Protein AF-A0A9Q0DEQ7-F1 (afdb_monomer)

Secondary structure (DSSP, 8-state):
-TTSGGG-TTEEEE-TTTTTT----HHHHHHHHHHHHHTPPP-HHHHHHHHTS-GGGSPP--TTHHHHHHHHHT--STTEEEEEEE-TTS-HHHHHHHHHHHHTTTSEEEEES-TTS-HHHHHHHHHHHHHSSS---EEEEEESS--HHHHHHHHHHHHTS---SSS-SEEEEEEEE-SS--SSSEEE-SSPPHHHHHHHHHHHHHHHHH-TTTGGG-HHHHHHHTTS-HHHHHHHHGGGG-GGGSSSHHHHHHHHHHHHHHHHSTT--EEHHHHHHHH-BTTB---GGGPPTTTGGGEEEEPPTTS-SPEEEES-HHHHHHHHHHHHTSSSS-HHHHHHHHIIIIIS-SS--HHHHHHHHHHHH-----TTS---SS-HHHHHHHS-SS---HHHHHHHHHHHHHHHHHHHHH-TT-THHHHHHHHHHHHTT-HHHHHHHHHHHHHHSTT-HHHHHHHHHHHHHHHHHHHHHTTT-GGGHHHHHHHHHHHHHHHHHHHHHHHHHHHH---TT-----SHHHHHHHHHHHHHHHTT-HHHHHHHHHHHHHTS------------------------PPPPPTTTT-TTEEEE-TTTTTT----HHHHHHHHHHHHHTPPP-HHHHHHHHTS-GGGSPP--TTHHHHHHHHHS--SEEEEEEEEE-TTSSHHHHHHHHHHHHTTTSEEEEES-TTS-HHHHHHHHHHHHHSSS---EEEEE-SS--HHHHHHHHHHHHHHTT--TTSEEEEEEEEEE-SS--TTSEEE-SSPPHHHHHHHHHHHHHHHHH-TTTGGG-HHHHHHHTTT-HHHHHHHTGGGG-HHHHTTS-HHHHHHHHHHHHHHHHSTT--EEHHHHHHHH-BTTB---GGGPPTTTGGGEEEEPPTTS-S-EEEES-HHHHHHHHHHHHTTSTTHHHHHHHHHIIIIISSSS--HHHHHHHHHHHHPPPPPSSSS----SS-HHHHHS-GGGHHHHHHHHHHH-TT-THHHHHHHHHHHHTT--HHHHHHHHHHHTTTSTT-HHHHHHHHHHHHHHHHHHHHHTTT-GGGHHHHHHHHHHHHHHHHHHHHHHHHHHHH-TT------HHHHHHHHHHHHHHHTHHHHHHH--SHHHHHHHHHHHHTHHHHHHHHHHHHHHHHHH--SSS-TTTHHHHHHHHHHHHHHHHSSPPPPTTSS---HHHHHHHHTT----S-PPEEEEEEETTEEEEE-TTSS-EEEEEES-GGG--SEEEEEEEEEEETTEEEEEEEEE--

Structure (mmCIF, N/CA/C/O backbone):
data_AF-A0A9Q0DEQ7-F1
#
_entry.id   AF-A0A9Q0DEQ7-F1
#
loop_
_atom_site.group_PDB
_atom_site.id
_atom_site.type_symbol
_atom_site.label_atom_id
_atom_site.label_alt_id
_atom_site.label_comp_id
_atom_site.label_asym_id
_atom_site.label_entity_id
_atom_site.label_seq_id
_atom_site.pdbx_PDB_ins_code
_atom_site.Cartn_x
_atom_site.Cartn_y
_atom_site.Cartn_z
_atom_site.occupancy
_atom_site.B_iso_or_equiv
_atom_site.auth_seq_id
_atom_site.auth_comp_id
_atom_site.auth_asym_id
_atom_site.auth_atom_id
_atom_site.pdbx_PDB_model_num
ATOM 1 N N . MET A 1 1 ? -0.970 54.291 9.094 1.00 41.47 1 MET A N 1
ATOM 2 C CA . MET A 1 1 ? -1.185 52.910 8.604 1.00 41.47 1 MET A CA 1
ATOM 3 C C . MET A 1 1 ? -2.641 52.599 8.237 1.00 41.47 1 MET A C 1
ATOM 5 O O . MET A 1 1 ? -2.847 51.712 7.428 1.00 41.47 1 MET A O 1
ATOM 9 N N . GLN A 1 2 ? -3.629 53.390 8.679 1.00 34.97 2 GLN A N 1
ATOM 10 C CA . GLN A 1 2 ? -5.074 53.248 8.389 1.00 34.97 2 GLN A CA 1
ATOM 11 C C . GLN A 1 2 ? -5.531 53.420 6.910 1.00 34.97 2 GLN A C 1
ATOM 13 O O . GLN A 1 2 ? -6.714 53.595 6.669 1.00 34.97 2 GLN A O 1
ATOM 18 N N . ARG A 1 3 ? -4.624 53.430 5.916 1.00 39.97 3 ARG A N 1
ATOM 19 C CA . ARG A 1 3 ? -4.947 53.630 4.478 1.00 39.97 3 ARG A CA 1
ATOM 20 C C . ARG A 1 3 ? -4.545 52.467 3.555 1.00 39.97 3 ARG A C 1
ATOM 22 O O . ARG A 1 3 ? -4.741 52.578 2.356 1.00 39.97 3 ARG A O 1
ATOM 29 N N . ILE A 1 4 ? -3.952 51.391 4.084 1.00 50.84 4 ILE A N 1
ATOM 30 C CA . ILE A 1 4 ? -3.479 50.248 3.270 1.00 50.84 4 ILE A CA 1
ATOM 31 C C . ILE A 1 4 ? -4.512 49.101 3.239 1.00 50.84 4 ILE A C 1
ATOM 33 O O . ILE A 1 4 ? -4.534 48.338 2.284 1.00 50.84 4 ILE A O 1
ATOM 37 N N . GLY A 1 5 ? -5.410 49.016 4.232 1.00 50.00 5 GLY A N 1
ATOM 38 C CA . GLY A 1 5 ? -6.381 47.918 4.359 1.00 50.00 5 GLY A CA 1
ATOM 39 C C . GLY A 1 5 ? -7.439 47.850 3.251 1.00 50.00 5 GLY A C 1
ATOM 40 O O . GLY A 1 5 ? -7.792 46.757 2.831 1.00 50.00 5 GLY A O 1
ATOM 41 N N . ASP A 1 6 ? -7.882 48.988 2.707 1.00 53.12 6 ASP A N 1
ATOM 42 C CA . ASP A 1 6 ? -9.011 49.027 1.758 1.00 53.12 6 ASP A CA 1
ATOM 43 C C . ASP A 1 6 ? -8.689 48.442 0.364 1.00 53.12 6 ASP A C 1
ATOM 45 O O . ASP A 1 6 ? -9.599 48.201 -0.427 1.00 53.12 6 ASP A O 1
ATOM 49 N N . HIS A 1 7 ? -7.409 48.216 0.036 1.00 64.31 7 HIS A N 1
ATOM 50 C CA . HIS A 1 7 ? -6.976 47.673 -1.261 1.00 64.31 7 HIS A CA 1
ATOM 51 C C . HIS A 1 7 ? -6.615 46.174 -1.218 1.00 64.31 7 HIS A C 1
ATOM 53 O O . HIS A 1 7 ? -6.599 45.528 -2.265 1.00 64.31 7 HIS A O 1
ATOM 59 N N . LEU A 1 8 ? -6.400 45.600 -0.026 1.00 79.06 8 LEU A N 1
ATOM 60 C CA . LEU A 1 8 ? -5.980 44.205 0.180 1.00 79.06 8 LEU A CA 1
ATOM 61 C C . LEU A 1 8 ? -7.179 43.283 0.466 1.00 79.06 8 LEU A C 1
ATOM 63 O O . LEU A 1 8 ? -7.225 42.573 1.463 1.00 79.06 8 LEU A O 1
ATOM 67 N N . HIS A 1 9 ? -8.179 43.328 -0.410 1.00 81.00 9 HIS A N 1
ATOM 68 C CA . HIS A 1 9 ? -9.492 42.711 -0.205 1.00 81.00 9 HIS A CA 1
ATOM 69 C C . HIS A 1 9 ? -9.508 41.169 -0.173 1.00 81.00 9 HIS A C 1
ATOM 71 O O . HIS A 1 9 ? -10.520 40.590 0.219 1.00 81.00 9 HIS A O 1
ATOM 77 N N . LEU A 1 10 ? -8.422 40.495 -0.573 1.00 85.50 10 LEU A N 1
ATOM 78 C CA . LEU A 1 10 ? -8.308 39.029 -0.510 1.00 85.50 10 LEU A CA 1
ATOM 79 C C . LEU A 1 10 ? -7.742 38.540 0.834 1.00 85.50 10 LEU A C 1
ATOM 81 O O . LEU A 1 10 ? -7.745 37.336 1.103 1.00 85.50 10 LEU A O 1
ATOM 85 N N . LEU A 1 11 ? -7.253 39.457 1.677 1.00 87.94 11 LEU A N 1
ATOM 86 C CA . LEU A 1 11 ? -6.583 39.162 2.940 1.00 87.94 11 LEU A CA 1
ATOM 87 C C . LEU A 1 11 ? -7.308 39.828 4.115 1.00 87.94 11 LEU A C 1
ATOM 89 O O . LEU A 1 11 ? -7.510 41.039 4.130 1.00 87.94 11 LEU A O 1
ATOM 93 N N . ASP A 1 12 ? -7.619 39.052 5.149 1.00 88.88 12 ASP A N 1
ATOM 94 C CA . ASP A 1 12 ? -8.059 39.583 6.438 1.00 88.88 12 ASP A CA 1
ATOM 95 C C . ASP A 1 12 ? -6.825 39.864 7.302 1.00 88.88 12 ASP A C 1
ATOM 97 O O . ASP A 1 12 ? -6.142 38.942 7.761 1.00 88.88 12 ASP A O 1
ATOM 101 N N . ILE A 1 13 ? -6.489 41.146 7.448 1.00 89.06 13 ILE A N 1
ATOM 102 C CA . ILE A 1 13 ? -5.242 41.612 8.062 1.00 89.06 13 ILE A CA 1
ATOM 103 C C . ILE A 1 13 ? -5.427 41.796 9.566 1.00 89.06 13 ILE A C 1
ATOM 105 O O . ILE A 1 13 ? -6.251 42.595 10.015 1.00 89.06 13 ILE A O 1
ATOM 109 N N . LEU A 1 14 ? -4.572 41.138 10.349 1.00 89.75 14 LEU A N 1
ATOM 110 C CA . LEU A 1 14 ? -4.500 41.337 11.789 1.00 89.75 14 LEU A CA 1
ATOM 111 C C . LEU A 1 14 ? -3.458 42.410 12.129 1.00 89.75 14 LEU A C 1
ATOM 113 O O . LEU A 1 14 ? -2.251 42.212 11.976 1.00 89.75 14 LEU A O 1
ATOM 117 N N . HIS A 1 15 ? -3.938 43.541 12.640 1.00 85.12 15 HIS A N 1
ATOM 118 C CA . HIS A 1 15 ? -3.091 44.609 13.163 1.00 85.12 15 HIS A CA 1
ATOM 119 C C . HIS A 1 15 ? -2.597 44.308 14.586 1.00 85.12 15 HIS A C 1
ATOM 121 O O . HIS A 1 15 ? -3.270 43.641 15.368 1.00 85.12 15 HIS A O 1
ATOM 127 N N . GLU A 1 16 ? -1.412 44.820 14.927 1.00 84.75 16 GLU A N 1
ATOM 128 C CA . GLU A 1 16 ? -0.800 44.636 16.250 1.00 84.75 16 GLU A CA 1
ATOM 129 C C . GLU A 1 16 ? -1.631 45.296 17.363 1.00 84.75 16 GLU A C 1
ATOM 131 O O . GLU A 1 16 ? -1.857 44.676 18.403 1.00 84.75 16 GLU A O 1
ATOM 136 N N . ASP A 1 17 ? -2.157 46.491 17.082 1.00 83.25 17 ASP A N 1
ATOM 137 C CA . ASP A 1 17 ? -3.011 47.331 17.932 1.00 83.25 17 ASP A CA 1
ATOM 138 C C . ASP A 1 17 ? -4.518 47.071 17.720 1.00 83.25 17 ASP A C 1
ATOM 140 O O . ASP A 1 17 ? -5.365 47.923 18.008 1.00 83.25 17 ASP A O 1
ATOM 144 N N . ALA A 1 18 ? -4.886 45.898 17.187 1.00 83.69 18 ALA A N 1
ATOM 145 C CA . ALA A 1 18 ? -6.283 45.549 16.945 1.00 83.69 18 ALA A CA 1
ATOM 146 C C . ALA A 1 18 ? -7.129 45.705 18.226 1.00 83.69 18 ALA A C 1
ATOM 148 O O . ALA A 1 18 ? -6.818 45.136 19.270 1.00 83.69 18 ALA A O 1
ATOM 149 N N . PHE A 1 19 ? -8.227 46.462 18.114 1.00 85.75 19 PHE A N 1
ATOM 150 C CA . PHE A 1 19 ? -9.163 46.816 19.195 1.00 85.75 19 PHE A CA 1
ATOM 151 C C . PHE A 1 19 ? -8.611 47.736 20.304 1.00 85.75 19 PHE A C 1
ATOM 153 O O . PHE A 1 19 ? -9.363 48.087 21.220 1.00 85.75 19 PHE A O 1
ATOM 160 N N . GLU A 1 20 ? -7.361 48.211 20.229 1.00 81.06 20 GLU A N 1
ATOM 161 C CA . GLU A 1 20 ? -6.831 49.165 21.212 1.00 81.06 20 GLU A CA 1
ATOM 162 C C . GLU A 1 20 ? -7.620 50.486 21.205 1.00 81.06 20 GLU A C 1
ATOM 164 O O . GLU A 1 20 ? -7.888 51.090 20.166 1.00 81.06 20 GLU A O 1
ATOM 169 N N . GLY A 1 21 ? -8.032 50.941 22.392 1.00 76.94 21 GLY A N 1
ATOM 170 C CA . GLY A 1 21 ? -8.799 52.180 22.564 1.00 76.94 21 GLY A CA 1
ATOM 171 C C . GLY A 1 21 ? -10.249 52.135 22.058 1.00 76.94 21 GLY A C 1
ATOM 172 O O . GLY A 1 21 ? -10.948 53.145 22.170 1.00 76.94 21 GLY A O 1
ATOM 173 N N . GLN A 1 22 ? -10.731 51.001 21.534 1.00 82.31 22 GLN A N 1
ATOM 174 C CA . GLN A 1 22 ? -12.118 50.852 21.086 1.00 82.31 22 GLN A CA 1
ATOM 175 C C . GLN A 1 22 ? -13.052 50.525 22.260 1.00 82.31 22 GLN A C 1
ATOM 177 O O . GLN A 1 22 ? -12.798 49.618 23.050 1.00 82.31 22 GLN A O 1
ATOM 182 N N . ILE A 1 23 ? -14.174 51.245 22.363 1.00 81.19 23 ILE A N 1
ATOM 183 C CA . ILE A 1 23 ? -15.253 50.911 23.302 1.00 81.19 23 ILE A CA 1
ATOM 184 C C . ILE A 1 23 ? -16.182 49.921 22.599 1.00 81.19 23 ILE A C 1
ATOM 186 O O . ILE A 1 23 ? -17.003 50.315 21.772 1.00 81.19 23 ILE A O 1
ATOM 190 N N . ILE A 1 24 ? -16.033 48.637 22.916 1.00 84.75 24 ILE A N 1
ATOM 191 C CA . ILE A 1 24 ? -16.892 47.572 22.389 1.00 84.75 24 ILE A CA 1
ATOM 192 C C . ILE A 1 24 ? -18.152 47.484 23.250 1.00 84.75 24 ILE A C 1
ATOM 194 O O . ILE A 1 24 ? -18.073 47.398 24.477 1.00 84.75 24 ILE A O 1
ATOM 198 N N . ASP A 1 25 ? -19.316 47.495 22.603 1.00 87.69 25 ASP A N 1
ATOM 199 C CA . ASP A 1 25 ? -20.607 47.343 23.272 1.00 87.69 25 ASP A CA 1
ATOM 200 C C . ASP A 1 25 ? -20.638 46.030 24.093 1.00 87.69 25 ASP A C 1
ATOM 202 O O . ASP A 1 25 ? -20.341 44.960 23.543 1.00 87.69 25 ASP A O 1
ATOM 206 N N . PRO A 1 26 ? -20.996 46.069 25.394 1.00 85.44 26 PRO A N 1
ATOM 207 C CA . PRO A 1 26 ? -21.142 44.873 26.222 1.00 85.44 26 PRO A CA 1
ATOM 208 C C . PRO A 1 26 ? -22.042 43.787 25.613 1.00 85.44 26 PRO A C 1
ATOM 210 O O . PRO A 1 26 ? -21.777 42.597 25.812 1.00 85.44 26 PRO A O 1
ATOM 213 N N . GLU A 1 27 ? -23.079 44.160 24.858 1.00 86.19 27 GLU A N 1
ATOM 214 C CA . GLU A 1 27 ? -23.945 43.206 24.160 1.00 86.19 27 GLU A CA 1
ATOM 215 C C . GLU A 1 27 ? -23.218 42.519 23.000 1.00 86.19 27 GLU A C 1
ATOM 217 O O . GLU A 1 27 ? -23.345 41.304 22.834 1.00 86.19 27 GLU A O 1
ATOM 222 N N . ILE A 1 28 ? -22.398 43.258 22.244 1.00 85.75 28 ILE A N 1
ATOM 223 C CA . ILE A 1 28 ? -21.568 42.706 21.162 1.00 85.75 28 ILE A CA 1
ATOM 224 C C . ILE A 1 28 ? -20.510 41.765 21.741 1.00 85.75 28 ILE A C 1
ATOM 226 O O . ILE A 1 28 ? -20.351 40.651 21.235 1.00 85.75 28 ILE A O 1
ATOM 230 N N . LYS A 1 29 ? -19.845 42.159 22.839 1.00 86.06 29 LYS A N 1
ATOM 231 C CA . LYS A 1 29 ? -18.898 41.299 23.570 1.00 86.06 29 LYS A CA 1
ATOM 232 C C . LYS A 1 29 ? -19.560 39.974 23.953 1.00 86.06 29 LYS A C 1
ATOM 234 O O . LYS A 1 29 ? -19.096 38.905 23.555 1.00 86.06 29 LYS A O 1
ATOM 239 N N . LYS A 1 30 ? -20.700 40.054 24.647 1.00 86.75 30 LYS A N 1
ATOM 240 C CA . LYS A 1 30 ? -21.448 38.875 25.093 1.00 86.75 30 LYS A CA 1
ATOM 241 C C . LYS A 1 30 ? -21.885 37.994 23.917 1.00 86.75 30 LYS A C 1
ATOM 243 O O . LYS A 1 30 ? -21.715 36.778 23.973 1.00 86.75 30 LYS A O 1
ATOM 248 N N . LYS A 1 31 ? -22.444 38.589 22.857 1.00 87.38 31 LYS A N 1
ATOM 249 C CA . LYS A 1 31 ? -22.910 37.866 21.662 1.00 87.38 31 LYS A CA 1
ATOM 250 C C . LYS A 1 31 ? -21.761 37.126 20.970 1.00 87.38 31 LYS A C 1
ATOM 252 O O . LYS A 1 31 ? -21.940 35.976 20.577 1.00 87.38 31 LYS A O 1
ATOM 257 N N . THR A 1 32 ? -20.594 37.758 20.871 1.00 87.88 32 THR A N 1
ATOM 258 C CA . THR A 1 32 ? -19.397 37.198 20.226 1.00 87.88 32 THR A CA 1
ATOM 259 C C . THR A 1 32 ? -18.864 35.979 20.982 1.00 87.88 32 THR A C 1
ATOM 261 O O . THR A 1 32 ? -18.619 34.936 20.373 1.00 87.88 32 THR A O 1
ATOM 264 N N . GLU A 1 33 ? -18.751 36.058 22.313 1.00 88.62 33 GLU A N 1
ATOM 265 C CA . GLU A 1 33 ? -18.320 34.920 23.142 1.00 88.62 33 GLU A CA 1
ATOM 266 C C . GLU A 1 33 ? -19.333 33.768 23.101 1.00 88.62 33 GLU A C 1
ATOM 268 O O . GLU A 1 33 ? -18.962 32.614 22.877 1.00 88.62 33 GLU A O 1
ATOM 273 N N . VAL A 1 34 ? -20.627 34.074 23.247 1.00 90.19 34 VAL A N 1
ATOM 274 C CA . VAL A 1 34 ? -21.698 33.066 23.204 1.00 90.19 34 VAL A CA 1
ATOM 275 C C . VAL A 1 34 ? -21.727 32.342 21.857 1.00 90.19 34 VAL A C 1
ATOM 277 O O . VAL A 1 34 ? -21.816 31.114 21.825 1.00 90.19 34 VAL A O 1
ATOM 280 N N . ASN A 1 35 ? -21.637 33.067 20.740 1.00 90.06 35 ASN A N 1
ATOM 281 C CA . ASN A 1 35 ? -21.646 32.457 19.411 1.00 90.06 35 ASN A CA 1
ATOM 282 C C . ASN A 1 35 ? -20.417 31.573 19.178 1.00 90.06 35 ASN A C 1
ATOM 284 O O . ASN A 1 35 ? -20.558 30.482 18.622 1.00 90.06 35 ASN A O 1
ATOM 288 N N . PHE A 1 36 ? -19.241 31.996 19.644 1.00 91.56 36 PHE A N 1
ATOM 289 C CA . PHE A 1 36 ? -18.014 31.207 19.551 1.00 91.56 36 PHE A CA 1
ATOM 290 C C . PHE A 1 36 ? -18.143 29.856 20.264 1.00 91.56 36 PHE A C 1
ATOM 292 O O . PHE A 1 36 ? -17.996 28.814 19.625 1.00 91.56 36 PHE A O 1
ATOM 299 N N . TYR A 1 37 ? -18.536 29.837 21.543 1.00 92.75 37 TYR A N 1
ATOM 300 C CA . TYR A 1 37 ? -18.696 28.578 22.288 1.00 92.75 37 TYR A CA 1
ATOM 301 C C . TYR A 1 37 ? -19.866 27.714 21.787 1.00 92.75 37 TYR A C 1
ATOM 303 O O . TYR A 1 37 ? -19.842 26.486 21.923 1.00 92.75 37 TYR A O 1
ATOM 311 N N . ARG A 1 38 ? -20.877 28.322 21.152 1.00 91.38 38 ARG A N 1
ATOM 312 C CA . ARG A 1 38 ? -21.931 27.595 20.424 1.00 91.38 38 ARG A CA 1
ATOM 313 C C . ARG A 1 38 ? -21.421 26.895 19.161 1.00 91.38 38 ARG A C 1
ATOM 315 O O . ARG A 1 38 ? -22.065 25.944 18.737 1.00 91.38 38 ARG A O 1
ATOM 322 N N . GLY A 1 39 ? -20.280 27.301 18.600 1.00 89.25 39 GLY A N 1
ATOM 323 C CA . GLY A 1 39 ? -19.669 26.679 17.417 1.00 89.25 39 GLY A CA 1
ATOM 324 C C . GLY A 1 39 ? -19.547 27.592 16.191 1.00 89.25 39 GLY A C 1
ATOM 325 O O . GLY A 1 39 ? -19.344 27.102 15.072 1.00 89.25 39 GLY A O 1
ATOM 326 N N . ALA A 1 40 ? -19.677 28.913 16.356 1.00 89.94 40 ALA A N 1
ATOM 327 C CA . ALA A 1 40 ? -19.302 29.867 15.310 1.00 89.94 40 ALA A CA 1
ATOM 328 C C . ALA A 1 40 ? -17.791 29.773 15.023 1.00 89.94 40 ALA A C 1
ATOM 330 O O . ALA A 1 40 ? -17.022 29.423 15.921 1.00 89.94 40 ALA A O 1
ATOM 331 N N . PRO A 1 41 ? -17.337 30.073 13.793 1.00 88.69 41 PRO A N 1
ATOM 332 C CA . PRO A 1 41 ? -15.913 30.243 13.529 1.00 88.69 41 PRO A CA 1
ATOM 333 C C . PRO A 1 41 ? -15.285 31.304 14.456 1.00 88.69 41 PRO A C 1
ATOM 335 O O . PRO A 1 41 ? -15.970 32.264 14.813 1.00 88.69 41 PRO A O 1
ATOM 338 N N . PRO A 1 42 ? -14.003 31.152 14.835 1.00 90.25 42 PRO A N 1
ATOM 339 C CA . PRO A 1 42 ? -13.288 32.161 15.615 1.00 90.25 42 PRO A CA 1
ATOM 340 C C . PRO A 1 42 ? -13.199 33.500 14.870 1.00 90.25 42 PRO A C 1
ATOM 342 O O . PRO A 1 42 ? -12.941 33.535 13.668 1.00 90.25 42 PRO A O 1
ATOM 345 N N . GLN A 1 43 ? -13.368 34.597 15.606 1.00 89.69 43 GLN A N 1
ATOM 346 C CA . GLN A 1 43 ? -13.162 35.972 15.149 1.00 89.69 43 GLN A CA 1
ATOM 347 C C . GLN A 1 43 ? -12.028 36.625 15.949 1.00 89.69 43 GLN A C 1
ATOM 349 O O . GLN A 1 43 ? -11.778 36.250 17.095 1.00 89.69 43 GLN A O 1
ATOM 354 N N . TRP A 1 44 ? -11.378 37.656 15.401 1.00 91.69 44 TRP A N 1
ATOM 355 C CA . TRP A 1 44 ? -10.312 38.380 16.113 1.00 91.69 44 TRP A CA 1
ATOM 356 C C . TRP A 1 44 ? -10.756 38.949 17.463 1.00 91.69 44 TRP A C 1
ATOM 358 O O . TRP A 1 44 ? -10.000 38.918 18.432 1.00 91.69 44 TRP A O 1
ATOM 368 N N . LEU A 1 45 ? -12.018 39.376 17.561 1.00 90.00 45 LEU A N 1
ATOM 369 C CA . LEU A 1 45 ? -12.594 39.851 18.813 1.00 90.00 45 LEU A CA 1
ATOM 370 C C . LEU A 1 45 ? -12.614 38.759 19.900 1.00 90.00 45 LEU A C 1
ATOM 372 O O . LEU A 1 45 ? -12.459 39.087 21.070 1.00 90.00 45 LEU A O 1
ATOM 376 N N . ASN A 1 46 ? -12.736 37.469 19.557 1.00 91.56 46 ASN A N 1
ATOM 377 C CA . ASN A 1 46 ? -12.663 36.393 20.555 1.00 91.56 46 ASN A CA 1
ATOM 378 C C . ASN A 1 46 ? -11.310 36.376 21.271 1.00 91.56 46 ASN A C 1
ATOM 380 O O . ASN A 1 46 ? -11.275 36.268 22.493 1.00 91.56 46 ASN A O 1
ATOM 384 N N . PHE A 1 47 ? -10.220 36.528 20.520 1.00 92.69 47 PHE A N 1
ATOM 385 C CA . PHE A 1 47 ? -8.860 36.519 21.056 1.00 92.69 47 PHE A CA 1
ATOM 386 C C . PHE A 1 47 ? -8.538 37.799 21.833 1.00 92.69 47 PHE A C 1
ATOM 388 O O . PHE A 1 47 ? -7.919 37.734 22.892 1.00 92.69 47 PHE A O 1
ATOM 395 N N . TYR A 1 48 ? -9.043 38.950 21.375 1.00 90.81 48 TYR A N 1
ATOM 396 C CA . TYR A 1 48 ? -8.945 40.198 22.134 1.00 90.81 48 TYR A CA 1
ATOM 397 C C . TYR A 1 48 ? -9.623 40.090 23.501 1.00 90.81 48 TYR A C 1
ATOM 399 O O . TYR A 1 48 ? -9.030 40.432 24.521 1.00 90.81 48 TYR A O 1
ATOM 407 N N . LEU A 1 49 ? -10.866 39.600 23.528 1.00 87.56 49 LEU A N 1
ATOM 408 C CA . LEU A 1 49 ? -11.621 39.426 24.768 1.00 87.56 49 LEU A CA 1
ATOM 409 C C . LEU A 1 49 ? -10.957 38.416 25.702 1.00 87.56 49 LEU A C 1
ATOM 411 O O . LEU A 1 49 ? -10.989 38.610 26.916 1.00 87.56 49 LEU A O 1
ATOM 415 N N . ASP A 1 50 ? -10.347 37.379 25.133 1.00 87.50 50 ASP A N 1
ATOM 416 C CA . ASP A 1 50 ? -9.595 36.386 25.882 1.00 87.50 50 ASP A CA 1
ATOM 417 C C . ASP A 1 50 ? -8.353 36.967 26.567 1.00 87.50 50 ASP A C 1
ATOM 419 O O . ASP A 1 50 ? -8.104 36.704 27.742 1.00 87.50 50 ASP A O 1
ATOM 423 N N . GLU A 1 51 ? -7.610 37.826 25.870 1.00 86.75 51 GLU A N 1
ATOM 424 C CA . GLU A 1 51 ? -6.413 38.480 26.406 1.00 86.75 51 GLU A CA 1
ATOM 425 C C . GLU A 1 51 ? -6.726 39.401 27.600 1.00 86.75 51 GLU A C 1
ATOM 427 O O . GLU A 1 51 ? -5.878 39.569 28.481 1.00 86.75 51 GLU A O 1
ATOM 432 N N . GLN A 1 52 ? -7.954 39.939 27.668 1.00 82.75 52 GLN A N 1
ATOM 433 C CA . GLN A 1 52 ? -8.448 40.742 28.798 1.00 82.75 52 GLN A CA 1
ATOM 434 C C . GLN A 1 52 ? -8.855 39.908 30.024 1.00 82.75 52 GLN A C 1
ATOM 436 O O . GLN A 1 52 ? -9.105 40.476 31.091 1.00 82.75 52 GLN A O 1
ATOM 441 N N . ASN A 1 53 ? -8.971 38.585 29.891 1.00 79.94 53 ASN A N 1
ATOM 442 C CA . ASN A 1 53 ? -9.301 37.709 31.008 1.00 79.94 53 ASN A CA 1
ATOM 443 C C . ASN A 1 53 ? -8.061 37.436 31.879 1.00 79.94 53 ASN A C 1
ATOM 445 O O . ASN A 1 53 ? -6.919 37.487 31.418 1.00 79.94 53 ASN A O 1
ATOM 449 N N . GLU A 1 54 ? -8.291 37.096 33.152 1.00 73.69 54 GLU A N 1
ATOM 450 C CA . GLU A 1 54 ? -7.240 36.528 34.008 1.00 73.69 54 GLU A CA 1
ATOM 451 C C . GLU A 1 54 ? -6.619 35.290 33.339 1.00 73.69 54 GLU A C 1
ATOM 453 O O . GLU A 1 54 ? -7.282 34.588 32.581 1.00 73.69 54 GLU A O 1
ATOM 458 N N . GLU A 1 55 ? -5.349 35.000 33.616 1.00 69.81 55 GLU A N 1
ATOM 459 C CA . GLU A 1 55 ? -4.600 33.935 32.930 1.00 69.81 55 GLU A CA 1
ATOM 460 C C . GLU A 1 55 ? -5.265 32.550 33.052 1.00 69.81 55 GLU A C 1
ATOM 462 O O . GLU A 1 55 ? -5.311 31.795 32.085 1.00 69.81 55 GLU A O 1
ATOM 467 N N . SER A 1 56 ? -5.884 32.262 34.201 1.00 62.06 56 SER A N 1
ATOM 468 C CA . SER A 1 56 ? -6.686 31.055 34.461 1.00 62.06 56 SER A CA 1
ATOM 469 C C . SER A 1 56 ? -7.979 30.962 33.640 1.00 62.06 56 SER A C 1
ATOM 471 O O . SER A 1 56 ? -8.589 29.899 33.566 1.00 62.06 56 SER A O 1
ATOM 473 N N . ASN A 1 57 ? -8.398 32.072 33.034 1.00 70.12 57 ASN A N 1
ATOM 474 C CA . ASN A 1 57 ? -9.654 32.247 32.318 1.00 70.12 57 ASN A CA 1
ATOM 475 C C . ASN A 1 57 ? -9.455 32.381 30.799 1.00 70.12 57 ASN A C 1
ATOM 477 O O . ASN A 1 57 ? -10.425 32.703 30.103 1.00 70.12 57 ASN A O 1
ATOM 481 N N . ARG A 1 58 ? -8.242 32.125 30.291 1.00 84.12 58 ARG A N 1
ATOM 482 C CA . ARG A 1 58 ? -7.889 32.221 28.867 1.00 84.12 58 ARG A CA 1
ATOM 483 C C . ARG A 1 58 ? -8.407 31.051 28.018 1.00 84.12 58 ARG A C 1
ATOM 485 O O . ARG A 1 58 ? -8.959 30.079 28.552 1.00 84.12 58 ARG A O 1
ATOM 492 N N . LEU A 1 59 ? -8.295 31.153 26.696 1.00 88.06 59 LEU A N 1
ATOM 493 C CA . LEU A 1 59 ? -8.603 30.092 25.744 1.00 88.06 59 LEU A CA 1
ATOM 494 C C . LEU A 1 59 ? -7.557 28.983 25.865 1.00 88.06 59 LEU A C 1
ATOM 496 O O . LEU A 1 59 ? -6.376 29.223 26.110 1.00 88.06 59 LEU A O 1
ATOM 500 N N . ILE A 1 60 ? -8.011 27.746 25.689 1.00 89.25 60 ILE A N 1
ATOM 501 C CA . ILE A 1 60 ? -7.164 26.563 25.827 1.00 89.25 60 ILE A CA 1
ATOM 502 C C . ILE A 1 60 ? -6.259 26.455 24.598 1.00 89.25 60 ILE A C 1
ATOM 504 O O . ILE A 1 60 ? -6.739 26.337 23.466 1.00 89.25 60 ILE A O 1
ATOM 508 N N . LYS A 1 61 ? -4.944 26.468 24.826 1.00 90.38 61 LYS A N 1
ATOM 509 C CA . LYS A 1 61 ? -3.937 26.187 23.801 1.00 90.38 61 LYS A CA 1
ATOM 510 C C . LYS A 1 61 ? -3.805 24.679 23.652 1.00 90.38 61 LYS A C 1
ATOM 512 O O . LYS A 1 61 ? -3.175 24.029 24.477 1.00 90.38 61 LYS A O 1
ATOM 517 N N . ARG A 1 62 ? -4.450 24.147 22.617 1.00 91.62 62 ARG A N 1
ATOM 518 C CA . ARG A 1 62 ? -4.486 22.709 22.352 1.00 91.62 62 ARG A CA 1
ATOM 519 C C . ARG A 1 62 ? -3.116 22.122 22.004 1.00 91.62 62 ARG A C 1
ATOM 521 O O . ARG A 1 62 ? -2.186 22.845 21.628 1.00 91.62 62 ARG A O 1
ATOM 528 N N . ASP A 1 63 ? -3.040 20.798 22.075 1.00 86.81 63 ASP A N 1
ATOM 529 C CA . ASP A 1 63 ? -1.870 20.017 21.680 1.00 86.81 63 ASP A CA 1
ATOM 530 C C . ASP A 1 63 ? -1.385 20.414 20.270 1.00 86.81 63 ASP A C 1
ATOM 532 O O . ASP A 1 63 ? -2.166 20.625 19.340 1.00 86.81 63 ASP A O 1
ATOM 536 N N . GLY A 1 64 ? -0.068 20.568 20.117 1.00 86.06 64 GLY A N 1
ATOM 537 C CA . GLY A 1 64 ? 0.566 21.052 18.885 1.00 86.06 64 GLY A CA 1
ATOM 538 C C . GLY A 1 64 ? 0.799 22.568 18.822 1.00 86.06 64 GLY A C 1
ATOM 539 O O . GLY A 1 64 ? 1.555 23.005 17.955 1.00 86.06 64 GLY A O 1
ATOM 540 N N . TYR A 1 65 ? 0.243 23.375 19.743 1.00 93.00 65 TYR A N 1
ATOM 541 C CA . TYR A 1 65 ? 0.495 24.829 19.798 1.00 93.00 65 TYR A CA 1
ATOM 542 C C . TYR A 1 65 ? 1.995 25.168 19.846 1.00 93.00 65 TYR A C 1
ATOM 544 O O . TYR A 1 65 ? 2.503 25.915 19.007 1.00 93.00 65 TYR A O 1
ATOM 552 N N . GLU A 1 66 ? 2.707 24.604 20.827 1.00 91.38 66 GLU A N 1
ATOM 553 C CA . GLU A 1 66 ? 4.126 24.899 21.057 1.00 91.38 66 GLU A CA 1
ATOM 554 C C . GLU A 1 66 ? 4.990 24.444 19.878 1.00 91.38 66 GLU A C 1
ATOM 556 O O . GLU A 1 66 ? 5.884 25.165 19.435 1.00 91.38 66 GLU A O 1
ATOM 561 N N . GLU A 1 67 ? 4.677 23.281 19.302 1.00 89.50 67 GLU A N 1
ATOM 562 C CA . GLU A 1 67 ? 5.389 22.756 18.141 1.00 89.50 67 GLU A CA 1
ATOM 563 C C . GLU A 1 67 ? 5.192 23.641 16.900 1.00 89.50 67 GLU A C 1
ATOM 565 O O . GLU A 1 67 ? 6.174 23.997 16.242 1.00 89.50 67 GLU A O 1
ATOM 570 N N . LEU A 1 68 ? 3.953 24.067 16.614 1.00 90.00 68 LEU A N 1
ATOM 571 C CA . LEU A 1 68 ? 3.651 25.000 15.521 1.00 90.00 68 LEU A CA 1
ATOM 572 C C . LEU A 1 68 ? 4.398 26.322 15.699 1.00 90.00 68 LEU A C 1
ATOM 574 O O . LEU A 1 68 ? 5.011 26.821 14.751 1.00 90.00 68 LEU A O 1
ATOM 578 N N . SER A 1 69 ? 4.371 26.869 16.916 1.00 90.94 69 SER A N 1
ATOM 579 C CA . SER A 1 69 ? 5.064 28.108 17.269 1.00 90.94 69 SER A CA 1
ATOM 580 C C . SER A 1 69 ? 6.570 27.990 17.022 1.00 90.94 69 SER A C 1
ATOM 582 O O . SER A 1 69 ? 7.151 28.804 16.297 1.00 90.94 69 SER A O 1
ATOM 584 N N . CYS A 1 70 ? 7.201 26.920 17.521 1.00 87.62 70 CYS A N 1
ATOM 585 C CA . CYS A 1 70 ? 8.616 26.644 17.279 1.00 87.62 70 CYS A CA 1
ATOM 586 C C . CYS A 1 70 ? 8.933 26.500 15.785 1.00 87.62 70 CYS A C 1
ATOM 588 O O . CYS A 1 70 ? 9.924 27.066 15.310 1.00 87.62 70 CYS A O 1
ATOM 590 N N . GLN A 1 71 ? 8.103 25.779 15.024 1.00 87.81 71 GLN A N 1
ATOM 591 C CA . GLN A 1 71 ? 8.331 25.600 13.594 1.00 87.81 71 GLN A CA 1
ATOM 592 C C . GLN A 1 71 ? 8.267 26.927 12.839 1.00 87.81 71 GLN A C 1
ATOM 594 O O . GLN A 1 71 ? 9.180 27.181 12.055 1.00 87.81 71 GLN A O 1
ATOM 599 N N . ILE A 1 72 ? 7.270 27.781 13.095 1.00 87.94 72 ILE A N 1
ATOM 600 C CA . ILE A 1 72 ? 7.129 29.101 12.452 1.00 87.94 72 ILE A CA 1
ATOM 601 C C . ILE A 1 72 ? 8.306 30.014 12.807 1.00 87.94 72 ILE A C 1
ATOM 603 O O . ILE A 1 72 ? 8.931 30.582 11.910 1.00 87.94 72 ILE A O 1
ATOM 607 N N . LEU A 1 73 ? 8.660 30.105 14.093 1.00 85.00 73 LEU A N 1
ATOM 608 C CA . LEU A 1 73 ? 9.750 30.962 14.576 1.00 85.00 73 LEU A CA 1
ATOM 609 C C . LEU A 1 73 ? 11.133 30.524 14.065 1.00 85.00 73 LEU A C 1
ATOM 611 O O . LEU A 1 73 ? 12.047 31.341 13.970 1.00 85.00 73 LEU A O 1
ATOM 615 N N . SER A 1 74 ? 11.301 29.243 13.723 1.00 79.75 74 SER A N 1
ATOM 616 C CA . SER A 1 74 ? 12.575 28.692 13.241 1.00 79.75 74 SER A CA 1
ATOM 617 C C . SER A 1 74 ? 12.848 28.895 11.741 1.00 79.75 74 SER A C 1
ATOM 619 O O . SER A 1 74 ? 13.974 28.639 11.293 1.00 79.75 74 SER A O 1
ATOM 621 N N . LYS A 1 75 ? 11.858 29.327 10.941 1.00 72.50 75 LYS A N 1
ATOM 622 C CA . LYS A 1 75 ? 11.999 29.440 9.475 1.00 72.50 75 LYS A CA 1
ATOM 623 C C . LYS A 1 75 ? 12.913 30.603 9.081 1.00 72.50 75 LYS A C 1
ATOM 625 O O . LYS A 1 75 ? 12.899 31.667 9.689 1.00 72.50 75 LYS A O 1
ATOM 630 N N . LYS A 1 76 ? 13.717 30.388 8.031 1.00 56.78 76 LYS A N 1
ATOM 631 C CA . LYS A 1 76 ? 14.752 31.340 7.568 1.00 56.78 76 LYS A CA 1
ATOM 632 C C . LYS A 1 76 ? 14.591 31.808 6.116 1.00 56.78 76 LYS A C 1
ATOM 634 O O . LYS A 1 76 ? 15.262 32.751 5.723 1.00 56.78 76 LYS A O 1
ATOM 639 N N . PHE A 1 77 ? 13.723 31.177 5.319 1.00 55.06 77 PHE A N 1
ATOM 640 C CA . PHE A 1 77 ? 13.555 31.480 3.888 1.00 55.06 77 PHE A CA 1
ATOM 641 C C . PHE A 1 77 ? 12.098 31.809 3.535 1.00 55.06 77 PHE A C 1
ATOM 643 O O . PHE A 1 77 ? 11.178 31.219 4.098 1.00 55.06 77 PHE A O 1
ATOM 650 N N . GLY A 1 78 ? 11.893 32.747 2.604 1.00 55.75 78 GLY A N 1
ATOM 651 C CA . GLY A 1 78 ? 10.561 33.158 2.146 1.00 55.75 78 GLY A CA 1
ATOM 652 C C . GLY A 1 78 ? 9.847 32.059 1.352 1.00 55.75 78 GLY A C 1
ATOM 653 O O . GLY A 1 78 ? 10.466 31.389 0.530 1.00 55.75 78 GLY A O 1
ATOM 654 N N . GLY A 1 79 ? 8.553 31.874 1.617 1.00 56.88 79 GLY A N 1
ATOM 655 C CA . GLY A 1 79 ? 7.695 30.897 0.944 1.00 56.88 79 GLY A CA 1
ATOM 656 C C . GLY A 1 79 ? 7.659 29.513 1.600 1.00 56.88 79 GLY A C 1
ATOM 657 O O . GLY A 1 79 ? 7.159 28.582 0.988 1.00 56.88 79 GLY A O 1
ATOM 658 N N . GLN A 1 80 ? 8.189 29.324 2.813 1.00 71.31 80 GLN A N 1
ATOM 659 C CA . GLN A 1 80 ? 8.123 28.025 3.498 1.00 71.31 80 GLN A CA 1
ATOM 660 C C . GLN A 1 80 ? 6.729 27.772 4.097 1.00 71.31 80 GLN A C 1
ATOM 662 O O . GLN A 1 80 ? 6.157 28.645 4.750 1.00 71.31 80 GLN A O 1
ATOM 667 N N . CYS A 1 81 ? 6.208 26.559 3.896 1.00 84.62 81 CYS A N 1
ATOM 668 C CA . CYS A 1 81 ? 4.921 26.110 4.419 1.00 84.62 81 CYS A CA 1
ATOM 669 C C . CYS A 1 81 ? 5.101 25.308 5.724 1.00 84.62 81 CYS A C 1
ATOM 671 O O . CYS A 1 81 ? 5.985 24.453 5.816 1.00 84.62 81 CYS A O 1
ATOM 673 N N . VAL A 1 82 ? 4.276 25.596 6.731 1.00 88.81 82 VAL A N 1
ATOM 674 C CA . VAL A 1 82 ? 4.103 24.818 7.967 1.00 88.81 82 VAL A CA 1
ATOM 675 C C . VAL A 1 82 ? 2.693 24.247 7.936 1.00 88.81 82 VAL A C 1
ATOM 677 O O . VAL A 1 82 ? 1.740 25.009 7.787 1.00 88.81 82 VAL A O 1
ATOM 680 N N . ARG A 1 83 ? 2.549 22.924 8.046 1.00 89.81 83 ARG A N 1
ATOM 681 C CA . ARG A 1 83 ? 1.251 22.256 7.918 1.00 89.81 83 ARG A CA 1
ATOM 682 C C . ARG A 1 83 ? 0.695 21.848 9.284 1.00 89.81 83 ARG A C 1
ATOM 684 O O . ARG A 1 83 ? 1.391 21.206 10.064 1.00 89.81 83 ARG A O 1
ATOM 691 N N . LEU A 1 84 ? -0.562 22.212 9.533 1.00 91.62 84 LEU A N 1
ATOM 692 C CA . LEU A 1 84 ? -1.395 21.735 10.636 1.00 91.62 84 LEU A CA 1
ATOM 693 C C . LEU A 1 84 ? -2.528 20.887 10.054 1.00 91.62 84 LEU A C 1
ATOM 695 O O . LEU A 1 84 ? -3.456 21.430 9.453 1.00 91.62 84 LEU A O 1
ATOM 699 N N . ASN A 1 85 ? -2.481 19.577 10.261 1.00 89.56 85 ASN A N 1
ATOM 700 C CA . ASN A 1 85 ? -3.580 18.679 9.920 1.00 89.56 85 ASN A CA 1
ATOM 701 C C . ASN A 1 85 ? -4.499 18.533 11.135 1.00 89.56 85 ASN A C 1
ATOM 703 O O . ASN A 1 85 ? -4.022 18.338 12.251 1.00 89.56 85 ASN A O 1
ATOM 707 N N . HIS A 1 86 ? -5.816 18.627 10.958 1.00 90.25 86 HIS A N 1
ATOM 708 C CA . HIS A 1 86 ? -6.744 18.538 12.082 1.00 90.25 86 HIS A CA 1
ATOM 709 C C . HIS A 1 86 ? -8.066 17.845 11.742 1.00 90.25 86 HIS A C 1
ATOM 711 O O . HIS A 1 86 ? -8.580 17.939 10.627 1.00 90.25 86 HIS A O 1
ATOM 717 N N . GLU A 1 87 ? -8.648 17.161 12.726 1.00 88.06 87 GLU A N 1
ATOM 718 C CA . GLU A 1 87 ? -9.932 16.489 12.547 1.00 88.06 87 GLU A CA 1
ATOM 719 C C . GLU A 1 87 ? -11.087 17.511 12.549 1.00 88.06 87 GLU A C 1
ATOM 721 O O . GLU A 1 87 ? -11.020 18.546 13.227 1.00 88.06 87 GLU A O 1
ATOM 726 N N . PRO A 1 88 ? -12.185 17.275 11.804 1.00 86.56 88 PRO A N 1
ATOM 727 C CA . PRO A 1 88 ? -13.328 18.180 11.820 1.00 86.56 88 PRO A CA 1
ATOM 728 C C . PRO A 1 88 ? -13.909 18.340 13.230 1.00 86.56 88 PRO A C 1
ATOM 730 O O . PRO A 1 88 ? -14.246 17.359 13.891 1.00 86.56 88 PRO A O 1
ATOM 733 N N . GLY A 1 89 ? -14.043 19.590 13.677 1.00 86.19 89 GLY A N 1
ATOM 734 C CA . GLY A 1 89 ? -14.545 19.922 15.013 1.00 86.19 89 GLY A CA 1
ATOM 735 C C . GLY A 1 89 ? -13.489 19.937 16.123 1.00 86.19 89 GLY A C 1
ATOM 736 O O . GLY A 1 89 ? -13.812 20.365 17.222 1.00 86.19 89 GLY A O 1
ATOM 737 N N . SER A 1 90 ? -12.227 19.564 15.859 1.00 88.75 90 SER A N 1
ATOM 738 C CA . SER A 1 90 ? -11.162 19.544 16.881 1.00 88.75 90 SER A CA 1
ATOM 739 C C . SER A 1 90 ? -10.614 20.927 17.272 1.00 88.75 90 SER A C 1
ATOM 741 O O . SER A 1 90 ? -9.835 21.036 18.213 1.00 88.75 90 SER A O 1
ATOM 743 N N . GLY A 1 91 ? -11.011 22.001 16.585 1.00 89.81 91 GLY A N 1
ATOM 744 C CA . GLY A 1 91 ? -10.559 23.365 16.894 1.00 89.81 91 GLY A CA 1
ATOM 745 C C . GLY A 1 91 ? -9.274 23.809 16.183 1.00 89.81 91 GLY A C 1
ATOM 746 O O . GLY A 1 91 ? -8.695 24.816 16.577 1.00 89.81 91 GLY A O 1
ATOM 747 N N . GLY A 1 92 ? -8.840 23.127 15.116 1.00 91.25 92 GLY A N 1
ATOM 748 C CA . GLY A 1 92 ? -7.602 23.475 14.393 1.00 91.25 92 GLY A CA 1
ATOM 749 C C . GLY A 1 92 ? -7.562 24.898 13.830 1.00 91.25 92 GLY A C 1
ATOM 750 O O . GLY A 1 92 ? -6.541 25.571 13.932 1.00 91.25 92 GLY A O 1
ATOM 751 N N . THR A 1 93 ? -8.685 25.417 13.322 1.00 90.06 93 THR A N 1
ATOM 752 C CA . THR A 1 93 ? -8.783 26.827 12.904 1.00 90.06 93 THR A CA 1
ATOM 753 C C . THR A 1 93 ? -8.596 27.793 14.078 1.00 90.06 93 THR A C 1
ATOM 755 O O . THR A 1 93 ? -7.896 28.792 13.937 1.00 90.06 93 THR A O 1
ATOM 758 N N . THR A 1 94 ? -9.175 27.485 15.242 1.00 93.06 94 THR A N 1
ATOM 759 C CA . THR A 1 94 ? -9.003 28.285 16.465 1.00 93.06 94 THR A CA 1
ATOM 760 C C . THR A 1 94 ? -7.548 28.278 16.915 1.00 93.06 94 THR A C 1
ATOM 762 O O . THR A 1 94 ? -7.008 29.341 17.194 1.00 93.06 94 THR A O 1
ATOM 765 N N . LEU A 1 95 ? -6.895 27.110 16.910 1.00 94.00 95 LEU A N 1
ATOM 766 C CA . LEU A 1 95 ? -5.478 26.971 17.248 1.00 94.00 95 LEU A CA 1
ATOM 767 C C . LEU A 1 95 ? -4.581 27.792 16.307 1.00 94.00 95 LEU A C 1
ATOM 769 O O . LEU A 1 95 ? -3.695 28.512 16.763 1.00 94.00 95 LEU A O 1
ATOM 773 N N . ALA A 1 96 ? -4.842 27.728 14.998 1.00 94.31 96 ALA A N 1
ATOM 774 C CA . ALA A 1 96 ? -4.096 28.485 13.998 1.00 94.31 96 ALA A CA 1
ATOM 775 C C . ALA A 1 96 ? -4.279 30.005 14.158 1.00 94.31 96 ALA A C 1
ATOM 777 O O . ALA A 1 96 ? -3.301 30.747 14.118 1.00 94.31 96 ALA A O 1
ATOM 778 N N . MET A 1 97 ? -5.510 30.479 14.381 1.00 94.69 97 MET A N 1
ATOM 779 C CA . MET A 1 97 ? -5.769 31.908 14.601 1.00 94.69 97 MET A CA 1
ATOM 780 C C . MET A 1 97 ? -5.236 32.408 15.950 1.00 94.69 97 MET A C 1
ATOM 782 O O . MET A 1 97 ? -4.717 33.520 15.999 1.00 94.69 97 MET A O 1
ATOM 786 N N . GLN A 1 98 ? -5.277 31.591 17.010 1.00 94.06 98 GLN A N 1
ATOM 787 C CA . GLN A 1 98 ? -4.630 31.902 18.292 1.00 94.06 98 GLN A CA 1
ATOM 788 C C . GLN A 1 98 ? -3.130 32.138 18.096 1.00 94.06 98 GLN A C 1
ATOM 790 O O . GLN A 1 98 ? -2.570 33.082 18.641 1.00 94.06 98 GLN A O 1
ATOM 795 N N . LEU A 1 99 ? -2.478 31.306 17.282 1.00 94.12 99 LEU A N 1
ATOM 796 C CA . LEU A 1 99 ? -1.056 31.446 16.991 1.00 94.12 99 LEU A CA 1
ATOM 797 C C . LEU A 1 99 ? -0.748 32.742 16.225 1.00 94.12 99 LEU A C 1
ATOM 799 O O . LEU A 1 99 ? 0.220 33.426 16.549 1.00 94.12 99 LEU A O 1
ATOM 803 N N . LEU A 1 100 ? -1.588 33.119 15.253 1.00 94.88 100 LEU A N 1
ATOM 804 C CA . LEU A 1 100 ? -1.486 34.418 14.573 1.00 94.88 100 LEU A CA 1
ATOM 805 C C . LEU A 1 100 ? -1.678 35.585 15.554 1.00 94.88 100 LEU A C 1
ATOM 807 O O . LEU A 1 100 ? -0.943 36.569 15.463 1.00 94.88 100 LEU A O 1
ATOM 811 N N . TRP A 1 101 ? -2.632 35.470 16.483 1.00 94.69 101 TRP A N 1
ATOM 812 C CA . TRP A 1 101 ? -2.883 36.476 17.515 1.00 94.69 101 TRP A CA 1
ATOM 813 C C . TRP A 1 101 ? -1.666 36.674 18.415 1.00 94.69 101 TRP A C 1
ATOM 815 O O . TRP A 1 101 ? -1.195 37.799 18.576 1.00 94.69 101 TRP A O 1
ATOM 825 N N . ASP A 1 102 ? -1.111 35.589 18.947 1.00 92.50 102 ASP A N 1
ATOM 826 C CA . ASP A 1 102 ? 0.020 35.628 19.875 1.00 92.50 102 ASP A CA 1
ATOM 827 C C . ASP A 1 102 ? 1.317 36.115 19.194 1.00 92.50 102 ASP A C 1
ATOM 829 O O . ASP A 1 102 ? 2.155 36.755 19.830 1.00 92.50 102 ASP A O 1
ATOM 833 N N . LEU A 1 103 ? 1.475 35.867 17.887 1.00 91.94 103 LEU A N 1
ATOM 834 C CA . LEU A 1 103 ? 2.660 36.243 17.106 1.00 91.94 103 LEU A CA 1
ATOM 835 C C . LEU A 1 103 ? 2.546 37.598 16.376 1.00 91.94 103 LEU A C 1
ATOM 837 O O . LEU A 1 103 ? 3.510 38.014 15.724 1.00 91.94 103 LEU A O 1
ATOM 841 N N . ARG A 1 104 ? 1.424 38.323 16.501 1.00 91.75 104 ARG A N 1
ATOM 842 C CA . ARG A 1 104 ? 1.143 39.579 15.762 1.00 91.75 104 ARG A CA 1
ATOM 843 C C . ARG A 1 104 ? 2.145 40.717 16.005 1.00 91.75 104 ARG A C 1
ATOM 845 O O . ARG A 1 104 ? 2.353 41.566 15.143 1.00 91.75 104 ARG A O 1
ATOM 852 N N . SER A 1 105 ? 2.808 40.733 17.160 1.00 86.75 105 SER A N 1
ATOM 853 C CA . SER A 1 105 ? 3.874 41.704 17.452 1.00 86.75 105 SER A CA 1
ATOM 854 C C . SER A 1 105 ? 5.174 41.373 16.713 1.00 86.75 105 SER A C 1
ATOM 856 O O . SER A 1 105 ? 5.928 42.267 16.332 1.00 86.75 105 SER A O 1
ATOM 858 N N . SER A 1 106 ? 5.417 40.095 16.412 1.00 87.00 106 SER A N 1
ATOM 859 C CA . SER A 1 106 ? 6.629 39.619 15.728 1.00 87.00 106 SER A CA 1
ATOM 860 C C . SER A 1 106 ? 6.458 39.506 14.210 1.00 87.00 106 SER A C 1
ATOM 862 O O . SER A 1 106 ? 7.410 39.742 13.467 1.00 87.00 106 SER A O 1
ATOM 864 N N . PHE A 1 107 ? 5.243 39.232 13.730 1.00 89.44 107 PHE A N 1
ATOM 865 C CA . PHE A 1 107 ? 4.922 39.034 12.311 1.00 89.44 107 PHE A CA 1
ATOM 866 C C . PHE A 1 107 ? 3.858 40.018 11.819 1.00 89.44 107 PHE A C 1
ATOM 868 O O . PHE A 1 107 ? 3.210 40.706 12.600 1.00 89.44 107 PHE A O 1
ATOM 875 N N . ARG A 1 108 ? 3.687 40.103 10.502 1.00 90.56 108 ARG A N 1
ATOM 876 C CA . ARG A 1 108 ? 2.494 40.671 9.871 1.00 90.56 108 ARG A CA 1
ATOM 877 C C . ARG A 1 108 ? 1.523 39.533 9.592 1.00 90.56 108 ARG A C 1
ATOM 879 O O . ARG A 1 108 ? 1.785 38.713 8.720 1.00 90.56 108 ARG A O 1
ATOM 886 N N . CYS A 1 109 ? 0.462 39.425 10.377 1.00 92.75 109 CYS A N 1
ATOM 887 C CA . CYS A 1 109 ? -0.440 38.279 10.313 1.00 92.75 109 CYS A CA 1
ATOM 888 C C . CYS A 1 109 ? -1.619 38.567 9.377 1.00 92.75 109 CYS A C 1
ATOM 890 O O . CYS A 1 109 ? -2.248 39.620 9.477 1.00 92.75 109 CYS A O 1
ATOM 892 N N . ALA A 1 110 ? -1.933 37.621 8.494 1.00 92.75 110 ALA A N 1
ATOM 893 C CA . ALA A 1 110 ? -3.084 37.707 7.601 1.00 92.75 110 ALA A CA 1
ATOM 894 C C . ALA A 1 110 ? -3.725 36.332 7.373 1.00 92.75 110 ALA A C 1
ATOM 896 O O . ALA A 1 110 ? -3.049 35.300 7.420 1.00 92.75 110 ALA A O 1
ATOM 897 N N . VAL A 1 111 ? -5.027 36.317 7.096 1.00 92.25 111 VAL A N 1
ATOM 898 C CA . VAL A 1 111 ? -5.785 35.111 6.726 1.00 92.25 111 VAL A CA 1
ATOM 899 C C . VAL A 1 111 ? -6.291 35.274 5.298 1.00 92.25 111 VAL A C 1
ATOM 901 O O . VAL A 1 111 ? -6.829 36.324 4.953 1.00 92.25 111 VAL A O 1
ATOM 904 N N . LEU A 1 112 ? -6.129 34.248 4.461 1.00 89.62 112 LEU A N 1
ATOM 905 C CA . LEU A 1 112 ? -6.728 34.240 3.126 1.00 89.62 112 LEU A CA 1
ATOM 906 C C . LEU A 1 112 ? -8.257 34.132 3.246 1.00 89.62 112 LEU A C 1
ATOM 908 O O . LEU A 1 112 ? -8.759 33.161 3.816 1.00 89.62 112 LEU A O 1
ATOM 912 N N . VAL A 1 113 ? -8.983 35.124 2.723 1.00 81.12 113 VAL A N 1
ATOM 913 C CA . VAL A 1 113 ? -10.445 35.239 2.892 1.00 81.12 113 VAL A CA 1
ATOM 914 C C . VAL A 1 113 ? -11.197 34.261 1.993 1.00 81.12 113 VAL A C 1
ATOM 916 O O . VAL A 1 113 ? -12.135 33.603 2.446 1.00 81.12 113 VAL A O 1
ATOM 919 N N . ASP A 1 114 ? -10.777 34.144 0.730 1.00 72.69 114 ASP A N 1
ATOM 920 C CA . ASP A 1 114 ? -11.399 33.258 -0.252 1.00 72.69 114 ASP A CA 1
ATOM 921 C C . ASP A 1 114 ? -10.352 32.311 -0.871 1.00 72.69 114 ASP A C 1
ATOM 923 O O . ASP A 1 114 ? -9.489 32.759 -1.633 1.00 72.69 114 ASP A O 1
ATOM 927 N N . PRO A 1 115 ? -10.430 30.995 -0.592 1.00 67.94 115 PRO A N 1
ATOM 928 C CA . PRO A 1 115 ? -9.514 29.996 -1.141 1.00 67.94 115 PRO A CA 1
ATOM 929 C C . PRO A 1 115 ? -9.736 29.710 -2.637 1.00 67.94 115 PRO A C 1
ATOM 931 O O . PRO A 1 115 ? -9.104 28.821 -3.200 1.00 67.94 115 PRO A O 1
ATOM 934 N N . THR A 1 116 ? -10.675 30.392 -3.292 1.00 65.69 116 THR A N 1
ATOM 935 C CA . THR A 1 116 ? -10.897 30.310 -4.744 1.00 65.69 116 THR A CA 1
ATOM 936 C C . THR A 1 116 ? -10.354 31.515 -5.510 1.00 65.69 116 THR A C 1
ATOM 938 O O . THR A 1 116 ? -10.517 31.580 -6.729 1.00 65.69 116 THR A O 1
ATOM 941 N N . SER A 1 117 ? -9.702 32.439 -4.803 1.00 76.56 117 SER A N 1
ATOM 942 C CA . SER A 1 117 ? -9.037 33.606 -5.383 1.00 76.56 117 SER A CA 1
ATOM 943 C C . SER A 1 117 ? -7.898 33.204 -6.317 1.00 76.56 117 SER A C 1
ATOM 945 O O . SER A 1 117 ? -7.295 32.143 -6.155 1.00 76.56 117 SER A O 1
ATOM 947 N N . ASP A 1 118 ? -7.583 34.068 -7.282 1.00 81.25 118 ASP A N 1
ATOM 948 C CA . ASP A 1 118 ? -6.452 33.858 -8.182 1.00 81.25 118 ASP A CA 1
ATOM 949 C C . ASP A 1 118 ? -5.121 33.910 -7.412 1.00 81.25 118 ASP A C 1
ATOM 951 O O . ASP A 1 118 ? -4.818 34.889 -6.727 1.00 81.25 118 ASP A O 1
ATOM 955 N N . ASP A 1 119 ? -4.313 32.854 -7.534 1.00 82.88 119 ASP A N 1
ATOM 956 C CA . ASP A 1 119 ? -3.062 32.703 -6.782 1.00 82.88 119 ASP A CA 1
ATOM 957 C C . ASP A 1 119 ? -2.058 33.838 -7.073 1.00 82.88 119 ASP A C 1
ATOM 959 O O . ASP A 1 119 ? -1.293 34.231 -6.186 1.00 82.88 119 ASP A O 1
ATOM 963 N N . SER A 1 120 ? -2.068 34.403 -8.290 1.00 83.50 120 SER A N 1
ATOM 964 C CA . SER A 1 120 ? -1.195 35.522 -8.668 1.00 83.50 120 SER A CA 1
ATOM 965 C C . SER A 1 120 ? -1.647 36.832 -8.023 1.00 83.50 120 SER A C 1
ATOM 967 O O . SER A 1 120 ? -0.812 37.635 -7.586 1.00 83.50 120 SER A O 1
ATOM 969 N N . GLU A 1 121 ? -2.956 37.064 -7.944 1.00 86.25 121 GLU A N 1
ATOM 970 C CA . GLU A 1 121 ? -3.517 38.231 -7.262 1.00 86.25 121 GLU A CA 1
ATOM 971 C C . GLU A 1 121 ? -3.275 38.169 -5.747 1.00 86.25 121 GLU A C 1
ATOM 973 O O . GLU A 1 121 ? -2.819 39.152 -5.150 1.00 86.25 121 GLU A O 1
ATOM 978 N N . VAL A 1 122 ? -3.468 36.996 -5.133 1.00 87.88 122 VAL A N 1
ATOM 979 C CA . VAL A 1 122 ? -3.143 36.774 -3.714 1.00 87.88 122 VAL A CA 1
ATOM 980 C C . VAL A 1 122 ? -1.651 37.010 -3.468 1.00 87.88 122 VAL A C 1
ATOM 982 O O . VAL A 1 122 ? -1.292 37.728 -2.534 1.00 87.88 122 VAL A O 1
ATOM 985 N N . ALA A 1 123 ? -0.770 36.475 -4.320 1.00 87.69 123 ALA A N 1
ATOM 986 C CA . ALA A 1 123 ? 0.673 36.687 -4.206 1.00 87.69 123 ALA A CA 1
ATOM 987 C C . ALA A 1 123 ? 1.063 38.174 -4.270 1.00 87.69 123 ALA A C 1
ATOM 989 O O . ALA A 1 123 ? 1.927 38.622 -3.507 1.00 87.69 123 ALA A O 1
ATOM 990 N N . THR A 1 124 ? 0.390 38.955 -5.119 1.00 87.88 124 THR A N 1
ATOM 991 C CA . THR A 1 124 ? 0.588 40.409 -5.223 1.00 87.88 124 THR A CA 1
ATOM 992 C C . THR A 1 124 ? 0.222 41.098 -3.908 1.00 87.88 124 THR A C 1
ATOM 994 O O . THR A 1 124 ? 1.059 41.785 -3.320 1.00 87.88 124 THR A O 1
ATOM 997 N N . GLN A 1 125 ? -0.977 40.833 -3.378 1.00 90.88 125 GLN A N 1
ATOM 998 C CA . GLN A 1 125 ? -1.459 41.440 -2.130 1.00 90.88 125 GLN A CA 1
ATOM 999 C C . GLN A 1 125 ? -0.619 41.039 -0.907 1.00 90.88 125 GLN A C 1
ATOM 1001 O O . GLN A 1 125 ? -0.317 41.876 -0.054 1.00 90.88 125 GLN A O 1
ATOM 1006 N N . VAL A 1 126 ? -0.169 39.782 -0.827 1.00 89.25 126 VAL A N 1
ATOM 1007 C CA . VAL A 1 126 ? 0.733 39.310 0.241 1.00 89.25 126 VAL A CA 1
ATOM 1008 C C . VAL A 1 126 ? 2.066 40.059 0.198 1.00 89.25 126 VAL A C 1
ATOM 1010 O O . VAL A 1 126 ? 2.618 40.429 1.238 1.00 89.25 126 VAL A O 1
ATOM 1013 N N . THR A 1 127 ? 2.575 40.325 -1.003 1.00 85.94 127 THR A N 1
ATOM 1014 C CA . THR A 1 127 ? 3.854 41.016 -1.179 1.00 85.94 127 THR A CA 1
ATOM 1015 C C . THR A 1 127 ? 3.739 42.523 -0.911 1.00 85.94 127 THR A C 1
ATOM 1017 O O . THR A 1 127 ? 4.623 43.127 -0.290 1.00 85.94 127 THR A O 1
ATOM 1020 N N . GLU A 1 128 ? 2.619 43.141 -1.283 1.00 87.00 128 GLU A N 1
ATOM 1021 C CA . GLU A 1 128 ? 2.275 44.503 -0.856 1.00 87.00 128 GLU A CA 1
ATOM 1022 C C . GLU A 1 128 ? 2.177 44.590 0.674 1.00 87.00 128 GLU A C 1
ATOM 1024 O O . GLU A 1 128 ? 2.732 45.505 1.291 1.00 87.00 128 GLU A O 1
ATOM 1029 N N . HIS A 1 129 ? 1.563 43.591 1.313 1.00 88.44 129 HIS A N 1
ATOM 1030 C CA . HIS A 1 129 ? 1.477 43.526 2.766 1.00 88.44 129 HIS A CA 1
ATOM 1031 C C . HIS A 1 129 ? 2.848 43.358 3.436 1.00 88.44 129 HIS A C 1
ATOM 1033 O O . HIS A 1 129 ? 3.082 43.960 4.481 1.00 88.44 129 HIS A O 1
ATOM 1039 N N . TYR A 1 130 ? 3.785 42.621 2.835 1.00 86.31 130 TYR A N 1
ATOM 1040 C CA . TYR A 1 130 ? 5.172 42.517 3.312 1.00 86.31 130 TYR A CA 1
ATOM 1041 C C . TYR A 1 130 ? 5.915 43.867 3.268 1.00 86.31 130 TYR A C 1
ATOM 1043 O O . TYR A 1 130 ? 6.634 44.216 4.207 1.00 86.31 130 TYR A O 1
ATOM 1051 N N . THR A 1 131 ? 5.711 44.653 2.207 1.00 83.25 131 THR A N 1
ATOM 1052 C CA . THR A 1 131 ? 6.447 45.907 1.941 1.00 83.25 131 THR A CA 1
ATOM 1053 C C . THR A 1 131 ? 5.778 47.178 2.472 1.00 83.25 131 THR A C 1
ATOM 1055 O O . THR A 1 131 ? 6.360 48.260 2.399 1.00 83.25 131 THR A O 1
ATOM 1058 N N . ALA A 1 132 ? 4.572 47.087 3.033 1.00 78.81 132 ALA A N 1
ATOM 1059 C CA . ALA A 1 132 ? 3.830 48.240 3.536 1.00 78.81 132 ALA A CA 1
ATOM 1060 C C . ALA A 1 132 ? 4.520 48.930 4.742 1.00 78.81 132 ALA A C 1
ATOM 1062 O O . ALA A 1 132 ? 4.247 48.594 5.890 1.00 78.81 132 ALA A O 1
ATOM 1063 N N . GLY A 1 133 ? 5.408 49.903 4.530 1.00 76.75 133 GLY A N 1
ATOM 1064 C CA . GLY A 1 133 ? 6.214 50.517 5.602 1.00 76.75 133 GLY A CA 1
ATOM 1065 C C . GLY A 1 133 ? 7.595 49.859 5.719 1.00 76.75 133 GLY A C 1
ATOM 1066 O O . GLY A 1 133 ? 8.239 49.642 4.700 1.00 76.75 133 GLY A O 1
ATOM 1067 N N . GLU A 1 134 ? 8.071 49.552 6.932 1.00 75.00 134 GLU A N 1
ATOM 1068 C CA . GLU A 1 134 ? 9.316 48.777 7.102 1.00 75.00 134 GLU A CA 1
ATOM 1069 C C . GLU A 1 134 ? 9.066 47.276 6.855 1.00 75.00 134 GLU A C 1
ATOM 1071 O O . GLU A 1 134 ? 8.112 46.739 7.431 1.00 75.00 134 GLU A O 1
ATOM 1076 N N . PRO A 1 135 ? 9.882 46.584 6.030 1.00 71.94 135 PRO A N 1
ATOM 1077 C CA . PRO A 1 135 ? 9.683 45.167 5.726 1.00 71.94 135 PRO A CA 1
ATOM 1078 C C . PRO A 1 135 ? 9.645 44.292 6.987 1.00 71.94 135 PRO A C 1
ATOM 1080 O O . PRO A 1 135 ? 10.596 44.274 7.766 1.00 71.94 135 PRO A O 1
ATOM 1083 N N . LYS A 1 136 ? 8.554 43.544 7.177 1.00 83.56 136 LYS A N 1
ATOM 1084 C CA . LYS A 1 136 ? 8.357 42.611 8.302 1.00 83.56 136 LYS A CA 1
ATOM 1085 C C . LYS A 1 136 ? 7.689 41.348 7.764 1.00 83.56 136 LYS A C 1
ATOM 1087 O O . LYS A 1 136 ? 6.754 41.451 6.973 1.00 83.56 136 LYS A O 1
ATOM 1092 N N . THR A 1 137 ? 8.181 40.176 8.166 1.00 88.25 137 THR A N 1
ATOM 1093 C CA . THR A 1 137 ? 7.726 38.868 7.665 1.00 88.25 137 THR A CA 1
ATOM 1094 C C . THR A 1 137 ? 6.213 38.709 7.773 1.00 88.25 137 THR A C 1
ATOM 1096 O O . THR A 1 137 ? 5.645 38.958 8.837 1.00 88.25 137 THR A O 1
ATOM 1099 N N . VAL A 1 138 ? 5.578 38.244 6.695 1.00 90.69 138 VAL A N 1
ATOM 1100 C CA . VAL A 1 138 ? 4.144 37.932 6.678 1.00 90.69 138 VAL A CA 1
ATOM 1101 C C . VAL A 1 138 ? 3.914 36.491 7.127 1.00 90.69 138 VAL A C 1
ATOM 1103 O O . VAL A 1 138 ? 4.516 35.573 6.574 1.00 90.69 138 VAL A O 1
ATOM 1106 N N . LEU A 1 139 ? 3.036 36.284 8.107 1.00 93.00 139 LEU A N 1
ATOM 1107 C CA . LEU A 1 139 ? 2.506 34.977 8.486 1.00 93.00 139 LEU A CA 1
ATOM 1108 C C . LEU A 1 139 ? 1.094 34.835 7.903 1.00 93.00 139 LEU A C 1
ATOM 1110 O O . LEU A 1 139 ? 0.155 35.469 8.385 1.00 93.00 139 LEU A O 1
ATOM 1114 N N . LEU A 1 140 ? 0.966 34.025 6.852 1.00 93.12 140 LEU A N 1
ATOM 1115 C CA . LEU A 1 140 ? -0.273 33.835 6.096 1.00 93.12 140 LEU A CA 1
ATOM 1116 C C . LEU A 1 140 ? -0.948 32.515 6.479 1.00 93.12 140 LEU A C 1
ATOM 1118 O O . LEU A 1 140 ? -0.371 31.450 6.264 1.00 93.12 140 LEU A O 1
ATOM 1122 N N . LEU A 1 141 ? -2.178 32.570 6.990 1.00 93.75 141 LEU A N 1
ATOM 1123 C CA . LEU A 1 141 ? -3.009 31.386 7.230 1.00 93.75 141 LEU A CA 1
ATOM 1124 C C . LEU A 1 141 ? -3.819 31.026 5.975 1.00 93.75 141 LEU A C 1
ATOM 1126 O O . LEU A 1 141 ? -4.616 31.835 5.500 1.00 93.75 141 LEU A O 1
ATOM 1130 N N . VAL A 1 142 ? -3.661 29.790 5.492 1.00 90.81 142 VAL A N 1
ATOM 1131 C CA . VAL A 1 142 ? -4.427 29.212 4.373 1.00 90.81 142 VAL A CA 1
ATOM 1132 C C . VAL A 1 142 ? -5.191 27.979 4.858 1.00 90.81 142 VAL A C 1
ATOM 1134 O O . VAL A 1 142 ? -4.610 27.117 5.519 1.00 90.81 142 VAL A O 1
ATOM 1137 N N . GLN A 1 143 ? -6.490 27.893 4.553 1.00 86.00 143 GLN A N 1
ATOM 1138 C CA . GLN A 1 143 ? -7.393 26.850 5.060 1.00 86.00 143 GLN A CA 1
ATOM 1139 C C . GLN A 1 143 ? -7.916 25.952 3.930 1.00 86.00 143 GLN A C 1
ATOM 1141 O O . GLN A 1 143 ? -8.515 26.453 2.983 1.00 86.00 143 GLN A O 1
ATOM 1146 N N . ASP A 1 144 ? -7.741 24.632 4.059 1.00 72.69 144 ASP A N 1
ATOM 1147 C CA . ASP A 1 144 ? -8.327 23.596 3.184 1.00 72.69 144 ASP A CA 1
ATOM 1148 C C . ASP A 1 144 ? -8.077 23.764 1.664 1.00 72.69 144 ASP A C 1
ATOM 1150 O O . ASP A 1 144 ? -8.846 23.252 0.844 1.00 72.69 144 ASP A O 1
ATOM 1154 N N . GLN A 1 145 ? -6.994 24.445 1.271 1.00 70.38 145 GLN A N 1
ATOM 1155 C CA . GLN A 1 145 ? -6.645 24.732 -0.126 1.00 70.38 145 GLN A CA 1
ATOM 1156 C C . GLN A 1 145 ? -5.291 24.124 -0.502 1.00 70.38 145 GLN A C 1
ATOM 1158 O O . GLN A 1 145 ? -4.372 24.051 0.302 1.00 70.38 145 GLN A O 1
ATOM 1163 N N . TYR A 1 146 ? -5.129 23.715 -1.758 1.00 70.88 146 TYR A N 1
ATOM 1164 C CA . TYR A 1 146 ? -3.826 23.291 -2.264 1.00 70.88 146 TYR A CA 1
ATOM 1165 C C . TYR A 1 146 ? -2.866 24.491 -2.361 1.00 70.88 146 TYR A C 1
ATOM 1167 O O . TYR A 1 146 ? -3.125 25.418 -3.121 1.00 70.88 146 TYR A O 1
ATOM 1175 N N . VAL A 1 147 ? -1.768 24.479 -1.598 1.00 81.19 147 VAL A N 1
ATOM 1176 C CA . VAL A 1 147 ? -0.892 25.656 -1.415 1.00 81.19 147 VAL A CA 1
ATOM 1177 C C . VAL A 1 147 ? 0.291 25.749 -2.379 1.00 81.19 147 VAL A C 1
ATOM 1179 O O . VAL A 1 147 ? 0.889 26.815 -2.469 1.00 81.19 147 VAL A O 1
ATOM 1182 N N . ASP A 1 148 ? 0.645 24.684 -3.107 1.00 77.69 148 ASP A N 1
ATOM 1183 C CA . ASP A 1 148 ? 1.896 24.665 -3.889 1.00 77.69 148 ASP A CA 1
ATOM 1184 C C . ASP A 1 148 ? 1.924 25.745 -4.984 1.00 77.69 148 ASP A C 1
ATOM 1186 O O . ASP A 1 148 ? 2.960 26.365 -5.227 1.00 77.69 148 ASP A O 1
ATOM 1190 N N . LYS A 1 149 ? 0.777 25.999 -5.627 1.00 78.31 149 LYS A N 1
ATOM 1191 C CA . LYS A 1 149 ? 0.639 27.035 -6.661 1.00 78.31 149 LYS A CA 1
ATOM 1192 C C . LYS A 1 149 ? 0.801 28.428 -6.081 1.00 78.31 149 LYS A C 1
ATOM 1194 O O . LYS A 1 149 ? 1.667 29.176 -6.522 1.00 78.31 149 LYS A O 1
ATOM 1199 N N . LEU A 1 150 ? 0.032 28.722 -5.036 1.00 83.44 150 LEU A N 1
ATOM 1200 C CA . LEU A 1 150 ? 0.120 29.972 -4.296 1.00 83.44 150 LEU A CA 1
ATOM 1201 C C . LEU A 1 150 ? 1.547 30.226 -3.789 1.00 83.44 150 LEU A C 1
ATOM 1203 O O . LEU A 1 150 ? 2.064 31.336 -3.902 1.00 83.44 150 LEU A O 1
ATOM 1207 N N . GLN A 1 151 ? 2.223 29.189 -3.290 1.00 83.69 151 GLN A N 1
ATOM 1208 C CA . GLN A 1 151 ? 3.615 29.270 -2.860 1.00 83.69 151 GLN A CA 1
ATOM 1209 C C . GLN A 1 151 ? 4.552 29.653 -4.017 1.00 83.69 151 GLN A C 1
ATOM 1211 O O . GLN A 1 151 ? 5.404 30.527 -3.834 1.00 83.69 151 GLN A O 1
ATOM 1216 N N . LYS A 1 152 ? 4.394 29.039 -5.200 1.00 82.31 152 LYS A N 1
ATOM 1217 C CA . LYS A 1 152 ? 5.166 29.382 -6.408 1.00 82.31 152 LYS A CA 1
ATOM 1218 C C . LYS A 1 152 ? 4.924 30.840 -6.813 1.00 82.31 152 LYS A C 1
ATOM 1220 O O . LYS A 1 152 ? 5.894 31.578 -6.967 1.00 82.31 152 LYS A O 1
ATOM 1225 N N . SER A 1 153 ? 3.664 31.275 -6.877 1.00 84.38 153 SER A N 1
ATOM 1226 C CA . SER A 1 153 ? 3.295 32.658 -7.210 1.00 84.38 153 SER A CA 1
ATOM 1227 C C . SER A 1 153 ? 3.880 33.675 -6.223 1.00 84.38 153 SER A C 1
ATOM 1229 O O . SER A 1 153 ? 4.427 34.692 -6.643 1.00 84.38 153 SER A O 1
ATOM 1231 N N . ILE A 1 154 ? 3.858 33.388 -4.914 1.00 84.75 154 ILE A N 1
ATOM 1232 C CA . ILE A 1 154 ? 4.473 34.251 -3.889 1.00 84.75 154 ILE A CA 1
ATOM 1233 C C . ILE A 1 154 ? 5.991 34.351 -4.090 1.00 84.75 154 ILE A C 1
ATOM 1235 O O . ILE A 1 154 ? 6.548 35.445 -4.023 1.00 84.75 154 ILE A O 1
ATOM 1239 N N . VAL A 1 155 ? 6.679 33.233 -4.350 1.00 82.12 155 VAL A N 1
ATOM 1240 C CA . VAL A 1 155 ? 8.134 33.240 -4.597 1.00 82.12 155 VAL A CA 1
ATOM 1241 C C . VAL A 1 155 ? 8.477 34.022 -5.868 1.00 82.12 155 VAL A C 1
ATOM 1243 O O . VAL A 1 155 ? 9.445 34.785 -5.871 1.00 82.12 155 VAL A O 1
ATOM 1246 N N . GLU A 1 156 ? 7.687 33.868 -6.929 1.00 82.62 156 GLU A N 1
ATOM 1247 C CA . GLU A 1 156 ? 7.860 34.606 -8.182 1.00 82.62 156 GLU A CA 1
ATOM 1248 C C . GLU A 1 156 ? 7.672 36.115 -7.989 1.00 82.62 156 GLU A C 1
ATOM 1250 O O . GLU A 1 156 ? 8.538 36.884 -8.414 1.00 82.62 156 GLU A O 1
ATOM 1255 N N . GLU A 1 157 ? 6.617 36.556 -7.298 1.00 82.62 157 GLU A N 1
ATOM 1256 C CA . GLU A 1 157 ? 6.413 37.981 -6.995 1.00 82.62 157 GLU A CA 1
ATOM 1257 C C . GLU A 1 157 ? 7.526 38.551 -6.106 1.00 82.62 157 GLU A C 1
ATOM 1259 O O . GLU A 1 157 ? 8.068 39.623 -6.393 1.00 82.62 157 GLU A O 1
ATOM 1264 N N . LEU A 1 158 ? 7.958 37.809 -5.082 1.00 78.25 158 LEU A N 1
ATOM 1265 C CA . LEU A 1 158 ? 9.069 38.216 -4.218 1.00 78.25 158 LEU A CA 1
ATOM 1266 C C . LEU A 1 158 ? 10.395 38.328 -4.979 1.00 78.25 158 LEU A C 1
ATOM 1268 O O . LEU A 1 158 ? 11.188 39.224 -4.692 1.00 78.25 158 LEU A O 1
ATOM 1272 N N . SER A 1 159 ? 10.638 37.468 -5.975 1.00 76.56 159 SER A N 1
ATOM 1273 C CA . SER A 1 159 ? 11.867 37.494 -6.784 1.00 76.56 159 SER A CA 1
ATOM 1274 C C . SER A 1 159 ? 12.031 38.782 -7.602 1.00 76.56 159 SER A C 1
ATOM 1276 O O . SER A 1 159 ? 13.153 39.179 -7.928 1.00 76.56 159 SER A O 1
ATOM 1278 N N . LYS A 1 160 ? 10.923 39.478 -7.890 1.00 79.56 160 LYS A N 1
ATOM 1279 C CA . LYS A 1 160 ? 10.929 40.785 -8.563 1.00 79.56 160 LYS A CA 1
ATOM 1280 C C . LYS A 1 160 ? 11.447 41.898 -7.645 1.00 79.56 160 LYS A C 1
ATOM 1282 O O . LYS A 1 160 ? 11.812 42.973 -8.127 1.00 79.56 160 LYS A O 1
ATOM 1287 N N . MET A 1 161 ? 11.519 41.653 -6.335 1.00 69.44 161 MET A N 1
ATOM 1288 C CA . MET A 1 161 ? 11.977 42.608 -5.330 1.00 69.44 161 MET A CA 1
ATOM 1289 C C . MET A 1 161 ? 13.441 42.343 -4.957 1.00 69.44 161 MET A C 1
ATOM 1291 O O . MET A 1 161 ? 13.839 41.230 -4.628 1.00 69.44 161 MET A O 1
ATOM 1295 N N . LYS A 1 162 ? 14.286 43.382 -4.984 1.00 57.75 162 LYS A N 1
ATOM 1296 C CA . LYS A 1 162 ? 15.689 43.291 -4.539 1.00 57.75 162 LYS A CA 1
ATOM 1297 C C . LYS A 1 162 ? 15.759 43.287 -3.006 1.00 57.75 162 LYS A C 1
ATOM 1299 O O . LYS A 1 162 ? 16.104 44.305 -2.412 1.00 57.75 162 LYS A O 1
ATOM 1304 N N . THR A 1 163 ? 15.415 42.181 -2.354 1.00 56.66 163 THR A N 1
ATOM 1305 C CA . THR A 1 163 ? 15.542 42.054 -0.892 1.00 56.66 163 THR A CA 1
ATOM 1306 C C . THR A 1 163 ? 16.952 41.599 -0.513 1.00 56.66 163 THR A C 1
ATOM 1308 O O . THR A 1 163 ? 17.442 40.598 -1.032 1.00 56.66 163 THR A O 1
ATOM 1311 N N . SER A 1 164 ? 17.618 42.342 0.374 1.00 51.25 164 SER A N 1
ATOM 1312 C CA . SER A 1 164 ? 19.034 42.159 0.726 1.00 51.25 164 SER A CA 1
ATOM 1313 C C . SER A 1 164 ? 19.281 41.559 2.114 1.00 51.25 164 SER A C 1
ATOM 1315 O O . SER A 1 164 ? 20.397 41.688 2.608 1.00 51.25 164 SER A O 1
ATOM 1317 N N . ASP A 1 165 ? 18.293 40.925 2.753 1.00 53.44 165 ASP A N 1
ATOM 1318 C CA . ASP A 1 165 ? 18.456 40.421 4.123 1.00 53.44 165 ASP A CA 1
ATOM 1319 C C . ASP A 1 165 ? 17.933 38.992 4.312 1.00 53.44 165 ASP A C 1
ATOM 1321 O O . ASP A 1 165 ? 16.912 38.604 3.749 1.00 53.44 165 ASP A O 1
ATOM 1325 N N . GLY A 1 166 ? 18.658 38.197 5.100 1.00 56.12 166 GLY A N 1
ATOM 1326 C CA . GLY A 1 166 ? 18.461 36.750 5.272 1.00 56.12 166 GLY A CA 1
ATOM 1327 C C . GLY A 1 166 ? 17.255 36.327 6.126 1.00 56.12 166 GLY A C 1
ATOM 1328 O O . GLY A 1 166 ? 17.295 35.237 6.697 1.00 56.12 166 GLY A O 1
ATOM 1329 N N . ALA A 1 167 ? 16.225 37.169 6.257 1.00 58.31 167 ALA A N 1
ATOM 1330 C CA . ALA A 1 167 ? 14.981 36.865 6.970 1.00 58.31 167 ALA A CA 1
ATOM 1331 C C . ALA A 1 167 ? 13.872 36.432 5.986 1.00 58.31 167 ALA A C 1
ATOM 1333 O O . ALA A 1 167 ? 13.797 36.967 4.877 1.00 58.31 167 ALA A O 1
ATOM 1334 N N . PRO A 1 168 ? 12.990 35.479 6.351 1.00 66.88 168 PRO A N 1
ATOM 1335 C CA . PRO A 1 168 ? 11.924 35.019 5.465 1.00 66.88 168 PRO A CA 1
ATOM 1336 C C . PRO A 1 168 ? 10.936 36.154 5.166 1.00 66.88 168 PRO A C 1
ATOM 1338 O O . PRO A 1 168 ? 10.478 36.832 6.079 1.00 66.88 168 PRO A O 1
ATOM 1341 N N . ALA A 1 169 ? 10.568 36.355 3.899 1.00 80.00 169 ALA A N 1
ATOM 1342 C CA . ALA A 1 169 ? 9.567 37.363 3.537 1.00 80.00 169 ALA A CA 1
ATOM 1343 C C . ALA A 1 169 ? 8.132 36.929 3.896 1.00 80.00 169 ALA A C 1
ATOM 1345 O O . ALA A 1 169 ? 7.355 37.722 4.424 1.00 80.00 169 ALA A O 1
ATOM 1346 N N . VAL A 1 170 ? 7.799 35.654 3.664 1.00 87.50 170 VAL A N 1
ATOM 1347 C CA . VAL A 1 170 ? 6.470 35.072 3.917 1.00 87.50 170 VAL A CA 1
ATOM 1348 C C . VAL A 1 170 ? 6.618 33.662 4.497 1.00 87.50 170 VAL A C 1
ATOM 1350 O O . VAL A 1 170 ? 7.439 32.882 4.007 1.00 87.50 170 VAL A O 1
ATOM 1353 N N . VAL A 1 171 ? 5.809 33.327 5.501 1.00 90.38 171 VAL A N 1
ATOM 1354 C CA . VAL A 1 171 ? 5.609 31.978 6.052 1.00 90.38 171 VAL A CA 1
ATOM 1355 C C . VAL A 1 171 ? 4.135 31.608 5.886 1.00 90.38 171 VAL A C 1
ATOM 1357 O O . VAL A 1 171 ? 3.262 32.372 6.293 1.00 90.38 171 VAL A O 1
ATOM 1360 N N . ILE A 1 172 ? 3.852 30.447 5.291 1.00 91.50 172 ILE A N 1
ATOM 1361 C CA . ILE A 1 172 ? 2.480 29.965 5.068 1.00 91.50 172 ILE A CA 1
ATOM 1362 C C . ILE A 1 172 ? 2.135 28.943 6.153 1.00 91.50 172 ILE A C 1
ATOM 1364 O O . ILE A 1 172 ? 2.720 27.861 6.183 1.00 91.50 172 ILE A O 1
ATOM 1368 N N . LEU A 1 173 ? 1.171 29.255 7.015 1.00 92.94 173 LEU A N 1
ATOM 1369 C CA . LEU A 1 173 ? 0.539 28.289 7.909 1.00 92.94 173 LEU A CA 1
ATOM 1370 C C . LEU A 1 173 ? -0.634 27.636 7.170 1.00 92.94 173 LEU A C 1
ATOM 1372 O O . LEU A 1 173 ? -1.684 28.244 6.981 1.00 92.94 173 LEU A O 1
ATOM 1376 N N . HIS A 1 174 ? -0.446 26.397 6.733 1.00 92.12 174 HIS A N 1
ATOM 1377 C CA . HIS A 1 174 ? -1.440 25.635 5.992 1.00 92.12 174 HIS A CA 1
ATOM 1378 C C . HIS A 1 174 ? -2.237 24.735 6.941 1.00 92.12 174 HIS A C 1
ATOM 1380 O O . HIS A 1 174 ? -1.722 23.744 7.454 1.00 92.12 174 HIS A O 1
ATOM 1386 N N . CYS A 1 175 ? -3.495 25.091 7.175 1.00 90.12 175 CYS A N 1
ATOM 1387 C CA . CYS A 1 175 ? -4.407 24.390 8.071 1.00 90.12 175 CYS A CA 1
ATOM 1388 C C . CYS A 1 175 ? -5.360 23.500 7.254 1.00 90.12 175 CYS A C 1
ATOM 1390 O O . CYS A 1 175 ? -6.151 24.013 6.461 1.00 90.12 175 CYS A O 1
ATOM 1392 N N . VAL A 1 176 ? -5.268 22.177 7.424 1.00 86.12 176 VAL A N 1
ATOM 1393 C CA . VAL A 1 176 ? -5.967 21.175 6.601 1.00 86.12 176 VAL A CA 1
ATOM 1394 C C . VAL A 1 176 ? -6.881 20.301 7.449 1.00 86.12 176 VAL A C 1
ATOM 1396 O O . VAL A 1 176 ? -6.441 19.644 8.393 1.00 86.12 176 VAL A O 1
ATOM 1399 N N . ARG A 1 177 ? -8.154 20.222 7.067 1.00 84.44 177 ARG A N 1
ATOM 1400 C CA . ARG A 1 177 ? -9.143 19.317 7.655 1.00 84.44 177 ARG A CA 1
ATOM 1401 C C . ARG A 1 177 ? -9.012 17.921 7.066 1.00 84.44 177 ARG A C 1
ATOM 1403 O O . ARG A 1 177 ? -9.184 17.722 5.863 1.00 84.44 177 ARG A O 1
ATOM 1410 N N . MET A 1 178 ? -8.779 16.934 7.925 1.00 75.75 178 MET A N 1
ATOM 1411 C CA . MET A 1 178 ? -8.641 15.533 7.529 1.00 75.75 178 MET A CA 1
ATOM 1412 C C . MET A 1 178 ? -9.466 14.632 8.445 1.00 75.75 178 MET A C 1
ATOM 1414 O O . MET A 1 178 ? -9.371 14.721 9.662 1.00 75.75 178 MET A O 1
ATOM 1418 N N . ALA A 1 179 ? -10.283 13.751 7.861 1.00 66.12 179 ALA A N 1
ATOM 1419 C CA . ALA A 1 179 ? -11.096 12.802 8.627 1.00 66.12 179 ALA A CA 1
ATOM 1420 C C . ALA A 1 179 ? -10.258 11.701 9.306 1.00 66.12 179 ALA A C 1
ATOM 1422 O O . ALA A 1 179 ? -10.703 11.120 10.287 1.00 66.12 179 ALA A O 1
ATOM 1423 N N . LEU A 1 180 ? -9.059 11.425 8.781 1.00 60.62 180 LEU A N 1
ATOM 1424 C CA . LEU A 1 180 ? -8.075 10.501 9.337 1.00 60.62 180 LEU A CA 1
ATOM 1425 C C . LEU A 1 180 ? -6.703 11.166 9.259 1.00 60.62 180 LEU A C 1
ATOM 1427 O O . LEU A 1 180 ? -6.295 11.598 8.178 1.00 60.62 180 LEU A O 1
ATOM 1431 N N . ILE A 1 181 ? -6.008 11.245 10.391 1.00 64.31 181 ILE A N 1
ATOM 1432 C CA . ILE A 1 181 ? -4.685 11.861 10.478 1.00 64.31 181 ILE A CA 1
ATOM 1433 C C . ILE A 1 181 ? -3.634 10.795 10.790 1.00 64.31 181 ILE A C 1
ATOM 1435 O O . ILE A 1 181 ? -3.642 10.210 11.875 1.00 64.31 181 ILE A O 1
ATOM 1439 N N . ASP A 1 182 ? -2.727 10.568 9.843 1.00 53.47 182 ASP A N 1
ATOM 1440 C CA . ASP A 1 182 ? -1.579 9.660 9.960 1.00 53.47 182 ASP A CA 1
ATOM 1441 C C . ASP A 1 182 ? -0.403 10.196 9.122 1.00 53.47 182 ASP A C 1
ATOM 1443 O O . ASP A 1 182 ? 0.003 9.642 8.101 1.00 53.47 182 ASP A O 1
ATOM 1447 N N . THR A 1 183 ? 0.070 11.386 9.481 1.00 59.75 183 THR A N 1
ATOM 1448 C CA . THR A 1 183 ? 1.143 12.096 8.771 1.00 59.75 183 THR A CA 1
ATOM 1449 C C . THR A 1 183 ? 2.245 12.495 9.740 1.00 59.75 183 THR A C 1
ATOM 1451 O O . THR A 1 183 ? 1.961 12.744 10.906 1.00 59.75 183 THR A O 1
ATOM 1454 N N . GLU A 1 184 ? 3.479 12.631 9.254 1.00 62.72 184 GLU A N 1
ATOM 1455 C CA . GLU A 1 184 ? 4.606 13.171 10.039 1.00 62.72 184 GLU A CA 1
ATOM 1456 C C . GLU A 1 184 ? 4.487 14.690 10.314 1.00 62.72 184 GLU A C 1
ATOM 1458 O O . GLU A 1 184 ? 5.288 15.242 11.060 1.00 62.72 184 GLU A O 1
ATOM 1463 N N . ASP A 1 185 ? 3.493 15.365 9.718 1.00 79.38 185 ASP A N 1
ATOM 1464 C CA . ASP A 1 185 ? 3.138 16.765 9.991 1.00 79.38 185 ASP A CA 1
ATOM 1465 C C . ASP A 1 185 ? 2.477 16.941 11.379 1.00 79.38 185 ASP A C 1
ATOM 1467 O O . ASP A 1 185 ? 2.100 15.967 12.034 1.00 79.38 185 ASP A O 1
ATOM 1471 N N . ILE A 1 186 ? 2.290 18.191 11.827 1.00 85.88 186 ILE A N 1
ATOM 1472 C CA . ILE A 1 186 ? 1.649 18.485 13.119 1.00 85.88 186 ILE A CA 1
ATOM 1473 C C . ILE A 1 186 ? 0.151 18.183 13.036 1.00 85.88 186 ILE A C 1
ATOM 1475 O O . ILE A 1 186 ? -0.549 18.670 12.147 1.00 85.88 186 ILE A O 1
ATOM 1479 N N . ASN A 1 187 ? -0.344 17.407 14.000 1.00 88.19 187 ASN A N 1
ATOM 1480 C CA . ASN A 1 187 ? -1.653 16.771 13.944 1.00 88.19 187 ASN A CA 1
ATOM 1481 C C . ASN A 1 187 ? -2.507 17.120 15.170 1.00 88.19 187 ASN A C 1
ATOM 1483 O O . ASN A 1 187 ? -2.144 16.764 16.288 1.00 88.19 187 ASN A O 1
ATOM 1487 N N . LEU A 1 188 ? -3.679 17.727 14.962 1.00 89.75 188 LEU A N 1
ATOM 1488 C CA . LEU A 1 188 ? -4.649 18.019 16.019 1.00 89.75 188 LEU A CA 1
ATOM 1489 C C . LEU A 1 188 ? -5.867 17.084 15.944 1.00 89.75 188 LEU A C 1
ATOM 1491 O O . LEU A 1 188 ? -6.784 17.267 15.129 1.00 89.75 188 LEU A O 1
ATOM 1495 N N . ARG A 1 189 ? -5.888 16.098 16.843 1.00 87.12 189 ARG A N 1
ATOM 1496 C CA . ARG A 1 189 ? -6.935 15.070 16.948 1.00 87.12 189 ARG A CA 1
ATOM 1497 C C . ARG A 1 189 ? -8.137 15.543 17.782 1.00 87.12 189 ARG A C 1
ATOM 1499 O O . ARG A 1 189 ? -8.073 16.540 18.510 1.00 87.12 189 ARG A O 1
ATOM 1506 N N . LYS A 1 190 ? -9.267 14.846 17.644 1.00 87.44 190 LYS A N 1
ATOM 1507 C CA . LYS A 1 190 ? -10.460 14.999 18.493 1.00 87.44 190 LYS A CA 1
ATOM 1508 C C . LYS A 1 190 ? -10.183 14.559 19.926 1.00 87.44 190 LYS A C 1
ATOM 1510 O O . LYS A 1 190 ? -10.639 15.219 20.847 1.00 87.44 190 LYS A O 1
ATOM 1515 N N . GLU A 1 191 ? -9.427 13.482 20.105 1.00 84.88 191 GLU A N 1
ATOM 1516 C CA . GLU A 1 191 ? -9.068 12.990 21.434 1.00 84.88 191 GLU A CA 1
ATOM 1517 C C . GLU A 1 191 ? -8.309 14.066 22.216 1.00 84.88 191 GLU A C 1
ATOM 1519 O O . GLU A 1 191 ? -7.330 14.627 21.718 1.00 84.88 191 GLU A O 1
ATOM 1524 N N . LEU A 1 192 ? -8.804 14.373 23.417 1.00 89.62 192 LEU A N 1
ATOM 1525 C CA . LEU A 1 192 ? -8.133 15.267 24.353 1.00 89.62 192 LEU A CA 1
ATOM 1526 C C . LEU A 1 192 ? -7.061 14.503 25.134 1.00 89.62 192 LEU A C 1
ATOM 1528 O O . LEU A 1 192 ? -7.317 13.398 25.623 1.00 89.62 192 LEU A O 1
ATOM 1532 N N . SER A 1 193 ? -5.889 15.107 25.325 1.00 88.56 193 SER A N 1
ATOM 1533 C CA . SER A 1 193 ? -4.910 14.577 26.280 1.00 88.56 193 SER A CA 1
ATOM 1534 C C . SER A 1 193 ? -5.416 14.692 27.726 1.00 88.56 193 SER A C 1
ATOM 1536 O O . SER A 1 193 ? -6.389 15.390 28.025 1.00 88.56 193 SER A O 1
ATOM 1538 N N . ALA A 1 194 ? -4.759 14.001 28.663 1.00 88.19 194 ALA A N 1
ATOM 1539 C CA . ALA A 1 194 ? -5.115 14.089 30.083 1.00 88.19 194 ALA A CA 1
ATOM 1540 C C . ALA A 1 194 ? -5.015 15.530 30.619 1.00 88.19 194 ALA A C 1
ATOM 1542 O O . ALA A 1 194 ? -5.847 15.946 31.421 1.00 88.19 194 ALA A O 1
ATOM 1543 N N . GLU A 1 195 ? -4.031 16.295 30.137 1.00 87.88 195 GLU A N 1
ATOM 1544 C CA . GLU A 1 195 ? -3.840 17.700 30.499 1.00 87.88 195 GLU A CA 1
ATOM 1545 C C . GLU A 1 195 ? -4.934 18.583 29.885 1.00 87.88 195 GLU A C 1
ATOM 1547 O O . GLU A 1 195 ? -5.587 19.343 30.602 1.00 87.88 195 GLU A O 1
ATOM 1552 N N . GLU A 1 196 ? -5.217 18.423 28.586 1.00 91.56 196 GLU A N 1
ATOM 1553 C CA . GLU A 1 196 ? -6.322 19.135 27.934 1.00 91.56 196 GLU A CA 1
ATOM 1554 C C . GLU A 1 196 ? -7.658 18.844 28.632 1.00 91.56 196 GLU A C 1
ATOM 1556 O O . GLU A 1 196 ? -8.437 19.762 28.873 1.00 91.56 196 GLU A O 1
ATOM 1561 N N . THR A 1 197 ? -7.913 17.594 29.027 1.00 91.12 197 THR A N 1
ATOM 1562 C CA . THR A 1 197 ? -9.150 17.201 29.723 1.00 91.12 197 THR A CA 1
ATOM 1563 C C . THR A 1 197 ? -9.357 18.011 31.005 1.00 91.12 197 THR A C 1
ATOM 1565 O O . THR A 1 197 ? -10.437 18.561 31.220 1.00 91.12 197 THR A O 1
ATOM 1568 N N . ILE A 1 198 ? -8.309 18.163 31.823 1.00 90.88 198 ILE A N 1
ATOM 1569 C CA . ILE A 1 198 ? -8.356 18.966 33.055 1.00 90.88 198 ILE A CA 1
ATOM 1570 C C . ILE A 1 198 ? -8.664 20.435 32.733 1.00 90.88 198 ILE A C 1
ATOM 1572 O O . ILE A 1 198 ? -9.488 21.064 33.404 1.00 90.88 198 ILE A O 1
ATOM 1576 N N . GLN A 1 199 ? -8.033 20.981 31.692 1.00 91.06 199 GLN A N 1
ATOM 1577 C CA . GLN A 1 199 ? -8.236 22.368 31.272 1.00 91.06 199 GLN A CA 1
ATOM 1578 C C . GLN A 1 199 ? -9.661 22.606 30.749 1.00 91.06 199 GLN A C 1
ATOM 1580 O O . GLN A 1 199 ? -10.295 23.599 31.112 1.00 91.06 199 GLN A O 1
ATOM 1585 N N . PHE A 1 200 ? -10.205 21.680 29.954 1.00 92.94 200 PHE A N 1
ATOM 1586 C CA . PHE A 1 200 ? -11.581 21.743 29.454 1.00 92.94 200 PHE A CA 1
ATOM 1587 C C . PHE A 1 200 ? -12.618 21.599 30.579 1.00 92.94 200 PHE A C 1
ATOM 1589 O O . PHE A 1 200 ? -13.628 22.310 30.565 1.00 92.94 200 PHE A O 1
ATOM 1596 N N . ASP A 1 201 ? -12.369 20.756 31.583 1.00 92.50 201 ASP A N 1
ATOM 1597 C CA . ASP A 1 201 ? -13.240 20.624 32.759 1.00 92.50 201 ASP A CA 1
ATOM 1598 C C . ASP A 1 201 ? -13.254 21.898 33.612 1.00 92.50 201 ASP A C 1
ATOM 1600 O O . ASP A 1 201 ? -14.325 22.395 33.978 1.00 92.50 201 ASP A O 1
ATOM 1604 N N . ALA A 1 202 ? -12.084 22.489 33.867 1.00 90.94 202 ALA A N 1
ATOM 1605 C CA . ALA A 1 202 ? -11.988 23.767 34.569 1.00 90.94 202 ALA A CA 1
ATOM 1606 C C . ALA A 1 202 ? -12.710 24.886 33.796 1.00 90.94 202 ALA A C 1
ATOM 1608 O O . ALA A 1 202 ? -13.501 25.648 34.367 1.00 90.94 202 ALA A O 1
ATOM 1609 N N . LYS A 1 203 ? -12.508 24.939 32.473 1.00 92.12 203 LYS A N 1
ATOM 1610 C CA . LYS A 1 203 ? -13.149 25.921 31.592 1.00 92.12 203 LYS A CA 1
ATOM 1611 C C . LYS A 1 203 ? -14.672 25.777 31.573 1.00 92.12 203 LYS A C 1
ATOM 1613 O O . LYS A 1 203 ? -15.382 26.781 31.515 1.00 92.12 203 LYS A O 1
ATOM 1618 N N . LYS A 1 204 ? -15.202 24.557 31.680 1.00 92.81 204 LYS A N 1
ATOM 1619 C CA . LYS A 1 204 ? -16.649 24.310 31.755 1.00 92.81 204 LYS A CA 1
ATOM 1620 C C . LYS A 1 204 ? -17.291 24.949 32.984 1.00 92.81 204 LYS A C 1
ATOM 1622 O O . LYS A 1 204 ? -18.321 25.613 32.855 1.00 92.81 204 LYS A O 1
ATOM 1627 N N . GLU A 1 205 ? -16.690 24.784 34.160 1.00 92.12 205 GLU A N 1
ATOM 1628 C CA . GLU A 1 205 ? -17.206 25.384 35.399 1.00 92.12 205 GLU A CA 1
ATOM 1629 C C . GLU A 1 205 ? -17.102 26.918 35.375 1.00 92.12 205 GLU A C 1
ATOM 1631 O O . GLU A 1 205 ? -18.008 27.624 35.839 1.00 92.12 205 GLU A O 1
ATOM 1636 N N . GLN A 1 206 ? -16.053 27.450 34.739 1.00 89.12 206 GLN A N 1
ATOM 1637 C CA . GLN A 1 206 ? -15.937 28.882 34.464 1.00 89.12 206 GLN A CA 1
ATOM 1638 C C . GLN A 1 206 ? -17.100 29.375 33.582 1.00 89.12 206 GLN A C 1
ATOM 1640 O O . GLN A 1 206 ? -17.810 30.313 33.957 1.00 89.12 206 GLN A O 1
ATOM 1645 N N . LEU A 1 207 ? -17.342 28.728 32.436 1.00 91.00 207 LEU A N 1
ATOM 1646 C CA . LEU A 1 207 ? -18.410 29.110 31.503 1.00 91.00 207 LEU A CA 1
ATOM 1647 C C . LEU A 1 207 ? -19.800 28.982 32.129 1.00 91.00 207 LEU A C 1
ATOM 1649 O O . LEU A 1 207 ? -20.658 29.829 31.883 1.00 91.00 207 LEU A O 1
ATOM 1653 N N . ARG A 1 208 ? -20.013 27.989 32.996 1.00 92.88 208 ARG A N 1
ATOM 1654 C CA . ARG A 1 208 ? -21.244 27.841 33.782 1.00 92.88 208 ARG A CA 1
ATOM 1655 C C . ARG A 1 208 ? -21.494 29.030 34.711 1.00 92.88 208 ARG A C 1
ATOM 1657 O O . ARG A 1 208 ? -22.639 29.446 34.879 1.00 92.88 208 ARG A O 1
ATOM 1664 N N . THR A 1 209 ? -20.434 29.583 35.295 1.00 90.31 209 THR A N 1
ATOM 1665 C CA . THR A 1 209 ? -20.516 30.744 36.192 1.00 90.31 209 THR A CA 1
ATOM 1666 C C . THR A 1 209 ? -20.740 32.041 35.412 1.00 90.31 209 THR A C 1
ATOM 1668 O O . THR A 1 209 ? -21.565 32.863 35.811 1.00 90.31 209 THR A O 1
ATOM 1671 N N . MET A 1 210 ? -20.045 32.218 34.285 1.00 87.62 210 MET A N 1
ATOM 1672 C CA . MET A 1 210 ? -20.151 33.419 33.442 1.00 87.62 210 MET A CA 1
ATOM 1673 C C . MET A 1 210 ? -21.466 33.481 32.652 1.00 87.62 210 MET A C 1
ATOM 1675 O O . MET A 1 210 ? -22.045 34.555 32.491 1.00 87.62 210 MET A O 1
ATOM 1679 N N . PHE A 1 211 ? -21.955 32.329 32.186 1.00 90.62 211 PHE A N 1
ATOM 1680 C CA . PHE A 1 211 ? -23.122 32.202 31.311 1.00 90.62 211 PHE A CA 1
ATOM 1681 C C . PHE A 1 211 ? -24.138 31.194 31.875 1.00 90.62 211 PHE A C 1
ATOM 1683 O O . PHE A 1 211 ? -24.423 30.159 31.260 1.00 90.62 211 PHE A O 1
ATOM 1690 N N . PRO A 1 212 ? -24.732 31.468 33.052 1.00 89.50 212 PRO A N 1
ATOM 1691 C CA . PRO A 1 212 ? -25.578 30.504 33.753 1.00 89.50 212 PRO A CA 1
ATOM 1692 C C . PRO A 1 212 ? -26.839 30.109 32.973 1.00 89.50 212 PRO A C 1
ATOM 1694 O O . PRO A 1 212 ? -27.405 29.057 33.251 1.00 89.50 212 PRO A O 1
ATOM 1697 N N . LYS A 1 213 ? -27.277 30.912 31.990 1.00 87.12 213 LYS A N 1
ATOM 1698 C CA . LYS A 1 213 ? -28.447 30.605 31.151 1.00 87.12 213 LYS A CA 1
ATOM 1699 C C . LYS A 1 213 ? -28.074 29.940 29.824 1.00 87.12 213 LYS A C 1
ATOM 1701 O O . LYS A 1 213 ? -28.893 29.220 29.265 1.00 87.12 213 LYS A O 1
ATOM 1706 N N . GLU A 1 214 ? -26.874 30.202 29.314 1.00 89.62 214 GLU A N 1
ATOM 1707 C CA . GLU A 1 214 ? -26.470 29.851 27.952 1.00 89.62 214 GLU A CA 1
ATOM 1708 C C . GLU A 1 214 ? -25.498 28.658 27.889 1.00 89.62 214 GLU A C 1
ATOM 1710 O O . GLU A 1 214 ? -25.440 27.998 26.855 1.00 89.62 214 GLU A O 1
ATOM 1715 N N . HIS A 1 215 ? -24.771 28.341 28.970 1.00 90.62 215 HIS A N 1
ATOM 1716 C CA . HIS A 1 215 ? -23.683 27.345 28.969 1.00 90.62 215 HIS A CA 1
ATOM 1717 C C . HIS A 1 215 ? -24.082 25.935 28.494 1.00 90.62 215 HIS A C 1
ATOM 1719 O O . HIS A 1 215 ? -23.284 25.244 27.860 1.00 90.62 215 HIS A O 1
ATOM 1725 N N . GLU A 1 216 ? -25.319 25.498 28.740 1.00 86.94 216 GLU A N 1
ATOM 1726 C CA . GLU A 1 216 ? -25.814 24.194 28.266 1.00 86.94 216 GLU A CA 1
ATOM 1727 C C . GLU A 1 216 ? -25.888 24.113 26.730 1.00 86.94 216 GLU A C 1
ATOM 1729 O O . GLU A 1 216 ? -25.831 23.028 26.150 1.00 86.94 216 GLU A O 1
ATOM 1734 N N . GLN A 1 217 ? -25.955 25.271 26.072 1.00 89.31 217 GLN A N 1
ATOM 1735 C CA . GLN A 1 217 ? -26.146 25.444 24.633 1.00 89.31 217 GLN A CA 1
ATOM 1736 C C . GLN A 1 217 ? -24.815 25.592 23.888 1.00 89.31 217 GLN A C 1
ATOM 1738 O O . GLN A 1 217 ? -24.798 25.724 22.666 1.00 89.31 217 GLN A O 1
ATOM 1743 N N . PHE A 1 218 ? -23.687 25.611 24.602 1.00 94.00 218 PHE A N 1
ATOM 1744 C CA . PHE A 1 218 ? -22.348 25.771 24.037 1.00 94.00 218 PHE A CA 1
ATOM 1745 C C . PHE A 1 218 ? -21.875 24.480 23.371 1.00 94.00 218 PHE A C 1
ATOM 1747 O O . PHE A 1 218 ? -20.891 23.877 23.781 1.00 94.00 218 PHE A O 1
ATOM 1754 N N . HIS A 1 219 ? -22.609 24.008 22.366 1.00 92.56 219 HIS A N 1
ATOM 1755 C CA . HIS A 1 219 ? -22.388 22.698 21.767 1.00 92.56 219 HIS A CA 1
ATOM 1756 C C . HIS A 1 219 ? -21.010 22.556 21.111 1.00 92.56 219 HIS A C 1
ATOM 1758 O O . HIS A 1 219 ? -20.416 21.486 21.217 1.00 92.56 219 HIS A O 1
ATOM 1764 N N . GLY A 1 220 ? -20.474 23.622 20.506 1.00 90.38 220 GLY A N 1
ATOM 1765 C CA . GLY A 1 220 ? -19.104 23.632 19.984 1.00 90.38 220 GLY A CA 1
ATOM 1766 C C . GLY A 1 220 ? -18.059 23.309 21.059 1.00 90.38 220 GLY A C 1
ATOM 1767 O O . GLY A 1 220 ? -17.153 22.519 20.815 1.00 90.38 220 GLY A O 1
ATOM 1768 N N . PHE A 1 221 ? -18.230 23.851 22.268 1.00 94.06 221 PHE A N 1
ATOM 1769 C CA . PHE A 1 221 ? -17.358 23.583 23.416 1.00 94.06 221 PHE A CA 1
ATOM 1770 C C . PHE A 1 221 ? -17.685 22.262 24.129 1.00 94.06 221 PHE A C 1
ATOM 1772 O O . PHE A 1 221 ? -16.801 21.446 24.364 1.00 94.06 221 PHE A O 1
ATOM 1779 N N . ASN A 1 222 ? -18.956 22.028 24.462 1.00 94.75 222 ASN A N 1
ATOM 1780 C CA . ASN A 1 222 ? -19.403 20.894 25.270 1.00 94.75 222 ASN A CA 1
ATOM 1781 C C . ASN A 1 222 ? -19.132 19.546 24.587 1.00 94.75 222 ASN A C 1
ATOM 1783 O O . ASN A 1 222 ? -18.832 18.573 25.274 1.00 94.75 222 ASN A O 1
ATOM 1787 N N . ILE A 1 223 ? -19.195 19.478 23.250 1.00 94.12 223 ILE A N 1
ATOM 1788 C CA . ILE A 1 223 ? -18.835 18.259 22.512 1.00 94.12 223 ILE A CA 1
ATOM 1789 C C . ILE A 1 223 ? -17.346 17.962 22.687 1.00 94.12 223 ILE A C 1
ATOM 1791 O O . ILE A 1 223 ? -17.007 16.842 23.060 1.00 94.12 223 ILE A O 1
ATOM 1795 N N . MET A 1 224 ? -16.481 18.962 22.505 1.00 92.31 224 MET A N 1
ATOM 1796 C CA . MET A 1 224 ? -15.036 18.821 22.695 1.00 92.31 224 MET A CA 1
ATOM 1797 C C . MET A 1 224 ? -14.693 18.456 24.145 1.00 92.31 224 MET A C 1
ATOM 1799 O O . MET A 1 224 ? -14.015 17.462 24.370 1.00 92.31 224 MET A O 1
ATOM 1803 N N . GLN A 1 225 ? -15.253 19.173 25.128 1.00 93.50 225 GLN A N 1
ATOM 1804 C CA . GLN A 1 225 ? -15.064 18.895 26.559 1.00 93.50 225 GLN A CA 1
ATOM 1805 C C . GLN A 1 225 ? -15.531 17.490 26.952 1.00 93.50 225 GLN A C 1
ATOM 1807 O O . GLN A 1 225 ? -14.908 16.839 27.781 1.00 93.50 225 GLN A O 1
ATOM 1812 N N . SER A 1 226 ? -16.617 16.992 26.356 1.00 91.62 226 SER A N 1
ATOM 1813 C CA . SER A 1 226 ? -17.091 15.621 26.587 1.00 91.62 226 SER A CA 1
ATOM 1814 C C . SER A 1 226 ? -16.261 14.551 25.865 1.00 91.62 226 SER A C 1
ATOM 1816 O O . SER A 1 226 ? -16.702 13.405 25.779 1.00 91.62 226 SER A O 1
ATOM 1818 N N . ASN A 1 227 ? -15.109 14.932 25.303 1.00 90.25 227 ASN A N 1
ATOM 1819 C CA . ASN A 1 227 ? -14.262 14.115 24.446 1.00 90.25 227 ASN A CA 1
ATOM 1820 C C . ASN A 1 227 ? -15.064 13.459 23.306 1.00 90.25 227 ASN A C 1
ATOM 1822 O O . ASN A 1 227 ? -15.002 12.253 23.081 1.00 90.25 227 ASN A O 1
ATOM 1826 N N . PHE A 1 228 ? -15.878 14.271 22.621 1.00 91.56 228 PHE A N 1
ATOM 1827 C CA . PHE A 1 228 ? -16.716 13.862 21.489 1.00 91.56 228 PHE A CA 1
ATOM 1828 C C . PHE A 1 228 ? -17.722 12.746 21.843 1.00 91.56 228 PHE A C 1
ATOM 1830 O O . PHE A 1 228 ? -18.011 11.862 21.035 1.00 91.56 228 PHE A O 1
ATOM 1837 N N . SER A 1 229 ? -18.298 12.799 23.052 1.00 92.00 229 SER A N 1
ATOM 1838 C CA . SER A 1 229 ? -19.278 11.825 23.549 1.00 92.00 229 SER A CA 1
ATOM 1839 C C . SER A 1 229 ? -20.513 11.710 22.647 1.00 92.00 229 SER A C 1
ATOM 1841 O O . SER A 1 229 ? -21.312 12.645 22.520 1.00 92.00 229 SER A O 1
ATOM 1843 N N . GLN A 1 230 ? -20.733 10.514 22.096 1.00 90.81 230 GLN A N 1
ATOM 1844 C CA . GLN A 1 230 ? -21.941 10.199 21.328 1.00 90.81 230 GLN A CA 1
ATOM 1845 C C . GLN A 1 230 ? -23.215 10.346 22.172 1.00 90.81 230 GLN A C 1
ATOM 1847 O O . GLN A 1 230 ? -24.207 10.892 21.695 1.00 90.81 230 GLN A O 1
ATOM 1852 N N . ASP A 1 231 ? -23.176 9.976 23.454 1.00 90.25 231 ASP A N 1
ATOM 1853 C CA . ASP A 1 231 ? -24.316 10.120 24.369 1.00 90.25 231 ASP A CA 1
ATOM 1854 C C . ASP A 1 231 ? -24.717 11.586 24.587 1.00 90.25 231 ASP A C 1
ATOM 1856 O O . ASP A 1 231 ? -25.900 11.905 24.751 1.00 90.25 231 ASP A O 1
ATOM 1860 N N . TYR A 1 232 ? -23.748 12.508 24.622 1.00 92.06 232 TYR A N 1
ATOM 1861 C CA . TYR A 1 232 ? -24.042 13.941 24.689 1.00 92.06 232 TYR A CA 1
ATOM 1862 C C . TYR A 1 232 ? -24.723 14.426 23.403 1.00 92.06 232 TYR A C 1
ATOM 1864 O O . TYR A 1 232 ? -25.743 15.122 23.467 1.00 92.06 232 TYR A O 1
ATOM 1872 N N . VAL A 1 233 ? -24.191 14.035 22.242 1.00 91.25 233 VAL A N 1
ATOM 1873 C CA . VAL A 1 233 ? -24.724 14.439 20.934 1.00 91.25 233 VAL A CA 1
ATOM 1874 C C . VAL A 1 233 ? -26.131 13.878 20.720 1.00 91.25 233 VAL A C 1
ATOM 1876 O O . VAL A 1 233 ? -27.032 14.631 20.347 1.00 91.25 233 VAL A O 1
ATOM 1879 N N . GLN A 1 234 ? -26.360 12.600 21.033 1.00 89.44 234 GLN A N 1
ATOM 1880 C CA . GLN A 1 234 ? -27.676 11.964 20.949 1.00 89.44 234 GLN A CA 1
ATOM 1881 C C . GLN A 1 234 ? -28.705 12.680 21.823 1.00 89.44 234 GLN A C 1
ATOM 1883 O O . GLN A 1 234 ? -29.776 13.029 21.328 1.00 89.44 234 GLN A O 1
ATOM 1888 N N . ARG A 1 235 ? -28.374 12.958 23.095 1.00 88.19 235 ARG A N 1
ATOM 1889 C CA . ARG A 1 235 ? -29.257 13.703 24.010 1.00 88.19 235 ARG A CA 1
ATOM 1890 C C . ARG A 1 235 ? -29.560 15.111 23.505 1.00 88.19 235 ARG A C 1
ATOM 1892 O O . ARG A 1 235 ? -30.725 15.495 23.477 1.00 88.19 235 ARG A O 1
ATOM 1899 N N . SER A 1 236 ? -28.545 15.846 23.055 1.00 87.81 236 SER A N 1
ATOM 1900 C CA . SER A 1 236 ? -28.714 17.209 22.523 1.00 87.81 236 SER A CA 1
ATOM 1901 C C . SER A 1 236 ? -29.613 17.230 21.286 1.00 87.81 236 SER A C 1
ATOM 1903 O O . SER A 1 236 ? -30.445 18.117 21.119 1.00 87.81 236 SER A O 1
ATOM 1905 N N . CYS A 1 237 ? -29.499 16.208 20.439 1.00 88.94 237 CYS A N 1
ATOM 1906 C CA . CYS A 1 237 ? -30.279 16.102 19.218 1.00 88.94 237 CYS A CA 1
ATOM 1907 C C . CYS A 1 237 ? -31.678 15.472 19.447 1.00 88.94 237 CYS A C 1
ATOM 1909 O O . CYS A 1 237 ? -32.472 15.413 18.512 1.00 88.94 237 CYS A O 1
ATOM 1911 N N . GLN A 1 238 ? -32.066 15.064 20.666 1.00 84.69 238 GLN A N 1
ATOM 1912 C CA . GLN A 1 238 ? -33.426 14.552 20.934 1.00 84.69 238 GLN A CA 1
ATOM 1913 C C . GLN A 1 238 ? -34.527 15.547 20.553 1.00 84.69 238 GLN A C 1
ATOM 1915 O O . GLN A 1 238 ? -35.634 15.129 20.224 1.00 84.69 238 GLN A O 1
ATOM 1920 N N . VAL A 1 239 ? -34.226 16.850 20.539 1.00 79.31 239 VAL A N 1
ATOM 1921 C CA . VAL A 1 239 ? -35.148 17.896 20.072 1.00 79.31 239 VAL A CA 1
ATOM 1922 C C . VAL A 1 239 ? -35.656 17.649 18.658 1.00 79.31 239 VAL A C 1
ATOM 1924 O O . VAL A 1 239 ? -36.807 17.975 18.372 1.00 79.31 239 VAL A O 1
ATOM 1927 N N . PHE A 1 240 ? -34.855 17.009 17.795 1.00 78.12 240 PHE A N 1
ATOM 1928 C CA . PHE A 1 240 ? -35.315 16.649 16.465 1.00 78.12 240 PHE A CA 1
ATOM 1929 C C . PHE A 1 240 ? -36.607 15.836 16.569 1.00 78.12 240 PHE A C 1
ATOM 1931 O O . PHE A 1 240 ? -37.468 16.070 15.727 1.00 78.12 240 PHE A O 1
ATOM 1938 N N . ASN A 1 241 ? -36.778 14.961 17.583 1.00 74.69 241 ASN A N 1
ATOM 1939 C CA . ASN A 1 241 ? -37.933 14.065 17.819 1.00 74.69 241 ASN A CA 1
ATOM 1940 C C . ASN A 1 241 ? -39.266 14.744 18.108 1.00 74.69 241 ASN A C 1
ATOM 1942 O O . ASN A 1 241 ? -40.298 14.077 18.048 1.00 74.69 241 ASN A O 1
ATOM 1946 N N . ASN A 1 242 ? -39.269 16.051 18.341 1.00 72.44 242 ASN A N 1
ATOM 1947 C CA . ASN A 1 242 ? -40.488 16.785 18.616 1.00 72.44 242 ASN A CA 1
ATOM 1948 C C . ASN A 1 242 ? -40.717 17.879 17.549 1.00 72.44 242 ASN A C 1
ATOM 1950 O O . ASN A 1 242 ? -40.019 18.896 17.556 1.00 72.44 242 ASN A O 1
ATOM 1954 N N . PRO A 1 243 ? -41.680 17.689 16.624 1.00 62.44 243 PRO A N 1
ATOM 1955 C CA . PRO A 1 243 ? -41.947 18.642 15.548 1.00 62.44 243 PRO A CA 1
ATOM 1956 C C . PRO A 1 243 ? -42.488 19.994 16.041 1.00 62.44 243 PRO A C 1
ATOM 1958 O O . PRO A 1 243 ? -42.393 20.965 15.297 1.00 62.44 243 PRO A O 1
ATOM 1961 N N . ASP A 1 244 ? -42.974 20.103 17.285 1.00 67.25 244 ASP A N 1
ATOM 1962 C CA . ASP A 1 244 ? -43.529 21.350 17.842 1.00 67.25 244 ASP A CA 1
ATOM 1963 C C . ASP A 1 244 ? -42.487 22.480 17.988 1.00 67.25 244 ASP A C 1
ATOM 1965 O O . ASP A 1 244 ? -42.844 23.659 18.107 1.00 67.25 244 ASP A O 1
ATOM 1969 N N . PHE A 1 245 ? -41.193 22.136 17.973 1.00 65.50 245 PHE A N 1
ATOM 1970 C CA . PHE A 1 245 ? -40.082 23.094 18.057 1.00 65.50 245 PHE A CA 1
ATOM 1971 C C . PHE A 1 245 ? -39.700 23.715 16.708 1.00 65.50 245 PHE A C 1
ATOM 1973 O O . PHE A 1 245 ? -38.979 24.712 16.660 1.00 65.50 245 PHE A O 1
ATOM 1980 N N . LEU A 1 246 ? -40.214 23.169 15.606 1.00 65.25 246 LEU A N 1
ATOM 1981 C CA . LEU A 1 246 ? -40.017 23.699 14.264 1.00 65.25 246 LEU A CA 1
ATOM 1982 C C . LEU A 1 246 ? -41.316 24.379 13.831 1.00 65.25 246 LEU A C 1
ATOM 1984 O O . LEU A 1 246 ? -42.356 23.745 13.707 1.00 65.25 246 LEU A O 1
ATOM 1988 N N . LEU A 1 247 ? -41.257 25.694 13.616 1.00 60.47 247 LEU A N 1
ATOM 1989 C CA . LEU A 1 247 ? -42.431 26.540 13.362 1.00 60.47 247 LEU A CA 1
ATOM 1990 C C . LEU A 1 247 ? -43.345 26.052 12.235 1.00 60.47 247 LEU A C 1
ATOM 1992 O O . LEU A 1 247 ? -44.547 26.301 12.257 1.00 60.47 247 LEU A O 1
ATOM 1996 N N . THR A 1 248 ? -42.759 25.433 11.212 1.00 72.19 248 THR A N 1
ATOM 1997 C CA . THR A 1 248 ? -43.438 25.049 9.978 1.00 72.19 248 THR A CA 1
ATOM 1998 C C . THR A 1 248 ? -42.775 23.821 9.363 1.00 72.19 248 THR A C 1
ATOM 2000 O O . THR A 1 248 ? -41.619 23.494 9.644 1.00 72.19 248 THR A O 1
ATOM 2003 N N . LYS A 1 249 ? -43.478 23.186 8.416 1.00 77.94 249 LYS A N 1
ATOM 2004 C CA . LYS A 1 249 ? -42.897 22.169 7.526 1.00 77.94 249 LYS A CA 1
ATOM 2005 C C . LYS A 1 249 ? -41.641 22.685 6.802 1.00 77.94 249 LYS A C 1
ATOM 2007 O O . LYS A 1 249 ? -40.692 21.926 6.634 1.00 77.94 249 LYS A O 1
ATOM 2012 N N . ARG A 1 250 ? -41.615 23.974 6.427 1.00 82.12 250 ARG A N 1
ATOM 2013 C CA . ARG A 1 250 ? -40.437 24.643 5.847 1.00 82.12 250 ARG A CA 1
ATOM 2014 C C . ARG A 1 250 ? -39.266 24.685 6.826 1.00 82.12 250 ARG A C 1
ATOM 2016 O O . ARG A 1 250 ? -38.152 24.368 6.430 1.00 82.12 250 ARG A O 1
ATOM 2023 N N . GLY A 1 251 ? -39.518 24.975 8.103 1.00 81.62 251 GLY A N 1
ATOM 2024 C CA . GLY A 1 251 ? -38.500 24.908 9.156 1.00 81.62 251 GLY A CA 1
ATOM 2025 C C . GLY A 1 251 ? -37.830 23.535 9.237 1.00 81.62 251 GLY A C 1
ATOM 2026 O O . GLY A 1 251 ? -36.607 23.448 9.226 1.00 81.62 251 GLY A O 1
ATOM 2027 N N . LEU A 1 252 ? -38.617 22.455 9.218 1.00 80.19 252 LEU A N 1
ATOM 2028 C CA . LEU A 1 252 ? -38.082 21.087 9.221 1.00 80.19 252 LEU A CA 1
ATOM 2029 C C . LEU A 1 252 ? -37.252 20.768 7.969 1.00 80.19 252 LEU A C 1
ATOM 2031 O O . LEU A 1 252 ? -36.185 20.168 8.080 1.00 80.19 252 LEU A O 1
ATOM 2035 N N . GLN A 1 253 ? -37.712 21.187 6.788 1.00 84.81 253 GLN A N 1
ATOM 2036 C CA . GLN A 1 253 ? -36.977 20.983 5.537 1.00 84.81 253 GLN A CA 1
ATOM 2037 C C . GLN A 1 253 ? -35.646 21.740 5.518 1.00 84.81 253 GLN A C 1
ATOM 2039 O O . GLN A 1 253 ? -34.632 21.169 5.124 1.00 84.81 253 GLN A O 1
ATOM 2044 N N . LEU A 1 254 ? -35.630 22.997 5.976 1.00 87.44 254 LEU A N 1
ATOM 2045 C CA . LEU A 1 254 ? -34.404 23.790 6.061 1.00 87.44 254 LEU A CA 1
ATOM 2046 C C . LEU A 1 254 ? -33.389 23.118 6.994 1.00 87.44 254 LEU A C 1
ATOM 2048 O O . LEU A 1 254 ? -32.224 22.958 6.633 1.00 87.44 254 LEU A O 1
ATOM 2052 N N . SER A 1 255 ? -33.848 22.672 8.164 1.00 85.44 255 SER A N 1
ATOM 2053 C CA . SER A 1 255 ? -33.039 21.939 9.139 1.00 85.44 255 SER A CA 1
ATOM 2054 C C . SER A 1 255 ? -32.446 20.651 8.575 1.00 85.44 255 SER A C 1
ATOM 2056 O O . SER A 1 255 ? -31.259 20.387 8.774 1.00 85.44 255 SER A O 1
ATOM 2058 N N . ALA A 1 256 ? -33.241 19.878 7.832 1.00 87.38 256 ALA A N 1
ATOM 2059 C CA . ALA A 1 256 ? -32.770 18.681 7.146 1.00 87.38 256 ALA A CA 1
ATOM 2060 C C . ALA A 1 256 ? -31.682 19.016 6.115 1.00 87.38 256 ALA A C 1
ATOM 2062 O O . ALA A 1 256 ? -30.620 18.394 6.122 1.00 87.38 256 ALA A O 1
ATOM 2063 N N . CYS A 1 257 ? -31.894 20.048 5.292 1.00 90.62 257 CYS A N 1
ATOM 2064 C CA . CYS A 1 257 ? -30.915 20.502 4.303 1.00 90.62 257 CYS A CA 1
ATOM 2065 C C . CYS A 1 257 ? -29.591 20.951 4.944 1.00 90.62 257 CYS A C 1
ATOM 2067 O O . CYS A 1 257 ? -28.526 20.614 4.429 1.00 90.62 257 CYS A O 1
ATOM 2069 N N . MET A 1 258 ? -29.636 21.671 6.071 1.00 90.50 258 MET A N 1
ATOM 2070 C CA . MET A 1 258 ? -28.428 22.089 6.796 1.00 90.50 258 MET A CA 1
ATOM 2071 C C . MET A 1 258 ? -27.690 20.907 7.426 1.00 90.50 258 MET A C 1
ATOM 2073 O O . MET A 1 258 ? -26.469 20.833 7.310 1.00 90.50 258 MET A O 1
ATOM 2077 N N . CYS A 1 259 ? -28.407 19.964 8.049 1.00 91.06 259 CYS A N 1
ATOM 2078 C CA . CYS A 1 259 ? -27.794 18.752 8.599 1.00 91.06 259 CYS A CA 1
ATOM 2079 C C . CYS A 1 259 ? -27.116 17.929 7.501 1.00 91.06 259 CYS A C 1
ATOM 2081 O O . CYS A 1 259 ? -25.961 17.544 7.658 1.00 91.06 259 CYS A O 1
ATOM 2083 N N . LEU A 1 260 ? -27.789 17.739 6.362 1.00 91.44 260 LEU A N 1
ATOM 2084 C CA . LEU A 1 260 ? -27.222 17.055 5.205 1.00 91.44 260 LEU A CA 1
ATOM 2085 C C . LEU A 1 260 ? -25.951 17.765 4.711 1.00 91.44 260 LEU A C 1
ATOM 2087 O O . LEU A 1 260 ? -24.893 17.153 4.603 1.00 91.44 260 LEU A O 1
ATOM 2091 N N . LEU A 1 261 ? -26.020 19.071 4.445 1.00 91.31 261 LEU A N 1
ATOM 2092 C CA . LEU A 1 261 ? -24.880 19.808 3.902 1.00 91.31 261 LEU A CA 1
ATOM 2093 C C . LEU A 1 261 ? -23.686 19.817 4.873 1.00 91.31 261 LEU A C 1
ATOM 2095 O O . LEU A 1 261 ? -22.557 19.559 4.461 1.00 91.31 261 LEU A O 1
ATOM 2099 N N . ASN A 1 262 ? -23.925 20.069 6.162 1.00 91.44 262 ASN A N 1
ATOM 2100 C CA . ASN A 1 262 ? -22.865 20.176 7.166 1.00 91.44 262 ASN A CA 1
ATOM 2101 C C . ASN A 1 262 ? -22.278 18.824 7.603 1.00 91.44 262 ASN A C 1
ATOM 2103 O O . ASN A 1 262 ? -21.130 18.806 8.048 1.00 91.44 262 ASN A O 1
ATOM 2107 N N . ALA A 1 263 ? -23.026 17.721 7.472 1.00 89.38 263 ALA A N 1
ATOM 2108 C CA . ALA A 1 263 ? -22.527 16.373 7.750 1.00 89.38 263 ALA A CA 1
ATOM 2109 C C . ALA A 1 263 ? -21.566 15.888 6.654 1.00 89.38 263 ALA A C 1
ATOM 2111 O O . ALA A 1 263 ? -20.483 15.402 6.958 1.00 89.38 263 ALA A O 1
ATOM 2112 N N . TYR A 1 264 ? -21.933 16.071 5.381 1.00 87.94 264 TYR A N 1
ATOM 2113 C CA . TYR A 1 264 ? -21.135 15.585 4.247 1.00 87.94 264 TYR A CA 1
ATOM 2114 C C . TYR A 1 264 ? -20.071 16.585 3.763 1.00 87.94 264 TYR A C 1
ATOM 2116 O O . TYR A 1 264 ? -19.096 16.189 3.127 1.00 87.94 264 TYR A O 1
ATOM 2124 N N . VAL A 1 265 ? -20.242 17.882 4.041 1.00 87.62 265 VAL A N 1
ATOM 2125 C CA . VAL A 1 265 ? -19.276 18.942 3.711 1.00 87.62 265 VAL A CA 1
ATOM 2126 C C . VAL A 1 265 ? -19.000 19.751 4.973 1.00 87.62 265 VAL A C 1
ATOM 2128 O O . VAL A 1 265 ? -19.613 20.790 5.231 1.00 87.62 265 VAL A O 1
ATOM 2131 N N . THR A 1 266 ? -18.080 19.261 5.801 1.00 84.62 266 THR A N 1
ATOM 2132 C CA . THR A 1 266 ? -17.757 19.888 7.088 1.00 84.62 266 THR A CA 1
ATOM 2133 C C . THR A 1 266 ? -17.245 21.317 6.901 1.00 84.62 266 THR A C 1
ATOM 2135 O O . THR A 1 266 ? -16.344 21.553 6.102 1.00 84.62 266 THR A O 1
ATOM 2138 N N . GLY A 1 267 ? -17.795 22.267 7.660 1.00 81.00 267 GLY A N 1
ATOM 2139 C CA . GLY A 1 267 ? -17.436 23.688 7.571 1.00 81.00 267 GLY A CA 1
ATOM 2140 C C . GLY A 1 267 ? -18.286 24.506 6.593 1.00 81.00 267 GLY A C 1
ATOM 2141 O O . GLY A 1 267 ? -18.179 25.731 6.605 1.00 81.00 267 GLY A O 1
ATOM 2142 N N . SER A 1 268 ? -19.162 23.864 5.814 1.00 89.12 268 SER A N 1
ATOM 2143 C CA . SER A 1 268 ? -20.135 24.545 4.952 1.00 89.12 268 SER A CA 1
ATOM 2144 C C . SER A 1 268 ? -21.135 25.402 5.741 1.00 89.12 268 SER A C 1
ATOM 2146 O O . SER A 1 268 ? -21.346 25.229 6.946 1.00 89.12 268 SER A O 1
ATOM 2148 N N . PHE A 1 269 ? -21.762 26.350 5.052 1.00 90.69 269 PHE A N 1
ATOM 2149 C CA . PHE A 1 269 ? -22.761 27.260 5.610 1.00 90.69 269 PHE A CA 1
ATOM 2150 C C . PHE A 1 269 ? -23.730 27.731 4.519 1.00 90.69 269 PHE A C 1
ATOM 2152 O O . PHE A 1 269 ? -23.461 27.583 3.325 1.00 90.69 269 PHE A O 1
ATOM 2159 N N . LEU A 1 270 ? -24.851 28.315 4.937 1.00 90.31 270 LEU A N 1
ATOM 2160 C CA . LEU A 1 270 ? -25.816 28.992 4.071 1.00 90.31 270 LEU A CA 1
ATOM 2161 C C . LEU A 1 270 ? -25.909 30.472 4.450 1.00 90.31 270 LEU A C 1
ATOM 2163 O O . LEU A 1 270 ? -25.703 30.831 5.604 1.00 90.31 270 LEU A O 1
ATOM 2167 N N . LEU A 1 271 ? -26.254 31.333 3.496 1.00 89.19 271 LEU A N 1
ATOM 2168 C CA . LEU A 1 271 ? -26.522 32.747 3.777 1.00 89.19 271 LEU A CA 1
ATOM 2169 C C . LEU A 1 271 ? -27.862 32.900 4.504 1.00 89.19 271 LEU A C 1
ATOM 2171 O O . LEU A 1 271 ? -28.860 32.297 4.095 1.00 89.19 271 LEU A O 1
ATOM 2175 N N . ALA A 1 272 ? -27.916 33.754 5.524 1.00 89.00 272 ALA A N 1
ATOM 2176 C CA . ALA A 1 272 ? -29.122 34.002 6.306 1.00 89.00 272 ALA A CA 1
ATOM 2177 C C . ALA A 1 272 ? -30.288 34.482 5.427 1.00 89.00 272 ALA A C 1
ATOM 2179 O O . ALA A 1 272 ? -31.404 33.985 5.592 1.00 89.00 272 ALA A O 1
ATOM 2180 N N . ARG A 1 273 ? -30.054 35.347 4.421 1.00 87.44 273 ARG A N 1
ATOM 2181 C CA . ARG A 1 273 ? -31.125 35.756 3.488 1.00 87.44 273 ARG A CA 1
ATOM 2182 C C . ARG A 1 273 ? -31.737 34.581 2.739 1.00 87.44 273 ARG A C 1
ATOM 2184 O O . ARG A 1 273 ? -32.936 34.591 2.496 1.00 87.44 273 ARG A O 1
ATOM 2191 N N . ARG A 1 274 ? -30.930 33.578 2.369 1.00 86.94 274 ARG A N 1
ATOM 2192 C CA . ARG A 1 274 ? -31.394 32.413 1.599 1.00 86.94 274 ARG A CA 1
ATOM 2193 C C . ARG A 1 274 ? -32.245 31.512 2.469 1.00 86.94 274 ARG A C 1
ATOM 2195 O O . ARG A 1 274 ? -33.321 31.093 2.059 1.00 86.94 274 ARG A O 1
ATOM 2202 N N . CYS A 1 275 ? -31.789 31.272 3.691 1.00 87.62 275 CYS A N 1
ATOM 2203 C CA . CYS A 1 275 ? -32.567 30.559 4.689 1.00 87.62 275 CYS A CA 1
ATOM 2204 C C . CYS A 1 275 ? -33.892 31.283 4.987 1.00 87.62 275 CYS A C 1
ATOM 2206 O O . CYS A 1 275 ? -34.936 30.640 5.000 1.00 87.62 275 CYS A O 1
ATOM 2208 N N . ASN A 1 276 ? -33.877 32.610 5.151 1.00 87.31 276 ASN A N 1
ATOM 2209 C CA . ASN A 1 276 ? -35.093 33.402 5.361 1.00 87.31 276 ASN A CA 1
ATOM 2210 C C . ASN A 1 276 ? -36.029 33.347 4.144 1.00 87.31 276 ASN A C 1
ATOM 2212 O O . ASN A 1 276 ? -37.211 33.078 4.312 1.00 87.31 276 ASN A O 1
ATOM 2216 N N . ALA A 1 277 ? -35.511 33.514 2.923 1.00 85.81 277 ALA A N 1
ATOM 2217 C CA . ALA A 1 277 ? -36.297 33.395 1.693 1.00 85.81 277 ALA A CA 1
ATOM 2218 C C . ALA A 1 277 ? -36.950 32.009 1.557 1.00 85.81 277 ALA A C 1
ATOM 2220 O O . ALA A 1 277 ? -38.114 31.905 1.184 1.00 85.81 277 ALA A O 1
ATOM 2221 N N . PHE A 1 278 ? -36.242 30.941 1.933 1.00 86.50 278 PHE A N 1
ATOM 2222 C CA . PHE A 1 278 ? -36.792 29.583 1.949 1.00 86.50 278 PHE A CA 1
ATOM 2223 C C . PHE A 1 278 ? -37.905 29.390 2.997 1.00 86.50 278 PHE A C 1
ATOM 2225 O O . PHE A 1 278 ? -38.811 28.575 2.806 1.00 86.50 278 PHE A O 1
ATOM 2232 N N . LEU A 1 279 ? -37.843 30.124 4.113 1.00 83.94 279 LEU A N 1
ATOM 2233 C CA . LEU A 1 279 ? -38.838 30.080 5.188 1.00 83.94 279 LEU A CA 1
ATOM 2234 C C . LEU A 1 279 ? -40.088 30.923 4.904 1.00 83.94 279 LEU A C 1
ATOM 2236 O O . LEU A 1 279 ? -41.095 30.717 5.584 1.00 83.94 279 LEU A O 1
ATOM 2240 N N . GLN A 1 280 ? -40.056 31.823 3.916 1.00 79.69 280 GLN A N 1
ATOM 2241 C CA . GLN A 1 280 ? -41.219 32.627 3.534 1.00 79.69 280 GLN A CA 1
ATOM 2242 C C . GLN A 1 280 ? -42.392 31.724 3.115 1.00 79.69 280 GLN A C 1
ATOM 2244 O O . GLN A 1 280 ? -42.235 30.747 2.378 1.00 79.69 280 GLN A O 1
ATOM 2249 N N . THR A 1 281 ? -43.593 32.037 3.608 1.00 63.22 281 THR A N 1
ATOM 2250 C CA . THR A 1 281 ? -44.832 31.303 3.290 1.00 63.22 281 THR A CA 1
ATOM 2251 C C . THR A 1 281 ? -45.936 32.267 2.865 1.00 63.22 281 THR A C 1
ATOM 2253 O O . THR A 1 281 ? -45.864 33.457 3.153 1.00 63.22 281 THR A O 1
ATOM 2256 N N . GLU A 1 282 ? -47.015 31.752 2.267 1.00 51.56 282 GLU A N 1
ATOM 2257 C CA . GLU A 1 282 ? -48.220 32.540 1.943 1.00 51.56 282 GLU A CA 1
ATOM 2258 C C . GLU A 1 282 ? -48.893 33.192 3.179 1.00 51.56 282 GLU A C 1
ATOM 2260 O O . GLU A 1 282 ? -49.791 34.014 3.020 1.00 51.56 282 GLU A O 1
ATOM 2265 N N . ILE A 1 283 ? -48.478 32.839 4.409 1.00 48.22 283 ILE A N 1
ATOM 2266 C CA . ILE A 1 283 ? -49.120 33.224 5.683 1.00 48.22 283 ILE A CA 1
ATOM 2267 C C . ILE A 1 283 ? -48.216 34.146 6.546 1.00 48.22 283 ILE A C 1
ATOM 2269 O O . ILE A 1 283 ? -48.592 34.513 7.657 1.00 48.22 283 ILE A O 1
ATOM 2273 N N . GLY A 1 284 ? -47.055 34.593 6.046 1.00 60.25 284 GLY A N 1
ATOM 2274 C CA . GLY A 1 284 ? -46.238 35.634 6.695 1.00 60.25 284 GLY A CA 1
ATOM 2275 C C . GLY A 1 284 ? -44.720 35.477 6.537 1.00 60.25 284 GLY A C 1
ATOM 2276 O O . GLY A 1 284 ? -44.226 34.413 6.149 1.00 60.25 284 GLY A O 1
ATOM 2277 N N . ASP A 1 285 ? -43.997 36.551 6.878 1.00 65.88 285 ASP A N 1
ATOM 2278 C CA . ASP A 1 285 ? -42.533 36.676 6.804 1.00 65.88 285 ASP A CA 1
ATOM 2279 C C . ASP A 1 285 ? -41.849 35.979 7.994 1.00 65.88 285 ASP A C 1
ATOM 2281 O O . ASP A 1 285 ? -41.485 36.614 8.983 1.00 65.88 285 ASP A O 1
ATOM 2285 N N . LEU A 1 286 ? -41.697 34.654 7.923 1.00 74.12 286 LEU A N 1
ATOM 2286 C CA . LEU A 1 286 ? -40.911 33.895 8.901 1.00 74.12 286 LEU A CA 1
ATOM 2287 C C . LEU A 1 286 ? -39.411 34.016 8.616 1.00 74.12 286 LEU A C 1
ATOM 2289 O O . LEU A 1 286 ? -38.965 33.907 7.473 1.00 74.12 286 LEU A O 1
ATOM 2293 N N . THR A 1 287 ? -38.627 34.161 9.678 1.00 81.81 287 THR A N 1
ATOM 2294 C CA . THR A 1 287 ? -37.164 34.218 9.645 1.00 81.81 287 THR A CA 1
ATOM 2295 C C . THR A 1 287 ? -36.549 33.071 10.449 1.00 81.81 287 THR A C 1
ATOM 2297 O O . THR A 1 287 ? -37.210 32.412 11.254 1.00 81.81 287 THR A O 1
ATOM 2300 N N . ILE A 1 288 ? -35.246 32.837 10.281 1.00 80.75 288 ILE A N 1
ATOM 2301 C CA . ILE A 1 288 ? -34.477 31.879 11.098 1.00 80.75 288 ILE A CA 1
ATOM 2302 C C . ILE A 1 288 ? -34.581 32.206 12.595 1.00 80.75 288 ILE A C 1
ATOM 2304 O O . ILE A 1 288 ? -34.516 31.305 13.431 1.00 80.75 288 ILE A O 1
ATOM 2308 N N . GLY A 1 289 ? -34.737 33.490 12.938 1.00 77.44 289 GLY A N 1
ATOM 2309 C CA . GLY A 1 289 ? -34.877 33.950 14.317 1.00 77.44 289 GLY A CA 1
ATOM 2310 C C . GLY A 1 289 ? -36.144 33.445 15.004 1.00 77.44 289 GLY A C 1
ATOM 2311 O O . GLY A 1 289 ? -36.156 33.336 16.226 1.00 77.44 289 GLY A O 1
ATOM 2312 N N . ASP A 1 290 ? -37.171 33.081 14.237 1.00 78.56 290 ASP A N 1
ATOM 2313 C CA . ASP A 1 290 ? -38.452 32.642 14.784 1.00 78.56 290 ASP A CA 1
ATOM 2314 C C . ASP A 1 290 ? -38.442 31.145 15.182 1.00 78.56 290 ASP A C 1
ATOM 2316 O O . ASP A 1 290 ? -39.353 30.676 15.874 1.00 78.56 290 ASP A O 1
ATOM 2320 N N . ILE A 1 291 ? -37.421 30.372 14.771 1.00 79.44 291 ILE A N 1
ATOM 2321 C CA . ILE A 1 291 ? -37.268 28.951 15.133 1.00 79.44 291 ILE A CA 1
ATOM 2322 C C . ILE A 1 291 ? -37.212 28.820 16.663 1.00 79.44 291 ILE A C 1
ATOM 2324 O O . ILE A 1 291 ? -36.414 29.484 17.322 1.00 79.44 291 ILE A O 1
ATOM 2328 N N . LYS A 1 292 ? -38.064 27.958 17.236 1.00 78.69 292 LYS A N 1
ATOM 2329 C CA . LYS A 1 292 ? -38.241 27.865 18.690 1.00 78.69 292 LYS A CA 1
ATOM 2330 C C . LYS A 1 292 ? -37.129 27.068 19.361 1.00 78.69 292 LYS A C 1
ATOM 2332 O O . LYS A 1 292 ? -36.564 26.122 18.808 1.00 78.69 292 LYS A O 1
ATOM 2337 N N . GLU A 1 293 ? -36.888 27.406 20.621 1.00 74.94 293 GLU A N 1
ATOM 2338 C CA . GLU A 1 293 ? -36.066 26.579 21.493 1.00 74.94 293 GLU A CA 1
ATOM 2339 C C . GLU A 1 293 ? -36.757 25.257 21.847 1.00 74.94 293 GLU A C 1
ATOM 2341 O O . GLU A 1 293 ? -37.985 25.241 21.986 1.00 74.94 293 GLU A O 1
ATOM 2346 N N . PRO A 1 294 ? -35.998 24.148 21.988 1.00 76.50 294 PRO A N 1
ATOM 2347 C CA . PRO A 1 294 ? -34.531 24.075 22.069 1.00 76.50 294 PRO A CA 1
ATOM 2348 C C . PRO A 1 294 ? -33.807 23.822 20.733 1.00 76.50 294 PRO A C 1
ATOM 2350 O O . PRO A 1 294 ? -32.607 23.555 20.730 1.00 76.50 294 PRO A O 1
ATOM 2353 N N . PHE A 1 295 ? -34.507 23.863 19.592 1.00 81.00 295 PHE A N 1
ATOM 2354 C CA . PHE A 1 295 ? -33.899 23.554 18.292 1.00 81.00 295 PHE A CA 1
ATOM 2355 C C . PHE A 1 295 ? -32.911 24.636 17.855 1.00 81.00 295 PHE A C 1
ATOM 2357 O O . PHE A 1 295 ? -31.852 24.348 17.296 1.00 81.00 295 PHE A O 1
ATOM 2364 N N . ARG A 1 296 ? -33.259 25.896 18.122 1.00 84.38 296 ARG A N 1
ATOM 2365 C CA . ARG A 1 296 ? -32.475 27.066 17.733 1.00 84.38 296 ARG A CA 1
ATOM 2366 C C . ARG A 1 296 ? -31.069 27.070 18.347 1.00 84.38 296 ARG A C 1
ATOM 2368 O O . ARG A 1 296 ? -30.160 27.588 17.693 1.00 84.38 296 ARG A O 1
ATOM 2375 N N . HIS A 1 297 ? -30.856 26.433 19.501 1.00 86.19 297 HIS A N 1
ATOM 2376 C CA . HIS A 1 297 ? -29.524 26.197 20.079 1.00 86.19 297 HIS A CA 1
ATOM 2377 C C . HIS A 1 297 ? -28.604 25.309 19.219 1.00 86.19 297 HIS A C 1
ATOM 2379 O O . HIS A 1 297 ? -27.386 25.458 19.286 1.00 86.19 297 HIS A O 1
ATOM 2385 N N . LEU A 1 298 ? -29.151 24.415 18.386 1.00 89.69 298 LEU A N 1
ATOM 2386 C CA . LEU A 1 298 ? -28.362 23.540 17.504 1.00 89.69 298 LEU A CA 1
ATOM 2387 C C . LEU A 1 298 ? -27.860 24.252 16.238 1.00 89.69 298 LEU A C 1
ATOM 2389 O O . LEU A 1 298 ? -27.134 23.652 15.443 1.00 89.69 298 LEU A O 1
ATOM 2393 N N . MET A 1 299 ? -28.233 25.519 16.046 1.00 89.12 299 MET A N 1
ATOM 2394 C CA . MET A 1 299 ? -27.845 26.353 14.912 1.00 89.12 299 MET A CA 1
ATOM 2395 C C . MET A 1 299 ? -27.040 27.564 15.375 1.00 89.12 299 MET A C 1
ATOM 2397 O O . MET A 1 299 ? -27.341 28.190 16.395 1.00 89.12 299 MET A O 1
ATOM 2401 N N . VAL A 1 300 ? -26.062 27.961 14.569 1.00 90.12 300 VAL A N 1
ATOM 2402 C CA . VAL A 1 300 ? -25.250 29.149 14.821 1.00 90.12 300 VAL A CA 1
ATOM 2403 C C . VAL A 1 300 ? -25.305 30.104 13.635 1.00 90.12 300 VAL A C 1
ATOM 2405 O O . VAL A 1 300 ? -25.157 29.683 12.488 1.00 90.12 300 VAL A O 1
ATOM 2408 N N . SER A 1 301 ? -25.524 31.384 13.942 1.00 89.31 301 SER A N 1
ATOM 2409 C CA . SER A 1 301 ? -25.457 32.495 12.991 1.00 89.31 301 SER A CA 1
ATOM 2410 C C . SER A 1 301 ? -24.201 33.313 13.273 1.00 89.31 301 SER A C 1
ATOM 2412 O O . SER A 1 301 ? -23.914 33.599 14.440 1.00 89.31 301 SER A O 1
ATOM 2414 N N . PHE A 1 302 ? -23.442 33.652 12.238 1.00 87.94 302 PHE A N 1
ATOM 2415 C CA . PHE A 1 302 ? -22.160 34.340 12.374 1.00 87.94 302 PHE A CA 1
ATOM 2416 C C . PHE A 1 302 ? -21.843 35.187 11.142 1.00 87.94 302 PHE A C 1
ATOM 2418 O O . PHE A 1 302 ? -22.305 34.895 10.045 1.00 87.94 302 PHE A O 1
ATOM 2425 N N . GLU A 1 303 ? -21.022 36.215 11.316 1.00 84.62 303 GLU A N 1
ATOM 2426 C CA . GLU A 1 303 ? -20.503 37.023 10.210 1.00 84.62 303 GLU A CA 1
ATOM 2427 C C . GLU A 1 303 ? -19.154 36.455 9.732 1.00 84.62 303 GLU A C 1
ATOM 2429 O O . GLU A 1 303 ? -18.366 35.986 10.566 1.00 84.62 303 GLU A O 1
ATOM 2434 N N . PRO A 1 304 ? -18.872 36.455 8.416 1.00 78.31 304 PRO A N 1
ATOM 2435 C CA . PRO A 1 304 ? -17.578 36.023 7.892 1.00 78.31 304 PRO A CA 1
ATOM 2436 C C . PRO A 1 304 ? -16.428 36.950 8.315 1.00 78.31 304 PRO A C 1
ATOM 2438 O O . PRO A 1 304 ? -16.628 38.128 8.614 1.00 78.31 304 PRO A O 1
ATOM 2441 N N . LEU A 1 305 ? -15.204 36.410 8.295 1.00 69.00 305 LEU A N 1
ATOM 2442 C CA . LEU A 1 305 ? -13.974 37.204 8.404 1.00 69.00 305 LEU A CA 1
ATOM 2443 C C . LEU A 1 305 ? -13.891 38.187 7.223 1.00 69.00 305 LEU A C 1
ATOM 2445 O O . LEU A 1 305 ? -14.250 37.825 6.105 1.00 69.00 305 LEU A O 1
ATOM 2449 N N . GLY A 1 306 ? -13.468 39.428 7.477 1.00 63.00 306 GLY A N 1
ATOM 2450 C CA . GLY A 1 306 ? -13.487 40.516 6.484 1.00 63.00 306 GLY A CA 1
ATOM 2451 C C . GLY A 1 306 ? -14.837 41.237 6.320 1.00 63.00 306 GLY A C 1
ATOM 2452 O O . GLY A 1 306 ? -14.919 42.223 5.590 1.00 63.00 306 GLY A O 1
ATOM 2453 N N . GLY A 1 307 ? -15.883 40.804 7.035 1.00 69.19 307 GLY A N 1
ATOM 2454 C CA . GLY A 1 307 ? -17.224 41.384 6.953 1.00 69.19 307 GLY A CA 1
ATOM 2455 C C . GLY A 1 307 ? -18.026 40.866 5.757 1.00 69.19 307 GLY A C 1
ATOM 2456 O O . GLY A 1 307 ? -17.490 40.324 4.795 1.00 69.19 307 GLY A O 1
ATOM 2457 N N . GLY A 1 308 ? -19.351 40.984 5.826 1.00 74.75 308 GLY A N 1
ATOM 2458 C CA . GLY A 1 308 ? -20.228 40.483 4.774 1.00 74.75 308 GLY A CA 1
ATOM 2459 C C . GLY A 1 308 ? -21.597 40.079 5.291 1.00 74.75 308 GLY A C 1
ATOM 2460 O O . GLY A 1 308 ? -22.047 40.510 6.349 1.00 74.75 308 GLY A O 1
ATOM 2461 N N . GLU A 1 309 ? -22.276 39.257 4.505 1.00 81.31 309 GLU A N 1
ATOM 2462 C CA . GLU A 1 309 ? -23.605 38.774 4.838 1.00 81.31 309 GLU A CA 1
ATOM 2463 C C . GLU A 1 309 ? -23.571 37.689 5.930 1.00 81.31 309 GLU A C 1
ATOM 2465 O O . GLU A 1 309 ? -22.680 36.845 5.945 1.00 81.31 309 GLU A O 1
ATOM 2470 N N . GLU A 1 310 ? -24.557 37.686 6.834 1.00 88.31 310 GLU A N 1
ATOM 2471 C CA . GLU A 1 310 ? -24.646 36.701 7.919 1.00 88.31 310 GLU A CA 1
ATOM 2472 C C . GLU A 1 310 ? -24.782 35.267 7.371 1.00 88.31 310 GLU A C 1
ATOM 2474 O O . GLU A 1 310 ? -25.601 34.971 6.497 1.00 88.31 310 GLU A O 1
ATOM 2479 N N . HIS A 1 311 ? -23.982 34.358 7.915 1.00 90.56 311 HIS A N 1
ATOM 2480 C CA . HIS A 1 311 ? -23.947 32.935 7.605 1.00 90.56 311 HIS A CA 1
ATOM 2481 C C . HIS A 1 311 ? -24.634 32.118 8.697 1.00 90.56 311 HIS A C 1
ATOM 2483 O O . HIS A 1 311 ? -24.602 32.474 9.873 1.00 90.56 311 HIS A O 1
ATOM 2489 N N . VAL A 1 312 ? -25.217 30.981 8.319 1.00 90.75 312 VAL A N 1
ATOM 2490 C CA . VAL A 1 312 ? -25.924 30.062 9.216 1.00 90.75 312 VAL A CA 1
ATOM 2491 C C . VAL A 1 312 ? -25.493 28.624 8.949 1.00 90.75 312 VAL A C 1
ATOM 2493 O O . VAL A 1 312 ? -25.396 28.198 7.794 1.00 90.75 312 VAL A O 1
ATOM 2496 N N . ARG A 1 313 ? -25.231 27.865 10.019 1.00 91.81 313 ARG A N 1
ATOM 2497 C CA . ARG A 1 313 ? -24.896 26.431 9.962 1.00 91.81 313 ARG A CA 1
ATOM 2498 C C . ARG A 1 313 ? -25.294 25.695 11.245 1.00 91.81 313 ARG A C 1
ATOM 2500 O O . ARG A 1 313 ? -25.617 26.324 12.253 1.00 91.81 313 ARG A O 1
ATOM 2507 N N . MET A 1 314 ? -25.220 24.367 11.225 1.00 92.56 314 MET A N 1
ATOM 2508 C CA . MET A 1 314 ? -25.329 23.537 12.427 1.00 92.56 314 MET A CA 1
ATOM 2509 C C . MET A 1 314 ? -24.143 23.786 13.366 1.00 92.56 314 MET A C 1
ATOM 2511 O O . MET A 1 314 ? -23.002 23.916 12.924 1.00 92.56 314 MET A O 1
ATOM 2515 N N . ALA A 1 315 ? -24.411 23.817 14.669 1.00 91.50 315 ALA A N 1
ATOM 2516 C CA . ALA A 1 315 ? -23.447 24.157 15.716 1.00 91.50 315 ALA A CA 1
ATOM 2517 C C . ALA A 1 315 ? -22.175 23.285 15.702 1.00 91.50 315 ALA A C 1
ATOM 2519 O O . ALA A 1 315 ? -21.090 23.761 16.024 1.00 91.50 315 ALA A O 1
ATOM 2520 N N . HIS A 1 316 ? -22.291 22.014 15.306 1.00 92.31 316 HIS A N 1
ATOM 2521 C CA . HIS A 1 316 ? -21.159 21.096 15.210 1.00 92.31 316 HIS A CA 1
ATOM 2522 C C . HIS A 1 316 ? -21.405 20.007 14.146 1.00 92.31 316 HIS A C 1
ATOM 2524 O O . HIS A 1 316 ? -22.549 19.564 14.007 1.00 92.31 316 HIS A O 1
ATOM 2530 N N . PRO A 1 317 ? -20.369 19.499 13.443 1.00 90.31 317 PRO A N 1
ATOM 2531 C CA . PRO A 1 317 ? -20.524 18.412 12.469 1.00 90.31 317 PRO A CA 1
ATOM 2532 C C . PRO A 1 317 ? -21.217 17.159 13.026 1.00 90.31 317 PRO A C 1
ATOM 2534 O O . PRO A 1 317 ? -22.101 16.620 12.375 1.00 90.31 317 PRO A O 1
ATOM 2537 N N . MET A 1 318 ? -20.912 16.748 14.264 1.00 91.56 318 MET A N 1
ATOM 2538 C CA . MET A 1 318 ? -21.592 15.600 14.898 1.00 91.56 318 MET A CA 1
ATOM 2539 C C . MET A 1 318 ? -23.085 15.845 15.161 1.00 91.56 318 MET A C 1
ATOM 2541 O O . MET A 1 318 ? -23.873 14.907 15.133 1.00 91.56 318 MET A O 1
ATOM 2545 N N . ILE A 1 319 ? -23.495 17.096 15.409 1.00 92.69 319 ILE A N 1
ATOM 2546 C CA . ILE A 1 319 ? -24.920 17.445 15.527 1.00 92.69 319 ILE A CA 1
ATOM 2547 C C . ILE A 1 319 ? -25.593 17.327 14.161 1.00 92.69 319 ILE A C 1
ATOM 2549 O O . ILE A 1 319 ? -26.708 16.821 14.075 1.00 92.69 319 ILE A O 1
ATOM 2553 N N . ALA A 1 320 ? -24.919 17.771 13.097 1.00 91.94 320 ALA A N 1
ATOM 2554 C CA . ALA A 1 320 ? -25.414 17.628 11.734 1.00 91.94 320 ALA A CA 1
ATOM 2555 C C . ALA A 1 320 ? -25.564 16.148 11.342 1.00 91.94 320 ALA A C 1
ATOM 2557 O O . ALA A 1 320 ? -26.610 15.762 10.829 1.00 91.94 320 ALA A O 1
ATOM 2558 N N . GLU A 1 321 ? -24.569 15.313 11.651 1.00 89.88 321 GLU A N 1
ATOM 2559 C CA . GLU A 1 321 ? -24.582 13.866 11.400 1.00 89.88 321 GLU A CA 1
ATOM 2560 C C . GLU A 1 321 ? -25.704 13.164 12.180 1.00 89.88 321 GLU A C 1
ATOM 2562 O O . GLU A 1 321 ? -26.574 12.525 11.588 1.00 89.88 321 GLU A O 1
ATOM 2567 N N . GLN A 1 322 ? -25.765 13.365 13.499 1.00 89.50 322 GLN A N 1
ATOM 2568 C CA . GLN A 1 322 ? -26.792 12.759 14.349 1.00 89.50 322 GLN A CA 1
ATOM 2569 C C . GLN A 1 322 ? -28.202 13.271 14.009 1.00 89.50 322 GLN A C 1
ATOM 2571 O O . GLN A 1 322 ? -29.170 12.505 14.036 1.00 89.50 322 GLN A O 1
ATOM 2576 N N . GLY A 1 323 ? -28.333 14.554 13.667 1.00 87.12 323 GLY A N 1
ATOM 2577 C CA . GLY A 1 323 ? -29.573 15.148 13.173 1.00 87.12 323 GLY A CA 1
ATOM 2578 C C . GLY A 1 323 ? -30.012 14.526 11.849 1.00 87.12 323 GLY A C 1
ATOM 2579 O O . GLY A 1 323 ? -31.179 14.164 11.707 1.00 87.12 323 GLY A O 1
ATOM 2580 N N . ASN A 1 324 ? -29.085 14.327 10.908 1.00 84.69 324 ASN A N 1
ATOM 2581 C CA . ASN A 1 324 ? -29.351 13.652 9.639 1.00 84.69 324 ASN A CA 1
ATOM 2582 C C . ASN A 1 324 ? -29.832 12.204 9.864 1.00 84.69 324 ASN A C 1
ATOM 2584 O O . ASN A 1 324 ? -30.839 11.799 9.277 1.00 84.69 324 ASN A O 1
ATOM 2588 N N . CYS A 1 325 ? -29.201 11.460 10.781 1.00 81.88 325 CYS A N 1
ATOM 2589 C CA . CYS A 1 325 ? -29.618 10.107 11.169 1.00 81.88 325 CY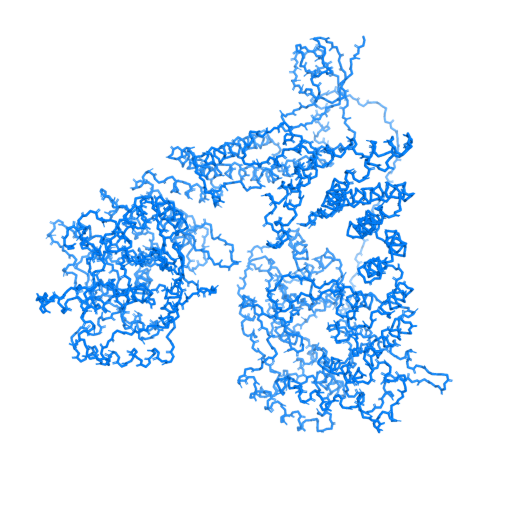S A CA 1
ATOM 2590 C C . CYS A 1 325 ? -31.023 10.074 11.797 1.00 81.88 325 CYS A C 1
ATOM 2592 O O . CYS A 1 325 ? -31.859 9.256 11.417 1.00 81.88 325 CYS A O 1
ATOM 2594 N N . MET A 1 326 ? -31.316 10.972 12.742 1.00 78.44 326 MET A N 1
ATOM 2595 C CA . MET A 1 326 ? -32.607 10.980 13.448 1.00 78.44 326 MET A CA 1
ATOM 2596 C C . MET A 1 326 ? -33.756 11.575 12.655 1.00 78.44 326 MET A C 1
ATOM 2598 O O . MET A 1 326 ? -34.914 11.243 12.905 1.00 78.44 326 MET A O 1
ATOM 2602 N N . MET A 1 327 ? -33.468 12.479 11.725 1.00 73.75 327 MET A N 1
ATOM 2603 C CA . MET A 1 327 ? -34.483 12.898 10.778 1.00 73.75 327 MET A CA 1
ATOM 2604 C C . MET A 1 327 ? -34.812 11.726 9.864 1.00 73.75 327 MET A C 1
ATOM 2606 O O . MET A 1 327 ? -35.994 11.438 9.758 1.00 73.75 327 MET A O 1
ATOM 2610 N N . SER A 1 328 ? -33.809 10.997 9.354 1.00 65.75 328 SER A N 1
ATOM 2611 C CA . SER A 1 328 ? -33.966 9.833 8.461 1.00 65.75 328 SER A CA 1
ATOM 2612 C C . SER A 1 328 ? -34.725 8.634 9.053 1.00 65.75 328 SER A C 1
ATOM 2614 O O . SER A 1 328 ? -35.216 7.802 8.297 1.00 65.75 328 SER A O 1
ATOM 2616 N N . SER A 1 329 ? -34.840 8.521 10.381 1.00 57.72 329 SER A N 1
ATOM 2617 C CA . SER A 1 329 ? -35.541 7.417 11.058 1.00 57.72 329 SER A CA 1
ATOM 2618 C C . SER A 1 329 ? -37.052 7.634 11.243 1.00 57.72 329 SER A C 1
ATOM 2620 O O . SER A 1 329 ? -37.725 6.771 11.811 1.00 57.72 329 SER A O 1
ATOM 2622 N N . ARG A 1 330 ? -37.597 8.776 10.796 1.00 55.03 330 ARG A N 1
ATOM 2623 C CA . ARG A 1 330 ? -38.990 9.182 11.060 1.00 55.03 330 ARG A CA 1
ATOM 2624 C C . ARG A 1 330 ? -40.022 8.715 10.049 1.00 55.03 330 ARG A C 1
ATOM 2626 O O . ARG A 1 330 ? -41.180 8.620 10.431 1.00 55.03 330 ARG A O 1
ATOM 2633 N N . ASP A 1 331 ? -39.624 8.415 8.820 1.00 44.53 331 ASP A N 1
ATOM 2634 C CA . ASP A 1 331 ? -40.511 7.886 7.787 1.00 44.53 331 ASP A CA 1
ATOM 2635 C C . ASP A 1 331 ? -39.710 7.002 6.819 1.00 44.53 331 ASP A C 1
ATOM 2637 O O . ASP A 1 331 ? -38.553 7.271 6.505 1.00 44.53 331 ASP A O 1
ATOM 2641 N N . ALA A 1 332 ? -40.330 5.904 6.392 1.00 51.19 332 ALA A N 1
ATOM 2642 C CA . ALA A 1 332 ? -39.746 4.836 5.587 1.00 51.19 332 ALA A CA 1
ATOM 2643 C C . ALA A 1 332 ? -38.976 5.319 4.339 1.00 51.19 332 ALA A C 1
ATOM 2645 O O . ALA A 1 332 ? -39.427 6.217 3.639 1.00 51.19 332 ALA A O 1
ATOM 2646 N N . ASP A 1 333 ? -37.865 4.638 4.029 1.00 55.00 333 ASP A N 1
ATOM 2647 C CA . ASP A 1 333 ? -37.154 4.624 2.742 1.00 55.00 333 ASP A CA 1
ATOM 2648 C C . ASP A 1 333 ? -37.112 5.960 1.966 1.00 55.00 333 ASP A C 1
ATOM 2650 O O . ASP A 1 333 ? -37.996 6.235 1.157 1.00 55.00 333 ASP A O 1
ATOM 2654 N N . GLY A 1 334 ? -36.003 6.713 2.037 1.00 63.00 334 GLY A N 1
ATOM 2655 C CA . GLY A 1 334 ? -35.674 7.745 1.029 1.00 63.00 334 GLY A CA 1
ATOM 2656 C C . GLY A 1 334 ? -35.554 9.198 1.487 1.00 63.00 334 GLY A C 1
ATOM 2657 O O . GLY A 1 334 ? -35.441 10.083 0.642 1.00 63.00 334 GLY A O 1
ATOM 2658 N N . GLN A 1 335 ? -35.510 9.471 2.785 1.00 74.62 335 GLN A N 1
ATOM 2659 C CA . GLN A 1 335 ? -35.480 10.844 3.296 1.00 74.62 335 GLN A CA 1
ATOM 2660 C C . GLN A 1 335 ? -34.202 11.636 2.972 1.00 74.62 335 GLN A C 1
ATOM 2662 O O . GLN A 1 335 ? -34.281 12.831 2.678 1.00 74.62 335 GLN A O 1
ATOM 2667 N N . ILE A 1 336 ? -33.028 10.991 2.964 1.00 82.50 336 ILE A N 1
ATOM 2668 C CA . ILE A 1 336 ? -31.770 11.616 2.507 1.00 82.50 336 ILE A CA 1
ATOM 2669 C C . ILE A 1 336 ? -31.912 12.078 1.048 1.00 82.50 336 ILE A C 1
ATOM 2671 O O . ILE A 1 336 ? -31.506 13.183 0.691 1.00 82.50 336 ILE A O 1
ATOM 2675 N N . TYR A 1 337 ? -32.562 11.258 0.216 1.00 85.69 337 TYR A N 1
ATOM 2676 C CA . TYR A 1 337 ? -32.867 11.585 -1.174 1.00 85.69 337 TYR A CA 1
ATOM 2677 C C . TYR A 1 337 ? -33.818 12.787 -1.293 1.00 85.69 337 TYR A C 1
ATOM 2679 O O . TYR A 1 337 ? -33.526 13.716 -2.051 1.00 85.69 337 TYR A O 1
ATOM 2687 N N . ASP A 1 338 ? -34.921 12.803 -0.540 1.00 85.19 338 ASP A N 1
ATOM 2688 C CA . ASP A 1 338 ? -35.887 13.908 -0.579 1.00 85.19 338 ASP A CA 1
ATOM 2689 C C . ASP A 1 338 ? -35.254 15.220 -0.102 1.00 85.19 338 ASP A C 1
ATOM 2691 O O . ASP A 1 338 ? -35.428 16.267 -0.729 1.00 85.19 338 ASP A O 1
ATOM 2695 N N . THR A 1 339 ? -34.439 15.152 0.951 1.00 88.88 339 THR A N 1
ATOM 2696 C CA . THR A 1 339 ? -33.696 16.299 1.488 1.00 88.88 339 THR A CA 1
ATOM 2697 C C . THR A 1 339 ? -32.696 16.839 0.466 1.00 88.88 339 THR A C 1
ATOM 2699 O O . THR A 1 339 ? -32.685 18.040 0.192 1.00 88.88 339 THR A O 1
ATOM 2702 N N . ALA A 1 340 ? -31.912 15.964 -0.177 1.00 90.75 340 ALA A N 1
ATOM 2703 C CA . ALA A 1 340 ? -30.983 16.360 -1.235 1.00 90.75 340 ALA A CA 1
ATOM 2704 C C . ALA A 1 340 ? -31.710 17.029 -2.414 1.00 90.75 340 ALA A C 1
ATOM 2706 O O . ALA A 1 340 ? -31.222 18.008 -2.983 1.00 90.75 340 ALA A O 1
ATOM 2707 N N . ARG A 1 341 ? -32.906 16.543 -2.771 1.00 90.19 341 ARG A N 1
ATOM 2708 C CA . ARG A 1 341 ? -33.726 17.159 -3.820 1.00 90.19 341 ARG A CA 1
ATOM 2709 C C . ARG A 1 341 ? -34.240 18.538 -3.444 1.00 90.19 341 ARG A C 1
ATOM 2711 O O . ARG A 1 341 ? -34.217 19.404 -4.316 1.00 90.19 341 ARG A O 1
ATOM 2718 N N . VAL A 1 342 ? -34.710 18.733 -2.212 1.00 90.31 342 VAL A N 1
ATOM 2719 C CA . VAL A 1 342 ? -35.174 20.044 -1.728 1.00 90.31 342 VAL A CA 1
ATOM 2720 C C . VAL A 1 342 ? -34.010 21.035 -1.696 1.00 90.31 342 VAL A C 1
ATOM 2722 O O . VAL A 1 342 ? -34.150 22.139 -2.216 1.00 90.31 342 VAL A O 1
ATOM 2725 N N . LEU A 1 343 ? -32.838 20.622 -1.197 1.00 91.31 343 LEU A N 1
ATOM 2726 C CA . LEU A 1 343 ? -31.620 21.437 -1.220 1.00 91.31 343 LEU A CA 1
ATOM 2727 C C . LEU A 1 343 ? -31.308 21.930 -2.643 1.00 91.31 343 LEU A C 1
ATOM 2729 O O . LEU A 1 343 ? -31.242 23.133 -2.881 1.00 91.31 343 LEU A O 1
ATOM 2733 N N . LEU A 1 344 ? -31.197 21.010 -3.604 1.00 91.00 344 LEU A N 1
ATOM 2734 C CA . LEU A 1 344 ? -30.842 21.347 -4.987 1.00 91.00 344 LEU A CA 1
ATOM 2735 C C . LEU A 1 344 ? -31.947 22.106 -5.729 1.00 91.00 344 LEU A C 1
ATOM 2737 O O . LEU A 1 344 ? -31.656 22.961 -6.557 1.00 91.00 344 LEU A O 1
ATOM 2741 N N . SER A 1 345 ? -33.213 21.776 -5.471 1.00 87.31 345 SER A N 1
ATOM 2742 C CA . SER A 1 345 ? -34.327 22.328 -6.244 1.00 87.31 345 SER A CA 1
ATOM 2743 C C . SER A 1 345 ? -34.851 23.637 -5.688 1.00 87.31 345 SER A C 1
ATOM 2745 O O . SER A 1 345 ? -35.534 24.309 -6.437 1.00 87.31 345 SER A O 1
ATOM 2747 N N . GLU A 1 346 ? -34.621 23.981 -4.421 1.00 86.69 346 GLU A N 1
ATOM 2748 C CA . GLU A 1 346 ? -35.261 25.146 -3.791 1.00 86.69 346 GLU A CA 1
ATOM 2749 C C . GLU A 1 346 ? -34.260 26.083 -3.105 1.00 86.69 346 GLU A C 1
ATOM 2751 O O . GLU A 1 346 ? -34.432 27.295 -3.169 1.00 86.69 346 GLU A O 1
ATOM 2756 N N . LEU A 1 347 ? -33.185 25.563 -2.497 1.00 86.12 347 LEU A N 1
ATOM 2757 C CA . LEU A 1 347 ? -32.143 26.402 -1.878 1.00 86.12 347 LEU A CA 1
ATOM 2758 C C . LEU A 1 347 ? -31.052 26.835 -2.872 1.00 86.12 347 LEU A C 1
ATOM 2760 O O . LEU A 1 347 ? -30.411 27.869 -2.667 1.00 86.12 347 LEU A O 1
ATOM 2764 N N . CYS A 1 348 ? -30.856 26.072 -3.951 1.00 85.75 348 CYS A N 1
ATOM 2765 C CA . CYS A 1 348 ? -29.887 26.361 -5.014 1.00 85.75 348 CYS A CA 1
ATOM 2766 C C . CYS A 1 348 ? -30.495 27.064 -6.248 1.00 85.75 348 CYS A C 1
ATOM 2768 O O . CYS A 1 348 ? -29.865 27.068 -7.300 1.00 85.75 348 CYS A O 1
ATOM 2770 N N . GLN A 1 349 ? -31.694 27.654 -6.153 1.00 73.00 349 GLN A N 1
ATOM 2771 C CA . GLN A 1 349 ? -32.251 28.486 -7.233 1.00 73.00 349 GLN A CA 1
ATOM 2772 C C . GLN A 1 349 ? -31.717 29.929 -7.159 1.00 73.00 349 GLN A C 1
ATOM 2774 O O . GLN A 1 349 ? -31.601 30.463 -6.057 1.00 73.00 349 GLN A O 1
ATOM 2779 N N . GLU A 1 350 ? -31.432 30.522 -8.330 1.00 65.50 350 GLU A N 1
ATOM 2780 C CA . GLU A 1 350 ? -31.072 31.935 -8.607 1.00 65.50 350 GLU A CA 1
ATOM 2781 C C . GLU A 1 350 ? -29.905 32.550 -7.778 1.00 65.50 350 GLU A C 1
ATOM 2783 O O . GLU A 1 350 ? -29.775 32.361 -6.568 1.00 65.50 350 GLU A O 1
ATOM 2788 N N . ASP A 1 351 ? -29.009 33.308 -8.431 1.00 65.62 351 ASP A N 1
ATOM 2789 C CA . ASP A 1 351 ? -27.878 34.050 -7.818 1.00 65.62 351 ASP A CA 1
ATOM 2790 C C . ASP A 1 351 ? -26.952 33.241 -6.876 1.00 65.62 351 ASP A C 1
ATOM 2792 O O . ASP A 1 351 ? -26.481 33.735 -5.844 1.00 65.62 351 ASP A O 1
ATOM 2796 N N . VAL A 1 352 ? -26.716 31.959 -7.178 1.00 72.94 352 VAL A N 1
ATOM 2797 C CA . VAL A 1 352 ? -25.948 31.044 -6.313 1.00 72.94 352 VAL A CA 1
ATOM 2798 C C . VAL A 1 352 ? -24.513 31.538 -6.118 1.00 72.94 352 VAL A C 1
ATOM 2800 O O . VAL A 1 352 ? -23.797 31.804 -7.079 1.00 72.94 352 VAL A O 1
ATOM 2803 N N . THR A 1 353 ? -24.070 31.635 -4.861 1.00 77.62 353 THR A N 1
ATOM 2804 C CA . THR A 1 353 ? -22.705 32.073 -4.555 1.00 77.62 353 THR A CA 1
ATOM 2805 C C . THR A 1 353 ? -21.666 31.034 -4.971 1.00 77.62 353 THR A C 1
ATOM 2807 O O . THR A 1 353 ? -21.929 29.827 -5.016 1.00 77.62 353 THR A O 1
ATOM 2810 N N . GLN A 1 354 ? -20.441 31.500 -5.217 1.00 76.19 354 GLN A N 1
ATOM 2811 C CA . GLN A 1 354 ? -19.291 30.642 -5.509 1.00 76.19 354 GLN A CA 1
ATOM 2812 C C . GLN A 1 354 ? -19.023 29.638 -4.377 1.00 76.19 354 GLN A C 1
ATOM 2814 O O . GLN A 1 354 ? -18.784 28.461 -4.642 1.00 76.19 354 GLN A O 1
ATOM 2819 N N . SER A 1 355 ? -19.195 30.062 -3.119 1.00 78.62 355 SER A N 1
ATOM 2820 C CA . SER A 1 355 ? -19.093 29.199 -1.936 1.00 78.62 355 SER A CA 1
ATOM 2821 C C . SER A 1 355 ? -20.109 28.051 -1.940 1.00 78.62 355 SER A C 1
ATOM 2823 O O . SER A 1 355 ? -19.721 26.892 -1.801 1.00 78.62 355 SER A O 1
ATOM 2825 N N . LEU A 1 356 ? -21.398 28.333 -2.176 1.00 84.62 356 LEU A N 1
ATOM 2826 C CA . LEU A 1 356 ? -22.433 27.294 -2.243 1.00 84.62 356 LEU A CA 1
ATOM 2827 C C . LEU A 1 356 ? -22.205 26.354 -3.435 1.00 84.62 356 LEU A C 1
ATOM 2829 O O . LEU A 1 356 ? -22.359 25.143 -3.297 1.00 84.62 356 LEU A O 1
ATOM 2833 N N . THR A 1 357 ? -21.759 26.888 -4.574 1.00 85.06 357 THR A N 1
ATOM 2834 C CA . THR A 1 357 ? -21.360 26.082 -5.742 1.00 85.06 357 THR A CA 1
ATOM 2835 C C . THR A 1 357 ? -20.231 25.109 -5.385 1.00 85.06 357 THR A C 1
ATOM 2837 O O . THR A 1 357 ? -20.310 23.920 -5.705 1.00 85.06 357 THR A O 1
ATOM 2840 N N . GLY A 1 358 ? -19.211 25.583 -4.662 1.00 83.31 358 GLY A N 1
ATOM 2841 C CA . GLY A 1 358 ? -18.125 24.754 -4.136 1.00 83.31 358 GLY A CA 1
ATOM 2842 C C . GLY A 1 358 ? -18.620 23.664 -3.180 1.00 83.31 358 GLY A C 1
ATOM 2843 O O . GLY A 1 358 ? -18.257 22.499 -3.341 1.00 83.31 358 GLY A O 1
ATOM 2844 N N . PHE A 1 359 ? -19.515 24.000 -2.245 1.00 88.75 359 PHE A N 1
ATOM 2845 C CA . PHE A 1 359 ? -20.075 23.017 -1.310 1.00 88.75 359 PHE A CA 1
ATOM 2846 C C . PHE A 1 359 ? -20.887 21.930 -2.023 1.00 88.75 359 PHE A C 1
ATOM 2848 O O . PHE A 1 359 ? -20.726 20.752 -1.715 1.00 88.75 359 PHE A O 1
ATOM 2855 N N . ILE A 1 360 ? -21.720 22.286 -3.006 1.00 89.50 360 ILE A N 1
ATOM 2856 C CA . ILE A 1 360 ? -22.505 21.300 -3.766 1.00 89.50 360 ILE A CA 1
ATOM 2857 C C . ILE A 1 360 ? -21.609 20.425 -4.650 1.00 89.50 360 ILE A C 1
ATOM 2859 O O . ILE A 1 360 ? -21.836 19.214 -4.752 1.00 89.50 360 ILE A O 1
ATOM 2863 N N . LYS A 1 361 ? -20.558 21.003 -5.245 1.00 87.44 361 LYS A N 1
ATOM 2864 C CA . LYS A 1 361 ? -19.531 20.235 -5.958 1.00 87.44 361 LYS A CA 1
ATOM 2865 C C . LYS A 1 361 ? -18.926 19.174 -5.042 1.00 87.44 361 LYS A C 1
ATOM 2867 O O . LYS A 1 361 ? -18.887 18.001 -5.423 1.00 87.44 361 LYS A O 1
ATOM 2872 N N . ASP A 1 362 ? -18.496 19.561 -3.845 1.00 86.00 362 ASP A N 1
ATOM 2873 C CA . ASP A 1 362 ? -17.889 18.641 -2.886 1.00 86.00 362 ASP A CA 1
ATOM 2874 C C . ASP A 1 362 ? -18.890 17.571 -2.424 1.00 86.00 362 ASP A C 1
ATOM 2876 O O . ASP A 1 362 ? -18.586 16.381 -2.511 1.00 86.00 362 ASP A O 1
ATOM 2880 N N . LEU A 1 363 ? -20.117 17.963 -2.071 1.00 90.25 363 LEU A N 1
ATOM 2881 C CA . LEU A 1 363 ? -21.199 17.064 -1.647 1.00 90.25 363 LEU A CA 1
ATOM 2882 C C . LEU A 1 363 ? -21.451 15.915 -2.648 1.00 90.25 363 LEU A C 1
ATOM 2884 O O . LEU A 1 363 ? -21.646 14.756 -2.266 1.00 90.25 363 LEU A O 1
ATOM 2888 N N . LEU A 1 364 ? -21.436 16.221 -3.948 1.00 88.69 364 LEU A N 1
ATOM 2889 C CA . LEU A 1 364 ? -21.800 15.272 -5.009 1.00 88.69 364 LEU A CA 1
ATOM 2890 C C . LEU A 1 364 ? -20.607 14.549 -5.646 1.00 88.69 364 LEU A C 1
ATOM 2892 O O . LEU A 1 364 ? -20.797 13.514 -6.289 1.00 88.69 364 LEU A O 1
ATOM 2896 N N . THR A 1 365 ? -19.387 15.081 -5.511 1.00 83.94 365 THR A N 1
ATOM 2897 C CA . THR A 1 365 ? -18.233 14.599 -6.296 1.00 83.94 365 THR A CA 1
ATOM 2898 C C . THR A 1 365 ? -16.972 14.326 -5.482 1.00 83.94 365 THR A C 1
ATOM 2900 O O . THR A 1 365 ? -16.118 13.558 -5.947 1.00 83.94 365 THR A O 1
ATOM 2903 N N . LYS A 1 366 ? -16.840 14.884 -4.269 1.00 82.50 366 LYS A N 1
ATOM 2904 C CA . LYS A 1 366 ? -15.685 14.628 -3.404 1.00 82.50 366 LYS A CA 1
ATOM 2905 C C . LYS A 1 366 ? -15.750 13.200 -2.893 1.00 82.50 366 LYS A C 1
ATOM 2907 O O . LYS A 1 366 ? -16.755 12.729 -2.370 1.00 82.50 366 LYS A O 1
ATOM 2912 N N . ARG A 1 367 ? -14.657 12.484 -3.123 1.00 75.94 367 ARG A N 1
ATOM 2913 C CA . ARG A 1 367 ? -14.500 11.075 -2.773 1.00 75.94 367 ARG A CA 1
ATOM 2914 C C . ARG A 1 367 ? -13.462 10.996 -1.680 1.00 75.94 367 ARG A C 1
ATOM 2916 O O . ARG A 1 367 ? -12.316 11.370 -1.936 1.00 75.94 367 ARG A O 1
ATOM 2923 N N . GLU A 1 368 ? -13.859 10.513 -0.514 1.00 62.25 368 GLU A N 1
ATOM 2924 C CA . GLU A 1 368 ? -12.930 10.291 0.585 1.00 62.25 368 GLU A CA 1
ATOM 2925 C C . GLU A 1 368 ? -11.859 9.284 0.159 1.00 62.25 368 GLU A C 1
ATOM 2927 O O . GLU A 1 368 ? -12.145 8.231 -0.416 1.00 62.25 368 GLU A O 1
ATOM 2932 N N . THR A 1 369 ? -10.599 9.646 0.374 1.00 50.44 369 THR A N 1
ATOM 2933 C CA . THR A 1 369 ? -9.450 8.776 0.138 1.00 50.44 369 THR A CA 1
ATOM 2934 C C . THR A 1 369 ? -8.905 8.354 1.487 1.00 50.44 369 THR A C 1
ATOM 2936 O O . THR A 1 369 ? -8.270 9.160 2.161 1.00 50.44 369 THR A O 1
ATOM 2939 N N . LYS A 1 370 ? -9.136 7.100 1.878 1.00 45.47 370 LYS A N 1
ATOM 2940 C CA . LYS A 1 370 ? -8.370 6.487 2.964 1.00 45.47 370 LYS A CA 1
ATOM 2941 C C . LYS A 1 370 ? -7.042 5.994 2.395 1.00 45.47 370 LYS A C 1
ATOM 2943 O O . LYS A 1 370 ? -7.011 5.470 1.276 1.00 45.47 370 LYS A O 1
ATOM 2948 N N . ARG A 1 371 ? -5.944 6.198 3.127 1.00 36.22 371 ARG A N 1
ATOM 2949 C CA . ARG A 1 371 ? -4.633 5.632 2.780 1.00 36.22 371 ARG A CA 1
ATOM 2950 C C . ARG A 1 371 ? -4.837 4.111 2.629 1.00 36.22 371 ARG A C 1
ATOM 2952 O O . ARG A 1 371 ? -5.461 3.500 3.487 1.00 36.22 371 ARG A O 1
ATOM 2959 N N . TRP A 1 372 ? -4.414 3.540 1.499 1.00 34.28 372 TRP A N 1
ATOM 2960 C CA . TRP A 1 372 ? -4.468 2.093 1.174 1.00 34.28 372 TRP A CA 1
ATOM 2961 C C . TRP A 1 372 ? -5.816 1.469 0.792 1.00 34.28 372 TRP A C 1
ATOM 2963 O O . TRP A 1 372 ? -5.837 0.318 0.355 1.00 34.28 372 TRP A O 1
ATOM 2973 N N . GLU A 1 373 ? -6.924 2.213 0.805 1.00 40.12 373 GLU A N 1
ATOM 2974 C CA . GLU A 1 373 ? -8.187 1.723 0.244 1.00 40.12 373 GLU A CA 1
ATOM 2975 C C . GLU A 1 373 ? -8.380 2.147 -1.218 1.00 40.12 373 GLU A C 1
ATOM 2977 O O . GLU A 1 373 ? -7.970 3.219 -1.677 1.00 40.12 373 GLU A O 1
ATOM 2982 N N . LYS A 1 374 ? -9.065 1.297 -1.990 1.00 45.44 374 LYS A N 1
ATOM 2983 C CA . LYS A 1 374 ? -9.464 1.639 -3.355 1.00 45.44 374 LYS A CA 1
ATOM 2984 C C . LYS A 1 374 ? -10.458 2.801 -3.297 1.00 45.44 374 LYS A C 1
ATOM 2986 O O . LYS A 1 374 ? -11.569 2.626 -2.809 1.00 45.44 374 LYS A O 1
ATOM 2991 N N . LYS A 1 375 ? -10.069 3.957 -3.849 1.00 54.22 375 LYS A N 1
ATOM 2992 C CA . LYS A 1 375 ? -10.912 5.163 -3.937 1.00 54.22 375 LYS A CA 1
ATOM 2993 C C . LYS A 1 375 ? -12.347 4.795 -4.363 1.00 54.22 375 LYS A C 1
ATOM 2995 O O . LYS A 1 375 ? -12.494 4.140 -5.404 1.00 54.22 375 LYS A O 1
ATOM 3000 N N . PRO A 1 376 ? -13.389 5.203 -3.610 1.00 67.38 376 PRO A N 1
ATOM 3001 C CA . PRO A 1 376 ? -14.767 4.843 -3.919 1.00 67.38 376 PRO A CA 1
ATOM 3002 C C . PRO A 1 376 ? -15.174 5.359 -5.306 1.00 67.38 376 PRO A C 1
ATOM 3004 O O . PRO A 1 376 ? -14.568 6.275 -5.872 1.00 67.38 376 PRO A O 1
ATOM 3007 N N . ASN A 1 377 ? -16.199 4.745 -5.901 1.00 73.75 377 ASN A N 1
ATOM 3008 C CA . ASN A 1 377 ? -16.649 5.131 -7.244 1.00 73.75 377 ASN A CA 1
ATOM 3009 C C . ASN A 1 377 ? -17.383 6.488 -7.250 1.00 73.75 377 ASN A C 1
ATOM 3011 O O . ASN A 1 377 ? -17.296 7.199 -8.249 1.00 73.75 377 ASN A O 1
ATOM 3015 N N . PHE A 1 378 ? -18.054 6.854 -6.150 1.00 84.88 378 PHE A N 1
ATOM 3016 C CA . PHE A 1 378 ? -18.867 8.074 -6.001 1.00 84.88 378 PHE A CA 1
ATOM 3017 C C . PHE A 1 378 ? -18.650 8.730 -4.627 1.00 84.88 378 PHE A C 1
ATOM 3019 O O . PHE A 1 378 ? -17.974 8.139 -3.785 1.00 84.88 378 PHE A O 1
ATOM 3026 N N . SER A 1 379 ? -19.179 9.947 -4.427 1.00 85.50 379 SER A N 1
ATOM 3027 C CA . SER A 1 379 ? -19.179 10.616 -3.116 1.00 85.50 379 SER A CA 1
ATOM 3028 C C . SER A 1 379 ? -20.027 9.854 -2.097 1.00 85.50 379 SER A C 1
ATOM 3030 O O . SER A 1 379 ? -20.905 9.075 -2.481 1.00 85.50 379 SER A O 1
ATOM 3032 N N . GLN A 1 380 ? -19.785 10.096 -0.807 1.00 85.00 380 GLN A N 1
ATOM 3033 C CA . GLN A 1 380 ? -20.473 9.384 0.272 1.00 85.00 380 GLN A CA 1
ATOM 3034 C C . GLN A 1 380 ? -21.999 9.566 0.201 1.00 85.00 380 GLN A C 1
ATOM 3036 O O . GLN A 1 380 ? -22.725 8.585 0.292 1.00 85.00 380 GLN A O 1
ATOM 3041 N N . LEU A 1 381 ? -22.496 10.769 -0.127 1.00 87.38 381 LEU A N 1
ATOM 3042 C CA . LEU A 1 381 ? -23.936 11.010 -0.308 1.00 87.38 381 LEU A CA 1
ATOM 3043 C C . LEU A 1 381 ? -24.551 10.102 -1.386 1.00 87.38 381 LEU A C 1
ATOM 3045 O O . LEU A 1 381 ? -25.634 9.549 -1.208 1.00 87.38 381 LEU A O 1
ATOM 3049 N N . ILE A 1 382 ? -23.871 9.943 -2.526 1.00 86.88 382 ILE A N 1
ATOM 3050 C CA . ILE A 1 382 ? -24.361 9.084 -3.612 1.00 86.88 382 ILE A CA 1
ATOM 3051 C C . ILE A 1 382 ? -24.318 7.608 -3.200 1.00 86.88 382 ILE A C 1
ATOM 3053 O O . ILE A 1 382 ? -25.172 6.842 -3.642 1.00 86.88 382 ILE A O 1
ATOM 3057 N N . VAL A 1 383 ? -23.354 7.204 -2.368 1.00 82.62 383 VAL A N 1
ATOM 3058 C CA . VAL A 1 383 ? -23.286 5.848 -1.803 1.00 82.62 383 VAL A CA 1
ATOM 3059 C C . VAL A 1 383 ? -24.453 5.601 -0.844 1.00 82.62 383 VAL A C 1
ATOM 3061 O O . VAL A 1 383 ? -25.146 4.600 -1.020 1.00 82.62 383 VAL A O 1
ATOM 3064 N N . ASP A 1 384 ? -24.735 6.533 0.065 1.00 79.69 384 ASP A N 1
ATOM 3065 C CA . ASP A 1 384 ? -25.787 6.393 1.085 1.00 79.69 384 ASP A CA 1
ATOM 3066 C C . ASP A 1 384 ? -27.201 6.445 0.485 1.00 79.69 384 ASP A C 1
ATOM 3068 O O . ASP A 1 384 ? -28.111 5.763 0.946 1.00 79.69 384 ASP A O 1
ATOM 3072 N N . ILE A 1 385 ? -27.404 7.187 -0.612 1.00 80.25 385 ILE A N 1
ATOM 3073 C CA . ILE A 1 385 ? -28.665 7.128 -1.377 1.00 80.25 385 ILE A CA 1
ATOM 3074 C C . ILE A 1 385 ? -28.801 5.786 -2.122 1.00 80.25 385 ILE A C 1
ATOM 3076 O O . ILE A 1 385 ? -29.919 5.320 -2.357 1.00 80.25 385 ILE A O 1
ATOM 3080 N N . ARG A 1 386 ? -27.677 5.181 -2.534 1.00 68.31 386 ARG A N 1
ATOM 3081 C CA . ARG A 1 386 ? -27.641 3.981 -3.384 1.00 68.31 386 ARG A CA 1
ATOM 3082 C C . ARG A 1 386 ? -27.791 2.678 -2.601 1.00 68.31 386 ARG A C 1
ATOM 3084 O O . ARG A 1 386 ? -28.333 1.723 -3.159 1.00 68.31 386 ARG A O 1
ATOM 3091 N N . ILE A 1 387 ? -27.250 2.600 -1.387 1.00 62.59 387 ILE A N 1
ATOM 3092 C CA . ILE A 1 387 ? -27.173 1.369 -0.593 1.00 62.59 387 ILE A CA 1
ATOM 3093 C C . ILE A 1 387 ? -27.907 1.597 0.733 1.00 62.59 387 ILE A C 1
ATOM 3095 O O . ILE A 1 387 ? -27.405 2.353 1.557 1.00 62.59 387 ILE A O 1
ATOM 3099 N N . PRO A 1 388 ? -29.068 0.962 0.963 1.00 54.38 388 PRO A N 1
ATOM 3100 C CA . PRO A 1 388 ? -29.696 0.986 2.282 1.00 54.38 388 PRO A CA 1
ATOM 3101 C C . PRO A 1 388 ? -28.909 0.136 3.293 1.00 54.38 388 PRO A C 1
ATOM 3103 O O . PRO A 1 388 ? -28.252 -0.837 2.916 1.00 54.38 388 PRO A O 1
ATOM 3106 N N . ASP A 1 389 ? -29.077 0.431 4.586 1.00 46.59 389 ASP A N 1
ATOM 3107 C CA . ASP A 1 389 ? -28.516 -0.346 5.710 1.00 46.59 389 ASP A CA 1
ATOM 3108 C C . ASP A 1 389 ? -29.026 -1.807 5.780 1.00 46.59 389 ASP A C 1
ATOM 3110 O O . ASP A 1 389 ? -28.504 -2.624 6.539 1.00 46.59 389 ASP A O 1
ATOM 3114 N N . VAL A 1 390 ? -30.039 -2.173 4.983 1.00 52.38 390 VAL A N 1
ATOM 3115 C CA . VAL A 1 390 ? -30.656 -3.511 4.941 1.00 52.38 390 VAL A CA 1
ATOM 3116 C C . VAL A 1 390 ? -30.493 -4.124 3.549 1.00 52.38 390 VAL A C 1
ATOM 3118 O O . VAL A 1 390 ? -30.707 -3.446 2.552 1.00 52.38 390 VAL A O 1
ATOM 3121 N N . LEU A 1 391 ? -30.162 -5.420 3.465 1.00 49.81 391 LEU A N 1
ATOM 3122 C CA . LEU A 1 391 ? -30.007 -6.169 2.205 1.00 49.81 391 LEU A CA 1
ATOM 3123 C C . LEU A 1 391 ? -31.176 -5.908 1.222 1.00 49.81 391 LEU A C 1
ATOM 3125 O O . LEU A 1 391 ? -32.297 -6.354 1.480 1.00 49.81 391 LEU A O 1
ATOM 3129 N N . PRO A 1 392 ? -30.942 -5.213 0.091 1.00 53.50 392 PRO A N 1
ATOM 3130 C CA . PRO A 1 392 ? -32.019 -4.805 -0.802 1.00 53.50 392 PRO A CA 1
ATOM 3131 C C . PRO A 1 392 ? -32.534 -5.969 -1.659 1.00 53.50 392 PRO A C 1
ATOM 3133 O O . PRO A 1 392 ? -31.773 -6.782 -2.183 1.00 53.50 392 PRO A O 1
ATOM 3136 N N . THR A 1 393 ? -33.849 -6.000 -1.878 1.00 61.97 393 THR A N 1
ATOM 3137 C CA . THR A 1 393 ? -34.482 -6.817 -2.925 1.00 61.97 393 THR A CA 1
ATOM 3138 C C . THR A 1 393 ? -34.197 -6.243 -4.328 1.00 61.97 393 THR A C 1
ATOM 3140 O O . THR A 1 393 ? -33.889 -5.054 -4.464 1.00 61.97 393 THR A O 1
ATOM 3143 N N . PRO A 1 394 ? -34.354 -7.025 -5.414 1.00 58.72 394 PRO A N 1
ATOM 3144 C CA . PRO A 1 394 ? -34.189 -6.516 -6.779 1.00 58.72 394 PRO A CA 1
ATOM 3145 C C . PRO A 1 394 ? -35.097 -5.321 -7.132 1.00 58.72 394 PRO A C 1
ATOM 3147 O O . PRO A 1 394 ? -34.670 -4.433 -7.864 1.00 58.72 394 PRO A O 1
ATOM 3150 N N . CYS A 1 395 ? -36.323 -5.258 -6.590 1.00 57.81 395 CYS A N 1
ATOM 3151 C CA . CYS A 1 395 ? -37.233 -4.119 -6.799 1.00 57.81 395 CYS A CA 1
ATOM 3152 C C . CYS A 1 395 ? -36.757 -2.852 -6.074 1.00 57.81 395 CYS A C 1
ATOM 3154 O O . CYS A 1 395 ? -36.817 -1.765 -6.644 1.00 57.81 395 CYS A O 1
ATOM 3156 N N . SER A 1 396 ? -36.235 -2.981 -4.850 1.00 62.81 396 SER A N 1
ATOM 3157 C CA . SER A 1 396 ? -35.715 -1.834 -4.100 1.00 62.81 396 SER A CA 1
ATOM 3158 C C . SER A 1 396 ? -34.423 -1.282 -4.720 1.00 62.81 396 SER A C 1
ATOM 3160 O O . SER A 1 396 ? -34.238 -0.072 -4.759 1.00 62.81 396 SER A O 1
ATOM 3162 N N . LEU A 1 397 ? -33.566 -2.128 -5.313 1.00 68.19 397 LEU A N 1
ATOM 3163 C CA . LEU A 1 397 ? -32.344 -1.675 -5.999 1.00 68.19 397 LEU A CA 1
ATOM 3164 C C . LEU A 1 397 ? -32.634 -0.709 -7.164 1.00 68.19 397 LEU A C 1
ATOM 3166 O O . LEU A 1 397 ? -31.932 0.292 -7.319 1.00 68.19 397 LEU A O 1
ATOM 3170 N N . LEU A 1 398 ? -33.675 -0.984 -7.957 1.00 73.44 398 LEU A N 1
ATOM 3171 C CA . LEU A 1 398 ? -34.091 -0.119 -9.067 1.00 73.44 398 LEU A CA 1
ATOM 3172 C C . LEU A 1 398 ? -34.561 1.253 -8.553 1.00 73.44 398 LEU A C 1
ATOM 3174 O O . LEU A 1 398 ? -34.165 2.292 -9.077 1.00 73.44 398 LEU A O 1
ATOM 3178 N N . GLN A 1 399 ? -35.333 1.257 -7.465 1.00 75.88 399 GLN A N 1
ATOM 3179 C CA . GLN A 1 399 ? -35.828 2.472 -6.820 1.00 75.88 399 GLN A CA 1
ATOM 3180 C C . GLN A 1 399 ? -34.684 3.364 -6.302 1.00 75.88 399 GLN A C 1
ATOM 3182 O O . GLN A 1 399 ? -34.718 4.582 -6.490 1.00 75.88 399 GLN A O 1
ATOM 3187 N N . TYR A 1 400 ? -33.636 2.795 -5.693 1.00 75.75 400 TYR A N 1
ATOM 3188 C CA . TYR A 1 400 ? -32.471 3.579 -5.247 1.00 75.75 400 TYR A CA 1
ATOM 3189 C C . TYR A 1 400 ? -31.630 4.105 -6.421 1.00 75.75 400 TYR A C 1
ATOM 3191 O O . TYR A 1 400 ? -31.120 5.226 -6.364 1.00 75.75 400 TYR A O 1
ATOM 3199 N N . GLN A 1 401 ? -31.529 3.354 -7.524 1.00 82.38 401 GLN A N 1
ATOM 3200 C CA . GLN A 1 401 ? -30.881 3.844 -8.746 1.00 82.38 401 GLN A CA 1
ATOM 3201 C C . GLN A 1 401 ? -31.609 5.066 -9.323 1.00 82.38 401 GLN A C 1
ATOM 3203 O O . GLN A 1 401 ? -30.961 6.060 -9.667 1.00 82.38 401 GLN A O 1
ATOM 3208 N N . GLU A 1 402 ? -32.943 5.031 -9.376 1.00 85.62 402 GLU A N 1
ATOM 3209 C CA . GLU A 1 402 ? -33.762 6.166 -9.820 1.00 85.62 402 GLU A CA 1
ATOM 3210 C C . GLU A 1 402 ? -33.588 7.395 -8.916 1.00 85.62 402 GLU A C 1
ATOM 3212 O O . GLU A 1 402 ? -33.497 8.524 -9.413 1.00 85.62 402 GLU A O 1
ATOM 3217 N N . ARG A 1 403 ? -33.458 7.187 -7.600 1.00 88.00 403 ARG A N 1
ATOM 3218 C CA . ARG A 1 403 ? -33.183 8.256 -6.626 1.00 88.00 403 ARG A CA 1
ATOM 3219 C C . ARG A 1 403 ? -31.852 8.958 -6.891 1.00 88.00 403 ARG A C 1
ATOM 3221 O O . ARG A 1 403 ? -31.835 10.184 -7.022 1.00 88.00 403 ARG A O 1
ATOM 3228 N N . CYS A 1 404 ? -30.757 8.209 -7.048 1.00 88.56 404 CYS A N 1
ATOM 3229 C CA . CYS A 1 404 ? -29.444 8.780 -7.383 1.00 88.56 404 CYS A CA 1
ATOM 3230 C C . CYS A 1 404 ? -29.484 9.566 -8.702 1.00 88.56 404 CYS A C 1
ATOM 3232 O O . CYS A 1 404 ? -28.993 10.694 -8.775 1.00 88.56 404 CYS A O 1
ATOM 3234 N N . VAL A 1 405 ? -30.103 8.990 -9.740 1.00 90.94 405 VAL A N 1
ATOM 3235 C CA . VAL A 1 405 ? -30.262 9.642 -11.049 1.00 90.94 405 VAL A CA 1
ATOM 3236 C C . VAL A 1 405 ? -31.038 10.949 -10.921 1.00 90.94 405 VAL A C 1
ATOM 3238 O O . VAL A 1 405 ? -30.660 11.953 -11.523 1.00 90.94 405 VAL A O 1
ATOM 3241 N N . SER A 1 406 ? -32.122 10.951 -10.147 1.00 91.56 406 SER A N 1
ATOM 3242 C CA . SER A 1 406 ? -32.949 12.136 -9.939 1.00 91.56 406 SER A CA 1
ATOM 3243 C C . SER A 1 406 ? -32.192 13.250 -9.211 1.00 91.56 406 SER A C 1
ATOM 3245 O O . SER A 1 406 ? -32.361 14.408 -9.589 1.00 91.56 406 SER A O 1
ATOM 3247 N N . VAL A 1 407 ? -31.364 12.931 -8.211 1.00 91.62 407 VAL A N 1
ATOM 3248 C CA . VAL A 1 407 ? -30.536 13.923 -7.498 1.00 91.62 407 VAL A CA 1
ATOM 3249 C C . VAL A 1 407 ? -29.477 14.515 -8.424 1.00 91.62 407 VAL A C 1
ATOM 3251 O O . VAL A 1 407 ? -29.376 15.734 -8.534 1.00 91.62 407 VAL A O 1
ATOM 3254 N N . LEU A 1 408 ? -28.747 13.672 -9.161 1.00 92.50 408 LEU A N 1
ATOM 3255 C CA . LEU A 1 408 ? -27.722 14.137 -10.099 1.00 92.50 408 LEU A CA 1
ATOM 3256 C C . LEU A 1 408 ? -28.312 14.997 -11.225 1.00 92.50 408 LEU A C 1
ATOM 3258 O O . LEU A 1 408 ? -27.731 16.022 -11.562 1.00 92.50 408 LEU A O 1
ATOM 3262 N N . LYS A 1 409 ? -29.485 14.644 -11.769 1.00 92.81 409 LYS A N 1
ATOM 3263 C CA . LYS A 1 409 ? -30.181 15.484 -12.762 1.00 92.81 409 LYS A CA 1
ATOM 3264 C C . LYS A 1 409 ? -30.575 16.845 -12.191 1.00 92.81 409 LYS A C 1
ATOM 3266 O O . LYS A 1 409 ? -30.325 17.851 -12.836 1.00 92.81 409 LYS A O 1
ATOM 3271 N N . LYS A 1 410 ? -31.119 16.888 -10.968 1.00 92.12 410 LYS A N 1
ATOM 3272 C CA . LYS A 1 410 ? -31.447 18.160 -10.306 1.00 92.12 410 LYS A CA 1
ATOM 3273 C C . LYS A 1 410 ? -30.222 19.034 -10.069 1.00 92.12 410 LYS A C 1
ATOM 3275 O O . LYS A 1 410 ? -30.321 20.246 -10.210 1.00 92.12 410 LYS A O 1
ATOM 3280 N N . ALA A 1 411 ? -29.076 18.431 -9.765 1.00 90.75 411 ALA A N 1
ATOM 3281 C CA . ALA A 1 411 ? -27.822 19.165 -9.668 1.00 90.75 411 ALA A CA 1
ATOM 3282 C C . ALA A 1 411 ? -27.374 19.724 -11.027 1.00 90.75 411 ALA A C 1
ATOM 3284 O O . ALA A 1 411 ? -26.938 20.864 -11.088 1.00 90.75 411 ALA A O 1
ATOM 3285 N N . ILE A 1 412 ? -27.512 18.958 -12.113 1.00 91.62 412 ILE A N 1
ATOM 3286 C CA . ILE A 1 412 ? -27.191 19.431 -13.471 1.00 91.62 412 ILE A CA 1
ATOM 3287 C C . ILE A 1 412 ? -28.103 20.597 -13.872 1.00 91.62 412 ILE A C 1
ATOM 3289 O O . ILE A 1 412 ? -27.612 21.583 -14.409 1.00 91.62 412 ILE A O 1
ATOM 3293 N N . ASP A 1 413 ? -29.401 20.515 -13.564 1.00 89.81 413 ASP A N 1
ATOM 3294 C CA . ASP A 1 413 ? -30.355 21.598 -13.835 1.00 89.81 413 ASP A CA 1
ATOM 3295 C C . ASP A 1 413 ? -30.000 22.877 -13.052 1.00 89.81 413 ASP A C 1
ATOM 3297 O O . ASP A 1 413 ? -30.116 23.979 -13.582 1.00 89.81 413 ASP A O 1
ATOM 3301 N N . ALA A 1 414 ? -29.567 22.733 -11.793 1.00 87.25 414 ALA A N 1
ATOM 3302 C CA . ALA A 1 414 ? -29.188 23.855 -10.933 1.00 87.25 414 ALA A CA 1
ATOM 3303 C C . ALA A 1 414 ? -27.802 24.442 -11.273 1.00 87.25 414 ALA A C 1
ATOM 3305 O O . ALA A 1 414 ? -27.565 25.625 -11.042 1.00 87.25 414 ALA A O 1
ATOM 3306 N N . PHE A 1 415 ? -26.896 23.630 -11.828 1.00 88.12 415 PHE A N 1
ATOM 3307 C CA . PHE A 1 415 ? -25.507 23.997 -12.121 1.00 88.12 415 PHE A CA 1
ATOM 3308 C C . PHE A 1 415 ? -25.075 23.539 -13.531 1.00 88.12 415 PHE A C 1
ATOM 3310 O O . PHE A 1 415 ? -24.166 22.709 -13.667 1.00 88.12 415 PHE A O 1
ATOM 3317 N N . PRO A 1 416 ? -25.697 24.069 -14.601 1.00 86.62 416 PRO A N 1
ATOM 3318 C CA . PRO A 1 416 ? -25.469 23.612 -15.977 1.00 86.62 416 PRO A CA 1
ATOM 3319 C C . PRO A 1 416 ? -24.023 23.794 -16.467 1.00 86.62 416 PRO A C 1
ATOM 3321 O O . PRO A 1 416 ? -23.572 23.078 -17.355 1.00 86.62 416 PRO A O 1
ATOM 3324 N N . GLN A 1 417 ? -23.272 24.717 -15.867 1.00 85.88 417 GLN A N 1
ATOM 3325 C CA . GLN A 1 417 ? -21.874 25.011 -16.183 1.00 85.88 417 GLN A CA 1
ATOM 3326 C C . GLN A 1 417 ? -20.869 23.981 -15.631 1.00 85.88 417 GLN A C 1
ATOM 3328 O O . GLN A 1 417 ? -19.681 24.052 -15.934 1.00 85.88 417 GLN A O 1
ATOM 3333 N N . MET A 1 418 ? -21.298 23.032 -14.792 1.00 88.06 418 MET A N 1
ATOM 3334 C CA . MET A 1 418 ? -20.397 22.094 -14.113 1.00 88.06 418 MET A CA 1
ATOM 3335 C C . MET A 1 418 ? -20.298 20.745 -14.839 1.00 88.06 418 MET A C 1
ATOM 3337 O O . MET A 1 418 ? -21.003 19.802 -14.482 1.00 88.06 418 MET A O 1
ATOM 3341 N N . ALA A 1 419 ? -19.352 20.590 -15.775 1.00 89.06 419 ALA A N 1
ATOM 3342 C CA . ALA A 1 419 ? -19.153 19.347 -16.548 1.00 89.06 419 ALA A CA 1
ATOM 3343 C C . ALA A 1 419 ? -18.904 18.076 -15.704 1.00 89.06 419 ALA A C 1
ATOM 3345 O O . ALA A 1 419 ? -19.214 16.959 -16.126 1.00 89.06 419 ALA A O 1
ATOM 3346 N N . ILE A 1 420 ? -18.407 18.224 -14.473 1.00 88.06 420 ILE A N 1
ATOM 3347 C CA . ILE A 1 420 ? -18.201 17.114 -13.527 1.00 88.06 420 ILE A CA 1
ATOM 3348 C C . ILE A 1 420 ? -19.514 16.406 -13.134 1.00 88.06 420 ILE A C 1
ATOM 3350 O O . ILE A 1 420 ? -19.504 15.209 -12.831 1.00 88.06 420 ILE A O 1
ATOM 3354 N N . LEU A 1 421 ? -20.657 17.104 -13.158 1.00 91.44 421 LEU A N 1
ATOM 3355 C CA . LEU A 1 421 ? -21.968 16.548 -12.803 1.00 91.44 421 LEU A CA 1
ATOM 3356 C C . LEU A 1 421 ? -22.512 15.574 -13.871 1.00 91.44 421 LEU A C 1
ATOM 3358 O O . LEU A 1 421 ? -22.752 14.411 -13.522 1.00 91.44 421 LEU A O 1
ATOM 3362 N N . PRO A 1 422 ? -22.642 15.947 -15.165 1.00 93.38 422 PRO A N 1
ATOM 3363 C CA . PRO A 1 422 ? -23.008 14.998 -16.218 1.00 93.38 422 PRO A CA 1
ATOM 3364 C C . PRO A 1 422 ? -21.968 13.877 -16.371 1.00 93.38 422 PRO A C 1
ATOM 3366 O O . PRO A 1 422 ? -22.339 12.723 -16.598 1.00 93.38 422 PRO A O 1
ATOM 3369 N N . GLN A 1 423 ? -20.680 14.150 -16.129 1.00 91.75 423 GLN A N 1
ATOM 3370 C CA . GLN A 1 423 ? -19.641 13.114 -16.108 1.00 91.75 423 GLN A CA 1
ATOM 3371 C C . GLN A 1 423 ? -19.883 12.081 -14.992 1.00 91.75 423 GLN A C 1
ATOM 3373 O O . GLN A 1 423 ? -19.766 10.871 -15.214 1.00 91.75 423 GLN A O 1
ATOM 3378 N N . THR A 1 424 ? -20.247 12.534 -13.788 1.00 90.19 424 THR A N 1
ATOM 3379 C CA . THR A 1 424 ? -20.576 11.662 -12.648 1.00 90.19 424 THR A CA 1
ATOM 3380 C C . THR A 1 424 ? -21.819 10.820 -12.937 1.00 90.19 424 THR A C 1
ATOM 3382 O O . THR A 1 424 ? -21.813 9.611 -12.691 1.00 90.19 424 THR A O 1
ATOM 3385 N N . LEU A 1 425 ? -22.848 11.418 -13.546 1.00 93.12 425 LEU A N 1
ATOM 3386 C CA . LEU A 1 425 ? -24.059 10.713 -13.972 1.00 93.12 425 LEU A CA 1
ATOM 3387 C C . LEU A 1 425 ? -23.772 9.658 -15.055 1.00 93.12 425 LEU A C 1
ATOM 3389 O O . LEU A 1 425 ? -24.271 8.535 -14.968 1.00 93.12 425 LEU A O 1
ATOM 3393 N N . SER A 1 426 ? -22.905 9.961 -16.024 1.00 93.12 426 SER A N 1
ATOM 3394 C CA . SER A 1 426 ? -22.438 8.985 -17.017 1.00 93.12 426 SER A CA 1
ATOM 3395 C C . SER A 1 426 ? -21.750 7.782 -16.365 1.00 93.12 426 SER A C 1
ATOM 3397 O O . SER A 1 426 ? -22.085 6.628 -16.651 1.00 93.12 426 SER A O 1
ATOM 3399 N N . ARG A 1 427 ? -20.829 8.034 -15.426 1.00 89.44 427 ARG A N 1
ATOM 3400 C CA . ARG A 1 427 ? -20.134 6.976 -14.674 1.00 89.44 427 ARG A CA 1
ATOM 3401 C C . ARG A 1 427 ? -21.104 6.125 -13.854 1.00 89.44 427 ARG A C 1
ATOM 3403 O O . ARG A 1 427 ? -20.896 4.914 -13.760 1.00 89.44 427 ARG A O 1
ATOM 3410 N N . PHE A 1 428 ? -22.160 6.732 -13.308 1.00 89.56 428 PHE A N 1
ATOM 3411 C CA . PHE A 1 428 ? -23.230 6.026 -12.601 1.00 89.56 428 PHE A CA 1
ATOM 3412 C C . PHE A 1 428 ? -23.963 5.042 -13.515 1.00 89.56 428 PHE A C 1
ATOM 3414 O O . PHE A 1 428 ? -24.012 3.849 -13.211 1.00 89.56 428 PHE A O 1
ATOM 3421 N N . TYR A 1 429 ? -24.446 5.495 -14.673 1.00 91.00 429 TYR A N 1
ATOM 3422 C CA . TYR A 1 429 ? -25.091 4.614 -15.652 1.00 91.00 429 TYR A CA 1
ATOM 3423 C C . TYR A 1 429 ? -24.150 3.518 -16.175 1.00 91.00 429 TYR A C 1
ATOM 3425 O O . TYR A 1 429 ? -24.541 2.353 -16.243 1.00 91.00 429 TYR A O 1
ATOM 3433 N N . ASN A 1 430 ? -22.880 3.848 -16.441 1.00 85.06 430 ASN A N 1
ATOM 3434 C CA . ASN A 1 430 ? -21.880 2.886 -16.920 1.00 85.06 430 ASN A CA 1
ATOM 3435 C C . ASN A 1 430 ? -21.571 1.782 -15.888 1.00 85.06 430 ASN A C 1
ATOM 3437 O O . ASN A 1 430 ? -21.143 0.681 -16.244 1.00 85.06 430 ASN A O 1
ATOM 3441 N N . LEU A 1 431 ? -21.744 2.065 -14.592 1.00 83.81 431 LEU A N 1
ATOM 3442 C CA . LEU A 1 431 ? -21.614 1.070 -13.526 1.00 83.81 431 LEU A CA 1
ATOM 3443 C C . LEU A 1 431 ? -22.832 0.156 -13.407 1.00 83.81 431 LEU A C 1
ATOM 3445 O O . LEU A 1 431 ? -22.655 -1.008 -13.067 1.00 83.81 431 LEU A O 1
ATOM 3449 N N . ASN A 1 432 ? -24.023 0.660 -13.719 1.00 82.44 432 ASN A N 1
ATOM 3450 C CA . ASN A 1 432 ? -25.263 -0.116 -13.712 1.00 82.44 432 ASN A CA 1
ATOM 3451 C C . ASN A 1 432 ? -25.585 -0.736 -15.090 1.00 82.44 432 ASN A C 1
ATOM 3453 O O . ASN A 1 432 ? -26.708 -1.172 -15.314 1.00 82.44 432 ASN A O 1
ATOM 3457 N N . SER A 1 433 ? -24.611 -0.770 -16.010 1.00 82.31 433 SER A N 1
ATOM 3458 C CA . SER A 1 433 ? -24.730 -1.346 -17.361 1.00 82.31 433 SER A CA 1
ATOM 3459 C C . SER A 1 433 ? -25.794 -0.709 -18.270 1.00 82.31 433 SER A C 1
ATOM 3461 O O . SER A 1 433 ? -26.121 -1.267 -19.315 1.00 82.31 433 SER A O 1
ATOM 3463 N N . ASP A 1 434 ? -26.287 0.489 -17.941 1.00 88.75 434 ASP A N 1
ATOM 3464 C CA . ASP A 1 434 ? -27.137 1.288 -18.830 1.00 88.75 434 ASP A CA 1
ATOM 3465 C C . ASP A 1 434 ? -26.253 2.128 -19.754 1.00 88.75 434 ASP A C 1
ATOM 3467 O O . ASP A 1 434 ? -25.967 3.308 -19.531 1.00 88.75 434 ASP A O 1
ATOM 3471 N N . PHE A 1 435 ? -25.740 1.476 -20.791 1.00 87.88 435 PHE A N 1
ATOM 3472 C CA . PHE A 1 435 ? -24.731 2.096 -21.632 1.00 87.88 435 PHE A CA 1
ATOM 3473 C C . PHE A 1 435 ? -25.273 3.217 -22.527 1.00 87.88 435 PHE A C 1
ATOM 3475 O O . PHE A 1 435 ? -24.504 4.089 -22.920 1.00 87.88 435 PHE A O 1
ATOM 3482 N N . ILE A 1 436 ? -26.576 3.219 -22.828 1.00 90.50 436 ILE A N 1
ATOM 3483 C CA . ILE A 1 436 ? -27.212 4.240 -23.672 1.00 90.50 436 ILE A CA 1
ATOM 3484 C C . ILE A 1 436 ? -27.234 5.573 -22.923 1.00 90.50 436 ILE A C 1
ATOM 3486 O O . ILE A 1 436 ? -26.775 6.596 -23.439 1.00 90.50 436 ILE A O 1
ATOM 3490 N N . ASN A 1 437 ? -27.720 5.567 -21.678 1.00 91.94 437 ASN A N 1
ATOM 3491 C CA . ASN A 1 437 ? -27.713 6.776 -20.862 1.00 91.94 437 ASN A CA 1
ATOM 3492 C C . ASN A 1 437 ? -26.287 7.177 -20.464 1.00 91.94 437 ASN A C 1
ATOM 3494 O O . ASN A 1 437 ? -25.982 8.371 -20.432 1.00 91.94 437 ASN A O 1
ATOM 3498 N N . ALA A 1 438 ? -25.393 6.212 -20.224 1.00 92.69 438 ALA A N 1
ATOM 3499 C CA . ALA A 1 438 ? -23.988 6.503 -19.949 1.00 92.69 438 ALA A CA 1
ATOM 3500 C C . ALA A 1 438 ? -23.315 7.273 -21.095 1.00 92.69 438 ALA A C 1
ATOM 3502 O O . ALA A 1 438 ? -22.636 8.271 -20.845 1.00 92.69 438 ALA A O 1
ATOM 3503 N N . GLU A 1 439 ? -23.531 6.847 -22.340 1.00 92.75 439 GLU A N 1
ATOM 3504 C CA . GLU A 1 439 ? -22.983 7.507 -23.526 1.00 92.75 439 GLU A CA 1
ATOM 3505 C C . GLU A 1 439 ? -23.566 8.914 -23.705 1.00 92.75 439 GLU A C 1
ATOM 3507 O O . GLU A 1 439 ? -22.815 9.867 -23.918 1.00 92.75 439 GLU A O 1
ATOM 3512 N N . LYS A 1 440 ? -24.890 9.063 -23.547 1.00 95.50 440 LYS A N 1
ATOM 3513 C CA . LYS A 1 440 ? -25.575 10.362 -23.628 1.00 95.50 440 LYS A CA 1
ATOM 3514 C C . LYS A 1 440 ? -24.954 11.389 -22.677 1.00 95.50 440 LYS A C 1
ATOM 3516 O O . LYS A 1 440 ? -24.600 12.483 -23.102 1.00 95.50 440 LYS A O 1
ATOM 3521 N N . TRP A 1 441 ? -24.811 11.038 -21.401 1.00 95.31 441 TRP A N 1
ATOM 3522 C CA . TRP A 1 441 ? -24.297 11.965 -20.390 1.00 95.31 441 TRP A CA 1
ATOM 3523 C C . TRP A 1 441 ? -22.779 12.171 -20.471 1.00 95.31 441 TRP A C 1
ATOM 3525 O O . TRP A 1 441 ? -22.296 13.224 -20.066 1.00 95.31 441 TRP A O 1
ATOM 3535 N N . ALA A 1 442 ? -22.022 11.216 -21.028 1.00 91.06 442 ALA A N 1
ATOM 3536 C CA . ALA A 1 442 ? -20.603 11.426 -21.327 1.00 91.06 442 ALA A CA 1
ATOM 3537 C C . ALA A 1 442 ? -20.420 12.490 -22.418 1.00 91.06 442 ALA A C 1
ATOM 3539 O O . ALA A 1 442 ? -19.575 13.370 -22.280 1.00 91.06 442 ALA A O 1
ATOM 3540 N N . LYS A 1 443 ? -21.250 12.437 -23.469 1.00 93.00 443 LYS A N 1
ATOM 3541 C CA . LYS A 1 443 ? -21.276 13.453 -24.531 1.00 93.00 443 LYS A CA 1
ATOM 3542 C C . LYS A 1 443 ? -21.712 14.818 -24.004 1.00 93.00 443 LYS A C 1
ATOM 3544 O O . LYS A 1 443 ? -21.110 15.815 -24.374 1.00 93.00 443 LYS A O 1
ATOM 3549 N N . GLU A 1 444 ? -22.696 14.860 -23.107 1.00 93.81 444 GLU A N 1
ATOM 3550 C CA . GLU A 1 444 ? -23.108 16.107 -22.450 1.00 93.81 444 GLU A CA 1
ATOM 3551 C C . GLU A 1 444 ? -21.965 16.717 -21.625 1.00 93.81 444 GLU A C 1
ATOM 3553 O O . GLU A 1 444 ? -21.691 17.905 -21.735 1.00 93.81 444 GLU A O 1
ATOM 3558 N N . ALA A 1 445 ? -21.237 15.906 -20.849 1.00 91.75 445 ALA A N 1
ATOM 3559 C CA . ALA A 1 445 ? -20.090 16.389 -20.081 1.00 91.75 445 ALA A CA 1
ATOM 3560 C C . ALA A 1 445 ? -19.000 16.997 -20.970 1.00 91.75 445 ALA A C 1
ATOM 3562 O O . ALA A 1 445 ? -18.468 18.054 -20.649 1.00 91.75 445 ALA A O 1
ATOM 3563 N N . GLN A 1 446 ? -18.714 16.349 -22.099 1.00 88.12 446 GLN A N 1
ATOM 3564 C CA . GLN A 1 446 ? -17.778 16.857 -23.096 1.00 88.12 446 GLN A CA 1
ATOM 3565 C C . GLN A 1 446 ? -18.311 18.098 -23.827 1.00 88.12 446 GLN A C 1
ATOM 3567 O O . GLN A 1 446 ? -17.534 18.943 -24.239 1.00 88.12 446 GLN A O 1
ATOM 3572 N N . HIS A 1 447 ? -19.624 18.245 -23.991 1.00 91.75 447 HIS A N 1
ATOM 3573 C CA . HIS A 1 447 ? -20.201 19.461 -24.561 1.00 91.75 447 HIS A CA 1
ATOM 3574 C C . HIS A 1 447 ? -20.070 20.659 -23.607 1.00 91.75 447 HIS A C 1
ATOM 3576 O O . HIS A 1 447 ? -19.777 21.765 -24.053 1.00 91.75 447 HIS A O 1
ATOM 3582 N N . VAL A 1 448 ? -20.266 20.437 -22.302 1.00 89.88 448 VAL A N 1
ATOM 3583 C CA . VAL A 1 448 ? -20.135 21.484 -21.275 1.00 89.88 448 VAL A CA 1
ATOM 3584 C C . VAL A 1 448 ? -18.677 21.922 -21.097 1.00 89.88 448 VAL A C 1
ATOM 3586 O O . VAL A 1 448 ? -18.427 23.109 -20.910 1.00 89.88 448 VAL A O 1
ATOM 3589 N N . ASP A 1 449 ? -17.720 20.992 -21.174 1.00 85.81 449 ASP A N 1
ATOM 3590 C CA . ASP A 1 449 ? -16.286 21.287 -21.055 1.00 85.81 449 ASP A CA 1
ATOM 3591 C C . ASP A 1 449 ? -15.468 20.502 -22.105 1.00 85.81 449 ASP A C 1
ATOM 3593 O O . ASP A 1 449 ? -14.928 19.429 -21.812 1.00 85.81 449 ASP A O 1
ATOM 3597 N N . PRO A 1 450 ? -15.411 20.998 -23.359 1.00 84.12 450 PRO A N 1
ATOM 3598 C CA . PRO A 1 450 ? -14.846 20.264 -24.495 1.00 84.12 450 PRO A CA 1
ATOM 3599 C C . PRO A 1 450 ? -13.328 20.146 -24.469 1.00 84.12 450 PRO A C 1
ATOM 3601 O O . PRO A 1 450 ? -12.792 19.263 -25.134 1.00 84.12 450 PRO A O 1
ATOM 3604 N N . LEU A 1 451 ? -12.651 21.008 -23.710 1.00 79.62 451 LEU A N 1
ATOM 3605 C CA . LEU A 1 451 ? -11.196 21.000 -23.581 1.00 79.62 451 LEU A CA 1
ATOM 3606 C C . LEU A 1 451 ? -10.710 20.087 -22.449 1.00 79.62 451 LEU A C 1
ATOM 3608 O O . LEU A 1 451 ? -9.511 19.936 -22.263 1.00 79.62 451 LEU A O 1
ATOM 3612 N N . ASN A 1 452 ? -11.630 19.479 -21.697 1.00 77.88 452 ASN A N 1
ATOM 3613 C CA . ASN A 1 452 ? -11.303 18.713 -20.506 1.00 77.88 452 ASN A CA 1
ATOM 3614 C C . ASN A 1 452 ? -11.085 17.232 -20.815 1.00 77.88 452 ASN A C 1
ATOM 3616 O O . ASN A 1 452 ? -12.046 16.492 -21.080 1.00 77.88 452 ASN A O 1
ATOM 3620 N N . SER A 1 453 ? -9.836 16.780 -20.705 1.00 77.31 453 SER A N 1
ATOM 3621 C CA . SER A 1 453 ? -9.421 15.405 -21.025 1.00 77.31 453 SER A CA 1
ATOM 3622 C C . SER A 1 453 ? -10.203 14.344 -20.232 1.00 77.31 453 SER A C 1
ATOM 3624 O O . SER A 1 453 ? -10.576 13.288 -20.756 1.00 77.31 453 SER A O 1
ATOM 3626 N N . PHE A 1 454 ? -10.598 14.634 -18.988 1.00 75.62 454 PHE A N 1
ATOM 3627 C CA . PHE A 1 454 ? -11.357 13.690 -18.162 1.00 75.62 454 PHE A CA 1
ATOM 3628 C C . PHE A 1 454 ? -12.769 13.407 -18.702 1.00 75.62 454 PHE A C 1
ATOM 3630 O O . PHE A 1 454 ? -13.325 12.315 -18.472 1.00 75.62 454 PHE A O 1
ATOM 3637 N N . THR A 1 455 ? -13.399 14.378 -19.368 1.00 81.12 455 THR A N 1
ATOM 3638 C CA . THR A 1 455 ? -14.729 14.178 -19.970 1.00 81.12 455 THR A CA 1
ATOM 3639 C C . THR A 1 455 ? -14.636 13.187 -21.136 1.00 81.12 455 THR A C 1
ATOM 3641 O O . THR A 1 455 ? -15.419 12.230 -21.182 1.00 81.12 455 THR A O 1
ATOM 3644 N N . ALA A 1 456 ? -13.593 13.307 -21.964 1.00 76.00 456 ALA A N 1
ATOM 3645 C CA . ALA A 1 456 ? -13.274 12.381 -23.048 1.00 76.00 456 ALA A CA 1
ATOM 3646 C C . ALA A 1 456 ? -12.911 10.970 -22.534 1.00 76.00 456 ALA A C 1
ATOM 3648 O O . ALA A 1 456 ? -13.455 9.977 -23.032 1.00 76.00 456 ALA A O 1
ATOM 3649 N N . ASP A 1 457 ? -12.123 10.863 -21.452 1.00 78.75 457 ASP A N 1
ATOM 3650 C CA . ASP A 1 457 ? -11.804 9.582 -20.786 1.00 78.75 457 ASP A CA 1
ATOM 3651 C C . ASP A 1 457 ? -13.073 8.802 -20.414 1.00 78.75 457 ASP A C 1
ATOM 3653 O O . ASP A 1 457 ? -13.162 7.574 -20.538 1.00 78.75 457 ASP A O 1
ATOM 3657 N N . THR A 1 458 ? -14.080 9.531 -19.929 1.00 84.25 458 THR A N 1
ATOM 3658 C CA . THR A 1 458 ? -15.338 8.940 -19.472 1.00 84.25 458 THR A CA 1
ATOM 3659 C C . THR A 1 458 ? -16.107 8.328 -20.639 1.00 84.25 458 THR A C 1
ATOM 3661 O O . THR A 1 458 ? -16.589 7.202 -20.500 1.00 84.25 458 THR A O 1
ATOM 3664 N N . LEU A 1 459 ? -16.141 8.993 -21.797 1.00 83.19 459 LEU A N 1
ATOM 3665 C CA . LEU A 1 459 ? -16.754 8.465 -23.017 1.00 83.19 459 LEU A CA 1
ATOM 3666 C C . LEU A 1 459 ? -16.035 7.199 -23.517 1.00 83.19 459 LEU A C 1
ATOM 3668 O O . LEU A 1 459 ? -16.689 6.190 -23.793 1.00 83.19 459 LEU A O 1
ATOM 3672 N N . GLY A 1 460 ? -14.698 7.196 -23.531 1.00 74.31 460 GLY A N 1
ATOM 3673 C CA . GLY A 1 460 ? -13.914 6.010 -23.897 1.00 74.31 460 GLY A CA 1
ATOM 3674 C C . GLY A 1 460 ? -14.185 4.811 -22.979 1.00 74.31 460 GLY A C 1
ATOM 3675 O O . GLY A 1 460 ? -14.354 3.680 -23.444 1.00 74.31 460 GLY A O 1
ATOM 3676 N N . ARG A 1 461 ? -14.330 5.039 -21.662 1.00 77.00 461 ARG A N 1
ATOM 3677 C CA . ARG A 1 461 ? -14.708 3.982 -20.697 1.00 77.00 461 ARG A CA 1
ATOM 3678 C C . ARG A 1 461 ? -16.103 3.407 -20.942 1.00 77.00 461 ARG A C 1
ATOM 3680 O O . ARG A 1 461 ? -16.321 2.241 -20.602 1.00 77.00 461 ARG A O 1
ATOM 3687 N N . VAL A 1 462 ? -17.051 4.196 -21.449 1.00 83.38 462 VAL A N 1
ATOM 3688 C CA . VAL A 1 462 ? -18.397 3.706 -21.791 1.00 83.38 462 VAL A CA 1
ATOM 3689 C C . VAL A 1 462 ? -18.311 2.744 -22.971 1.00 83.38 462 VAL A C 1
ATOM 3691 O O . VAL A 1 462 ? -18.739 1.596 -22.839 1.00 83.38 462 VAL A O 1
ATOM 3694 N N . TYR A 1 463 ? -17.666 3.152 -24.069 1.00 78.62 463 TYR A N 1
ATOM 3695 C CA . TYR A 1 463 ? -17.491 2.291 -25.244 1.00 78.62 463 TYR A CA 1
ATOM 3696 C C . TYR A 1 463 ? -16.693 1.019 -24.926 1.00 78.62 463 TYR A C 1
ATOM 3698 O O . TYR A 1 463 ? -17.053 -0.068 -25.375 1.00 78.62 463 TYR A O 1
ATOM 3706 N N . MET A 1 464 ? -15.666 1.111 -24.075 1.00 71.31 464 MET A N 1
ATOM 3707 C CA . MET A 1 464 ? -14.905 -0.058 -23.619 1.00 71.31 464 MET A CA 1
ATOM 3708 C C . MET A 1 464 ? -15.781 -1.064 -22.852 1.00 71.31 464 MET A C 1
ATOM 3710 O O . MET A 1 464 ? -15.667 -2.271 -23.062 1.00 71.31 464 MET A O 1
ATOM 3714 N N . ARG A 1 465 ? -16.670 -0.604 -21.962 1.00 75.00 465 ARG A N 1
ATOM 3715 C CA . ARG A 1 465 ? -17.569 -1.515 -21.234 1.00 75.00 465 ARG A CA 1
ATOM 3716 C C . ARG A 1 465 ? -18.672 -2.091 -22.118 1.00 75.00 465 ARG A C 1
ATOM 3718 O O . ARG A 1 465 ? -18.994 -3.265 -21.942 1.00 75.00 465 ARG A O 1
ATOM 3725 N N . GLN A 1 466 ? -19.195 -1.318 -23.073 1.00 77.62 466 GLN A N 1
ATOM 3726 C CA . GLN A 1 466 ? -20.102 -1.827 -24.112 1.00 77.62 466 GLN A CA 1
ATOM 3727 C C . GLN A 1 466 ? -19.432 -2.956 -24.908 1.00 77.62 466 GLN A C 1
ATOM 3729 O O . GLN A 1 466 ? -20.011 -4.035 -25.041 1.00 77.62 466 GLN A O 1
ATOM 3734 N N . LEU A 1 467 ? -18.181 -2.745 -25.341 1.00 68.44 467 LEU A N 1
ATOM 3735 C CA . LEU A 1 467 ? -17.371 -3.756 -26.020 1.00 68.44 467 LEU A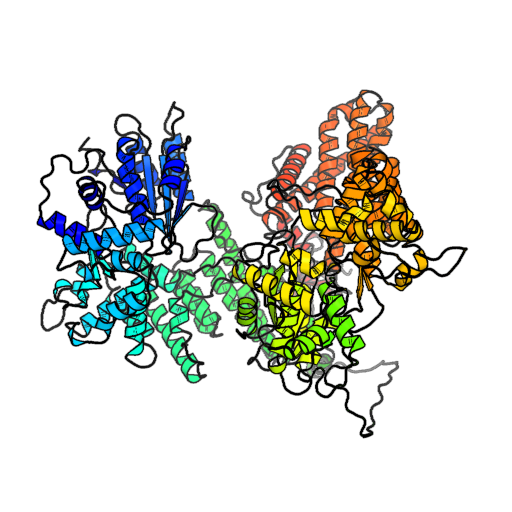 CA 1
ATOM 3736 C C . LEU A 1 467 ? -17.230 -5.025 -25.166 1.00 68.44 467 LEU A C 1
ATOM 3738 O O . LEU A 1 467 ? -17.581 -6.108 -25.625 1.00 68.44 467 LEU A O 1
ATOM 3742 N N . ILE A 1 468 ? -16.791 -4.902 -23.908 1.00 62.84 468 ILE A N 1
ATOM 3743 C CA . ILE A 1 468 ? -16.634 -6.048 -22.990 1.00 62.84 468 ILE A CA 1
ATOM 3744 C C . ILE A 1 468 ? -17.963 -6.786 -22.770 1.00 62.84 468 ILE A C 1
ATOM 3746 O O . ILE A 1 468 ? -17.979 -8.015 -22.723 1.00 62.84 468 ILE A O 1
ATOM 3750 N N . SER A 1 469 ? -19.078 -6.063 -22.634 1.00 72.94 469 SER A N 1
ATOM 3751 C CA . SER A 1 469 ? -20.406 -6.667 -22.473 1.00 72.94 469 SER A CA 1
ATOM 3752 C C . SER A 1 469 ? -20.783 -7.508 -23.691 1.00 72.94 469 SER A C 1
ATOM 3754 O O . SER A 1 469 ? -21.109 -8.684 -23.547 1.00 72.94 469 SER A O 1
ATOM 3756 N N . LYS A 1 470 ? -20.657 -6.940 -24.895 1.00 66.88 470 LYS A N 1
ATOM 3757 C CA . LYS A 1 470 ? -20.995 -7.617 -26.154 1.00 66.88 470 LYS A CA 1
ATOM 3758 C C . LYS A 1 470 ? -20.063 -8.784 -26.465 1.00 66.88 470 LYS A C 1
ATOM 3760 O O . LYS A 1 470 ? -20.498 -9.797 -27.002 1.00 66.88 470 LYS A O 1
ATOM 3765 N N . LEU A 1 471 ? -18.801 -8.701 -26.052 1.00 57.50 471 LEU A N 1
ATOM 3766 C CA . LEU A 1 471 ? -17.851 -9.804 -26.185 1.00 57.50 471 LEU A CA 1
ATOM 3767 C C . LEU A 1 471 ? -18.253 -11.056 -25.406 1.00 57.50 471 LEU A C 1
ATOM 3769 O O . LEU A 1 471 ? -18.016 -12.166 -25.879 1.00 57.50 471 LEU A O 1
ATOM 3773 N N . LYS A 1 472 ? -18.916 -10.902 -24.256 1.00 62.78 472 LYS A N 1
ATOM 3774 C CA . LYS A 1 472 ? -19.444 -12.042 -23.487 1.00 62.78 472 LYS A CA 1
ATOM 3775 C C . LYS A 1 472 ? -20.587 -12.762 -24.209 1.00 62.78 472 LYS A C 1
ATOM 3777 O O . LYS A 1 472 ? -20.804 -13.946 -23.968 1.00 62.78 472 LYS A O 1
ATOM 3782 N N . GLU A 1 473 ? -21.301 -12.071 -25.094 1.00 62.44 473 GLU A N 1
ATOM 3783 C CA . GLU A 1 473 ? -22.410 -12.627 -25.878 1.00 62.44 473 GLU A CA 1
ATOM 3784 C C . GLU A 1 473 ? -21.922 -13.372 -27.137 1.00 62.44 473 GLU A C 1
ATOM 3786 O O . GLU A 1 473 ? -22.625 -14.253 -27.635 1.00 62.44 473 GLU A O 1
ATOM 3791 N N . LEU A 1 474 ? -20.701 -13.091 -27.616 1.00 50.19 474 LEU A N 1
ATOM 3792 C CA . LEU A 1 474 ? -20.140 -13.636 -28.861 1.00 50.19 474 LEU A CA 1
ATOM 3793 C C . LEU A 1 474 ? -20.157 -15.180 -28.949 1.00 50.19 474 LEU A C 1
ATOM 3795 O O . LEU A 1 474 ? -20.542 -15.692 -30.003 1.00 50.19 474 LEU A O 1
ATOM 3799 N N . PRO A 1 475 ? -19.825 -15.953 -27.889 1.00 45.91 475 PRO A N 1
ATOM 3800 C CA . PRO A 1 475 ? -19.893 -17.417 -27.938 1.00 45.91 475 PRO A CA 1
ATOM 3801 C C . PRO A 1 475 ? -21.313 -17.960 -28.149 1.00 45.91 475 PRO A C 1
ATOM 3803 O O . PRO A 1 475 ? -21.477 -19.070 -28.651 1.00 45.91 475 PRO A O 1
ATOM 3806 N N . SER A 1 476 ? -22.332 -17.190 -27.753 1.00 50.66 476 SER A N 1
ATOM 3807 C CA . SER A 1 476 ? -23.745 -17.589 -27.787 1.00 50.66 476 SER A CA 1
ATOM 3808 C C . SER A 1 476 ? -24.494 -17.008 -28.991 1.00 50.66 476 SER A C 1
ATOM 3810 O O . SER A 1 476 ? -25.462 -17.605 -29.456 1.00 50.66 476 SER A O 1
ATOM 3812 N N . ASN A 1 477 ? -24.045 -15.865 -29.518 1.00 54.16 477 ASN A N 1
ATOM 3813 C CA . ASN A 1 477 ? -24.637 -15.188 -30.668 1.00 54.16 477 ASN A CA 1
ATOM 3814 C C . ASN A 1 477 ? -23.551 -14.597 -31.593 1.00 54.16 477 ASN A C 1
ATOM 3816 O O . ASN A 1 477 ? -23.247 -13.409 -31.516 1.00 54.16 477 ASN A O 1
ATOM 3820 N N . PRO A 1 478 ? -22.982 -15.393 -32.515 1.00 49.88 478 PRO A N 1
ATOM 3821 C CA . PRO A 1 478 ? -21.890 -14.951 -33.388 1.00 49.88 478 PRO A CA 1
ATOM 3822 C C . PRO A 1 478 ? -22.253 -13.824 -34.375 1.00 49.88 478 PRO A C 1
ATOM 3824 O O . PRO A 1 478 ? -21.361 -13.213 -34.960 1.00 49.88 478 PRO A O 1
ATOM 3827 N N . GLN A 1 479 ? -23.546 -13.530 -34.575 1.00 50.19 479 GLN A N 1
ATOM 3828 C CA . GLN A 1 479 ? -24.013 -12.501 -35.518 1.00 50.19 479 GLN A CA 1
ATOM 3829 C C . GLN A 1 479 ? -23.735 -11.065 -35.041 1.00 50.19 479 GLN A C 1
ATOM 3831 O O . GLN A 1 479 ? -23.803 -10.138 -35.844 1.00 50.19 479 GLN A O 1
ATOM 3836 N N . ILE A 1 480 ? -23.382 -10.870 -33.766 1.00 58.28 480 ILE A N 1
ATOM 3837 C CA . ILE A 1 480 ? -23.098 -9.547 -33.175 1.00 58.28 480 ILE A CA 1
ATOM 3838 C C . ILE A 1 480 ? -21.663 -9.053 -33.433 1.00 58.28 480 ILE A C 1
ATOM 3840 O O . ILE A 1 480 ? -21.283 -7.975 -32.980 1.00 58.28 480 ILE A O 1
ATOM 3844 N N . LEU A 1 481 ? -20.844 -9.817 -34.161 1.00 47.69 481 LEU A N 1
ATOM 3845 C CA . LEU A 1 481 ? -19.453 -9.463 -34.459 1.00 47.69 481 LEU A CA 1
ATOM 3846 C C . LEU A 1 481 ? -19.283 -8.074 -35.124 1.00 47.69 481 LEU A C 1
ATOM 3848 O O . LEU A 1 481 ? -18.390 -7.338 -34.703 1.00 47.69 481 LEU A O 1
ATOM 3852 N N . PRO A 1 482 ? -20.127 -7.641 -36.086 1.00 52.91 482 PRO A N 1
ATOM 3853 C CA . PRO A 1 482 ? -20.045 -6.283 -36.636 1.00 52.91 482 PRO A CA 1
ATOM 3854 C C . PRO A 1 482 ? -20.313 -5.187 -35.592 1.00 52.91 482 PRO A C 1
ATOM 3856 O O . PRO A 1 482 ? -19.694 -4.126 -35.635 1.00 52.91 482 PRO A O 1
ATOM 3859 N N . GLU A 1 483 ? -21.205 -5.456 -34.634 1.00 60.38 483 GLU A N 1
ATOM 3860 C CA . GLU A 1 483 ? -21.537 -4.546 -33.531 1.00 60.38 483 GLU A CA 1
ATOM 3861 C C . GLU A 1 483 ? -20.341 -4.389 -32.571 1.00 60.38 483 GLU A C 1
ATOM 3863 O O . GLU A 1 483 ? -19.983 -3.278 -32.184 1.00 60.38 483 GLU A O 1
ATOM 3868 N N . ILE A 1 484 ? -19.654 -5.494 -32.263 1.00 56.19 484 ILE A N 1
ATOM 3869 C CA . ILE A 1 484 ? -18.424 -5.523 -31.451 1.00 56.19 484 ILE A CA 1
ATOM 3870 C C . ILE A 1 484 ? -17.315 -4.678 -32.096 1.00 56.19 484 ILE A C 1
ATOM 3872 O O . ILE A 1 484 ? -16.668 -3.878 -31.417 1.00 56.19 484 ILE A O 1
ATOM 3876 N N . LEU A 1 485 ? -17.114 -4.809 -33.411 1.00 52.81 485 LEU A N 1
ATOM 3877 C CA . LEU A 1 485 ? -16.098 -4.040 -34.141 1.00 52.81 485 LEU A CA 1
ATOM 3878 C C . LEU A 1 485 ? -16.399 -2.533 -34.147 1.00 52.81 485 LEU A C 1
ATOM 3880 O O . LEU A 1 485 ? -15.477 -1.717 -34.074 1.00 52.81 485 LEU A O 1
ATOM 3884 N N . LEU A 1 486 ? -17.679 -2.154 -34.182 1.00 63.78 486 LEU A N 1
ATOM 3885 C CA . LEU A 1 486 ? -18.099 -0.757 -34.092 1.00 63.78 486 LEU A CA 1
ATOM 3886 C C . LEU A 1 486 ? -17.798 -0.153 -32.709 1.00 63.78 486 LEU A C 1
ATOM 3888 O O . LEU A 1 486 ? -17.248 0.947 -32.637 1.00 63.78 486 LEU A O 1
ATOM 3892 N N . PHE A 1 487 ? -18.091 -0.869 -31.617 1.00 64.38 487 PHE A N 1
ATOM 3893 C CA . PHE A 1 487 ? -17.763 -0.396 -30.264 1.00 64.38 487 PHE A CA 1
ATOM 3894 C C . PHE A 1 487 ? -16.256 -0.269 -30.034 1.00 64.38 487 PHE A C 1
ATOM 3896 O O . PHE A 1 487 ? -15.819 0.695 -29.404 1.00 64.38 487 PHE A O 1
ATOM 3903 N N . ALA A 1 488 ? -15.457 -1.185 -30.590 1.00 55.06 488 ALA A N 1
ATOM 3904 C CA . ALA A 1 488 ? -14.002 -1.077 -30.555 1.00 55.06 488 ALA A CA 1
ATOM 3905 C C . ALA A 1 488 ? -13.523 0.206 -31.252 1.00 55.06 488 ALA A C 1
ATOM 3907 O O . ALA A 1 488 ? -12.766 0.974 -30.661 1.00 55.06 488 ALA A O 1
ATOM 3908 N N . LYS A 1 489 ? -14.029 0.493 -32.461 1.00 60.25 489 LYS A N 1
ATOM 3909 C CA . LYS A 1 489 ? -13.713 1.729 -33.194 1.00 60.25 489 LYS A CA 1
ATOM 3910 C C . LYS A 1 489 ? -14.073 2.987 -32.394 1.00 60.25 489 LYS A C 1
ATOM 3912 O O . LYS A 1 489 ? -13.254 3.895 -32.293 1.00 60.25 489 LYS A O 1
ATOM 3917 N N . ASN A 1 490 ? -15.265 3.031 -31.800 1.00 68.56 490 ASN A N 1
ATOM 3918 C CA . ASN A 1 490 ? -15.706 4.181 -31.006 1.00 68.56 490 ASN A CA 1
ATOM 3919 C C . ASN A 1 490 ? -14.847 4.382 -29.746 1.00 68.56 490 ASN A C 1
ATOM 3921 O O . ASN A 1 490 ? -14.537 5.519 -29.394 1.00 68.56 490 ASN A O 1
ATOM 3925 N N . ALA A 1 491 ? -14.431 3.293 -29.089 1.00 63.03 491 ALA A N 1
ATOM 3926 C CA . ALA A 1 491 ? -13.519 3.355 -27.949 1.00 63.03 491 ALA A CA 1
ATOM 3927 C C . ALA A 1 491 ? -12.151 3.929 -28.348 1.00 63.03 491 ALA A C 1
ATOM 3929 O O . ALA A 1 491 ? -11.647 4.802 -27.646 1.00 63.03 491 ALA A O 1
ATOM 3930 N N . PHE A 1 492 ? -11.592 3.498 -29.487 1.00 56.53 492 PHE A N 1
ATOM 3931 C CA . PHE A 1 492 ? -10.334 4.039 -30.016 1.00 56.53 492 PHE A CA 1
ATOM 3932 C C . PHE A 1 492 ? -10.418 5.545 -30.253 1.00 56.53 492 PHE A C 1
ATOM 3934 O O . PHE A 1 492 ? -9.611 6.288 -29.708 1.00 56.53 492 PHE A O 1
ATOM 3941 N N . THR A 1 493 ? -11.433 6.006 -30.987 1.00 67.19 493 THR A N 1
ATOM 3942 C CA . THR A 1 493 ? -11.606 7.437 -31.275 1.00 67.19 493 THR A CA 1
ATOM 3943 C C . THR A 1 493 ? -11.793 8.267 -30.002 1.00 67.19 493 THR A C 1
ATOM 3945 O O . THR A 1 493 ? -11.262 9.368 -29.901 1.00 67.19 493 THR A O 1
ATOM 3948 N N . ALA A 1 494 ? -12.527 7.755 -29.010 1.00 67.00 494 ALA A N 1
ATOM 3949 C CA . ALA A 1 494 ? -12.728 8.468 -27.751 1.00 67.00 494 ALA A CA 1
ATOM 3950 C C . ALA A 1 494 ? -11.448 8.561 -26.902 1.00 67.00 494 ALA A C 1
ATOM 3952 O O . ALA A 1 494 ? -11.215 9.606 -26.300 1.00 67.00 494 ALA A O 1
ATOM 3953 N N . PHE A 1 495 ? -10.619 7.511 -26.865 1.00 66.50 495 PHE A N 1
ATOM 3954 C CA . PHE A 1 495 ? -9.331 7.554 -26.160 1.00 66.50 495 PHE A CA 1
ATOM 3955 C C . PHE A 1 495 ? -8.261 8.348 -26.918 1.00 66.50 495 PHE A C 1
ATOM 3957 O O . PHE A 1 495 ? -7.450 9.002 -26.284 1.00 66.50 495 PHE A O 1
ATOM 3964 N N . GLU A 1 496 ? -8.280 8.352 -28.252 1.00 61.75 496 GLU A N 1
ATOM 3965 C CA . GLU A 1 496 ? -7.418 9.226 -29.065 1.00 61.75 496 GLU A CA 1
ATOM 3966 C C . GLU A 1 496 ? -7.753 10.708 -28.839 1.00 61.75 496 GLU A C 1
ATOM 3968 O O . GLU A 1 496 ? -6.866 11.538 -28.687 1.00 61.75 496 GLU A O 1
ATOM 3973 N N . ASN A 1 497 ? -9.041 11.048 -28.754 1.00 70.81 497 ASN A N 1
ATOM 3974 C CA . ASN A 1 497 ? -9.465 12.408 -28.428 1.00 70.81 497 ASN A CA 1
ATOM 3975 C C . ASN A 1 497 ? -9.060 12.820 -27.001 1.00 70.81 497 ASN A C 1
ATOM 3977 O O . ASN A 1 497 ? -8.659 13.953 -26.779 1.00 70.81 497 ASN A O 1
ATOM 3981 N N . GLU A 1 498 ? -9.149 11.905 -26.034 1.00 75.44 498 GLU A N 1
ATOM 3982 C CA . GLU A 1 498 ? -8.666 12.153 -24.672 1.00 75.44 498 GLU A CA 1
ATOM 3983 C C . GLU A 1 498 ? -7.156 12.404 -24.621 1.00 75.44 498 GLU A C 1
ATOM 3985 O O . GLU A 1 498 ? -6.740 13.355 -23.967 1.00 75.44 498 GLU A O 1
ATOM 3990 N N . GLU A 1 499 ? -6.366 11.604 -25.343 1.00 59.22 499 GLU A N 1
ATOM 3991 C CA . GLU A 1 499 ? -4.912 11.770 -25.483 1.00 59.22 499 GLU A CA 1
ATOM 3992 C C . GLU A 1 499 ? -4.579 13.153 -26.070 1.00 59.22 499 GLU A C 1
ATOM 3994 O O . GLU A 1 499 ? -3.820 13.902 -25.460 1.00 59.22 499 GLU A O 1
ATOM 3999 N N . ASN A 1 500 ? -5.240 13.552 -27.164 1.00 64.31 500 ASN A N 1
ATOM 4000 C CA . ASN A 1 500 ? -5.038 14.872 -27.778 1.00 64.31 500 ASN A CA 1
ATOM 4001 C C . ASN A 1 500 ? -5.400 16.029 -26.828 1.00 64.31 500 ASN A C 1
ATOM 4003 O O . ASN A 1 500 ? -4.660 17.003 -26.730 1.00 64.31 500 ASN A O 1
ATOM 4007 N N . LEU A 1 501 ? -6.524 15.929 -26.107 1.00 66.75 501 LEU A N 1
ATOM 4008 C CA . LEU A 1 501 ? -6.934 16.955 -25.143 1.00 66.75 501 LEU A CA 1
ATOM 4009 C C . LEU A 1 501 ? -5.975 17.033 -23.951 1.00 66.75 501 LEU A C 1
ATOM 4011 O O . LEU A 1 501 ? -5.687 18.127 -23.479 1.00 66.75 501 LEU A O 1
ATOM 4015 N N . ALA A 1 502 ? -5.456 15.898 -23.476 1.00 58.50 502 ALA A N 1
ATOM 4016 C CA . ALA A 1 502 ? -4.460 15.874 -22.408 1.00 58.50 502 ALA A CA 1
ATOM 4017 C C . ALA A 1 502 ? -3.138 16.529 -22.848 1.00 58.50 502 ALA A C 1
ATOM 4019 O O . ALA A 1 502 ? -2.527 17.252 -22.063 1.00 58.50 502 ALA A O 1
ATOM 4020 N N . GLU A 1 503 ? -2.720 16.327 -24.101 1.00 56.53 503 GLU A N 1
ATOM 4021 C CA . GLU A 1 503 ? -1.553 16.998 -24.692 1.00 56.53 503 GLU A CA 1
ATOM 4022 C C . GLU A 1 503 ? -1.779 18.514 -24.853 1.00 56.53 503 GLU A C 1
ATOM 4024 O O . GLU A 1 503 ? -0.902 19.315 -24.523 1.00 56.53 503 GLU A O 1
ATOM 4029 N N . GLU A 1 504 ? -2.967 18.941 -25.291 1.00 59.31 504 GLU A N 1
ATOM 4030 C CA . GLU A 1 504 ? -3.324 20.365 -25.373 1.00 59.31 504 GLU A CA 1
ATOM 4031 C C . GLU A 1 504 ? -3.385 21.022 -23.980 1.00 59.31 504 GLU A C 1
ATOM 4033 O O . GLU A 1 504 ? -2.805 22.097 -23.781 1.00 59.31 504 GLU A O 1
ATOM 4038 N N . GLU A 1 505 ? -3.991 20.363 -22.983 1.00 55.31 505 GLU A N 1
ATOM 4039 C CA . GLU A 1 505 ? -3.988 20.801 -21.579 1.00 55.31 505 GLU A CA 1
ATOM 4040 C C . GLU A 1 505 ? -2.553 20.940 -21.036 1.00 55.31 505 GLU A C 1
ATOM 4042 O O . GLU A 1 505 ? -2.263 21.903 -20.323 1.00 55.31 505 GLU A O 1
ATOM 4047 N N . GLN A 1 506 ? -1.644 20.034 -21.416 1.00 47.56 506 GLN A N 1
ATOM 4048 C CA . GLN A 1 506 ? -0.228 20.058 -21.030 1.00 47.56 506 GLN A CA 1
ATOM 4049 C C . GLN A 1 506 ? 0.528 21.263 -21.613 1.00 47.56 506 GLN A C 1
ATOM 4051 O O . GLN A 1 506 ? 1.452 21.774 -20.980 1.00 47.56 506 GLN A O 1
ATOM 4056 N N . THR A 1 507 ? 0.124 21.762 -22.786 1.00 42.03 507 THR A N 1
ATOM 4057 C CA . THR A 1 507 ? 0.711 22.976 -23.388 1.00 42.03 507 THR A CA 1
ATOM 4058 C C . THR A 1 507 ? 0.142 24.288 -22.837 1.00 42.03 507 THR A C 1
ATOM 4060 O O . THR A 1 507 ? 0.787 25.327 -22.979 1.00 42.03 507 THR A O 1
ATOM 4063 N N . MET A 1 508 ? -1.034 24.264 -22.193 1.00 39.91 508 MET A N 1
ATOM 4064 C CA . MET A 1 508 ? -1.699 25.458 -21.642 1.00 39.91 508 MET A CA 1
ATOM 4065 C C . MET A 1 508 ? -1.696 25.555 -20.104 1.00 39.91 508 MET A C 1
ATOM 4067 O O . MET A 1 508 ? -1.961 26.636 -19.574 1.00 39.91 508 MET A O 1
ATOM 4071 N N . ARG A 1 509 ? -1.408 24.474 -19.366 1.00 36.03 509 ARG A N 1
ATOM 4072 C CA . ARG A 1 509 ? -1.325 24.456 -17.892 1.00 36.03 509 ARG A CA 1
ATOM 4073 C C . ARG A 1 509 ? -0.088 23.680 -17.429 1.00 36.03 509 ARG A C 1
ATOM 4075 O O . ARG A 1 509 ? -0.002 22.474 -17.620 1.00 36.03 509 ARG A O 1
ATOM 4082 N N . GLU A 1 510 ? 0.842 24.360 -16.754 1.00 33.28 510 GLU A N 1
ATOM 4083 C CA . GLU A 1 510 ? 2.118 23.805 -16.250 1.00 33.28 510 GLU A CA 1
ATOM 4084 C C . GLU A 1 510 ? 1.987 22.879 -15.008 1.00 33.28 510 GLU A C 1
ATOM 4086 O O . GLU A 1 510 ? 2.928 22.755 -14.221 1.00 33.28 510 GLU A O 1
ATOM 4091 N N . ASP A 1 511 ? 0.845 22.214 -14.792 1.00 33.03 511 ASP A N 1
ATOM 4092 C CA . ASP A 1 511 ? 0.617 21.351 -13.620 1.00 33.03 511 ASP A CA 1
ATOM 4093 C C . ASP A 1 511 ? 0.723 19.857 -13.950 1.00 33.03 511 ASP A C 1
ATOM 4095 O O . ASP A 1 511 ? -0.078 19.300 -14.694 1.00 33.03 511 ASP A O 1
ATOM 4099 N N . TRP A 1 512 ? 1.648 19.159 -13.292 1.00 32.78 512 TRP A N 1
ATOM 4100 C CA . TRP A 1 512 ? 1.944 17.735 -13.508 1.00 32.78 512 TRP A CA 1
ATOM 4101 C C . TRP A 1 512 ? 1.030 16.738 -12.762 1.00 32.78 512 TRP A C 1
ATOM 4103 O O . TRP A 1 512 ? 1.377 15.560 -12.649 1.00 32.78 512 TRP A O 1
ATOM 4113 N N . THR A 1 513 ? -0.127 17.143 -12.225 1.00 32.28 513 THR A N 1
ATOM 4114 C CA . THR A 1 513 ? -0.896 16.279 -11.298 1.00 32.28 513 THR A CA 1
ATOM 4115 C C . THR A 1 513 ? -2.241 15.751 -11.796 1.00 32.28 513 THR A C 1
ATOM 4117 O O . THR A 1 513 ? -2.846 14.949 -11.083 1.00 32.28 513 THR A O 1
ATOM 4120 N N . CYS A 1 514 ? -2.720 16.077 -13.001 1.00 35.59 514 CYS A N 1
ATOM 4121 C CA . CYS A 1 514 ? -4.058 15.645 -13.439 1.00 35.59 514 CYS A CA 1
ATOM 4122 C C . CYS A 1 514 ? -4.195 15.406 -14.959 1.00 35.59 514 CYS A C 1
ATOM 4124 O O . CYS A 1 514 ? -5.073 15.994 -15.571 1.00 35.59 514 CYS A O 1
ATOM 4126 N N . PHE A 1 515 ? -3.417 14.497 -15.560 1.00 36.56 515 PHE A N 1
ATOM 4127 C CA . PHE A 1 515 ? -3.665 14.045 -16.944 1.00 36.56 515 PHE A CA 1
ATOM 4128 C C . PHE A 1 515 ? -4.252 12.627 -16.993 1.00 36.56 515 PHE A C 1
ATOM 4130 O O . PHE A 1 515 ? -3.835 11.736 -16.242 1.00 36.56 515 PHE A O 1
ATOM 4137 N N . GLY A 1 516 ? -5.238 12.422 -17.871 1.00 37.41 516 GLY A N 1
ATOM 4138 C CA . GLY A 1 516 ? -6.014 11.189 -18.048 1.00 37.41 516 GLY A CA 1
ATOM 4139 C C . GLY A 1 516 ? -5.278 10.004 -18.689 1.00 37.41 516 GLY A C 1
ATOM 4140 O O . GLY A 1 516 ? -5.891 8.959 -18.888 1.00 37.41 516 GLY A O 1
ATOM 4141 N N . LEU A 1 517 ? -3.961 10.079 -18.896 1.00 37.62 517 LEU A N 1
ATOM 4142 C CA . LEU A 1 517 ? -3.147 9.028 -19.516 1.00 37.62 517 LEU A CA 1
ATOM 4143 C C . LEU A 1 517 ? -2.965 7.796 -18.604 1.00 37.62 517 LEU A C 1
ATOM 4145 O O . LEU A 1 517 ? -1.913 7.554 -18.008 1.00 37.62 517 LEU A O 1
ATOM 4149 N N . PHE A 1 518 ? -4.007 6.973 -18.488 1.00 38.12 518 PHE A N 1
ATOM 4150 C CA . PHE A 1 518 ? -3.959 5.666 -17.831 1.00 38.12 518 PHE A CA 1
ATOM 4151 C C . PHE A 1 518 ? -4.178 4.548 -18.850 1.00 38.12 518 PHE A C 1
ATOM 4153 O O . PHE A 1 518 ? -5.320 4.231 -19.158 1.00 38.12 518 PHE A O 1
ATOM 4160 N N . GLY A 1 519 ? -3.098 3.899 -19.297 1.00 38.78 519 GLY A N 1
ATOM 4161 C CA . GLY A 1 519 ? -2.965 2.442 -19.504 1.00 38.78 519 GLY A CA 1
ATOM 4162 C C . GLY A 1 519 ? -4.010 1.640 -20.304 1.00 38.78 519 GLY A C 1
ATOM 4163 O O . GLY A 1 519 ? -3.895 0.419 -20.351 1.00 38.78 519 GLY A O 1
ATOM 4164 N N . LYS A 1 520 ? -5.032 2.236 -20.921 1.00 44.16 520 LYS A N 1
ATOM 4165 C CA . LYS A 1 520 ? -6.172 1.490 -21.490 1.00 44.16 520 LYS A CA 1
ATOM 4166 C C . LYS A 1 520 ? -5.973 1.009 -22.919 1.00 44.16 520 LYS A C 1
ATOM 4168 O O . LYS A 1 520 ? -6.612 0.031 -23.296 1.00 44.16 520 LYS A O 1
ATOM 4173 N N . TYR A 1 521 ? -5.065 1.623 -23.676 1.00 41.03 521 TYR A N 1
ATOM 4174 C CA . TYR A 1 521 ? -4.709 1.166 -25.022 1.00 41.03 521 TYR A CA 1
ATOM 4175 C C . TYR A 1 521 ? -4.132 -0.261 -25.008 1.00 41.03 521 TYR A C 1
ATOM 4177 O O . TYR A 1 521 ? -4.543 -1.094 -25.811 1.00 41.03 521 TYR A O 1
ATOM 4185 N N . GLY A 1 522 ? -3.288 -0.590 -24.021 1.00 37.69 522 GLY A N 1
ATOM 4186 C CA . GLY A 1 522 ? -2.766 -1.952 -23.838 1.00 37.69 522 GLY A CA 1
ATOM 4187 C C . GLY A 1 522 ? -3.835 -2.977 -23.430 1.00 37.69 522 GLY A C 1
ATOM 4188 O O . GLY A 1 522 ? -3.807 -4.115 -23.888 1.00 37.69 522 GLY A O 1
ATOM 4189 N N . TYR A 1 523 ? -4.829 -2.568 -22.632 1.00 37.72 523 TYR A N 1
ATOM 4190 C CA . TYR A 1 523 ? -5.959 -3.429 -22.247 1.00 37.72 523 TYR A CA 1
ATOM 4191 C C . TYR A 1 523 ? -6.930 -3.696 -23.406 1.00 37.72 523 TYR A C 1
ATOM 4193 O O . TYR A 1 523 ? -7.484 -4.788 -23.498 1.00 37.72 523 TYR A O 1
ATOM 4201 N N . LEU A 1 524 ? -7.163 -2.719 -24.289 1.00 41.75 524 LEU A N 1
ATOM 4202 C CA . LEU A 1 524 ? -8.018 -2.904 -25.467 1.00 41.75 524 LEU A CA 1
ATOM 4203 C C . LEU A 1 524 ? -7.349 -3.836 -26.495 1.00 41.75 524 LEU A C 1
ATOM 4205 O O . LEU A 1 524 ? -8.026 -4.642 -27.132 1.00 41.75 524 LEU A O 1
ATOM 4209 N N . GLN A 1 525 ? -6.018 -3.768 -26.596 1.00 38.72 525 GLN A N 1
ATOM 4210 C CA . GLN A 1 525 ? -5.206 -4.605 -27.477 1.00 38.72 525 GLN A CA 1
ATOM 4211 C C . GLN A 1 525 ? -5.198 -6.083 -27.046 1.00 38.72 525 GLN A C 1
ATOM 4213 O O . GLN A 1 525 ? -5.445 -6.948 -27.886 1.00 38.72 525 GLN A O 1
ATOM 4218 N N . SER A 1 526 ? -5.071 -6.383 -25.746 1.00 34.50 526 SER A N 1
ATOM 4219 C CA . SER A 1 526 ? -5.116 -7.777 -25.265 1.00 34.50 526 SER A CA 1
ATOM 4220 C C . SER A 1 526 ? -6.501 -8.431 -25.404 1.00 34.50 526 SER A C 1
ATOM 4222 O O . SER A 1 526 ? -6.609 -9.631 -25.657 1.00 34.50 526 SER A O 1
ATOM 4224 N N . TYR A 1 527 ? -7.588 -7.654 -25.315 1.00 41.47 527 TYR A N 1
ATOM 4225 C CA . TYR A 1 527 ? -8.948 -8.165 -25.541 1.00 41.47 527 TYR A CA 1
ATOM 4226 C C . TYR A 1 527 ? -9.204 -8.530 -27.011 1.00 41.47 527 TYR A C 1
ATOM 4228 O O . TYR A 1 527 ? -9.925 -9.491 -27.281 1.00 41.47 527 TYR A O 1
ATOM 4236 N N . ILE A 1 528 ? -8.606 -7.805 -27.962 1.00 43.84 528 ILE A N 1
ATOM 4237 C CA . ILE A 1 528 ? -8.704 -8.107 -29.400 1.00 43.84 528 ILE A CA 1
ATOM 4238 C C . ILE A 1 528 ? -7.902 -9.367 -29.751 1.00 43.84 528 ILE A C 1
ATOM 4240 O O . ILE A 1 528 ? -8.381 -10.204 -30.517 1.00 43.84 528 ILE A O 1
ATOM 4244 N N . GLU A 1 529 ? -6.741 -9.559 -29.128 1.00 41.34 529 GLU A N 1
ATOM 4245 C CA . GLU A 1 529 ? -5.966 -10.804 -29.217 1.00 41.34 529 GLU A CA 1
ATOM 4246 C C . GLU A 1 529 ? -6.774 -12.008 -28.689 1.00 41.34 529 GLU A C 1
ATOM 4248 O O . GLU A 1 529 ? -6.791 -13.074 -29.308 1.00 41.34 529 GLU A O 1
ATOM 4253 N N . HIS A 1 530 ? -7.557 -11.812 -27.621 1.00 37.97 530 HIS A N 1
ATOM 4254 C CA . HIS A 1 530 ? -8.441 -12.835 -27.052 1.00 37.97 530 HIS A CA 1
ATOM 4255 C C . HIS A 1 530 ? -9.640 -13.189 -27.959 1.00 37.97 530 HIS A C 1
ATOM 4257 O O . HIS A 1 530 ? -10.029 -14.354 -28.039 1.00 37.97 530 HIS A O 1
ATOM 4263 N N . ILE A 1 531 ? -10.206 -12.220 -28.696 1.00 40.88 531 ILE A N 1
ATOM 4264 C CA . ILE A 1 531 ? -11.250 -12.467 -29.716 1.00 40.88 531 ILE A CA 1
ATOM 4265 C C . ILE A 1 531 ? -10.725 -13.396 -30.815 1.00 40.88 531 ILE A C 1
ATOM 4267 O O . ILE A 1 531 ? -11.431 -14.316 -31.231 1.00 40.88 531 ILE A O 1
ATOM 4271 N N . PHE A 1 532 ? -9.488 -13.182 -31.266 1.00 42.38 532 PHE A N 1
ATOM 4272 C CA . PHE A 1 532 ? -8.867 -14.007 -32.301 1.00 42.38 532 PHE A CA 1
ATOM 4273 C C . PHE A 1 532 ? -8.514 -15.412 -31.796 1.00 42.38 532 PHE A C 1
ATOM 4275 O O . PHE A 1 532 ? -8.740 -16.385 -32.519 1.00 42.38 532 PHE A O 1
ATOM 4282 N N . GLU A 1 533 ? -8.077 -15.561 -30.545 1.00 39.84 533 GLU A N 1
ATOM 4283 C CA . GLU A 1 533 ? -7.861 -16.890 -29.954 1.00 39.84 533 GLU A CA 1
ATOM 4284 C C . GLU A 1 533 ? -9.166 -17.678 -29.736 1.00 39.84 533 GLU A C 1
ATOM 4286 O O . GLU A 1 533 ? -9.217 -18.883 -29.985 1.00 39.84 533 GLU A O 1
ATOM 4291 N N . ILE A 1 534 ? -10.281 -17.017 -29.402 1.00 37.47 534 ILE A N 1
ATOM 4292 C CA . ILE A 1 534 ? -11.599 -17.678 -29.297 1.00 37.47 534 ILE A CA 1
ATOM 4293 C C . ILE A 1 534 ? -12.073 -18.231 -30.657 1.00 37.47 534 ILE A C 1
ATOM 4295 O O . ILE A 1 534 ? -12.764 -19.254 -30.704 1.00 37.47 534 ILE A O 1
ATOM 4299 N N . THR A 1 535 ? -11.662 -17.620 -31.775 1.00 39.91 535 THR A N 1
ATOM 4300 C CA . THR A 1 535 ? -11.970 -18.119 -33.131 1.00 39.91 535 THR A CA 1
ATOM 4301 C C . THR A 1 535 ? -11.125 -19.323 -33.576 1.00 39.91 535 THR A C 1
ATOM 4303 O O . THR A 1 535 ? -11.424 -19.917 -34.612 1.00 39.91 535 THR A O 1
ATOM 4306 N N . ARG A 1 536 ? -10.128 -19.754 -32.785 1.00 40.03 536 ARG A N 1
ATOM 4307 C CA . ARG A 1 536 ? -9.297 -20.952 -33.042 1.00 40.03 536 ARG A CA 1
ATOM 4308 C C . ARG A 1 536 ? -9.887 -22.262 -32.490 1.00 40.03 536 ARG A C 1
ATOM 4310 O O . ARG A 1 536 ? -9.230 -23.302 -32.527 1.00 40.03 536 ARG A O 1
ATOM 4317 N N . ARG A 1 537 ? -11.132 -22.244 -32.001 1.00 41.47 537 ARG A N 1
ATOM 4318 C CA . ARG A 1 537 ? -11.810 -23.410 -31.415 1.00 41.47 537 ARG A CA 1
ATOM 4319 C C . ARG A 1 537 ? -12.339 -24.415 -32.471 1.00 41.47 537 ARG A C 1
ATOM 4321 O O . ARG A 1 537 ? -13.147 -24.028 -33.320 1.00 41.47 537 ARG A O 1
ATOM 4328 N N . PRO A 1 538 ? -11.935 -25.707 -32.426 1.00 37.59 538 PRO A N 1
ATOM 4329 C CA . PRO A 1 538 ? -12.313 -26.734 -33.413 1.00 37.59 538 PRO A CA 1
ATOM 4330 C C . PRO A 1 538 ? -13.822 -27.006 -33.532 1.00 37.59 538 PRO A C 1
ATOM 4332 O O . PRO A 1 538 ? -14.300 -27.417 -34.583 1.00 37.59 538 PRO A O 1
ATOM 4335 N N . ASP A 1 539 ? -14.590 -26.759 -32.474 1.00 42.03 539 ASP A N 1
ATOM 4336 C CA . ASP A 1 539 ? -16.047 -26.933 -32.400 1.00 42.03 539 ASP A CA 1
ATOM 4337 C C . ASP A 1 539 ? -16.835 -25.909 -33.238 1.00 42.03 539 ASP A C 1
ATOM 4339 O O . ASP A 1 539 ? -17.962 -26.181 -33.655 1.00 42.03 539 ASP A O 1
ATOM 4343 N N . LEU A 1 540 ? -16.230 -24.761 -33.559 1.00 41.53 540 LEU A N 1
ATOM 4344 C CA . LEU A 1 540 ? -16.786 -23.771 -34.491 1.00 41.53 540 LEU A CA 1
ATOM 4345 C C . LEU A 1 540 ? -16.257 -23.949 -35.922 1.00 41.53 540 LEU A C 1
ATOM 4347 O O . LEU A 1 540 ? -16.823 -23.389 -36.865 1.00 41.53 540 LEU A O 1
ATOM 4351 N N . LEU A 1 541 ? -15.228 -24.786 -36.098 1.00 38.34 541 LEU A N 1
ATOM 4352 C CA . LEU A 1 541 ? -14.633 -25.122 -37.390 1.00 38.34 541 LEU A CA 1
ATOM 4353 C C . LEU A 1 541 ? -15.660 -25.782 -38.315 1.00 38.34 541 LEU A C 1
ATOM 4355 O O . LEU A 1 541 ? -15.686 -25.480 -39.501 1.00 38.34 541 LEU A O 1
ATOM 4359 N N . THR A 1 542 ? -16.568 -26.598 -37.773 1.00 37.66 542 THR A N 1
ATOM 4360 C CA . THR A 1 542 ? -17.635 -27.260 -38.540 1.00 37.66 542 THR A CA 1
ATOM 4361 C C . THR A 1 542 ? -18.610 -26.259 -39.156 1.00 37.66 542 THR A C 1
ATOM 4363 O O . THR A 1 542 ? -18.979 -26.433 -40.306 1.00 37.66 542 THR A O 1
ATOM 4366 N N . ARG A 1 543 ? -18.958 -25.162 -38.462 1.00 42.59 543 ARG A N 1
ATOM 4367 C CA . ARG A 1 543 ? -19.815 -24.085 -39.008 1.00 42.59 543 ARG A CA 1
ATOM 4368 C C . ARG A 1 543 ? -19.090 -23.219 -40.037 1.00 42.59 543 ARG A C 1
ATOM 4370 O O . ARG A 1 543 ? -19.702 -22.758 -40.998 1.00 42.59 543 ARG A O 1
ATOM 4377 N N . VAL A 1 544 ? -17.782 -23.033 -39.867 1.00 39.12 544 VAL A N 1
ATOM 4378 C CA . VAL A 1 544 ? -16.917 -22.378 -40.862 1.00 39.12 544 VAL A CA 1
ATOM 4379 C C . VAL A 1 544 ? -16.748 -23.268 -42.105 1.00 39.12 544 VAL A C 1
ATOM 4381 O O . VAL A 1 544 ? -16.727 -22.762 -43.224 1.00 39.12 544 VAL A O 1
ATOM 4384 N N . ILE A 1 545 ? -16.702 -24.593 -41.938 1.00 35.75 545 ILE A N 1
ATOM 4385 C CA . ILE A 1 545 ? -16.667 -25.588 -43.021 1.00 35.75 545 ILE A CA 1
ATOM 4386 C C . ILE A 1 545 ? -18.041 -25.729 -43.702 1.00 35.75 545 ILE A C 1
ATOM 4388 O O . ILE A 1 545 ? -18.096 -25.845 -44.924 1.00 35.75 545 ILE A O 1
ATOM 4392 N N . GLU A 1 546 ? -19.147 -25.629 -42.962 1.00 37.12 546 GLU A N 1
ATOM 4393 C CA . GLU A 1 546 ? -20.513 -25.587 -43.507 1.00 37.12 546 GLU A CA 1
ATOM 4394 C C . GLU A 1 546 ? -20.723 -24.326 -44.357 1.00 37.12 546 GLU A C 1
ATOM 4396 O O . GLU A 1 546 ? -21.244 -24.417 -45.468 1.00 37.12 546 GLU A O 1
ATOM 4401 N N . TYR A 1 547 ? -20.219 -23.165 -43.912 1.00 39.69 547 TYR A N 1
ATOM 4402 C CA . TYR A 1 547 ? -20.165 -21.946 -44.731 1.00 39.69 547 TYR A CA 1
ATOM 4403 C C . TYR A 1 547 ? -19.291 -22.153 -45.989 1.00 39.69 547 TYR A C 1
ATOM 4405 O O . TYR A 1 547 ? -19.687 -21.761 -47.087 1.00 39.69 547 TYR A O 1
ATOM 4413 N N . ARG A 1 548 ? -18.153 -22.863 -45.875 1.00 36.84 548 ARG A N 1
ATOM 4414 C CA . ARG A 1 548 ? -17.284 -23.237 -47.017 1.00 36.84 548 ARG A CA 1
ATOM 4415 C C . ARG A 1 548 ? -17.922 -24.210 -48.017 1.00 36.84 548 ARG A C 1
ATOM 4417 O O . ARG A 1 548 ? -17.576 -24.161 -49.189 1.00 36.84 548 ARG A O 1
ATOM 4424 N N . THR A 1 549 ? -18.840 -25.079 -47.608 1.00 33.72 549 THR A N 1
ATOM 4425 C CA . THR A 1 549 ? -19.449 -26.086 -48.504 1.00 33.72 549 THR A CA 1
ATOM 4426 C C . THR A 1 549 ? -20.788 -25.633 -49.079 1.00 33.72 549 THR A C 1
ATOM 4428 O O . THR A 1 549 ? -21.072 -25.898 -50.247 1.00 33.72 549 THR A O 1
ATOM 4431 N N . THR A 1 550 ? -21.600 -24.894 -48.317 1.00 36.12 550 THR A N 1
ATOM 4432 C CA . THR A 1 550 ? -22.944 -24.477 -48.762 1.00 36.12 550 THR A CA 1
ATOM 4433 C C . THR A 1 550 ? -22.996 -23.081 -49.382 1.00 36.12 550 THR A C 1
ATOM 4435 O O . THR A 1 550 ? -23.759 -22.889 -50.331 1.00 36.12 550 THR A O 1
ATOM 4438 N N . VAL A 1 551 ? -22.163 -22.133 -48.926 1.00 37.50 551 VAL A N 1
ATOM 4439 C CA . VAL A 1 551 ? -22.057 -20.789 -49.534 1.00 37.50 551 VAL A CA 1
ATOM 4440 C C . VAL A 1 551 ? -21.005 -20.765 -50.648 1.00 37.50 551 VAL A C 1
ATOM 4442 O O . VAL A 1 551 ? -21.213 -20.095 -51.655 1.00 37.50 551 VAL A O 1
ATOM 4445 N N . LEU A 1 552 ? -19.919 -21.537 -50.511 1.00 35.81 552 LEU A N 1
ATOM 4446 C CA . LEU A 1 552 ? -18.777 -21.520 -51.441 1.00 35.81 552 LEU A CA 1
ATOM 4447 C C . LEU A 1 552 ? -18.629 -22.766 -52.350 1.00 35.81 552 LEU A C 1
ATOM 4449 O O . LEU A 1 552 ? -17.742 -22.764 -53.189 1.00 35.81 552 LEU A O 1
ATOM 4453 N N . LYS A 1 553 ? -19.493 -23.792 -52.241 1.00 34.00 553 LYS A N 1
ATOM 4454 C CA . LYS A 1 553 ? -19.641 -24.955 -53.161 1.00 34.00 553 LYS A CA 1
ATOM 4455 C C . LYS A 1 553 ? -18.386 -25.415 -53.940 1.00 34.00 553 LYS A C 1
ATOM 4457 O O . LYS A 1 553 ? -18.359 -25.334 -55.168 1.00 34.00 553 LYS A O 1
ATOM 4462 N N . ILE A 1 554 ? -17.402 -26.006 -53.265 1.00 34.94 554 ILE A N 1
ATOM 4463 C CA . ILE A 1 554 ? -16.330 -26.788 -53.913 1.00 34.94 554 ILE A CA 1
ATOM 4464 C C . ILE A 1 554 ? -16.185 -28.122 -53.167 1.00 34.94 554 ILE A C 1
ATOM 4466 O O . ILE A 1 554 ? -16.230 -28.130 -51.936 1.00 34.94 554 ILE A O 1
ATOM 4470 N N . SER A 1 555 ? -16.101 -29.234 -53.914 1.00 29.86 555 SER A N 1
ATOM 4471 C CA . SER A 1 555 ? -16.173 -30.606 -53.393 1.00 29.86 555 SER A CA 1
ATOM 4472 C C . SER A 1 555 ? -14.824 -31.270 -53.135 1.00 29.86 555 SER A C 1
ATOM 4474 O O . SER A 1 555 ? -13.788 -30.875 -53.666 1.00 29.86 555 SER A O 1
ATOM 4476 N N . GLU A 1 556 ? -14.954 -32.320 -52.323 1.00 39.03 556 GLU A N 1
ATOM 4477 C CA . GLU A 1 556 ? -14.056 -33.427 -52.012 1.00 39.03 556 GLU A CA 1
ATOM 4478 C C . GLU A 1 556 ? -13.532 -34.108 -53.278 1.00 39.03 556 GLU A C 1
ATOM 4480 O O . GLU A 1 556 ? -14.331 -34.512 -54.114 1.00 39.03 556 GLU A O 1
ATOM 4485 N N . ASP A 1 557 ? -12.213 -34.222 -53.408 1.00 29.00 557 ASP A N 1
ATOM 4486 C CA . ASP A 1 557 ? -11.539 -35.437 -53.867 1.00 29.00 557 ASP A CA 1
ATOM 4487 C C . ASP A 1 557 ? -10.040 -35.302 -53.535 1.00 29.00 557 ASP A C 1
ATOM 4489 O O . ASP A 1 557 ? -9.446 -34.235 -53.689 1.00 29.00 557 ASP A O 1
ATOM 4493 N N . ASP A 1 558 ? -9.469 -36.401 -53.044 1.00 31.81 558 ASP A N 1
ATOM 4494 C CA . ASP A 1 558 ? -8.072 -36.631 -52.642 1.00 31.81 558 ASP A CA 1
ATOM 4495 C C . ASP A 1 558 ? -7.701 -36.319 -51.174 1.00 31.81 558 ASP A C 1
ATOM 4497 O O . ASP A 1 558 ? -6.863 -35.485 -50.826 1.00 31.81 558 ASP A O 1
ATOM 4501 N N . GLU A 1 559 ? -8.362 -37.103 -50.315 1.00 32.00 559 GLU A N 1
ATOM 4502 C CA . GLU A 1 559 ? -7.995 -37.537 -48.959 1.00 32.00 559 GLU A CA 1
ATOM 4503 C C . GLU A 1 559 ? -6.684 -38.364 -48.880 1.00 32.00 559 GLU A C 1
ATOM 4505 O O . GLU A 1 559 ? -6.056 -38.659 -49.895 1.00 32.00 559 GLU A O 1
ATOM 4510 N N . VAL A 1 560 ? -6.403 -38.842 -47.648 1.00 26.55 560 VAL A N 1
ATOM 4511 C CA . VAL A 1 560 ? -5.607 -40.027 -47.218 1.00 26.55 560 VAL A CA 1
ATOM 4512 C C . VAL A 1 560 ? -4.333 -39.606 -46.466 1.00 26.55 560 VAL A C 1
ATOM 4514 O O . VAL A 1 560 ? -3.500 -38.890 -47.006 1.00 26.55 560 VAL A O 1
ATOM 4517 N N . ASP A 1 561 ? -4.019 -39.997 -45.225 1.00 28.00 561 ASP A N 1
ATOM 4518 C CA . ASP A 1 561 ? -4.522 -40.911 -44.171 1.00 28.00 561 ASP A CA 1
ATOM 4519 C C . ASP A 1 561 ? -3.576 -40.662 -42.957 1.00 28.00 561 ASP A C 1
ATOM 4521 O O . ASP A 1 561 ? -2.498 -40.101 -43.142 1.00 28.00 561 ASP A O 1
ATOM 4525 N N . THR A 1 562 ? -3.692 -41.140 -41.717 1.00 27.30 562 THR A N 1
ATOM 4526 C CA . THR A 1 562 ? -4.712 -41.583 -40.753 1.00 27.30 562 THR A CA 1
ATOM 4527 C C . THR A 1 562 ? -3.926 -41.821 -39.445 1.00 27.30 562 THR A C 1
ATOM 4529 O O . THR A 1 562 ? -2.783 -42.276 -39.486 1.00 27.30 562 THR A O 1
ATOM 4532 N N . LYS A 1 563 ? -4.532 -41.588 -38.270 1.00 24.02 563 LYS A N 1
ATOM 4533 C CA . LYS A 1 563 ? -4.847 -42.637 -37.264 1.00 24.02 563 LYS A CA 1
ATOM 4534 C C . LYS A 1 563 ? -5.136 -42.077 -35.864 1.00 24.02 563 LYS A C 1
ATOM 4536 O O . LYS A 1 563 ? -4.294 -41.510 -35.180 1.00 24.02 563 LYS A O 1
ATOM 4541 N N . LEU A 1 564 ? -6.375 -42.356 -35.469 1.00 23.75 564 LEU A N 1
ATOM 4542 C CA . LEU A 1 564 ? -7.013 -42.264 -34.159 1.00 23.75 564 LEU A CA 1
ATOM 4543 C C . LEU A 1 564 ? -6.444 -43.229 -33.103 1.00 23.75 564 LEU A C 1
ATOM 4545 O O . LEU A 1 564 ? -5.893 -44.270 -33.456 1.00 23.75 564 LEU A O 1
ATOM 4549 N N . THR A 1 565 ? -6.787 -42.952 -31.832 1.00 23.56 565 THR A N 1
ATOM 4550 C CA . THR A 1 565 ? -7.417 -43.822 -30.784 1.00 23.56 565 THR A CA 1
ATOM 4551 C C . THR A 1 565 ? -6.806 -43.534 -29.393 1.00 23.56 565 THR A C 1
ATOM 4553 O O . THR A 1 565 ? -5.629 -43.229 -29.324 1.00 23.56 565 THR A O 1
ATOM 4556 N N . ARG A 1 566 ? -7.459 -43.595 -28.215 1.00 22.14 566 ARG A N 1
ATOM 4557 C CA . ARG A 1 566 ? -8.799 -43.982 -27.711 1.00 22.14 566 ARG A CA 1
ATOM 4558 C C . ARG A 1 566 ? -8.876 -43.565 -26.219 1.00 22.14 566 ARG A C 1
ATOM 4560 O O . ARG A 1 566 ? -7.869 -43.653 -25.527 1.00 22.14 566 ARG A O 1
ATOM 4567 N N . ILE A 1 567 ? -10.070 -43.258 -25.706 1.00 27.78 567 ILE A N 1
ATOM 4568 C CA . ILE A 1 567 ? -10.424 -43.311 -24.267 1.00 27.78 567 ILE A CA 1
ATOM 4569 C C . ILE A 1 567 ? -11.215 -44.611 -24.025 1.00 27.78 567 ILE A C 1
ATOM 4571 O O . ILE A 1 567 ? -11.986 -44.999 -24.909 1.00 27.78 567 ILE A O 1
ATOM 4575 N N . PRO A 1 568 ? -11.108 -45.260 -22.850 1.00 22.50 568 PRO A N 1
ATOM 4576 C CA . PRO A 1 568 ? -12.179 -46.119 -22.353 1.00 22.50 568 PRO A CA 1
ATOM 4577 C C . PRO A 1 568 ? -12.702 -45.730 -20.960 1.00 22.50 568 PRO A C 1
ATOM 4579 O O . PRO A 1 568 ? -11.975 -45.348 -20.049 1.00 22.50 568 PRO A O 1
ATOM 4582 N N . SER A 1 569 ? -14.013 -45.895 -20.828 1.00 23.36 569 SER A N 1
ATOM 4583 C CA . SER A 1 569 ? -14.885 -45.616 -19.689 1.00 23.36 569 SER A CA 1
ATOM 4584 C C . SER A 1 569 ? -15.160 -46.831 -18.779 1.00 23.36 569 SER A C 1
ATOM 4586 O O . SER A 1 569 ? -15.298 -47.945 -19.277 1.00 23.36 569 SER A O 1
ATOM 4588 N N . ALA A 1 570 ? -15.461 -46.526 -17.504 1.00 25.41 570 ALA A N 1
ATOM 4589 C CA . ALA A 1 570 ? -16.395 -47.184 -16.562 1.00 25.41 570 ALA A CA 1
ATOM 4590 C C . ALA A 1 570 ? -16.011 -48.491 -15.817 1.00 25.41 570 ALA A C 1
ATOM 4592 O O . ALA A 1 570 ? -15.836 -49.536 -16.437 1.00 25.41 570 ALA A O 1
ATOM 4593 N N . LYS A 1 571 ? -16.137 -48.484 -14.468 1.00 24.55 571 LYS A N 1
ATOM 4594 C CA . LYS A 1 571 ? -17.186 -49.218 -13.700 1.00 24.55 571 LYS A CA 1
ATOM 4595 C C . LYS A 1 571 ? -17.110 -49.037 -12.165 1.00 24.55 571 LYS A C 1
ATOM 4597 O O . LYS A 1 571 ? -16.043 -48.919 -11.585 1.00 24.55 571 LYS A O 1
ATOM 4602 N N . LYS A 1 572 ? -18.304 -49.062 -11.550 1.00 32.75 572 LYS A N 1
ATOM 4603 C CA . LYS A 1 572 ? -18.652 -49.052 -10.111 1.00 32.75 572 LYS A CA 1
ATOM 4604 C C . LYS A 1 572 ? -18.079 -50.241 -9.322 1.00 32.75 572 LYS A C 1
ATOM 4606 O O . LYS A 1 572 ? -18.080 -51.343 -9.856 1.00 32.75 572 LYS A O 1
ATOM 4611 N N . ASN A 1 573 ? -17.823 -50.036 -8.021 1.00 24.98 573 ASN A N 1
ATOM 4612 C CA . ASN A 1 573 ? -18.133 -50.987 -6.938 1.00 24.98 573 ASN A CA 1
ATOM 4613 C C . ASN A 1 573 ? -18.293 -50.256 -5.587 1.00 24.98 573 ASN A C 1
ATOM 4615 O O . ASN A 1 573 ? -17.443 -49.458 -5.208 1.00 24.98 573 ASN A O 1
ATOM 4619 N N . LEU A 1 574 ? -19.393 -50.535 -4.874 1.00 31.94 574 LEU A N 1
ATOM 4620 C CA . LEU A 1 574 ? -19.604 -50.158 -3.473 1.00 31.94 574 LEU A CA 1
ATOM 4621 C C . LEU A 1 574 ? -18.880 -51.164 -2.567 1.00 31.94 574 LEU A C 1
ATOM 4623 O O . LEU A 1 574 ? -19.214 -52.348 -2.587 1.00 31.94 574 LEU A O 1
ATOM 4627 N N . VAL A 1 575 ? -17.978 -50.676 -1.716 1.00 26.17 575 VAL A N 1
ATOM 4628 C CA . VAL A 1 575 ? -17.527 -51.354 -0.493 1.00 26.17 575 VAL A CA 1
ATOM 4629 C C . VAL A 1 575 ? -17.592 -50.328 0.634 1.00 26.17 575 VAL A C 1
ATOM 4631 O O . VAL A 1 575 ? -17.168 -49.188 0.476 1.00 26.17 575 VAL A O 1
ATOM 4634 N N . ARG A 1 576 ? -18.184 -50.721 1.763 1.00 31.88 576 ARG A N 1
ATOM 4635 C CA . ARG A 1 576 ? -18.333 -49.896 2.965 1.00 31.88 576 ARG A CA 1
ATOM 4636 C C . ARG A 1 576 ? -17.010 -49.909 3.742 1.00 31.88 576 ARG A C 1
ATOM 4638 O O . ARG A 1 576 ? -16.870 -50.650 4.708 1.00 31.88 576 ARG A O 1
ATOM 4645 N N . THR A 1 577 ? -16.033 -49.140 3.280 1.00 27.30 577 THR A N 1
ATOM 4646 C CA . THR A 1 577 ? -14.859 -48.718 4.058 1.00 27.30 577 THR A CA 1
ATOM 4647 C C . THR A 1 577 ? -15.219 -47.454 4.843 1.00 27.30 577 THR A C 1
ATOM 4649 O O . THR A 1 577 ? -16.092 -46.699 4.412 1.00 27.30 577 THR A O 1
ATOM 4652 N N . GLN A 1 578 ? -14.609 -47.236 6.017 1.00 34.62 578 GLN A N 1
ATOM 4653 C CA . GLN A 1 578 ? -14.653 -45.926 6.682 1.00 34.62 578 GLN A CA 1
ATOM 4654 C C . GLN A 1 578 ? -14.326 -44.874 5.621 1.00 34.62 578 GLN A C 1
ATOM 4656 O O . GLN A 1 578 ? -13.290 -44.980 4.967 1.00 34.62 578 GLN A O 1
ATOM 4661 N N . MET A 1 579 ? -15.265 -43.965 5.352 1.00 29.66 579 MET A N 1
ATOM 4662 C CA . MET A 1 579 ? -15.044 -42.978 4.306 1.00 29.66 579 MET A CA 1
ATOM 4663 C C . MET A 1 579 ? -13.859 -42.103 4.728 1.00 29.66 579 MET A C 1
ATOM 4665 O O . MET A 1 579 ? -13.858 -41.661 5.880 1.00 29.66 579 MET A O 1
ATOM 4669 N N . PRO A 1 580 ? -12.869 -41.868 3.847 1.00 47.53 580 PRO A N 1
ATOM 4670 C CA . PRO A 1 580 ? -11.873 -40.833 4.091 1.00 47.53 580 PRO A CA 1
ATOM 4671 C C . PRO A 1 580 ? -12.610 -39.522 4.378 1.00 47.53 580 PRO A C 1
ATOM 4673 O O . PRO A 1 580 ? -13.635 -39.230 3.743 1.00 47.53 580 PRO A O 1
ATOM 4676 N N . ARG A 1 581 ? -12.147 -38.780 5.385 1.00 63.56 581 ARG A N 1
ATOM 4677 C CA . ARG A 1 581 ? -12.714 -37.472 5.701 1.00 63.56 581 ARG A CA 1
ATOM 4678 C C . ARG A 1 581 ? -12.493 -36.558 4.495 1.00 63.56 581 ARG A C 1
ATOM 4680 O O . ARG A 1 581 ? -11.647 -36.791 3.630 1.00 63.56 581 ARG A O 1
ATOM 4687 N N . ILE A 1 582 ? -13.338 -35.538 4.395 1.00 63.97 582 ILE A N 1
ATOM 4688 C CA . ILE A 1 582 ? -13.249 -34.552 3.320 1.00 63.97 582 ILE A CA 1
ATOM 4689 C C . ILE A 1 582 ? -11.839 -33.946 3.322 1.00 63.97 582 ILE A C 1
ATOM 4691 O O . ILE A 1 582 ? -11.465 -33.300 4.294 1.00 63.97 582 ILE A O 1
ATOM 4695 N N . GLY A 1 583 ? -11.103 -34.133 2.224 1.00 62.69 583 GLY A N 1
ATOM 4696 C CA . GLY A 1 583 ? -9.793 -33.516 2.017 1.00 62.69 583 GLY A CA 1
ATOM 4697 C C . GLY A 1 583 ? -8.573 -34.352 2.419 1.00 62.69 583 GLY A C 1
ATOM 4698 O O . GLY A 1 583 ? -7.469 -33.884 2.196 1.00 62.69 583 GLY A O 1
ATOM 4699 N N . ASP A 1 584 ? -8.728 -35.595 2.896 1.00 68.25 584 ASP A N 1
ATOM 4700 C CA . ASP A 1 584 ? -7.599 -36.455 3.336 1.00 68.25 584 ASP A CA 1
ATOM 4701 C C . ASP A 1 584 ? -6.564 -36.810 2.237 1.00 68.25 584 ASP A C 1
ATOM 4703 O O . ASP A 1 584 ? -5.576 -37.479 2.513 1.00 68.25 584 ASP A O 1
ATOM 4707 N N . HIS A 1 585 ? -6.808 -36.418 0.984 1.00 78.88 585 HIS A N 1
ATOM 4708 C CA . HIS A 1 585 ? -5.922 -36.616 -0.174 1.00 78.88 585 HIS A CA 1
ATOM 4709 C C . HIS A 1 585 ? -5.236 -35.315 -0.629 1.00 78.88 585 HIS A C 1
ATOM 4711 O O . HIS A 1 585 ? -4.571 -35.300 -1.663 1.00 78.88 585 HIS A O 1
ATOM 4717 N N . LEU A 1 586 ? -5.468 -34.206 0.082 1.00 85.00 586 LEU A N 1
ATOM 4718 C CA . LEU A 1 586 ? -4.938 -32.884 -0.240 1.00 85.00 586 LEU A CA 1
ATOM 4719 C C . LEU A 1 586 ? -3.595 -32.689 0.471 1.00 85.00 586 LEU A C 1
ATOM 4721 O O . LEU A 1 586 ? -3.499 -31.984 1.472 1.00 85.00 586 LEU A O 1
ATOM 4725 N N . ASP A 1 587 ? -2.557 -33.343 -0.049 1.00 83.94 587 ASP A N 1
ATOM 4726 C CA . ASP A 1 587 ? -1.251 -33.481 0.612 1.00 83.94 587 ASP A CA 1
ATOM 4727 C C . ASP A 1 587 ? -0.492 -32.149 0.819 1.00 83.94 587 ASP A C 1
ATOM 4729 O O . ASP A 1 587 ? 0.482 -32.102 1.572 1.00 83.94 587 ASP A O 1
ATOM 4733 N N . LEU A 1 588 ? -0.927 -31.053 0.179 1.00 87.06 588 LEU A N 1
ATOM 4734 C CA . LEU A 1 588 ? -0.329 -29.721 0.350 1.00 87.06 588 LEU A CA 1
ATOM 4735 C C . LEU A 1 588 ? -0.938 -28.942 1.529 1.00 87.06 588 LEU A C 1
ATOM 4737 O O . LEU A 1 588 ? -0.399 -27.903 1.923 1.00 87.06 588 LEU A O 1
ATOM 4741 N N . LEU A 1 589 ? -2.052 -29.419 2.096 1.00 89.19 589 LEU A N 1
ATOM 4742 C CA . LEU A 1 589 ? -2.833 -28.725 3.119 1.00 89.19 589 LEU A CA 1
ATOM 4743 C C . LEU A 1 589 ? -2.942 -29.564 4.403 1.00 89.19 589 LEU A C 1
ATOM 4745 O O . LEU A 1 589 ? -3.446 -30.681 4.389 1.00 89.19 589 LEU A O 1
ATOM 4749 N N . ASP A 1 590 ? -2.561 -28.990 5.545 1.00 88.62 590 ASP A N 1
ATOM 4750 C CA . ASP A 1 590 ? -2.863 -29.558 6.863 1.00 88.62 590 ASP A CA 1
ATOM 4751 C C . ASP A 1 590 ? -4.248 -29.068 7.305 1.00 88.62 590 ASP A C 1
ATOM 4753 O O . ASP A 1 590 ? -4.416 -27.912 7.712 1.00 88.62 590 ASP A O 1
ATOM 4757 N N . ILE A 1 591 ? -5.258 -29.924 7.142 1.00 89.62 591 ILE A N 1
ATOM 4758 C CA . ILE A 1 591 ? -6.673 -29.586 7.331 1.00 89.62 591 ILE A CA 1
ATOM 4759 C C . ILE A 1 591 ? -7.087 -29.820 8.785 1.00 89.62 591 ILE A C 1
ATOM 4761 O O . ILE A 1 591 ? -7.015 -30.930 9.314 1.00 89.62 591 ILE A O 1
ATOM 4765 N N . LEU A 1 592 ? -7.620 -28.777 9.421 1.00 89.75 592 LEU A N 1
ATOM 4766 C CA . LEU A 1 592 ? -8.179 -28.860 10.763 1.00 89.75 592 LEU A CA 1
ATOM 4767 C C . LEU A 1 592 ? -9.673 -29.207 10.705 1.00 89.75 592 LEU A C 1
ATOM 4769 O O . LEU A 1 592 ? -10.513 -28.381 10.338 1.00 89.75 592 LEU A O 1
ATOM 4773 N N . HIS A 1 593 ? -10.007 -30.425 11.129 1.00 84.69 593 HIS A N 1
ATOM 4774 C CA . HIS A 1 593 ? -11.394 -30.860 11.284 1.00 84.69 593 HIS A CA 1
ATOM 4775 C C . HIS A 1 593 ? -12.041 -30.306 12.560 1.00 84.69 593 HIS A C 1
ATOM 4777 O O . HIS A 1 593 ? -11.382 -30.093 13.575 1.00 84.69 593 HIS A O 1
ATOM 4783 N N . GLU A 1 594 ? -13.360 -30.111 12.516 1.00 85.25 594 GLU A N 1
ATOM 4784 C CA . GLU A 1 594 ? -14.149 -29.596 13.641 1.00 85.25 594 GLU A CA 1
ATOM 4785 C C . GLU A 1 594 ? -14.078 -30.505 14.878 1.00 85.25 594 GLU A C 1
ATOM 4787 O O . GLU A 1 594 ? -13.882 -30.012 15.988 1.00 85.25 594 GLU A O 1
ATOM 4792 N N . ASP A 1 595 ? -14.132 -31.822 14.657 1.00 81.88 595 ASP A N 1
ATOM 4793 C CA . ASP A 1 595 ? -14.092 -32.889 15.664 1.00 81.88 595 ASP A CA 1
ATOM 4794 C C . ASP A 1 595 ? -12.659 -33.368 15.981 1.00 81.88 595 ASP A C 1
ATOM 4796 O O . ASP A 1 595 ? -12.447 -34.505 16.421 1.00 81.88 595 ASP A O 1
ATOM 4800 N N . ALA A 1 596 ? -11.643 -32.543 15.702 1.00 83.50 596 ALA A N 1
ATOM 4801 C CA . ALA A 1 596 ? -10.248 -32.909 15.919 1.00 83.50 596 ALA A CA 1
ATOM 4802 C C . ALA A 1 596 ? -10.020 -33.390 17.366 1.00 83.50 596 ALA A C 1
ATOM 4804 O O . ALA A 1 596 ? -10.302 -32.684 18.330 1.00 83.50 596 ALA A O 1
ATOM 4805 N N . PHE A 1 597 ? -9.471 -34.604 17.499 1.00 85.38 597 PHE A N 1
ATOM 4806 C CA . PHE A 1 597 ? -9.208 -35.317 18.759 1.00 85.38 597 PHE A CA 1
ATOM 4807 C C . PHE A 1 597 ? -10.439 -35.765 19.573 1.00 85.38 597 PHE A C 1
ATOM 4809 O O . PHE A 1 597 ? -10.261 -36.416 20.611 1.00 85.38 597 PHE A O 1
ATOM 4816 N N . GLU A 1 598 ? -11.672 -35.527 19.111 1.00 79.88 598 GLU A N 1
ATOM 4817 C CA . GLU A 1 598 ? -12.875 -36.002 19.802 1.00 79.88 598 GLU A CA 1
ATOM 4818 C C . GLU A 1 598 ? -12.911 -37.536 19.882 1.00 79.88 598 GLU A C 1
ATOM 4820 O O . GLU A 1 598 ? -12.648 -38.259 18.920 1.00 79.88 598 GLU A O 1
ATOM 4825 N N . GLY A 1 599 ? -13.195 -38.064 21.076 1.00 74.81 599 GLY A N 1
ATOM 4826 C CA . GLY A 1 599 ? -13.241 -39.508 21.330 1.00 74.81 599 GLY A CA 1
ATOM 4827 C C . GLY A 1 599 ? -11.884 -40.231 21.288 1.00 74.81 599 GLY A C 1
ATOM 4828 O O . GLY A 1 599 ? -11.832 -41.430 21.577 1.00 74.81 599 GLY A O 1
ATOM 4829 N N . GLN A 1 600 ? -10.777 -39.540 20.987 1.00 80.44 600 GLN A N 1
ATOM 4830 C CA . GLN A 1 600 ? -9.446 -40.147 20.927 1.00 80.44 600 GLN A CA 1
ATOM 4831 C C . GLN A 1 600 ? -8.811 -40.277 22.320 1.00 80.44 600 GLN A C 1
ATOM 4833 O O . GLN A 1 600 ? -8.741 -39.329 23.106 1.00 80.44 600 GLN A O 1
ATOM 4838 N N . ARG A 1 601 ? -8.275 -41.464 22.633 1.00 79.88 601 ARG A N 1
ATOM 4839 C CA . ARG A 1 601 ? -7.466 -41.689 23.842 1.00 79.88 601 ARG A CA 1
ATOM 4840 C C . ARG A 1 601 ? -5.997 -41.399 23.548 1.00 79.88 601 ARG A C 1
ATOM 4842 O O . ARG A 1 601 ? -5.296 -42.245 23.007 1.00 79.88 601 ARG A O 1
ATOM 4849 N N . ILE A 1 602 ? -5.539 -40.215 23.943 1.00 85.50 602 ILE A N 1
ATOM 4850 C CA . ILE A 1 602 ? -4.144 -39.784 23.778 1.00 85.50 602 ILE A CA 1
ATOM 4851 C C . ILE A 1 602 ? -3.330 -40.190 25.012 1.00 85.50 602 ILE A C 1
ATOM 4853 O O . ILE A 1 602 ? -3.718 -39.867 26.139 1.00 85.50 602 ILE A O 1
ATOM 4857 N N . ASP A 1 603 ? -2.199 -40.868 24.797 1.00 87.38 603 ASP A N 1
ATOM 4858 C CA . ASP A 1 603 ? -1.277 -41.290 25.860 1.00 87.38 603 ASP A CA 1
ATOM 4859 C C . ASP A 1 603 ? -0.836 -40.076 26.713 1.00 87.38 603 ASP A C 1
ATOM 4861 O O . ASP A 1 603 ? -0.340 -39.088 26.158 1.00 87.38 603 ASP A O 1
ATOM 4865 N N . PRO A 1 604 ? -0.972 -40.123 28.056 1.00 86.75 604 PRO A N 1
ATOM 4866 C CA . PRO A 1 604 ? -0.495 -39.070 28.955 1.00 86.75 604 PRO A CA 1
ATOM 4867 C C . PRO A 1 604 ? 0.962 -38.640 28.726 1.00 86.75 604 PRO A C 1
ATOM 4869 O O . PRO A 1 604 ? 1.289 -37.466 28.911 1.00 86.75 604 PRO A O 1
ATOM 4872 N N . LYS A 1 605 ? 1.842 -39.556 28.302 1.00 88.38 605 LYS A N 1
ATOM 4873 C CA . LYS A 1 605 ? 3.240 -39.246 27.968 1.00 88.38 605 LYS A CA 1
ATOM 4874 C C . LYS A 1 605 ? 3.346 -38.347 26.740 1.00 88.38 605 LYS A C 1
ATOM 4876 O O . LYS A 1 605 ? 4.152 -37.420 26.753 1.00 88.38 605 LYS A O 1
ATOM 4881 N N . ILE A 1 606 ? 2.526 -38.592 25.716 1.00 86.56 606 ILE A N 1
ATOM 4882 C CA . ILE A 1 606 ? 2.467 -37.758 24.508 1.00 86.56 606 ILE A CA 1
ATOM 4883 C C . ILE A 1 606 ? 1.937 -36.375 24.881 1.00 86.56 606 ILE A C 1
ATOM 4885 O O . ILE A 1 606 ? 2.588 -35.385 24.564 1.00 86.56 606 ILE A O 1
ATOM 4889 N N . LYS A 1 607 ? 0.846 -36.301 25.663 1.00 88.06 607 LYS A N 1
ATOM 4890 C CA . LYS A 1 607 ? 0.292 -35.021 26.145 1.00 88.06 607 LYS A CA 1
ATOM 4891 C C . LYS A 1 607 ? 1.351 -34.171 26.849 1.00 88.06 607 LYS A C 1
ATOM 4893 O O . LYS A 1 607 ? 1.567 -33.017 26.486 1.00 88.06 607 LYS A O 1
ATOM 4898 N N . LYS A 1 608 ? 2.053 -34.772 27.819 1.00 89.25 608 LYS A N 1
ATOM 4899 C CA . LYS A 1 608 ? 3.122 -34.099 28.565 1.00 89.25 608 LYS A CA 1
ATOM 4900 C C . LYS A 1 608 ? 4.268 -33.664 27.646 1.00 89.25 608 LYS A C 1
ATOM 4902 O O . LYS A 1 608 ? 4.733 -32.536 27.768 1.00 89.25 608 LYS A O 1
ATOM 4907 N N . LYS A 1 609 ? 4.727 -34.535 26.739 1.00 89.19 609 LYS A N 1
ATOM 4908 C CA . LYS A 1 609 ? 5.826 -34.231 25.807 1.00 89.19 609 LYS A CA 1
ATOM 4909 C C . LYS A 1 609 ? 5.471 -33.057 24.887 1.00 89.19 609 LYS A C 1
ATOM 4911 O O . LYS A 1 609 ? 6.288 -32.153 24.737 1.00 89.19 609 LYS A O 1
ATOM 4916 N N . THR A 1 610 ? 4.267 -33.050 24.317 1.00 89.19 610 THR A N 1
ATOM 4917 C CA . THR A 1 610 ? 3.779 -31.988 23.424 1.00 89.19 610 THR A CA 1
ATOM 4918 C C . THR A 1 610 ? 3.684 -30.638 24.135 1.00 89.19 610 THR A C 1
ATOM 4920 O O . THR A 1 610 ? 4.129 -29.625 23.597 1.00 89.19 610 THR A O 1
ATOM 4923 N N . GLU A 1 611 ? 3.169 -30.614 25.366 1.00 91.00 611 GLU A N 1
ATOM 4924 C CA . GLU A 1 611 ? 3.063 -29.384 26.158 1.00 91.00 611 GLU A CA 1
ATOM 4925 C C . GLU A 1 611 ? 4.443 -28.844 26.576 1.00 91.00 611 GLU A C 1
ATOM 4927 O O . GLU A 1 611 ? 4.730 -27.661 26.399 1.00 91.00 611 GLU A O 1
ATOM 4932 N N . VAL A 1 612 ? 5.340 -29.718 27.047 1.00 91.94 612 VAL A N 1
ATOM 4933 C CA . VAL A 1 612 ? 6.722 -29.348 27.398 1.00 91.94 612 VAL A CA 1
ATOM 4934 C C . VAL A 1 612 ? 7.473 -28.797 26.185 1.00 91.94 612 VAL A C 1
ATOM 4936 O O . VAL A 1 612 ? 8.092 -27.739 26.278 1.00 91.94 612 VAL A O 1
ATOM 4939 N N . ASN A 1 613 ? 7.418 -29.476 25.037 1.00 91.38 613 ASN A N 1
ATOM 4940 C CA . ASN A 1 613 ? 8.126 -29.034 23.835 1.00 91.38 613 ASN A CA 1
ATOM 4941 C C . ASN A 1 613 ? 7.643 -27.662 23.351 1.00 91.38 613 ASN A C 1
ATOM 4943 O O . ASN A 1 613 ? 8.469 -26.842 22.948 1.00 91.38 613 ASN A O 1
ATOM 4947 N N . PHE A 1 614 ? 6.340 -27.389 23.442 1.00 92.75 614 PHE A N 1
ATOM 4948 C CA . PHE A 1 614 ? 5.771 -26.088 23.098 1.00 92.75 614 PHE A CA 1
ATOM 4949 C C . PHE A 1 614 ? 6.384 -24.955 23.935 1.00 92.75 614 PHE A C 1
ATOM 4951 O O . PHE A 1 614 ? 6.969 -24.031 23.370 1.00 92.75 614 PHE A O 1
ATOM 4958 N N . TYR A 1 615 ? 6.383 -25.063 25.269 1.00 93.81 615 TYR A N 1
ATOM 4959 C CA . TYR A 1 615 ? 6.970 -24.025 26.135 1.00 93.81 615 TYR A CA 1
ATOM 4960 C C . TYR A 1 615 ? 8.499 -23.919 26.025 1.00 93.81 615 TYR A C 1
ATOM 4962 O O . TYR A 1 615 ? 9.072 -22.849 26.250 1.00 93.81 615 TYR A O 1
ATOM 4970 N N . ARG A 1 616 ? 9.181 -24.998 25.619 1.00 92.62 616 ARG A N 1
ATOM 4971 C CA . ARG A 1 616 ? 10.610 -24.966 25.261 1.00 92.62 616 ARG A CA 1
ATOM 4972 C C . ARG A 1 616 ? 10.901 -24.180 23.980 1.00 92.62 616 ARG A C 1
ATOM 4974 O O . ARG A 1 616 ? 12.049 -23.799 23.785 1.00 92.62 616 ARG A O 1
ATOM 4981 N N . GLY A 1 617 ? 9.901 -23.912 23.137 1.00 90.19 617 GLY A N 1
ATOM 4982 C CA . GLY A 1 617 ? 10.048 -23.156 21.887 1.00 90.19 617 GLY A CA 1
ATOM 4983 C C . GLY A 1 617 ? 9.808 -23.970 20.610 1.00 90.19 617 GLY A C 1
ATOM 4984 O O . GLY A 1 617 ? 10.186 -23.526 19.519 1.00 90.19 617 GLY A O 1
ATOM 4985 N N . ALA A 1 618 ? 9.206 -25.162 20.699 1.00 90.75 618 ALA A N 1
ATOM 4986 C CA . ALA A 1 618 ? 8.723 -25.875 19.516 1.00 90.75 618 ALA A CA 1
ATOM 4987 C C . ALA A 1 618 ? 7.578 -25.086 18.852 1.00 90.75 618 ALA A C 1
ATOM 4989 O O . ALA A 1 618 ? 6.835 -24.392 19.549 1.00 90.75 618 ALA A O 1
ATOM 4990 N N . PRO A 1 619 ? 7.407 -25.178 17.522 1.00 89.00 619 PRO A N 1
ATOM 4991 C CA . PRO A 1 619 ? 6.211 -24.659 16.867 1.00 89.00 619 PRO A CA 1
ATOM 4992 C C . PRO A 1 619 ? 4.922 -25.258 17.465 1.00 89.00 619 PRO A C 1
ATOM 4994 O O . PRO A 1 619 ? 4.943 -26.410 17.906 1.00 89.00 619 PRO A O 1
ATOM 4997 N N . PRO A 1 620 ? 3.809 -24.503 17.478 1.00 90.50 620 PRO A N 1
ATOM 4998 C CA . PRO A 1 620 ? 2.520 -25.002 17.954 1.00 90.50 620 PRO A CA 1
ATOM 4999 C C . PRO A 1 620 ? 2.009 -26.175 17.103 1.00 90.50 620 PRO A C 1
ATOM 5001 O O . PRO A 1 620 ? 2.131 -26.166 15.879 1.00 90.50 620 PRO A O 1
ATOM 5004 N N . GLN A 1 621 ? 1.396 -27.163 17.757 1.00 89.88 621 GLN A N 1
ATOM 5005 C CA . GLN A 1 621 ? 0.666 -28.268 17.129 1.00 89.88 621 GLN A CA 1
ATOM 5006 C C . GLN A 1 621 ? -0.822 -28.193 17.497 1.00 89.88 621 GLN A C 1
ATOM 5008 O O . GLN A 1 621 ? -1.173 -27.685 18.561 1.00 89.88 621 GLN A O 1
ATOM 5013 N N . TRP A 1 622 ? -1.706 -28.779 16.683 1.00 92.06 622 TRP A N 1
ATOM 5014 C CA . TRP A 1 622 ? -3.146 -28.836 16.990 1.00 92.06 622 TRP A CA 1
ATOM 5015 C C . TRP A 1 622 ? -3.453 -29.466 18.355 1.00 92.06 622 TRP A C 1
ATOM 5017 O O . TRP A 1 622 ? -4.338 -29.008 19.075 1.00 92.06 622 TRP A O 1
ATOM 5027 N N . LEU A 1 623 ? -2.651 -30.452 18.771 1.00 91.00 623 LEU A N 1
ATOM 5028 C CA . LEU A 1 623 ? -2.769 -31.070 20.089 1.00 91.00 623 LEU A CA 1
ATOM 5029 C C . LEU A 1 623 ? -2.522 -30.076 21.241 1.00 91.00 623 LEU A C 1
ATOM 5031 O O . LEU A 1 623 ? -3.106 -30.246 22.308 1.00 91.00 623 LEU A O 1
ATOM 5035 N N . ASN A 1 624 ? -1.706 -29.029 21.059 1.00 92.38 624 ASN A N 1
ATOM 5036 C CA . ASN A 1 624 ? -1.518 -28.006 22.093 1.00 92.38 624 ASN A CA 1
ATOM 5037 C C . ASN A 1 624 ? -2.830 -27.278 22.403 1.00 92.38 624 ASN A C 1
ATOM 5039 O O . ASN A 1 624 ? -3.153 -27.107 23.575 1.00 92.38 624 ASN A O 1
ATOM 5043 N N . PHE A 1 625 ? -3.597 -26.913 21.375 1.00 93.44 625 PHE A N 1
ATOM 5044 C CA . PHE A 1 625 ? -4.876 -26.217 21.528 1.00 93.44 625 PHE A CA 1
ATOM 5045 C C . PHE A 1 625 ? -5.976 -27.139 22.066 1.00 93.44 625 PHE A C 1
ATOM 5047 O O . PHE A 1 625 ? -6.741 -26.737 22.938 1.00 93.44 625 PHE A O 1
ATOM 5054 N N . TYR A 1 626 ? -5.994 -28.411 21.649 1.00 91.25 626 TYR A N 1
ATOM 5055 C CA . TYR A 1 626 ? -6.902 -29.398 22.239 1.00 91.25 626 TYR A CA 1
ATOM 5056 C C . TYR A 1 626 ? -6.662 -29.585 23.740 1.00 91.25 626 TYR A C 1
ATOM 5058 O O . TYR A 1 626 ? -7.608 -29.606 24.522 1.00 91.25 626 TYR A O 1
ATOM 5066 N N . LEU A 1 627 ? -5.399 -29.723 24.162 1.00 88.56 627 LEU A N 1
ATOM 5067 C CA . LEU A 1 627 ? -5.059 -29.834 25.584 1.00 88.56 627 LEU A CA 1
ATOM 5068 C C . LEU A 1 627 ? -5.408 -28.564 26.355 1.00 88.56 627 LEU A C 1
ATOM 5070 O O . LEU A 1 627 ? -5.762 -28.652 27.529 1.00 88.56 627 LEU A O 1
ATOM 5074 N N . ASP A 1 628 ? -5.318 -27.414 25.695 1.00 87.75 628 ASP A N 1
ATOM 5075 C CA . ASP A 1 628 ? -5.670 -26.136 26.284 1.00 87.75 628 ASP A CA 1
ATOM 5076 C C . ASP A 1 628 ? -7.167 -25.999 26.583 1.00 87.75 628 ASP A C 1
ATOM 5078 O O . ASP A 1 628 ? -7.536 -25.592 27.683 1.00 87.75 628 ASP A O 1
ATOM 5082 N N . GLU A 1 629 ? -8.038 -26.427 25.661 1.00 86.31 629 GLU A N 1
ATOM 5083 C CA . GLU A 1 629 ? -9.497 -26.410 25.861 1.00 86.31 629 GLU A CA 1
ATOM 5084 C C . GLU A 1 629 ? -9.950 -27.244 27.073 1.00 86.31 629 GLU A C 1
ATOM 5086 O O . GLU A 1 629 ? -10.987 -26.944 27.667 1.00 86.31 629 GLU A O 1
ATOM 5091 N N . GLN A 1 630 ? -9.173 -28.267 27.455 1.00 82.44 630 GLN A N 1
ATOM 5092 C CA . GLN A 1 630 ? -9.451 -29.123 28.617 1.00 82.44 630 GLN A CA 1
ATOM 5093 C C . GLN A 1 630 ? -9.042 -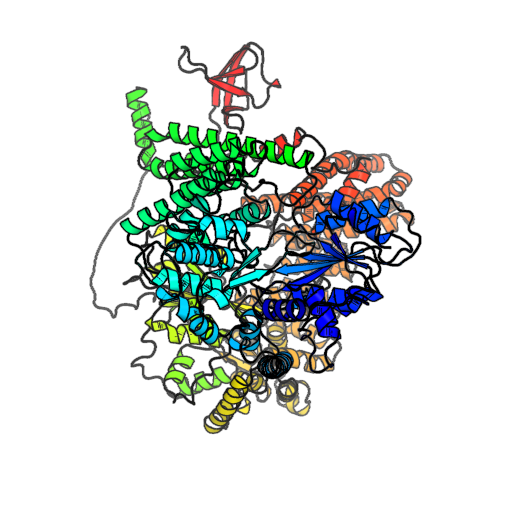28.489 29.957 1.00 82.44 630 GLN A C 1
ATOM 5095 O O . GLN A 1 630 ? -9.385 -29.029 31.012 1.00 82.44 630 GLN A O 1
ATOM 5100 N N . ASN A 1 631 ? -8.283 -27.390 29.942 1.00 78.62 631 ASN A N 1
ATOM 5101 C CA . ASN A 1 631 ? -7.908 -26.671 31.154 1.00 78.62 631 ASN A CA 1
ATOM 5102 C C . ASN A 1 631 ? -9.058 -25.769 31.634 1.00 78.62 631 ASN A C 1
ATOM 5104 O O . ASN A 1 631 ? -9.885 -25.301 30.848 1.00 78.62 631 ASN A O 1
ATOM 5108 N N . GLU A 1 632 ? -9.074 -25.472 32.938 1.00 73.44 632 GLU A N 1
ATOM 5109 C CA . GLU A 1 632 ? -9.891 -24.378 33.480 1.00 73.44 632 GLU A CA 1
ATOM 5110 C C . GLU A 1 632 ? -9.568 -23.062 32.758 1.00 73.44 632 GLU A C 1
ATOM 5112 O O . GLU A 1 632 ? -8.448 -22.859 32.293 1.00 73.44 632 GLU A O 1
ATOM 5117 N N . GLU A 1 633 ? -10.536 -22.152 32.667 1.00 68.00 633 GLU A N 1
ATOM 5118 C CA . GLU A 1 633 ? -10.413 -20.927 31.866 1.00 68.00 633 GLU A CA 1
ATOM 5119 C C . GLU A 1 633 ? -9.218 -20.047 32.277 1.00 68.00 633 GLU A C 1
ATOM 5121 O O . GLU A 1 633 ? -8.494 -19.549 31.419 1.00 68.00 633 GLU A O 1
ATOM 5126 N N . SER A 1 634 ? -8.930 -19.963 33.580 1.00 64.19 634 SER A N 1
ATOM 5127 C CA . SER A 1 634 ? -7.754 -19.281 34.152 1.00 64.19 634 SER A CA 1
ATOM 5128 C C . SER A 1 634 ? -6.408 -19.915 33.776 1.00 64.19 634 SER A C 1
ATOM 5130 O O . SER A 1 634 ? -5.359 -19.302 33.951 1.00 64.19 634 SER A O 1
ATOM 5132 N N . ASN A 1 635 ? -6.436 -21.144 33.263 1.00 73.69 635 ASN A N 1
ATOM 5133 C CA . ASN A 1 635 ? -5.286 -21.983 32.956 1.00 73.69 635 ASN A CA 1
ATOM 5134 C C . ASN A 1 635 ? -5.084 -22.176 31.444 1.00 73.69 635 ASN A C 1
ATOM 5136 O O . ASN A 1 635 ? -4.253 -23.007 31.056 1.00 73.69 635 ASN A O 1
ATOM 5140 N N . ARG A 1 636 ? -5.814 -21.430 30.603 1.00 85.06 636 ARG A N 1
ATOM 5141 C CA . ARG A 1 636 ? -5.734 -21.501 29.136 1.00 85.06 636 ARG A CA 1
ATOM 5142 C C . ARG A 1 636 ? -4.488 -20.820 28.554 1.00 85.06 636 ARG A C 1
ATOM 5144 O O . ARG A 1 636 ? -3.690 -20.221 29.286 1.00 85.06 636 ARG A O 1
ATOM 5151 N N . LEU A 1 637 ? -4.258 -20.969 27.251 1.00 89.06 637 LEU A N 1
ATOM 5152 C CA . LEU A 1 637 ? -3.205 -20.292 26.503 1.00 89.06 637 LEU A CA 1
ATOM 5153 C C . LEU A 1 637 ? -3.564 -18.814 26.357 1.00 89.06 637 LEU A C 1
ATOM 5155 O O . LEU A 1 637 ? -4.699 -18.453 26.049 1.00 89.06 637 LEU A O 1
ATOM 5159 N N . ILE A 1 638 ? -2.559 -17.967 26.557 1.00 90.19 638 ILE A N 1
ATOM 5160 C CA . ILE A 1 638 ? -2.694 -16.513 26.509 1.00 90.19 638 ILE A CA 1
ATOM 5161 C C . ILE A 1 638 ? -3.022 -16.085 25.077 1.00 90.19 638 ILE A C 1
ATOM 5163 O O . ILE A 1 638 ? -2.247 -16.349 24.155 1.00 90.19 638 ILE A O 1
ATOM 5167 N N . LYS A 1 639 ? -4.162 -15.411 24.905 1.00 91.38 639 LYS A N 1
ATOM 5168 C CA . LYS A 1 639 ? -4.523 -14.736 23.657 1.00 91.38 639 LYS A CA 1
ATOM 5169 C C . LYS A 1 639 ? -3.813 -13.392 23.637 1.00 91.38 639 LYS A C 1
ATOM 5171 O O . LYS A 1 639 ? -4.173 -12.503 24.400 1.00 91.38 639 LYS A O 1
ATOM 5176 N N . ARG A 1 640 ? -2.778 -13.290 22.805 1.00 91.94 640 ARG A N 1
ATOM 5177 C CA . ARG A 1 640 ? -1.972 -12.074 22.692 1.00 91.94 640 ARG A CA 1
ATOM 5178 C C . ARG A 1 640 ? -2.741 -10.920 22.052 1.00 91.94 640 ARG A C 1
ATOM 5180 O O . ARG A 1 640 ? -3.762 -11.128 21.383 1.00 91.94 640 ARG A O 1
ATOM 5187 N N . ASP A 1 641 ? -2.193 -9.725 22.219 1.00 87.94 641 ASP A N 1
ATOM 5188 C CA . ASP A 1 641 ? -2.694 -8.506 21.592 1.00 87.94 641 ASP A CA 1
ATOM 5189 C C . ASP A 1 641 ? -2.852 -8.694 20.069 1.00 87.94 641 ASP A C 1
ATOM 5191 O O . ASP A 1 641 ? -2.040 -9.339 19.400 1.00 87.94 641 ASP A O 1
ATOM 5195 N N . GLY A 1 642 ? -3.956 -8.183 19.520 1.00 86.62 642 GLY A N 1
ATOM 5196 C CA . GLY A 1 642 ? -4.344 -8.365 18.116 1.00 86.62 642 GLY A CA 1
ATOM 5197 C C . GLY A 1 642 ? -5.235 -9.585 17.829 1.00 86.62 642 GLY A C 1
ATOM 5198 O O . GLY A 1 642 ? -5.790 -9.668 16.734 1.00 86.62 642 GLY A O 1
ATOM 5199 N N . TYR A 1 643 ? -5.453 -10.507 18.784 1.00 93.44 643 TYR A N 1
ATOM 5200 C CA . TYR A 1 643 ? -6.344 -11.667 18.581 1.00 93.44 643 TYR A CA 1
ATOM 5201 C C . TYR A 1 643 ? -7.776 -11.260 18.188 1.00 93.44 643 TYR A C 1
ATOM 5203 O O . TYR A 1 643 ? -8.295 -11.729 17.173 1.00 93.44 643 TYR A O 1
ATOM 5211 N N . GLU A 1 644 ? -8.425 -10.396 18.979 1.00 92.88 644 GLU A N 1
ATOM 5212 C CA . GLU A 1 644 ? -9.825 -10.009 18.728 1.00 92.88 644 GLU A CA 1
ATOM 5213 C C . GLU A 1 644 ? -9.966 -9.166 17.455 1.00 92.88 644 GLU A C 1
ATOM 5215 O O . GLU A 1 644 ? -10.958 -9.285 16.737 1.00 92.88 644 GLU A O 1
ATOM 5220 N N . GLU A 1 645 ? -8.944 -8.377 17.122 1.00 90.25 645 GLU A N 1
ATOM 5221 C CA . GLU A 1 645 ? -8.904 -7.605 15.882 1.00 90.25 645 GLU A CA 1
ATOM 5222 C C . GLU A 1 645 ? -8.808 -8.523 14.652 1.00 90.25 645 GLU A C 1
ATOM 5224 O O . GLU A 1 645 ? -9.624 -8.411 13.732 1.00 90.25 645 GLU A O 1
ATOM 5229 N N . LEU A 1 646 ? -7.892 -9.505 14.666 1.00 90.06 646 LEU A N 1
ATOM 5230 C CA . LEU A 1 646 ? -7.778 -10.522 13.610 1.00 90.06 646 LEU A CA 1
ATOM 5231 C C . LEU A 1 646 ? -9.084 -11.299 13.451 1.00 90.06 646 LEU A C 1
ATOM 5233 O O . LEU A 1 646 ? -9.561 -11.522 12.333 1.00 90.06 646 LEU A O 1
ATOM 5237 N N . ARG A 1 647 ? -9.682 -11.695 14.577 1.00 92.50 647 ARG A N 1
ATOM 5238 C CA . ARG A 1 647 ? -10.964 -12.398 14.606 1.00 92.50 647 ARG A CA 1
ATOM 5239 C C . ARG A 1 647 ? -12.073 -11.556 13.981 1.00 92.50 647 ARG A C 1
ATOM 5241 O O . ARG A 1 647 ? -12.827 -12.076 13.158 1.00 92.50 647 ARG A O 1
ATOM 5248 N N . GLY A 1 648 ? -12.143 -10.268 14.315 1.00 89.25 648 GLY A N 1
ATOM 5249 C CA . GLY A 1 648 ? -13.084 -9.318 13.723 1.00 89.25 648 GLY A CA 1
ATOM 5250 C C . GLY A 1 648 ? -12.932 -9.210 12.204 1.00 89.25 648 GLY A C 1
ATOM 5251 O O . GLY A 1 648 ? -13.925 -9.326 11.480 1.00 89.25 648 GLY A O 1
ATOM 5252 N N . GLN A 1 649 ? -11.699 -9.081 11.702 1.00 87.31 649 GLN A N 1
ATOM 5253 C CA . GLN A 1 649 ? -11.444 -8.979 10.261 1.00 87.31 649 GLN A CA 1
ATOM 5254 C C . GLN A 1 649 ? -11.840 -10.253 9.496 1.00 87.31 649 GLN A C 1
ATOM 5256 O O . GLN A 1 649 ? -12.516 -10.152 8.470 1.00 87.31 649 GLN A O 1
ATOM 5261 N N . ILE A 1 650 ? -11.510 -11.444 10.008 1.00 88.50 650 ILE A N 1
ATOM 5262 C CA . ILE A 1 650 ? -11.885 -12.725 9.375 1.00 88.50 650 ILE A CA 1
ATOM 5263 C C . ILE A 1 650 ? -13.406 -12.939 9.391 1.00 88.50 650 ILE A C 1
ATOM 5265 O O . ILE A 1 650 ? -13.980 -13.440 8.420 1.00 88.50 650 ILE A O 1
ATOM 5269 N N . LEU A 1 651 ? -14.081 -12.549 10.478 1.00 84.88 651 LEU A N 1
ATOM 5270 C CA . LEU A 1 651 ? -15.533 -12.698 10.611 1.00 84.88 651 LEU A CA 1
ATOM 5271 C C . LEU A 1 651 ? -16.334 -11.674 9.795 1.00 84.88 651 LEU A C 1
ATOM 5273 O O . LEU A 1 651 ? -17.500 -11.938 9.504 1.00 84.88 651 LEU A O 1
ATOM 5277 N N . SER A 1 652 ? -15.731 -10.560 9.363 1.00 76.44 652 SER A N 1
ATOM 5278 C CA . SER A 1 652 ? -16.383 -9.474 8.602 1.00 76.44 652 SER A CA 1
ATOM 5279 C C . SER A 1 652 ? -16.808 -9.821 7.152 1.00 76.44 652 SER A C 1
ATOM 5281 O O . SER A 1 652 ? -17.000 -8.920 6.337 1.00 76.44 652 SER A O 1
ATOM 5283 N N . LYS A 1 653 ? -16.956 -11.121 6.836 1.00 60.50 653 LYS A N 1
ATOM 5284 C CA . LYS A 1 653 ? -17.343 -11.768 5.558 1.00 60.50 653 LYS A CA 1
ATOM 5285 C C . LYS A 1 653 ? -17.602 -10.806 4.382 1.00 60.50 653 LYS A C 1
ATOM 5287 O O . LYS A 1 653 ? -18.690 -10.242 4.272 1.00 60.50 653 LYS A O 1
ATOM 5292 N N . LYS A 1 654 ? -16.660 -10.717 3.430 1.00 59.44 654 LYS A N 1
ATOM 5293 C CA . LYS A 1 654 ? -16.896 -10.110 2.097 1.00 59.44 654 LYS A CA 1
ATOM 5294 C C . LYS A 1 654 ? -16.862 -11.189 1.003 1.00 59.44 654 LYS A C 1
ATOM 5296 O O . LYS A 1 654 ? -16.457 -12.314 1.257 1.00 59.44 654 LYS A O 1
ATOM 5301 N N . PHE A 1 655 ? -17.314 -10.882 -0.212 1.00 64.31 655 PHE A N 1
ATOM 5302 C CA . PHE A 1 655 ? -17.365 -11.849 -1.323 1.00 64.31 655 PHE A CA 1
ATOM 5303 C C . PHE A 1 655 ? -15.969 -12.176 -1.898 1.00 64.31 655 PHE A C 1
ATOM 5305 O O . PHE A 1 655 ? -15.084 -11.321 -1.901 1.00 64.31 655 PHE A O 1
ATOM 5312 N N . GLY A 1 656 ? -15.792 -13.385 -2.450 1.00 75.75 656 GLY A N 1
ATOM 5313 C CA . GLY A 1 656 ? -14.591 -13.783 -3.206 1.00 75.75 656 GLY A CA 1
ATOM 5314 C C . GLY A 1 656 ? -13.437 -14.358 -2.369 1.00 75.75 656 GLY A C 1
ATOM 5315 O O . GLY A 1 656 ? -13.672 -15.040 -1.371 1.00 75.75 656 GLY A O 1
ATOM 5316 N N . VAL A 1 657 ? -12.198 -14.127 -2.827 1.00 81.75 657 VAL A N 1
ATOM 5317 C CA . VAL A 1 657 ? -10.946 -14.521 -2.151 1.00 81.75 657 VAL A CA 1
ATOM 5318 C C . VAL A 1 657 ? -10.363 -13.301 -1.437 1.00 81.75 657 VAL A C 1
ATOM 5320 O O . VAL A 1 657 ? -10.013 -12.314 -2.087 1.00 81.75 657 VAL A O 1
ATOM 5323 N N . GLN A 1 658 ? -10.260 -13.356 -0.111 1.00 85.12 658 GLN A N 1
ATOM 5324 C CA . GLN A 1 658 ? -9.734 -12.268 0.720 1.00 85.12 658 GLN A CA 1
ATOM 5325 C C . GLN A 1 658 ? -8.340 -12.604 1.249 1.00 85.12 658 GLN A C 1
ATOM 5327 O O . GLN A 1 658 ? -8.045 -13.769 1.481 1.00 85.12 658 GLN A O 1
ATOM 5332 N N . CYS A 1 659 ? -7.511 -11.590 1.496 1.00 86.56 659 CYS A N 1
ATOM 5333 C CA . CYS A 1 659 ? -6.238 -11.736 2.199 1.00 86.56 659 CYS A CA 1
ATOM 5334 C C . CYS A 1 659 ? -6.230 -10.802 3.415 1.00 86.56 659 CYS A C 1
ATOM 5336 O O . CYS A 1 659 ? -6.421 -9.598 3.261 1.00 86.56 659 CYS A O 1
ATOM 5338 N N . VAL A 1 660 ? -6.016 -11.361 4.604 1.00 88.25 660 VAL A N 1
ATOM 5339 C CA . VAL A 1 660 ? -5.816 -10.652 5.872 1.00 88.25 660 VAL A CA 1
ATOM 5340 C C . VAL A 1 660 ? -4.338 -10.779 6.217 1.00 88.25 660 VAL A C 1
ATOM 5342 O O . VAL A 1 660 ? -3.846 -11.893 6.402 1.00 88.25 660 VAL A O 1
ATOM 5345 N N . ARG A 1 661 ? -3.612 -9.658 6.247 1.00 86.50 661 ARG A N 1
ATOM 5346 C CA . ARG A 1 661 ? -2.179 -9.641 6.561 1.00 86.50 661 ARG A CA 1
ATOM 5347 C C . ARG A 1 661 ? -1.985 -9.443 8.066 1.00 86.50 661 ARG A C 1
ATOM 5349 O O . ARG A 1 661 ? -2.616 -8.585 8.672 1.00 86.50 661 ARG A O 1
ATOM 5356 N N . PHE A 1 662 ? -1.127 -10.270 8.651 1.00 87.75 662 PHE A N 1
ATOM 5357 C CA . PHE A 1 662 ? -0.770 -10.254 10.063 1.00 87.75 662 PHE A CA 1
ATOM 5358 C C . PHE A 1 662 ? 0.751 -10.279 10.183 1.00 87.75 662 PHE A C 1
ATOM 5360 O O . PHE A 1 662 ? 1.385 -11.286 9.859 1.00 87.75 662 PHE A O 1
ATOM 5367 N N . ASN A 1 663 ? 1.342 -9.180 10.636 1.00 86.56 663 ASN A N 1
ATOM 5368 C CA . ASN A 1 663 ? 2.790 -9.065 10.753 1.00 86.56 663 ASN A CA 1
ATOM 5369 C C . ASN A 1 663 ? 3.215 -9.325 12.199 1.00 86.56 663 ASN A C 1
ATOM 5371 O O . ASN A 1 663 ? 2.548 -8.915 13.149 1.00 86.56 663 ASN A O 1
ATOM 5375 N N . HIS A 1 664 ? 4.346 -9.996 12.401 1.00 87.31 664 HIS A N 1
ATOM 5376 C CA . HIS A 1 664 ? 4.846 -10.228 13.749 1.00 87.31 664 HIS A CA 1
ATOM 5377 C C . HIS A 1 664 ? 6.368 -10.265 13.835 1.00 87.31 664 HIS A C 1
ATOM 5379 O O . HIS A 1 664 ? 7.070 -10.707 12.919 1.00 87.31 664 HIS A O 1
ATOM 5385 N N . GLU A 1 665 ? 6.888 -9.860 14.990 1.00 86.06 665 GLU A N 1
ATOM 5386 C CA . GLU A 1 665 ? 8.316 -9.956 15.261 1.00 86.06 665 GLU A CA 1
ATOM 5387 C C . GLU A 1 665 ? 8.763 -11.416 15.507 1.00 86.06 665 GLU A C 1
ATOM 5389 O O . GLU A 1 665 ? 8.028 -12.233 16.078 1.00 86.06 665 GLU A O 1
ATOM 5394 N N . PRO A 1 666 ? 9.992 -11.801 15.114 1.00 85.19 666 PRO A N 1
ATOM 5395 C CA . PRO A 1 666 ? 10.557 -13.108 15.430 1.00 85.19 666 PRO A CA 1
ATOM 5396 C C . PRO A 1 666 ? 10.503 -13.461 16.918 1.00 85.19 666 PRO A C 1
ATOM 5398 O O . PRO A 1 666 ? 11.076 -12.759 17.750 1.00 85.19 666 PRO A O 1
ATOM 5401 N N . GLY A 1 667 ? 9.871 -14.591 17.242 1.00 85.75 667 GLY A N 1
ATOM 5402 C CA . GLY A 1 667 ? 9.759 -15.082 18.618 1.00 85.75 667 GLY A CA 1
ATOM 5403 C C . GLY A 1 667 ? 8.601 -14.492 19.429 1.00 85.75 667 GLY A C 1
ATOM 5404 O O . GLY A 1 667 ? 8.390 -14.939 20.548 1.00 85.75 667 GLY A O 1
ATOM 5405 N N . SER A 1 668 ? 7.805 -13.566 18.877 1.00 87.75 668 SER A N 1
ATOM 5406 C CA . SER A 1 668 ? 6.666 -12.950 19.585 1.00 87.75 668 SER A CA 1
ATOM 5407 C C . SER A 1 668 ? 5.444 -13.864 19.763 1.00 87.75 668 SER A C 1
ATOM 5409 O O . SER A 1 668 ? 4.520 -13.515 20.486 1.00 87.75 668 SER A O 1
ATOM 5411 N N . GLY A 1 669 ? 5.416 -15.041 19.130 1.00 89.31 669 GLY A N 1
ATOM 5412 C CA . GLY A 1 669 ? 4.283 -15.972 19.212 1.00 89.31 669 GLY A CA 1
ATOM 5413 C C . GLY A 1 669 ? 3.218 -15.799 18.123 1.00 89.31 669 GLY A C 1
ATOM 5414 O O . GLY A 1 669 ? 2.152 -16.394 18.236 1.00 89.31 669 GLY A O 1
ATOM 5415 N N . GLY A 1 670 ? 3.499 -15.058 17.043 1.00 90.31 670 GLY A N 1
ATOM 5416 C CA . GLY A 1 670 ? 2.526 -14.809 15.966 1.00 90.31 670 GLY A CA 1
ATOM 5417 C C . GLY A 1 670 ? 1.926 -16.075 15.342 1.00 90.31 670 GLY A C 1
ATOM 5418 O O . GLY A 1 670 ? 0.712 -16.184 15.217 1.00 90.31 670 GLY A O 1
ATOM 5419 N N . THR A 1 671 ? 2.739 -17.093 15.042 1.00 89.06 671 THR A N 1
ATOM 5420 C CA . THR A 1 671 ? 2.221 -18.381 14.536 1.00 89.06 671 THR A CA 1
ATOM 5421 C C . THR A 1 671 ? 1.265 -19.058 15.522 1.00 89.06 671 THR A C 1
ATOM 5423 O O . THR A 1 671 ? 0.265 -19.635 15.104 1.00 89.06 671 THR A O 1
ATOM 5426 N N . THR A 1 672 ? 1.540 -18.965 16.827 1.00 92.31 672 THR A N 1
ATOM 5427 C CA . THR A 1 672 ? 0.650 -19.492 17.870 1.00 92.31 672 THR A CA 1
ATOM 5428 C C . THR A 1 672 ? -0.679 -18.750 17.868 1.00 92.31 672 THR A C 1
ATOM 5430 O O . THR A 1 672 ? -1.714 -19.407 17.860 1.00 92.31 672 THR A O 1
ATOM 5433 N N . LEU A 1 673 ? -0.658 -17.414 17.793 1.00 93.56 673 LEU A N 1
ATOM 5434 C CA . LEU A 1 673 ? -1.864 -16.581 17.720 1.00 93.56 673 LEU A CA 1
ATOM 5435 C C . LEU A 1 673 ? -2.726 -16.931 16.497 1.00 93.56 673 LEU A C 1
ATOM 5437 O O . LEU A 1 673 ? -3.933 -17.136 16.617 1.00 93.56 673 LEU A O 1
ATOM 5441 N N . ALA A 1 674 ? -2.093 -17.063 15.327 1.00 93.56 674 ALA A N 1
ATOM 5442 C CA . ALA A 1 674 ? -2.770 -17.397 14.078 1.00 93.56 674 ALA A CA 1
ATOM 5443 C C . ALA A 1 674 ? -3.400 -18.800 14.113 1.00 93.56 674 ALA A C 1
ATOM 5445 O O . ALA A 1 674 ? -4.552 -18.974 13.718 1.00 93.56 674 ALA A O 1
ATOM 5446 N N . MET A 1 675 ? -2.684 -19.805 14.629 1.00 94.12 675 MET A N 1
ATOM 5447 C CA . MET A 1 675 ? -3.234 -21.158 14.768 1.00 94.12 675 MET A CA 1
ATOM 5448 C C . MET A 1 675 ? -4.316 -21.251 15.850 1.00 94.12 675 MET A C 1
ATOM 5450 O O . MET A 1 675 ? -5.292 -21.971 15.653 1.00 94.12 675 MET A O 1
ATOM 5454 N N . GLN A 1 676 ? -4.198 -20.494 16.947 1.00 94.06 676 GLN A N 1
ATOM 5455 C CA . GLN A 1 676 ? -5.247 -20.398 17.969 1.00 94.06 676 GLN A CA 1
ATOM 5456 C C . GLN A 1 676 ? -6.547 -19.850 17.370 1.00 94.06 676 GLN A C 1
ATOM 5458 O O . GLN A 1 676 ? -7.632 -20.341 17.667 1.00 94.06 676 GLN A O 1
ATOM 5463 N N . LEU A 1 677 ? -6.440 -18.875 16.464 1.00 94.38 677 LEU A N 1
ATOM 5464 C CA . LEU A 1 677 ? -7.587 -18.316 15.759 1.00 94.38 677 LEU A CA 1
ATOM 5465 C C . LEU A 1 677 ? -8.251 -19.331 14.814 1.00 94.38 677 LEU A C 1
ATOM 5467 O O . LEU A 1 677 ? -9.476 -19.444 14.808 1.00 94.38 677 LEU A O 1
ATOM 5471 N N . LEU A 1 678 ? -7.465 -20.107 14.056 1.00 94.75 678 LEU A N 1
ATOM 5472 C CA . LEU A 1 678 ? -7.990 -21.207 13.230 1.00 94.75 678 LEU A CA 1
ATOM 5473 C C . LEU A 1 678 ? -8.696 -22.264 14.087 1.00 94.75 678 LEU A C 1
ATOM 5475 O O . LEU A 1 678 ? -9.758 -22.756 13.700 1.00 94.75 678 LEU A O 1
ATOM 5479 N N . TRP A 1 679 ? -8.115 -22.591 15.243 1.00 94.69 679 TRP A N 1
ATOM 5480 C CA . TRP A 1 679 ? -8.680 -23.541 16.191 1.00 94.69 679 TRP A CA 1
ATOM 5481 C C . TRP A 1 679 ? -10.046 -23.085 16.708 1.00 94.69 679 TRP A C 1
ATOM 5483 O O . TRP A 1 679 ? -11.012 -23.846 16.634 1.00 94.69 679 TRP A O 1
ATOM 5493 N N . ASP A 1 680 ? -10.165 -21.828 17.130 1.00 92.69 680 ASP A N 1
ATOM 5494 C CA . ASP A 1 680 ? -11.415 -21.265 17.655 1.00 92.69 680 ASP A CA 1
ATOM 5495 C C . ASP A 1 680 ? -12.498 -21.083 16.568 1.00 92.69 680 ASP A C 1
ATOM 5497 O O . ASP A 1 680 ? -13.694 -21.091 16.867 1.00 92.69 680 ASP A O 1
ATOM 5501 N N . LEU A 1 681 ? -12.104 -20.943 15.295 1.00 92.50 681 LEU A N 1
ATOM 5502 C CA . LEU A 1 681 ? -13.009 -20.729 14.156 1.00 92.50 681 LEU A CA 1
ATOM 5503 C C . LEU A 1 681 ? -13.361 -22.006 13.365 1.00 92.50 681 LEU A C 1
ATOM 5505 O O . LEU A 1 681 ? -14.157 -21.936 12.421 1.00 92.50 681 LEU A O 1
ATOM 5509 N N . ARG A 1 682 ? -12.832 -23.177 13.749 1.00 91.69 682 ARG A N 1
ATOM 5510 C CA . ARG A 1 682 ? -12.979 -24.460 13.020 1.00 91.69 682 ARG A CA 1
ATOM 5511 C C . ARG A 1 682 ? -14.425 -24.926 12.803 1.00 91.69 682 ARG A C 1
ATOM 5513 O O . ARG A 1 682 ? -14.736 -25.562 11.799 1.00 91.69 682 ARG A O 1
ATOM 5520 N N . SER A 1 683 ? -15.341 -24.575 13.705 1.00 85.88 683 SER A N 1
ATOM 5521 C CA . SER A 1 683 ? -16.771 -24.878 13.549 1.00 85.88 683 SER A CA 1
ATOM 5522 C C . SER A 1 683 ? -17.439 -23.986 12.496 1.00 85.88 683 SER A C 1
ATOM 5524 O O . SER A 1 683 ? -18.362 -24.410 11.804 1.00 85.88 683 SER A O 1
ATOM 5526 N N . SER A 1 684 ? -16.921 -22.775 12.275 1.00 86.62 684 SER A N 1
ATOM 5527 C CA . SER A 1 684 ? -17.484 -21.788 11.339 1.00 86.62 684 SER A CA 1
ATOM 5528 C C . SER A 1 684 ? -16.843 -21.815 9.946 1.00 86.62 684 SER A C 1
ATOM 5530 O O . SER A 1 684 ? -17.513 -21.492 8.965 1.00 86.62 684 SER A O 1
ATOM 5532 N N . PHE A 1 685 ? -15.585 -22.251 9.831 1.00 89.81 685 PHE A N 1
ATOM 5533 C CA . PHE A 1 685 ? -14.814 -22.291 8.578 1.00 89.81 685 PHE A CA 1
ATOM 5534 C C . PHE A 1 685 ? -14.267 -23.694 8.280 1.00 89.81 685 PHE A C 1
ATOM 5536 O O . PHE A 1 685 ? -14.358 -24.596 9.109 1.00 89.81 685 PHE A O 1
ATOM 5543 N N . ARG A 1 686 ? -13.720 -23.896 7.078 1.00 90.31 686 ARG A N 1
ATOM 5544 C CA . ARG A 1 686 ? -12.785 -24.995 6.792 1.00 90.31 686 ARG A CA 1
ATOM 5545 C C . ARG A 1 686 ? -11.374 -24.471 6.979 1.00 90.31 686 ARG A C 1
ATOM 5547 O O . ARG A 1 686 ? -10.886 -23.737 6.129 1.00 90.31 686 ARG A O 1
ATOM 5554 N N . CYS A 1 687 ? -10.759 -24.788 8.106 1.00 92.62 687 CYS A N 1
ATOM 5555 C CA . CYS A 1 687 ? -9.440 -24.272 8.447 1.00 92.62 687 CYS A CA 1
ATOM 5556 C C . CYS A 1 687 ? -8.351 -25.184 7.869 1.00 92.62 687 CYS A C 1
ATOM 5558 O O . CYS A 1 687 ? -8.416 -26.400 8.042 1.00 92.62 687 CYS A O 1
ATOM 5560 N N . ALA A 1 688 ? -7.357 -24.605 7.200 1.00 92.56 688 ALA A N 1
ATOM 5561 C CA . ALA A 1 688 ? -6.207 -25.336 6.676 1.00 92.56 688 ALA A CA 1
ATOM 5562 C C . ALA A 1 688 ? -4.924 -24.502 6.768 1.00 92.56 688 ALA A C 1
ATOM 5564 O O . ALA A 1 688 ? -4.965 -23.271 6.707 1.00 92.56 688 ALA A O 1
ATOM 5565 N N . VAL A 1 689 ? -3.780 -25.171 6.891 1.00 91.31 689 VAL A N 1
ATOM 5566 C CA . VAL A 1 689 ? -2.444 -24.554 6.860 1.00 91.31 689 VAL A CA 1
ATOM 5567 C C . VAL A 1 689 ? -1.699 -25.073 5.636 1.00 91.31 689 VAL A C 1
ATOM 5569 O O . VAL A 1 689 ? -1.699 -26.276 5.388 1.00 91.31 689 VAL A O 1
ATOM 5572 N N . LEU A 1 690 ? -1.053 -24.188 4.875 1.00 88.69 690 LEU A N 1
ATOM 5573 C CA . LEU A 1 690 ? -0.183 -24.615 3.775 1.00 88.69 690 LEU A CA 1
ATOM 5574 C C . LEU A 1 690 ? 1.068 -25.308 4.343 1.00 88.69 690 LEU A C 1
ATOM 5576 O O . LEU A 1 690 ? 1.821 -24.692 5.103 1.00 88.69 690 LEU A O 1
ATOM 5580 N N . VAL A 1 691 ? 1.275 -26.581 3.991 1.00 81.19 691 VAL A N 1
ATOM 5581 C CA . VAL A 1 691 ? 2.337 -27.432 4.566 1.00 81.19 691 VAL A CA 1
ATOM 5582 C C . VAL A 1 691 ? 3.710 -27.053 4.022 1.00 81.19 691 VAL A C 1
ATOM 5584 O O . VAL A 1 691 ? 4.648 -26.823 4.793 1.00 81.19 691 VAL A O 1
ATOM 5587 N N . ASP A 1 692 ? 3.817 -26.976 2.695 1.00 73.31 692 ASP A N 1
ATOM 5588 C CA . ASP A 1 692 ? 5.033 -26.578 1.999 1.00 73.31 692 ASP A CA 1
ATOM 5589 C C . ASP A 1 692 ? 4.765 -25.318 1.175 1.00 73.31 692 ASP A C 1
ATOM 5591 O O . ASP A 1 692 ? 4.065 -25.366 0.162 1.00 73.31 692 ASP A O 1
ATOM 5595 N N . PRO A 1 693 ? 5.320 -24.176 1.591 1.00 67.25 693 PRO A N 1
ATOM 5596 C CA . PRO A 1 693 ? 5.106 -22.934 0.883 1.00 67.25 693 PRO A CA 1
ATOM 5597 C C . PRO A 1 693 ? 5.866 -22.919 -0.463 1.00 67.25 693 PRO A C 1
ATOM 5599 O O . PRO A 1 693 ? 5.570 -22.106 -1.324 1.00 67.25 693 PRO A O 1
ATOM 5602 N N . THR A 1 694 ? 6.821 -23.820 -0.717 1.00 67.19 694 THR A N 1
ATOM 5603 C CA . THR A 1 694 ? 7.515 -23.915 -2.021 1.00 67.19 694 THR A CA 1
ATOM 5604 C C . THR A 1 694 ? 6.718 -24.640 -3.113 1.00 67.19 694 THR A C 1
ATOM 5606 O O . THR A 1 694 ? 7.207 -24.772 -4.236 1.00 67.19 694 THR A O 1
ATOM 5609 N N . SER A 1 695 ? 5.504 -25.090 -2.792 1.00 77.38 695 SER A N 1
ATOM 5610 C CA . SER A 1 695 ? 4.597 -25.764 -3.724 1.00 77.38 695 SER A CA 1
ATOM 5611 C C . SER A 1 695 ? 4.162 -24.852 -4.874 1.00 77.38 695 SER A C 1
ATOM 5613 O O . SER A 1 695 ? 4.136 -23.631 -4.738 1.00 77.38 695 SER A O 1
ATOM 5615 N N . ASP A 1 696 ? 3.794 -25.449 -6.007 1.00 81.69 696 ASP A N 1
ATOM 5616 C CA . ASP A 1 696 ? 3.306 -24.711 -7.172 1.00 81.69 696 ASP A CA 1
ATOM 5617 C C . ASP A 1 696 ? 1.961 -24.020 -6.882 1.00 81.69 696 ASP A C 1
ATOM 5619 O O . ASP A 1 696 ? 1.006 -24.652 -6.422 1.00 81.69 696 ASP A O 1
ATOM 5623 N N . ASP A 1 697 ? 1.873 -22.719 -7.180 1.00 83.12 697 ASP A N 1
ATOM 5624 C CA . ASP A 1 697 ? 0.696 -21.895 -6.872 1.00 83.12 697 ASP A CA 1
ATOM 5625 C C . ASP A 1 697 ? -0.594 -22.425 -7.529 1.00 83.12 697 ASP A C 1
ATOM 5627 O O . ASP A 1 697 ? -1.677 -22.304 -6.948 1.00 83.12 697 ASP A O 1
ATOM 5631 N N . SER A 1 698 ? -0.500 -23.033 -8.719 1.00 82.38 698 SER A N 1
ATOM 5632 C CA . SER A 1 698 ? -1.649 -23.600 -9.439 1.00 82.38 698 SER A CA 1
ATOM 5633 C C . SER A 1 698 ? -2.130 -24.900 -8.787 1.00 82.38 698 SER A C 1
ATOM 5635 O O . SER A 1 698 ? -3.337 -25.139 -8.651 1.00 82.38 698 SER A O 1
ATOM 5637 N N . GLU A 1 699 ? -1.199 -25.733 -8.321 1.00 86.25 699 GLU A N 1
ATOM 5638 C CA . GLU A 1 699 ? -1.521 -26.964 -7.596 1.00 86.25 699 GLU A CA 1
ATOM 5639 C C . GLU A 1 699 ? -2.168 -26.661 -6.236 1.00 86.25 699 GLU A C 1
ATOM 5641 O O . GLU A 1 699 ? -3.225 -27.215 -5.910 1.00 86.25 699 GLU A O 1
ATOM 5646 N N . VAL A 1 700 ? -1.612 -25.704 -5.484 1.00 88.44 700 VAL A N 1
ATOM 5647 C CA . VAL A 1 700 ? -2.204 -25.234 -4.220 1.00 88.44 700 VAL A CA 1
ATOM 5648 C C . VAL A 1 700 ? -3.597 -24.650 -4.465 1.00 88.44 700 VAL A C 1
ATOM 5650 O O . VAL A 1 700 ? -4.545 -24.993 -3.753 1.00 88.44 700 VAL A O 1
ATOM 5653 N N . ALA A 1 701 ? -3.761 -23.813 -5.495 1.00 88.44 701 ALA A N 1
ATOM 5654 C CA . ALA A 1 701 ? -5.057 -23.239 -5.856 1.00 88.44 701 ALA A CA 1
ATOM 5655 C C . ALA A 1 701 ? -6.113 -24.306 -6.178 1.00 88.44 701 ALA A C 1
ATOM 5657 O O . ALA A 1 701 ? -7.279 -24.165 -5.785 1.00 88.44 701 ALA A O 1
ATOM 5658 N N . THR A 1 702 ? -5.698 -25.392 -6.830 1.00 88.12 702 THR A N 1
ATOM 5659 C CA . THR A 1 702 ? -6.560 -26.540 -7.123 1.00 88.12 702 THR A CA 1
ATOM 5660 C C . THR A 1 702 ? -7.032 -27.205 -5.829 1.00 88.12 702 THR A C 1
ATOM 5662 O O . THR A 1 702 ? -8.242 -27.314 -5.615 1.00 88.12 702 THR A O 1
ATOM 5665 N N . GLN A 1 703 ? -6.116 -27.557 -4.918 1.00 92.00 703 GLN A N 1
ATOM 5666 C CA . GLN A 1 703 ? -6.466 -28.231 -3.658 1.00 92.00 703 GLN A CA 1
ATOM 5667 C C . GLN A 1 703 ? -7.322 -27.356 -2.729 1.00 92.00 703 GLN A C 1
ATOM 5669 O O . GLN A 1 703 ? -8.285 -27.834 -2.127 1.00 92.00 703 GLN A O 1
ATOM 5674 N N . VAL A 1 704 ? -7.042 -26.051 -2.649 1.00 90.62 704 VAL A N 1
ATOM 5675 C CA . VAL A 1 704 ? -7.858 -25.099 -1.871 1.00 90.62 704 VAL A CA 1
ATOM 5676 C C . VAL A 1 704 ? -9.281 -25.008 -2.434 1.00 90.62 704 VAL A C 1
ATOM 5678 O O . VAL A 1 704 ? -10.257 -24.978 -1.679 1.00 90.62 704 VAL A O 1
ATOM 5681 N N . THR A 1 705 ? -9.420 -25.009 -3.761 1.00 87.44 705 THR A N 1
ATOM 5682 C CA . THR A 1 705 ? -10.727 -24.984 -4.435 1.00 87.44 705 THR A CA 1
ATOM 5683 C C . THR A 1 705 ? -11.488 -26.302 -4.248 1.00 87.44 705 THR A C 1
ATOM 5685 O O . THR A 1 705 ? -12.713 -26.305 -4.069 1.00 87.44 705 THR A O 1
ATOM 5688 N N . GLU A 1 706 ? -10.788 -27.435 -4.234 1.00 88.00 706 GLU A N 1
ATOM 5689 C CA . GLU A 1 706 ? -11.366 -28.737 -3.887 1.00 88.00 706 GLU A CA 1
ATOM 5690 C C . GLU A 1 706 ? -11.860 -28.759 -2.437 1.00 88.00 706 GLU A C 1
ATOM 5692 O O . GLU A 1 706 ? -13.012 -29.128 -2.192 1.00 88.00 706 GLU A O 1
ATOM 5697 N N . LEU A 1 707 ? -11.068 -28.252 -1.487 1.00 88.38 707 LEU A N 1
ATOM 5698 C CA . LEU A 1 707 ? -11.480 -28.131 -0.087 1.00 88.38 707 LEU A CA 1
ATOM 5699 C C . LEU A 1 707 ? -12.698 -27.215 0.082 1.00 88.38 707 LEU A C 1
ATOM 5701 O O . LEU A 1 707 ? -13.582 -27.515 0.884 1.00 88.38 707 LEU A O 1
ATOM 5705 N N . TYR A 1 708 ? -12.793 -26.126 -0.683 1.00 86.50 708 TYR A N 1
ATOM 5706 C CA . TYR A 1 708 ? -13.958 -25.234 -0.684 1.00 86.50 708 TYR A CA 1
ATOM 5707 C C . TYR A 1 708 ? -15.234 -25.926 -1.195 1.00 86.50 708 TYR A C 1
ATOM 5709 O O . TYR A 1 708 ? -16.319 -25.743 -0.638 1.00 86.50 708 TYR A O 1
ATOM 5717 N N . THR A 1 709 ? -15.112 -26.764 -2.224 1.00 81.06 709 THR A N 1
ATOM 5718 C CA . THR A 1 709 ? -16.260 -27.391 -2.907 1.00 81.06 709 THR A CA 1
ATOM 5719 C C . THR A 1 709 ? -16.654 -28.764 -2.360 1.00 81.06 709 THR A C 1
ATOM 5721 O O . THR A 1 709 ? -17.700 -29.296 -2.730 1.00 81.06 709 THR A O 1
ATOM 5724 N N . ALA A 1 710 ? -15.865 -29.352 -1.464 1.00 76.75 710 ALA A N 1
ATOM 5725 C CA . ALA A 1 710 ? -16.123 -30.699 -0.973 1.00 76.75 710 ALA A CA 1
ATOM 5726 C C . ALA A 1 710 ? -17.314 -30.764 0.005 1.00 76.75 710 ALA A C 1
ATOM 5728 O O . ALA A 1 710 ? -17.232 -30.271 1.120 1.00 76.75 710 ALA A O 1
ATOM 5729 N N . GLY A 1 711 ? -18.427 -31.407 -0.354 1.00 71.88 711 GLY A N 1
ATOM 5730 C CA . GLY A 1 711 ? -19.620 -31.479 0.508 1.00 71.88 711 GLY A CA 1
ATOM 5731 C C . GLY A 1 711 ? -20.454 -30.189 0.475 1.00 71.88 711 GLY A C 1
ATOM 5732 O O . GLY A 1 711 ? -20.726 -29.670 -0.602 1.00 71.88 711 GLY A O 1
ATOM 5733 N N . GLU A 1 712 ? -20.894 -29.676 1.631 1.00 71.38 712 GLU A N 1
ATOM 5734 C CA . GLU A 1 712 ? -21.622 -28.394 1.709 1.00 71.38 712 GLU A CA 1
ATOM 5735 C C . GLU A 1 712 ? -20.675 -27.202 1.502 1.00 71.38 712 GLU A C 1
ATOM 5737 O O . GLU A 1 712 ? -19.553 -27.211 2.005 1.00 71.38 712 GLU A O 1
ATOM 5742 N N . LEU A 1 713 ? -21.102 -26.158 0.784 1.00 67.94 713 LEU A N 1
ATOM 5743 C CA . LEU A 1 713 ? -20.263 -24.977 0.544 1.00 67.94 713 LEU A CA 1
ATOM 5744 C C . LEU A 1 713 ? -19.957 -24.255 1.867 1.00 67.94 713 LEU A C 1
ATOM 5746 O O . LEU A 1 713 ? -20.842 -23.647 2.469 1.00 67.94 713 LEU A O 1
ATOM 5750 N N . LYS A 1 714 ? -18.693 -24.305 2.303 1.00 80.12 714 LYS A N 1
ATOM 5751 C CA . LYS A 1 714 ? -18.193 -23.668 3.532 1.00 80.12 714 LYS A CA 1
ATOM 5752 C C . LYS A 1 714 ? -16.882 -22.949 3.215 1.00 80.12 714 LYS A C 1
ATOM 5754 O O . LYS A 1 714 ? -16.002 -23.536 2.592 1.00 80.12 714 LYS A O 1
ATOM 5759 N N . THR A 1 715 ? -16.762 -21.685 3.624 1.00 88.25 715 THR A N 1
ATOM 5760 C CA . THR A 1 715 ? -15.576 -20.847 3.377 1.00 88.25 715 THR A CA 1
ATOM 5761 C C . THR A 1 715 ? -14.307 -21.502 3.918 1.00 88.25 715 THR A C 1
ATOM 5763 O O . THR A 1 715 ? -14.297 -21.972 5.060 1.00 88.25 715 THR A O 1
ATOM 5766 N N . VAL A 1 716 ? -13.235 -21.491 3.123 1.00 90.69 716 VAL A N 1
ATOM 5767 C CA . VAL A 1 716 ? -11.908 -21.958 3.549 1.00 90.69 716 VAL A CA 1
ATOM 5768 C C . VAL A 1 716 ? -11.149 -20.818 4.225 1.00 90.69 716 VAL A C 1
ATOM 5770 O O . VAL A 1 716 ? -11.051 -19.735 3.659 1.00 90.69 716 VAL A O 1
ATOM 5773 N N . LEU A 1 717 ? -10.609 -21.053 5.419 1.00 93.38 717 LEU A N 1
ATOM 5774 C CA . LEU A 1 717 ? -9.652 -20.177 6.093 1.00 93.38 717 LEU A CA 1
ATOM 5775 C C . LEU A 1 717 ? -8.255 -20.800 5.965 1.00 93.38 717 LEU A C 1
ATOM 5777 O O . LEU A 1 717 ? -7.956 -21.789 6.634 1.00 93.38 717 LEU A O 1
ATOM 5781 N N . LEU A 1 718 ? -7.428 -20.239 5.083 1.00 92.94 718 LEU A N 1
ATOM 5782 C CA . LEU A 1 718 ? -6.093 -20.734 4.746 1.00 92.94 718 LEU A CA 1
ATOM 5783 C C . LEU A 1 718 ? -5.015 -19.911 5.459 1.00 92.94 718 LEU A C 1
ATOM 5785 O O . LEU A 1 718 ? -4.903 -18.713 5.213 1.00 92.94 718 LEU A O 1
ATOM 5789 N N . LEU A 1 719 ? -4.196 -20.539 6.301 1.00 92.00 719 LEU A N 1
ATOM 5790 C CA . LEU A 1 719 ? -3.062 -19.896 6.972 1.00 92.00 719 LEU A CA 1
ATOM 5791 C C . LEU A 1 719 ? -1.752 -20.102 6.192 1.00 92.00 719 LEU A C 1
ATOM 5793 O O . LEU A 1 719 ? -1.361 -21.237 5.908 1.00 92.00 719 LEU A O 1
ATOM 5797 N N . LEU A 1 720 ? -1.041 -19.001 5.927 1.00 88.25 720 LEU A N 1
ATOM 5798 C CA . LEU A 1 720 ? 0.311 -18.972 5.356 1.00 88.25 720 LEU A CA 1
ATOM 5799 C C . LEU A 1 720 ? 1.313 -18.497 6.422 1.00 88.25 720 LEU A C 1
ATOM 5801 O O . LEU A 1 720 ? 1.153 -17.405 6.960 1.00 88.25 720 LEU A O 1
ATOM 5805 N N . VAL A 1 721 ? 2.338 -19.300 6.740 1.00 74.00 721 VAL A N 1
ATOM 5806 C CA . VAL A 1 721 ? 3.225 -19.102 7.918 1.00 74.00 721 VAL A CA 1
ATOM 5807 C C . VAL A 1 721 ? 4.643 -18.606 7.547 1.00 74.00 721 VAL A C 1
ATOM 5809 O O . VAL A 1 721 ? 5.590 -18.809 8.315 1.00 74.00 721 VAL A O 1
ATOM 5812 N N . GLN A 1 722 ? 4.844 -18.000 6.369 1.00 67.06 722 GLN A N 1
ATOM 5813 C CA . GLN A 1 722 ? 6.169 -17.569 5.873 1.00 67.06 722 GLN A CA 1
ATOM 5814 C C . GLN A 1 722 ? 6.112 -16.354 4.922 1.00 67.06 722 GLN A C 1
ATOM 5816 O O . GLN A 1 722 ? 5.051 -16.014 4.413 1.00 67.06 722 GLN A O 1
ATOM 5821 N N . ASP A 1 723 ? 7.281 -15.749 4.659 1.00 59.34 723 ASP A N 1
ATOM 5822 C CA . ASP A 1 723 ? 7.500 -14.475 3.940 1.00 59.34 723 ASP A CA 1
ATOM 5823 C C . ASP A 1 723 ? 7.305 -14.545 2.406 1.00 59.34 723 ASP A C 1
ATOM 5825 O O . ASP A 1 723 ? 8.081 -13.963 1.640 1.00 59.34 723 ASP A O 1
ATOM 5829 N N . GLN A 1 724 ? 6.314 -15.290 1.921 1.00 55.28 724 GLN A N 1
ATOM 5830 C CA . GLN A 1 724 ? 6.099 -15.458 0.483 1.00 55.28 724 GLN A CA 1
ATOM 5831 C C . GLN A 1 724 ? 5.240 -14.359 -0.143 1.00 55.28 724 GLN A C 1
ATOM 5833 O O . GLN A 1 724 ? 4.432 -13.698 0.509 1.00 55.28 724 GLN A O 1
ATOM 5838 N N . TYR A 1 725 ? 5.409 -14.171 -1.454 1.00 62.38 725 TYR A N 1
ATOM 5839 C CA . TYR A 1 725 ? 4.559 -13.283 -2.241 1.00 62.38 725 TYR A CA 1
ATOM 5840 C C . TYR A 1 725 ? 3.164 -13.902 -2.396 1.00 62.38 725 TYR A C 1
ATOM 5842 O O . TYR A 1 725 ? 2.916 -14.676 -3.311 1.00 62.38 725 TYR A O 1
ATOM 5850 N N . VAL A 1 726 ? 2.240 -13.530 -1.507 1.00 72.50 726 VAL A N 1
ATOM 5851 C CA . VAL A 1 726 ? 0.839 -13.999 -1.518 1.00 72.50 726 VAL A CA 1
ATOM 5852 C C . VAL A 1 726 ? 0.076 -13.633 -2.802 1.00 72.50 726 VAL A C 1
ATOM 5854 O O . VAL A 1 726 ? -0.930 -14.259 -3.120 1.00 72.50 726 VAL A O 1
ATOM 5857 N N . ASP A 1 727 ? 0.551 -12.640 -3.559 1.00 73.38 727 ASP A N 1
ATOM 5858 C CA . ASP A 1 727 ? -0.171 -12.079 -4.703 1.00 73.38 727 ASP A CA 1
ATOM 5859 C C . ASP A 1 727 ? -0.350 -13.083 -5.858 1.00 73.38 727 ASP A C 1
ATOM 5861 O O . ASP A 1 727 ? -1.407 -13.098 -6.494 1.00 73.38 727 ASP A O 1
ATOM 5865 N N . THR A 1 728 ? 0.649 -13.928 -6.144 1.00 77.25 728 THR A N 1
ATOM 5866 C CA . THR A 1 728 ? 0.582 -14.928 -7.230 1.00 77.25 728 THR A CA 1
ATOM 5867 C C . THR A 1 728 ? -0.331 -16.093 -6.863 1.00 77.25 728 THR A C 1
ATOM 5869 O O . THR A 1 728 ? -1.210 -16.467 -7.646 1.00 77.25 728 THR A O 1
ATOM 5872 N N . LEU A 1 729 ? -0.217 -16.586 -5.630 1.00 82.50 729 LEU A N 1
ATOM 5873 C CA . LEU A 1 729 ? -1.096 -17.621 -5.099 1.00 82.50 729 LEU A CA 1
ATOM 5874 C C . LEU A 1 729 ? -2.549 -17.132 -5.020 1.00 82.50 729 LEU A C 1
ATOM 5876 O O . LEU A 1 729 ? -3.470 -17.840 -5.429 1.00 82.50 729 LEU A O 1
ATOM 5880 N N . GLN A 1 730 ? -2.775 -15.897 -4.561 1.00 84.06 730 GLN A N 1
ATOM 5881 C CA . GLN A 1 730 ? -4.115 -15.312 -4.502 1.00 84.06 730 GLN A CA 1
ATOM 5882 C C . GLN A 1 730 ? -4.750 -15.221 -5.895 1.00 84.06 730 GLN A C 1
ATOM 5884 O O . GLN A 1 730 ? -5.919 -15.584 -6.044 1.00 84.06 730 GLN A O 1
ATOM 5889 N N . LYS A 1 731 ? -4.002 -14.772 -6.915 1.00 80.75 731 LYS A N 1
ATOM 5890 C CA . LYS A 1 731 ? -4.478 -14.766 -8.310 1.00 80.75 731 LYS A CA 1
ATOM 5891 C C . LYS A 1 731 ? -4.851 -16.175 -8.775 1.00 80.75 731 LYS A C 1
ATOM 5893 O O . LYS A 1 731 ? -5.955 -16.359 -9.278 1.00 80.75 731 LYS A O 1
ATOM 5898 N N . SER A 1 732 ? -3.987 -17.158 -8.530 1.00 84.06 732 SER A N 1
ATOM 5899 C CA . SER A 1 732 ? -4.216 -18.555 -8.925 1.00 84.06 732 SER A CA 1
ATOM 5900 C C . SER A 1 732 ? -5.479 -19.135 -8.273 1.00 84.06 732 SER A C 1
ATOM 5902 O O . SER A 1 732 ? -6.311 -19.735 -8.954 1.00 84.06 732 SER A O 1
ATOM 5904 N N . ILE A 1 733 ? -5.701 -18.874 -6.976 1.00 84.38 733 ILE A N 1
ATOM 5905 C CA . ILE A 1 733 ? -6.927 -19.282 -6.265 1.00 84.38 733 ILE A CA 1
ATOM 5906 C C . ILE A 1 733 ? -8.158 -18.578 -6.854 1.00 84.38 733 ILE A C 1
ATOM 5908 O O . ILE A 1 733 ? -9.190 -19.217 -7.057 1.00 84.38 733 ILE A O 1
ATOM 5912 N N . VAL A 1 734 ? -8.076 -17.276 -7.152 1.00 82.75 734 VAL A N 1
ATOM 5913 C CA . VAL A 1 734 ? -9.182 -16.532 -7.785 1.00 82.75 734 VAL A CA 1
ATOM 5914 C C . VAL A 1 734 ? -9.537 -17.133 -9.145 1.00 82.75 734 VAL A C 1
ATOM 5916 O O . VAL A 1 734 ? -10.723 -17.296 -9.446 1.00 82.75 734 VAL A O 1
ATOM 5919 N N . GLU A 1 735 ? -8.539 -17.482 -9.954 1.00 81.25 735 GLU A N 1
ATOM 5920 C CA . GLU A 1 735 ? -8.736 -18.112 -11.259 1.00 81.25 735 GLU A CA 1
ATOM 5921 C C . GLU A 1 735 ? -9.379 -19.498 -11.137 1.00 81.25 735 GLU A C 1
ATOM 5923 O O . GLU A 1 735 ? -10.371 -19.765 -11.822 1.00 81.25 735 GLU A O 1
ATOM 5928 N N . GLU A 1 736 ? -8.883 -20.357 -10.243 1.00 79.88 736 GLU A N 1
ATOM 5929 C CA . GLU A 1 736 ? -9.439 -21.700 -10.028 1.00 79.88 736 GLU A CA 1
ATOM 5930 C C . GLU A 1 736 ? -10.864 -21.676 -9.462 1.00 79.88 736 GLU A C 1
ATOM 5932 O O . GLU A 1 736 ? -11.758 -22.350 -9.988 1.00 79.88 736 GLU A O 1
ATOM 5937 N N . VAL A 1 737 ? -11.137 -20.834 -8.462 1.00 79.31 737 VAL A N 1
ATOM 5938 C CA . VAL A 1 737 ? -12.494 -20.658 -7.916 1.00 79.31 737 VAL A CA 1
ATOM 5939 C C . VAL A 1 737 ? -13.451 -20.151 -9.003 1.00 79.31 737 VAL A C 1
ATOM 5941 O O . VAL A 1 737 ? -14.575 -20.650 -9.128 1.00 79.31 737 VAL A O 1
ATOM 5944 N N . SER A 1 738 ? -13.000 -19.222 -9.856 1.00 75.94 738 SER A N 1
ATOM 5945 C CA . SER A 1 738 ? -13.809 -18.680 -10.960 1.00 75.94 738 SER A CA 1
ATOM 5946 C C . SER A 1 738 ? -14.195 -19.745 -11.995 1.00 75.94 738 SER A C 1
ATOM 5948 O O . SER A 1 738 ? -15.287 -19.675 -12.571 1.00 75.94 738 SER A O 1
ATOM 5950 N N . LYS A 1 739 ? -13.362 -20.777 -12.205 1.00 76.94 739 LYS A N 1
ATOM 5951 C CA . LYS A 1 739 ? -13.667 -21.901 -13.116 1.00 76.94 739 LYS A CA 1
ATOM 5952 C C . LYS A 1 739 ? -14.851 -22.751 -12.633 1.00 76.94 739 LYS A C 1
ATOM 5954 O O . LYS A 1 739 ? -15.521 -23.378 -13.457 1.00 76.94 739 LYS A O 1
ATOM 5959 N N . LYS A 1 740 ? -15.149 -22.771 -11.327 1.00 65.56 740 LYS A N 1
ATOM 5960 C CA . LYS A 1 740 ? -16.154 -23.668 -10.720 1.00 65.56 740 LYS A CA 1
ATOM 5961 C C . LYS A 1 740 ? -17.586 -23.107 -10.662 1.00 65.56 740 LYS A C 1
ATOM 5963 O O . LYS A 1 740 ? -18.487 -23.847 -10.276 1.00 65.56 740 LYS A O 1
ATOM 5968 N N . LYS A 1 741 ? -17.836 -21.862 -11.104 1.00 53.81 741 LYS A N 1
ATOM 5969 C CA . LYS A 1 741 ? -19.179 -21.224 -11.179 1.00 53.81 741 LYS A CA 1
ATOM 5970 C C . LYS A 1 741 ? -19.987 -21.266 -9.863 1.00 53.81 741 LYS A C 1
ATOM 5972 O O . LYS A 1 741 ? -21.175 -21.589 -9.871 1.00 53.81 741 LYS A O 1
ATOM 5977 N N . THR A 1 742 ? -19.361 -20.970 -8.728 1.00 53.41 742 THR A N 1
ATOM 5978 C CA . THR A 1 742 ? -20.028 -20.962 -7.412 1.00 53.41 742 THR A CA 1
ATOM 5979 C C . THR A 1 742 ? -20.771 -19.646 -7.136 1.00 53.41 742 THR A C 1
ATOM 5981 O O . THR A 1 742 ? -20.411 -18.608 -7.678 1.00 53.41 742 THR A O 1
ATOM 5984 N N . SER A 1 743 ? -21.833 -19.691 -6.319 1.00 48.16 743 SER A N 1
ATOM 5985 C CA . SER A 1 743 ? -22.740 -18.557 -6.060 1.00 48.16 743 SER A CA 1
ATOM 5986 C C . SER A 1 743 ? -22.087 -17.393 -5.302 1.00 48.16 743 SER A C 1
ATOM 5988 O O . SER A 1 743 ? -21.426 -17.623 -4.289 1.00 48.16 743 SER A O 1
ATOM 5990 N N . ASP A 1 744 ? -22.406 -16.159 -5.699 1.00 53.28 744 ASP A N 1
ATOM 5991 C CA . ASP A 1 744 ? -21.896 -14.877 -5.174 1.00 53.28 744 ASP A CA 1
ATOM 5992 C C . ASP A 1 744 ? -22.348 -14.507 -3.738 1.00 53.28 744 ASP A C 1
ATOM 5994 O O . ASP A 1 744 ? -22.486 -13.330 -3.433 1.00 53.28 744 ASP A O 1
ATOM 5998 N N . ILE A 1 745 ? -22.646 -15.462 -2.845 1.00 47.19 745 ILE A N 1
ATOM 5999 C CA . ILE A 1 745 ? -23.321 -15.177 -1.553 1.00 47.19 745 ILE A CA 1
ATOM 6000 C C . ILE A 1 745 ? -22.374 -15.267 -0.330 1.00 47.19 745 ILE A C 1
ATOM 6002 O O . ILE A 1 745 ? -22.654 -14.655 0.698 1.00 47.19 745 ILE A O 1
ATOM 6006 N N . ALA A 1 746 ? -21.222 -15.950 -0.417 1.00 53.56 746 ALA A N 1
ATOM 6007 C CA . ALA A 1 746 ? -20.253 -16.079 0.689 1.00 53.56 746 ALA A CA 1
ATOM 6008 C C . ALA A 1 746 ? -18.786 -16.047 0.197 1.00 53.56 746 ALA A C 1
ATOM 6010 O O . ALA A 1 746 ? -18.543 -16.436 -0.949 1.00 53.56 746 ALA A O 1
ATOM 6011 N N . PRO A 1 747 ? -17.799 -15.616 1.021 1.00 61.44 747 PRO A N 1
ATOM 6012 C CA . PRO A 1 747 ? -16.381 -15.729 0.671 1.00 61.44 747 PRO A CA 1
ATOM 6013 C C . PRO A 1 747 ? -16.029 -17.175 0.332 1.00 61.44 747 PRO A C 1
ATOM 6015 O O . PRO A 1 747 ? -16.393 -18.096 1.069 1.00 61.44 747 PRO A O 1
ATOM 6018 N N . ALA A 1 748 ? -15.302 -17.372 -0.764 1.00 78.44 748 ALA A N 1
ATOM 6019 C CA . ALA A 1 748 ? -14.806 -18.691 -1.130 1.00 78.44 748 ALA A CA 1
ATOM 6020 C C . ALA A 1 748 ? -13.618 -19.073 -0.238 1.00 78.44 748 ALA A C 1
ATOM 6022 O O . ALA A 1 748 ? -13.600 -20.146 0.368 1.00 78.44 748 ALA A O 1
ATOM 6023 N N . VAL A 1 749 ? -12.662 -18.149 -0.100 1.00 88.00 749 VAL A N 1
ATOM 6024 C CA . VAL A 1 749 ? -11.406 -18.364 0.626 1.00 88.00 749 VAL A CA 1
ATOM 6025 C C . VAL A 1 749 ? -10.999 -17.081 1.357 1.00 88.00 749 VAL A C 1
ATOM 6027 O O . VAL A 1 749 ? -11.030 -15.996 0.782 1.00 88.00 749 VAL A O 1
ATOM 6030 N N . VAL A 1 750 ? -10.589 -17.200 2.616 1.00 91.25 750 VAL A N 1
ATOM 6031 C CA . VAL A 1 750 ? -9.910 -16.153 3.388 1.00 91.25 750 VAL A CA 1
ATOM 6032 C C . VAL A 1 750 ? -8.483 -16.628 3.645 1.00 91.25 750 VAL A C 1
ATOM 6034 O O . VAL A 1 750 ? -8.281 -17.665 4.268 1.00 91.25 750 VAL A O 1
ATOM 6037 N N . ILE A 1 751 ? -7.497 -15.888 3.153 1.00 91.50 751 ILE A N 1
ATOM 6038 C CA . ILE A 1 751 ? -6.072 -16.151 3.341 1.00 91.50 751 ILE A CA 1
ATOM 6039 C C . ILE A 1 751 ? -5.599 -15.331 4.543 1.00 91.50 751 ILE A C 1
ATOM 6041 O O . ILE A 1 751 ? -5.594 -14.105 4.484 1.00 91.50 751 ILE A O 1
ATOM 6045 N N . LEU A 1 752 ? -5.200 -15.989 5.628 1.00 91.94 752 LEU A N 1
ATOM 6046 C CA . LEU A 1 752 ? -4.501 -15.369 6.749 1.00 91.94 752 LEU A CA 1
ATOM 6047 C C . LEU A 1 752 ? -2.994 -15.428 6.471 1.00 91.94 752 LEU A C 1
ATOM 6049 O O . LEU A 1 752 ? -2.363 -16.477 6.611 1.00 91.94 752 LEU A O 1
ATOM 6053 N N . HIS A 1 753 ? -2.420 -14.305 6.047 1.00 89.81 753 HIS A N 1
ATOM 6054 C CA . HIS A 1 753 ? -1.009 -14.194 5.694 1.00 89.81 753 HIS A CA 1
ATOM 6055 C C . HIS A 1 753 ? -0.189 -13.712 6.897 1.00 89.81 753 HIS A C 1
ATOM 6057 O O . HIS A 1 753 ? -0.179 -12.523 7.211 1.00 89.81 753 HIS A O 1
ATOM 6063 N N . CYS A 1 754 ? 0.490 -14.644 7.569 1.00 87.00 754 CYS A N 1
ATOM 6064 C CA . CYS A 1 754 ? 1.303 -14.397 8.759 1.00 87.00 754 CYS A CA 1
ATOM 6065 C C . CYS A 1 754 ? 2.771 -14.130 8.366 1.00 87.00 754 CYS A C 1
ATOM 6067 O O . CYS A 1 754 ? 3.520 -15.072 8.093 1.00 87.00 754 CYS A O 1
ATOM 6069 N N . VAL A 1 755 ? 3.189 -12.860 8.359 1.00 82.31 755 VAL A N 1
ATOM 6070 C CA . VAL A 1 755 ? 4.506 -12.399 7.875 1.00 82.31 755 VAL A CA 1
ATOM 6071 C C . VAL A 1 755 ? 5.457 -12.113 9.039 1.00 82.31 755 VAL A C 1
ATOM 6073 O O . VAL A 1 755 ? 5.068 -11.503 10.038 1.00 82.31 755 VAL A O 1
ATOM 6076 N N . ARG A 1 756 ? 6.730 -12.515 8.918 1.00 79.38 756 ARG A N 1
ATOM 6077 C CA . ARG A 1 756 ? 7.755 -12.253 9.940 1.00 79.38 756 ARG A CA 1
ATOM 6078 C C . ARG A 1 756 ? 8.563 -11.018 9.572 1.00 79.38 756 ARG A C 1
ATOM 6080 O O . ARG A 1 756 ? 9.261 -11.006 8.563 1.00 79.38 756 ARG A O 1
ATOM 6087 N N . MET A 1 757 ? 8.538 -9.990 10.416 1.00 71.94 757 MET A N 1
ATOM 6088 C CA . MET A 1 757 ? 9.235 -8.729 10.135 1.00 71.94 757 MET A CA 1
ATOM 6089 C C . MET A 1 757 ? 10.023 -8.235 11.349 1.00 71.94 757 MET A C 1
ATOM 6091 O O . MET A 1 757 ? 9.621 -8.427 12.490 1.00 71.94 757 MET A O 1
ATOM 6095 N N . ALA A 1 758 ? 11.192 -7.634 11.107 1.00 61.91 758 ALA A N 1
ATOM 6096 C CA . ALA A 1 758 ? 12.050 -7.101 12.171 1.00 61.91 758 ALA A CA 1
ATOM 6097 C C . ALA A 1 758 ? 11.550 -5.759 12.736 1.00 61.91 758 ALA A C 1
ATOM 6099 O O . ALA A 1 758 ? 11.946 -5.386 13.834 1.00 61.91 758 ALA A O 1
ATOM 6100 N N . LEU A 1 759 ? 10.713 -5.055 11.971 1.00 57.78 759 LEU A N 1
ATOM 6101 C CA . LEU A 1 759 ? 10.006 -3.831 12.326 1.00 57.78 759 LEU A CA 1
ATOM 6102 C C . LEU A 1 759 ? 8.579 -3.985 11.793 1.00 57.78 759 LEU A C 1
ATOM 6104 O O . LEU A 1 759 ? 8.399 -4.486 10.683 1.00 57.78 759 LEU A O 1
ATOM 6108 N N . VAL A 1 760 ? 7.595 -3.615 12.603 1.00 55.03 760 VAL A N 1
ATOM 6109 C CA . VAL A 1 760 ? 6.168 -3.729 12.288 1.00 55.03 760 VAL A CA 1
ATOM 6110 C C . VAL A 1 760 ? 5.577 -2.336 12.017 1.00 55.03 760 VAL A C 1
ATOM 6112 O O . VAL A 1 760 ? 5.691 -1.450 12.868 1.00 55.03 760 VAL A O 1
ATOM 6115 N N . ASP A 1 761 ? 4.997 -2.149 10.827 1.00 49.06 761 ASP A N 1
ATOM 6116 C CA . ASP A 1 761 ? 4.468 -0.876 10.295 1.00 49.06 761 ASP A CA 1
ATOM 6117 C C . ASP A 1 761 ? 3.031 -0.609 10.772 1.00 49.06 761 ASP A C 1
ATOM 6119 O O . ASP A 1 761 ? 2.240 -1.538 10.826 1.00 49.06 761 ASP A O 1
ATOM 6123 N N . ALA A 1 762 ? 2.645 0.640 11.059 1.00 46.53 762 ALA A N 1
ATOM 6124 C CA . ALA A 1 762 ? 1.407 0.990 11.782 1.00 46.53 762 ALA A CA 1
ATOM 6125 C C . ALA A 1 762 ? 0.055 0.622 11.116 1.00 46.53 762 ALA A C 1
ATOM 6127 O O . ALA A 1 762 ? -0.979 0.748 11.765 1.00 46.53 762 ALA A O 1
ATOM 6128 N N . GLU A 1 763 ? 0.035 0.179 9.857 1.00 48.56 763 GLU A N 1
ATOM 6129 C CA . GLU A 1 763 ? -1.194 0.062 9.048 1.00 48.56 763 GLU A CA 1
ATOM 6130 C C . GLU A 1 763 ? -1.802 -1.354 8.988 1.00 48.56 763 GLU A C 1
ATOM 6132 O O . GLU A 1 763 ? -2.976 -1.496 8.650 1.00 48.56 763 GLU A O 1
ATOM 6137 N N . ASP A 1 764 ? -1.033 -2.393 9.334 1.00 65.75 764 ASP A N 1
ATOM 6138 C CA . ASP A 1 764 ? -1.485 -3.793 9.426 1.00 65.75 764 ASP A CA 1
ATOM 6139 C C . ASP A 1 764 ? -1.660 -4.229 10.898 1.00 65.75 764 ASP A C 1
ATOM 6141 O O . ASP A 1 764 ? -1.162 -3.580 11.820 1.00 65.75 764 ASP A O 1
ATOM 6145 N N . ILE A 1 765 ? -2.304 -5.379 11.149 1.00 79.50 765 ILE A N 1
ATOM 6146 C CA . ILE A 1 765 ? -2.328 -5.955 12.504 1.00 79.50 765 ILE A CA 1
ATOM 6147 C C . ILE A 1 765 ? -0.933 -6.483 12.834 1.00 79.50 765 ILE A C 1
ATOM 6149 O O . ILE A 1 765 ? -0.411 -7.370 12.150 1.00 79.50 765 ILE A O 1
ATOM 6153 N N . ASN A 1 766 ? -0.346 -5.960 13.909 1.00 84.38 766 ASN A N 1
ATOM 6154 C CA . ASN A 1 766 ? 1.036 -6.229 14.274 1.00 84.38 766 ASN A CA 1
ATOM 6155 C C . ASN A 1 766 ? 1.172 -6.836 15.663 1.00 84.38 766 ASN A C 1
ATOM 6157 O O . ASN A 1 766 ? 0.713 -6.255 16.644 1.00 84.38 766 ASN A O 1
ATOM 6161 N N . LEU A 1 767 ? 1.929 -7.928 15.768 1.00 88.31 767 LEU A N 1
ATOM 6162 C CA . LEU A 1 767 ? 2.327 -8.496 17.053 1.00 88.31 767 LEU A CA 1
ATOM 6163 C C . LEU A 1 767 ? 3.800 -8.208 17.369 1.00 88.31 767 LEU A C 1
ATOM 6165 O O . LEU A 1 767 ? 4.719 -8.836 16.821 1.00 88.31 767 LEU A O 1
ATOM 6169 N N . ARG A 1 768 ? 4.009 -7.286 18.313 1.00 86.06 768 ARG A N 1
ATOM 6170 C CA . ARG A 1 768 ? 5.322 -6.897 18.849 1.00 86.06 768 ARG A CA 1
ATOM 6171 C C . ARG A 1 768 ? 5.839 -7.911 19.879 1.00 86.06 768 ARG A C 1
ATOM 6173 O O . ARG A 1 768 ? 5.091 -8.726 20.431 1.00 86.06 768 ARG A O 1
ATOM 6180 N N . LYS A 1 769 ? 7.149 -7.891 20.131 1.00 86.31 769 LYS A N 1
ATOM 6181 C CA . LYS A 1 769 ? 7.779 -8.609 21.251 1.00 86.31 769 LYS A CA 1
ATOM 6182 C C . LYS A 1 769 ? 7.346 -8.037 22.595 1.00 86.31 769 LYS A C 1
ATOM 6184 O O . LYS A 1 769 ? 7.123 -8.802 23.519 1.00 86.31 769 LYS A O 1
ATOM 6189 N N . GLU A 1 770 ? 7.223 -6.720 22.695 1.00 85.75 770 GLU A N 1
ATOM 6190 C CA . GLU A 1 770 ? 6.823 -6.066 23.940 1.00 85.75 770 GLU A CA 1
ATOM 6191 C C . GLU A 1 770 ? 5.452 -6.574 24.403 1.00 85.75 770 GLU A C 1
ATOM 6193 O O . GLU A 1 770 ? 4.530 -6.696 23.594 1.00 85.75 770 GLU A O 1
ATOM 6198 N N . LEU A 1 771 ? 5.362 -6.927 25.686 1.00 90.88 771 LEU A N 1
ATOM 6199 C CA . LEU A 1 771 ? 4.112 -7.311 26.336 1.00 90.88 771 LEU A CA 1
ATOM 6200 C C . LEU A 1 771 ? 3.380 -6.072 26.862 1.00 90.88 771 LEU A C 1
ATOM 6202 O O . LEU A 1 771 ? 4.012 -5.201 27.470 1.00 90.88 771 LEU A O 1
ATOM 6206 N N . SER A 1 772 ? 2.057 -6.022 26.700 1.00 89.88 772 SER A N 1
ATOM 6207 C CA . SER A 1 772 ? 1.214 -5.039 27.397 1.00 89.88 772 SER A CA 1
ATOM 6208 C C . SER A 1 772 ? 1.161 -5.301 28.910 1.00 89.88 772 SER A C 1
ATOM 6210 O O . SER A 1 772 ? 1.630 -6.332 29.412 1.00 89.88 772 SER A O 1
ATOM 6212 N N . ALA A 1 773 ? 0.609 -4.354 29.676 1.00 90.06 773 ALA A N 1
ATOM 6213 C CA . ALA A 1 773 ? 0.461 -4.511 31.124 1.00 90.06 773 ALA A CA 1
ATOM 6214 C C . ALA A 1 773 ? -0.444 -5.710 31.461 1.00 90.06 773 ALA A C 1
ATOM 6216 O O . ALA A 1 773 ? -0.123 -6.512 32.342 1.00 90.06 773 ALA A O 1
ATOM 6217 N N . GLU A 1 774 ? -1.529 -5.873 30.707 1.00 89.38 774 GLU A N 1
ATOM 6218 C CA . GLU A 1 774 ? -2.467 -6.986 30.809 1.00 89.38 774 GLU A CA 1
ATOM 6219 C C . GLU A 1 774 ? -1.799 -8.317 30.447 1.00 89.38 774 GLU A C 1
ATOM 6221 O O . GLU A 1 774 ? -1.903 -9.278 31.215 1.00 89.38 774 GLU A O 1
ATOM 6226 N N . GLU A 1 775 ? -1.070 -8.379 29.326 1.00 92.75 775 GLU A N 1
ATOM 6227 C CA . GLU A 1 775 ? -0.314 -9.577 28.945 1.00 92.75 775 GLU A CA 1
ATOM 6228 C C . GLU A 1 775 ? 0.718 -9.944 30.017 1.00 92.75 775 GLU A C 1
ATOM 6230 O O . GLU A 1 775 ? 0.830 -11.112 30.384 1.00 92.75 775 GLU A O 1
ATOM 6235 N N . THR A 1 776 ? 1.430 -8.962 30.577 1.00 92.31 776 THR A N 1
ATOM 6236 C CA . THR A 1 776 ? 2.439 -9.191 31.626 1.00 92.31 776 THR A CA 1
ATOM 6237 C C . THR A 1 776 ? 1.832 -9.903 32.837 1.00 92.31 776 THR A C 1
ATOM 6239 O O . THR A 1 776 ? 2.365 -10.919 33.287 1.00 92.31 776 THR A O 1
ATOM 6242 N N . ILE A 1 777 ? 0.669 -9.443 33.312 1.00 92.12 777 ILE A N 1
ATOM 6243 C CA . ILE A 1 777 ? -0.059 -10.080 34.423 1.00 92.12 777 ILE A CA 1
ATOM 6244 C C . ILE A 1 777 ? -0.438 -11.526 34.070 1.00 92.12 777 ILE A C 1
ATOM 6246 O O . ILE A 1 777 ? -0.292 -12.432 34.896 1.00 92.12 777 ILE A O 1
ATOM 6250 N N . GLN A 1 778 ? -0.903 -11.764 32.841 1.00 92.31 778 GLN A N 1
ATOM 6251 C CA . GLN A 1 778 ? -1.281 -13.103 32.384 1.00 92.31 778 GLN A CA 1
ATOM 6252 C C . GLN A 1 778 ? -0.071 -14.043 32.288 1.00 92.31 778 GLN A C 1
ATOM 6254 O O . GLN A 1 778 ? -0.154 -15.197 32.717 1.00 92.31 778 GLN A O 1
ATOM 6259 N N . PHE A 1 779 ? 1.067 -13.563 31.779 1.00 93.94 779 PHE A N 1
ATOM 6260 C CA . PHE A 1 779 ? 2.309 -14.336 31.703 1.00 93.94 779 PHE A CA 1
ATOM 6261 C C . PHE A 1 779 ? 2.877 -14.661 33.090 1.00 93.94 779 PHE A C 1
ATOM 6263 O O . PHE A 1 779 ? 3.352 -15.782 33.299 1.00 93.94 779 PHE A O 1
ATOM 6270 N N . ASP A 1 780 ? 2.778 -13.744 34.053 1.00 93.62 780 ASP A N 1
ATOM 6271 C CA . ASP A 1 780 ? 3.194 -13.988 35.438 1.00 93.62 780 ASP A CA 1
ATOM 6272 C C . ASP A 1 780 ? 2.300 -15.022 36.134 1.00 93.62 780 ASP A C 1
ATOM 6274 O O . ASP A 1 780 ? 2.802 -15.964 36.753 1.00 93.62 780 ASP A O 1
ATOM 6278 N N . ALA A 1 781 ? 0.979 -14.934 35.958 1.00 91.75 781 ALA A N 1
ATOM 6279 C CA . ALA A 1 781 ? 0.060 -15.958 36.455 1.00 91.75 781 ALA A CA 1
ATOM 6280 C C . ALA A 1 781 ? 0.344 -17.332 35.816 1.00 91.75 781 ALA A C 1
ATOM 6282 O O . ALA A 1 781 ? 0.396 -18.359 36.503 1.00 91.75 781 ALA A O 1
ATOM 6283 N N . LYS A 1 782 ? 0.607 -17.355 34.501 1.00 93.25 782 LYS A N 1
ATOM 6284 C CA . LYS A 1 782 ? 0.947 -18.578 33.764 1.00 93.25 782 LYS A CA 1
ATOM 6285 C C . LYS A 1 782 ? 2.259 -19.194 34.245 1.00 93.25 782 LYS A C 1
ATOM 6287 O O . LYS A 1 782 ? 2.376 -20.417 34.314 1.00 93.25 782 LYS A O 1
ATOM 6292 N N . LYS A 1 783 ? 3.241 -18.373 34.616 1.00 94.19 783 LYS A N 1
ATOM 6293 C CA . LYS A 1 783 ? 4.510 -18.833 35.187 1.00 94.19 783 LYS A CA 1
ATOM 6294 C C . LYS A 1 783 ? 4.303 -19.619 36.482 1.00 94.19 783 LYS A C 1
ATOM 6296 O O . LYS A 1 783 ? 4.833 -20.725 36.588 1.00 94.19 783 LYS A O 1
ATOM 6301 N N . GLU A 1 784 ? 3.514 -19.106 37.422 1.00 93.31 784 GLU A N 1
ATOM 6302 C CA . GLU A 1 784 ? 3.226 -19.805 38.687 1.00 93.31 784 GLU A CA 1
ATOM 6303 C C . GLU A 1 784 ? 2.509 -21.146 38.448 1.00 93.31 784 GLU A C 1
ATOM 6305 O O . GLU A 1 784 ? 2.823 -22.171 39.071 1.00 93.31 784 GLU A O 1
ATOM 6310 N N . GLN A 1 785 ? 1.609 -21.179 37.459 1.00 90.62 785 GLN A N 1
ATOM 6311 C CA . GLN A 1 785 ? 0.954 -22.411 37.017 1.00 90.62 785 GLN A CA 1
ATOM 6312 C C . GLN A 1 785 ? 1.973 -23.434 36.481 1.00 90.62 785 GLN A C 1
ATOM 6314 O O . GLN A 1 785 ? 1.946 -24.610 36.862 1.00 90.62 785 GLN A O 1
ATOM 6319 N N . LEU A 1 786 ? 2.883 -23.004 35.601 1.00 92.06 786 LEU A N 1
ATOM 6320 C CA . LEU A 1 786 ? 3.882 -23.882 34.986 1.00 92.06 786 LEU A CA 1
ATOM 6321 C C . LEU A 1 786 ? 4.925 -24.377 35.993 1.00 92.06 786 LEU A C 1
ATOM 6323 O O . LEU A 1 786 ? 5.307 -25.544 35.920 1.00 92.06 786 LEU A O 1
ATOM 6327 N N . LEU A 1 787 ? 5.325 -23.549 36.961 1.00 93.44 787 LEU A N 1
ATOM 6328 C CA . LEU A 1 787 ? 6.195 -23.950 38.073 1.00 93.44 787 LEU A CA 1
ATOM 6329 C C . LEU A 1 787 ? 5.559 -25.054 38.924 1.00 93.44 787 LEU A C 1
ATOM 6331 O O . LEU A 1 787 ? 6.232 -26.008 39.314 1.00 93.44 787 LEU A O 1
ATOM 6335 N N . THR A 1 788 ? 4.249 -24.963 39.159 1.00 91.81 788 THR A N 1
ATOM 6336 C CA . THR A 1 788 ? 3.504 -25.977 39.915 1.00 91.81 788 THR A CA 1
ATOM 6337 C C . THR A 1 788 ? 3.358 -27.281 39.125 1.00 91.81 788 THR A C 1
ATOM 6339 O O . THR A 1 788 ? 3.529 -28.373 39.672 1.00 91.81 788 THR A O 1
ATOM 6342 N N . LYS A 1 789 ? 3.054 -27.183 37.825 1.00 90.69 789 LYS A N 1
ATOM 6343 C CA . LYS A 1 789 ? 2.777 -28.342 36.961 1.00 90.69 789 LYS A CA 1
ATOM 6344 C C . LYS A 1 789 ? 4.049 -29.067 36.495 1.00 90.69 789 LYS A C 1
ATOM 6346 O O . LYS A 1 789 ? 4.044 -30.295 36.382 1.00 90.69 789 LYS A O 1
ATOM 6351 N N . PHE A 1 790 ? 5.132 -28.331 36.239 1.00 92.94 790 PHE A N 1
ATOM 6352 C CA . PHE A 1 790 ? 6.386 -28.827 35.658 1.00 92.94 790 PHE A CA 1
ATOM 6353 C C . PHE A 1 790 ? 7.632 -28.321 36.410 1.00 92.94 790 PHE A C 1
ATOM 6355 O O . PHE A 1 790 ? 8.519 -27.713 35.806 1.00 92.94 790 PHE A O 1
ATOM 6362 N N . PRO A 1 791 ? 7.762 -28.595 37.721 1.00 91.56 791 PRO A N 1
ATOM 6363 C CA . PRO A 1 791 ? 8.831 -28.024 38.544 1.00 91.56 791 PRO A CA 1
ATOM 6364 C C . PRO A 1 791 ? 10.244 -28.441 38.109 1.00 91.56 791 PRO A C 1
ATOM 6366 O O . PRO A 1 791 ? 11.206 -27.759 38.440 1.00 91.56 791 PRO A O 1
ATOM 6369 N N . LYS A 1 792 ? 10.396 -29.562 37.386 1.00 89.12 792 LYS A N 1
ATOM 6370 C CA . LYS A 1 792 ? 11.706 -30.054 36.922 1.00 89.12 792 LYS A CA 1
ATOM 6371 C C . LYS A 1 792 ? 12.074 -29.537 35.533 1.00 89.12 792 LYS A C 1
ATOM 6373 O O . LYS A 1 792 ? 13.251 -29.424 35.215 1.00 89.12 792 LYS A O 1
ATOM 6378 N N . GLU A 1 793 ? 11.078 -29.288 34.690 1.00 91.25 793 GLU A N 1
ATOM 6379 C CA . GLU A 1 793 ? 11.264 -28.927 33.286 1.00 91.25 793 GLU A CA 1
ATOM 6380 C C . GLU A 1 793 ? 11.209 -27.409 33.049 1.00 91.25 793 GLU A C 1
ATOM 6382 O O . GLU A 1 793 ? 11.702 -26.945 32.023 1.00 91.25 793 GLU A O 1
ATOM 6387 N N . TYR A 1 794 ? 10.650 -26.639 33.991 1.00 91.25 794 TYR A N 1
ATOM 6388 C CA . TYR A 1 794 ? 10.393 -25.201 33.848 1.00 91.25 794 TYR A CA 1
ATOM 6389 C C . TYR A 1 794 ? 11.629 -24.372 33.460 1.00 91.25 794 TYR A C 1
ATOM 6391 O O . TYR A 1 794 ? 11.535 -23.470 32.626 1.00 91.25 794 TYR A O 1
ATOM 6399 N N . GLU A 1 795 ? 12.807 -24.694 34.001 1.00 86.44 795 GLU A N 1
ATOM 6400 C CA . GLU A 1 795 ? 14.056 -23.987 33.669 1.00 86.44 795 GLU A CA 1
ATOM 6401 C C . GLU A 1 795 ? 14.400 -24.059 32.170 1.00 86.44 795 GLU A C 1
ATOM 6403 O O . GLU A 1 795 ? 15.067 -23.172 31.641 1.00 86.44 795 GLU A O 1
ATOM 6408 N N . GLN A 1 796 ? 13.890 -25.079 31.473 1.00 89.06 796 GLN A N 1
ATOM 6409 C CA . GLN A 1 796 ? 14.126 -25.336 30.051 1.00 89.06 796 GLN A CA 1
ATOM 6410 C C . GLN A 1 796 ? 13.119 -24.617 29.146 1.00 89.06 796 GLN A C 1
ATOM 6412 O O . GLN A 1 796 ? 13.258 -24.660 27.922 1.00 89.06 796 GLN A O 1
ATOM 6417 N N . PHE A 1 797 ? 12.076 -23.989 29.705 1.00 94.56 797 PHE A N 1
ATOM 6418 C CA . PHE A 1 797 ? 10.981 -23.364 28.954 1.00 94.56 797 PHE A CA 1
ATOM 6419 C C . PHE A 1 797 ? 11.400 -22.019 28.353 1.00 94.56 797 PHE A C 1
ATOM 6421 O O . PHE A 1 797 ? 10.751 -20.999 28.554 1.00 94.56 797 PHE A O 1
ATOM 6428 N N . HIS A 1 798 ? 12.515 -21.990 27.625 1.00 93.19 798 HIS A N 1
ATOM 6429 C CA . HIS A 1 798 ? 13.095 -20.761 27.093 1.00 93.19 798 HIS A CA 1
ATOM 6430 C C . HIS A 1 798 ? 12.163 -20.031 26.120 1.00 93.19 798 HIS A C 1
ATOM 6432 O O . HIS A 1 798 ? 12.150 -18.804 26.122 1.00 93.19 798 HIS A O 1
ATOM 6438 N N . GLY A 1 799 ? 11.356 -20.757 25.337 1.00 91.44 799 GLY A N 1
ATOM 6439 C CA . GLY A 1 799 ? 10.337 -20.150 24.476 1.00 91.44 799 GLY A CA 1
ATOM 6440 C C . GLY A 1 799 ? 9.332 -19.307 25.269 1.00 91.44 799 GLY A C 1
ATOM 6441 O O . GLY A 1 799 ? 9.025 -18.187 24.873 1.00 91.44 799 GLY A O 1
ATOM 6442 N N . PHE A 1 800 ? 8.887 -19.810 26.423 1.00 94.88 800 PHE A N 1
ATOM 6443 C CA . PHE A 1 800 ? 7.990 -19.097 27.335 1.00 94.88 800 PHE A CA 1
ATOM 6444 C C . PHE A 1 800 ? 8.712 -18.035 28.177 1.00 94.88 800 PHE A C 1
ATOM 6446 O O . PHE A 1 800 ? 8.289 -16.885 28.215 1.00 94.88 800 PHE A O 1
ATOM 6453 N N . ASN A 1 801 ? 9.820 -18.390 28.828 1.00 95.25 801 ASN A N 1
ATOM 6454 C CA . ASN A 1 801 ? 10.519 -17.533 29.790 1.00 95.25 801 ASN A CA 1
ATOM 6455 C C . ASN A 1 801 ? 11.123 -16.278 29.141 1.00 95.25 801 ASN A C 1
ATOM 6457 O O . ASN A 1 801 ? 11.176 -15.225 29.773 1.00 95.25 801 ASN A O 1
ATOM 6461 N N . ILE A 1 802 ? 11.554 -16.348 27.876 1.00 94.62 802 ILE A N 1
ATOM 6462 C CA . ILE A 1 802 ? 12.010 -15.152 27.148 1.00 94.62 802 ILE A CA 1
ATOM 6463 C C . ILE A 1 802 ? 10.850 -14.178 26.950 1.00 94.62 802 ILE A C 1
ATOM 6465 O O . ILE A 1 802 ? 11.033 -12.986 27.158 1.00 94.62 802 ILE A O 1
ATOM 6469 N N . MET A 1 803 ? 9.662 -14.675 26.604 1.00 93.31 803 MET A N 1
ATOM 6470 C CA . MET A 1 803 ? 8.473 -13.843 26.438 1.00 93.31 803 MET A CA 1
ATOM 6471 C C . MET A 1 803 ? 7.996 -13.291 27.787 1.00 93.31 803 MET A C 1
ATOM 6473 O O . MET A 1 803 ? 7.848 -12.084 27.921 1.00 93.31 803 MET A O 1
ATOM 6477 N N . GLN A 1 804 ? 7.877 -14.143 28.812 1.00 94.62 804 GLN A N 1
ATOM 6478 C CA . GLN A 1 804 ? 7.461 -13.760 30.170 1.00 94.62 804 GLN A CA 1
ATOM 6479 C C . GLN A 1 804 ? 8.391 -12.718 30.807 1.00 94.62 804 GLN A C 1
ATOM 6481 O O . GLN A 1 804 ? 7.932 -11.845 31.531 1.00 94.62 804 GLN A O 1
ATOM 6486 N N . THR A 1 805 ? 9.694 -12.759 30.520 1.00 93.81 805 THR A N 1
ATOM 6487 C CA . THR A 1 805 ? 10.651 -11.735 30.983 1.00 93.81 805 THR A CA 1
ATOM 6488 C C . THR A 1 805 ? 10.721 -10.512 30.064 1.00 93.81 805 THR A C 1
ATOM 6490 O O . THR A 1 805 ? 11.693 -9.755 30.123 1.00 93.81 805 THR A O 1
ATOM 6493 N N . ASN A 1 806 ? 9.721 -10.336 29.195 1.00 92.31 806 ASN A N 1
ATOM 6494 C CA . ASN A 1 806 ? 9.620 -9.277 28.198 1.00 92.31 806 ASN A CA 1
ATOM 6495 C C . ASN A 1 806 ? 10.907 -9.127 27.364 1.00 92.31 806 ASN A C 1
ATOM 6497 O O . ASN A 1 806 ? 11.495 -8.052 27.246 1.00 92.31 806 ASN A O 1
ATOM 6501 N N . PHE A 1 807 ? 11.396 -10.253 26.836 1.00 92.62 807 PHE A N 1
ATOM 6502 C CA . PHE A 1 807 ? 12.587 -10.352 25.987 1.00 92.62 807 PHE A CA 1
ATOM 6503 C C . PHE A 1 807 ? 13.873 -9.839 26.665 1.00 92.62 807 PHE A C 1
ATOM 6505 O O . PHE A 1 807 ? 14.771 -9.286 26.021 1.00 92.62 807 PHE A O 1
ATOM 6512 N N . SER A 1 808 ? 14.001 -10.063 27.979 1.00 93.38 808 SER A N 1
ATOM 6513 C CA . SER A 1 808 ? 15.153 -9.638 28.780 1.00 93.38 808 SER A CA 1
ATOM 6514 C C . SER A 1 808 ? 16.489 -10.156 28.235 1.00 93.38 808 SER A C 1
ATOM 6516 O O . SER A 1 808 ? 16.787 -11.355 28.238 1.00 93.38 808 SER A O 1
ATOM 6518 N N . LYS A 1 809 ? 17.371 -9.220 27.856 1.00 92.12 809 LYS A N 1
ATOM 6519 C CA . LYS A 1 809 ? 18.762 -9.527 27.477 1.00 92.12 809 LYS A CA 1
ATOM 6520 C C . LYS A 1 809 ? 19.524 -10.213 28.613 1.00 92.12 809 LYS A C 1
ATOM 6522 O O . LYS A 1 809 ? 20.341 -11.086 28.335 1.00 92.12 809 LYS A O 1
ATOM 6527 N N . GLY A 1 810 ? 19.240 -9.846 29.866 1.00 92.31 810 GLY A N 1
ATOM 6528 C CA . GLY A 1 810 ? 19.864 -10.450 31.044 1.00 92.31 810 GLY A CA 1
ATOM 6529 C C . GLY A 1 810 ? 19.536 -11.938 31.162 1.00 92.31 810 GLY A C 1
ATOM 6530 O O . GLY A 1 810 ? 20.446 -12.753 31.288 1.00 92.31 810 GLY A O 1
ATOM 6531 N N . TYR A 1 811 ? 18.259 -12.311 31.006 1.00 93.12 811 TYR A N 1
ATOM 6532 C CA . TYR A 1 811 ? 17.836 -13.717 31.024 1.00 93.12 811 TYR A CA 1
ATOM 6533 C C . TYR A 1 811 ? 18.522 -14.540 29.922 1.00 93.12 811 TYR A C 1
ATOM 6535 O O . TYR A 1 811 ? 19.043 -15.631 30.174 1.00 93.12 811 TYR A O 1
ATOM 6543 N N . VAL A 1 812 ? 18.565 -14.004 28.697 1.00 92.25 812 VAL A N 1
ATOM 6544 C CA . VAL A 1 812 ? 19.199 -14.684 27.557 1.00 92.25 812 VAL A CA 1
ATOM 6545 C C . VAL A 1 812 ? 20.707 -14.837 27.771 1.00 92.25 812 VAL A C 1
ATOM 6547 O O . VAL A 1 812 ? 21.254 -15.905 27.499 1.00 92.25 812 VAL A O 1
ATOM 6550 N N . GLN A 1 813 ? 21.382 -13.811 28.300 1.00 90.88 813 GLN A N 1
ATOM 6551 C CA . GLN A 1 813 ? 22.804 -13.883 28.646 1.00 90.88 813 GLN A CA 1
ATOM 6552 C C . GLN A 1 813 ? 23.081 -14.963 29.695 1.00 90.88 813 GLN A C 1
ATOM 6554 O O . GLN A 1 813 ? 23.978 -15.778 29.490 1.00 90.88 813 GLN A O 1
ATOM 6559 N N . SER A 1 814 ? 22.293 -15.013 30.771 1.00 88.56 814 SER A N 1
ATOM 6560 C CA . SER A 1 814 ? 22.419 -16.050 31.800 1.00 88.56 814 SER A CA 1
ATOM 6561 C C . SER A 1 814 ? 22.197 -17.452 31.231 1.00 88.56 814 SER A C 1
ATOM 6563 O O . SER A 1 814 ? 22.985 -18.352 31.509 1.00 88.56 814 SER A O 1
ATOM 6565 N N . SER A 1 815 ? 21.186 -17.628 30.374 1.00 88.19 815 SER A N 1
ATOM 6566 C CA . SER A 1 815 ? 20.879 -18.922 29.741 1.00 88.19 815 SER A CA 1
ATOM 6567 C C . SER A 1 815 ? 21.990 -19.389 28.788 1.00 88.19 815 SER A C 1
ATOM 6569 O O . SER A 1 815 ? 22.277 -20.579 28.696 1.00 88.19 815 SER A O 1
ATOM 6571 N N . CYS A 1 816 ? 22.660 -18.458 28.101 1.00 89.44 816 CYS A N 1
ATOM 6572 C CA . CYS A 1 816 ? 23.730 -18.763 27.145 1.00 89.44 816 CYS A CA 1
ATOM 6573 C C . CYS A 1 816 ? 25.125 -18.896 27.784 1.00 89.44 816 CYS A C 1
ATOM 6575 O O . CYS A 1 816 ? 26.087 -19.164 27.064 1.00 89.44 816 CYS A O 1
ATOM 6577 N N . HIS A 1 817 ? 25.262 -18.733 29.107 1.00 84.88 817 HIS A N 1
ATOM 6578 C CA . HIS A 1 817 ? 26.560 -18.703 29.799 1.00 84.88 817 HIS A CA 1
ATOM 6579 C C . HIS A 1 817 ? 27.432 -19.950 29.551 1.00 84.88 817 HIS A C 1
ATOM 6581 O O . HIS A 1 817 ? 28.658 -19.872 29.600 1.00 84.88 817 HIS A O 1
ATOM 6587 N N . VAL A 1 818 ? 26.830 -21.090 29.199 1.00 82.69 818 VAL A N 1
ATOM 6588 C CA . VAL A 1 818 ? 27.566 -22.297 28.788 1.00 82.69 818 VAL A CA 1
ATOM 6589 C C . VAL A 1 818 ? 28.591 -22.035 27.684 1.00 82.69 818 VAL A C 1
ATOM 6591 O O . VAL A 1 818 ? 29.701 -22.552 27.764 1.00 82.69 818 VAL A O 1
ATOM 6594 N N . PHE A 1 819 ? 28.279 -21.184 26.702 1.00 82.25 819 PHE A N 1
ATOM 6595 C CA . PHE A 1 819 ? 29.155 -20.945 25.552 1.00 82.25 819 PHE A CA 1
ATOM 6596 C C . PHE A 1 819 ? 30.469 -20.241 25.916 1.00 82.25 819 PHE A C 1
ATOM 6598 O O . PHE A 1 819 ? 31.426 -20.294 25.142 1.00 82.25 819 PHE A O 1
ATOM 6605 N N . ASN A 1 820 ? 30.549 -19.586 27.081 1.00 76.19 820 ASN A N 1
ATOM 6606 C CA . ASN A 1 820 ? 31.753 -18.883 27.520 1.00 76.19 820 ASN A CA 1
ATOM 6607 C C . ASN A 1 820 ? 32.354 -19.407 28.835 1.00 76.19 820 ASN A C 1
ATOM 6609 O O . ASN A 1 820 ? 33.389 -18.880 29.253 1.00 76.19 820 ASN A O 1
ATOM 6613 N N . ASN A 1 821 ? 31.795 -20.466 29.429 1.00 77.94 821 ASN A N 1
ATOM 6614 C CA . ASN A 1 821 ? 32.257 -21.046 30.690 1.00 77.94 821 ASN A CA 1
ATOM 6615 C C . ASN A 1 821 ? 33.176 -22.273 30.459 1.00 77.94 821 ASN A C 1
ATOM 6617 O O . ASN A 1 821 ? 32.703 -23.304 29.980 1.00 77.94 821 ASN A O 1
ATOM 6621 N N . PRO A 1 822 ? 34.481 -22.207 30.792 1.00 73.38 822 PRO A N 1
ATOM 6622 C CA . PRO A 1 822 ? 35.430 -23.299 30.543 1.00 73.38 822 PRO A CA 1
ATOM 6623 C C . PRO A 1 822 ? 35.103 -24.616 31.260 1.00 73.38 822 PRO A C 1
ATOM 6625 O O . PRO A 1 822 ? 35.352 -25.681 30.698 1.00 73.38 822 PRO A O 1
ATOM 6628 N N . ASP A 1 823 ? 34.541 -24.560 32.468 1.00 73.94 823 ASP A N 1
ATOM 6629 C CA . ASP A 1 823 ? 34.268 -25.746 33.290 1.00 73.94 823 ASP A CA 1
ATOM 6630 C C . ASP A 1 823 ? 33.052 -26.521 32.772 1.00 73.94 823 ASP A C 1
ATOM 6632 O O . ASP A 1 823 ? 33.054 -27.753 32.742 1.00 73.94 823 ASP A O 1
ATOM 6636 N N . LEU A 1 824 ? 32.027 -25.803 32.297 1.00 71.56 824 LEU A N 1
ATOM 6637 C CA . LEU A 1 824 ? 30.863 -26.407 31.640 1.00 71.56 824 LEU A CA 1
ATOM 6638 C C . LEU A 1 824 ? 31.235 -26.989 30.270 1.00 71.56 824 LEU A C 1
ATOM 6640 O O . LEU A 1 824 ? 30.752 -28.054 29.891 1.00 71.56 824 LEU A O 1
ATOM 6644 N N . MET A 1 825 ? 32.143 -26.332 29.547 1.00 69.25 825 MET A N 1
ATOM 6645 C CA . MET A 1 825 ? 32.587 -26.760 28.217 1.00 69.25 825 MET A CA 1
ATOM 6646 C C . MET A 1 825 ? 33.415 -28.052 28.238 1.00 69.25 825 MET A C 1
ATOM 6648 O O . MET A 1 825 ? 33.379 -28.801 27.267 1.00 69.25 825 MET A O 1
ATOM 6652 N N . GLN A 1 826 ? 34.102 -28.368 29.342 1.00 69.38 826 GLN A N 1
ATOM 6653 C CA . GLN A 1 826 ? 34.792 -29.659 29.514 1.00 69.38 826 GLN A CA 1
ATOM 6654 C C . GLN A 1 826 ? 33.830 -30.858 29.590 1.00 69.38 826 GLN A C 1
ATOM 6656 O O . GLN A 1 826 ? 34.246 -31.997 29.390 1.00 69.38 826 GLN A O 1
ATOM 6661 N N . GLN A 1 827 ? 32.548 -30.619 29.881 1.00 67.38 827 GLN A N 1
ATOM 6662 C CA . GLN A 1 827 ? 31.527 -31.665 30.025 1.00 67.38 827 GLN A CA 1
ATOM 6663 C C . GLN A 1 827 ? 30.791 -31.964 28.710 1.00 67.38 827 GLN A C 1
ATOM 6665 O O . GLN A 1 827 ? 30.008 -32.915 28.635 1.00 67.38 827 GLN A O 1
ATOM 6670 N N . VAL A 1 828 ? 31.050 -31.161 27.676 1.00 70.12 828 VAL A N 1
ATOM 6671 C CA . VAL A 1 828 ? 30.398 -31.207 26.369 1.00 70.12 828 VAL A CA 1
ATOM 6672 C C . VAL A 1 828 ? 31.319 -31.877 25.346 1.00 70.12 828 VAL A C 1
ATOM 6674 O O . VAL A 1 828 ? 32.521 -31.624 25.308 1.00 70.12 828 VAL A O 1
ATOM 6677 N N . THR A 1 829 ? 30.764 -32.721 24.472 1.00 75.00 829 THR A N 1
ATOM 6678 C CA . THR A 1 829 ? 31.526 -33.292 23.352 1.00 75.00 829 THR A CA 1
ATOM 6679 C C . THR A 1 829 ? 31.834 -32.220 22.304 1.00 75.00 829 THR A C 1
ATOM 6681 O O . THR A 1 829 ? 30.995 -31.374 22.000 1.00 75.00 829 THR A O 1
ATOM 6684 N N . ASN A 1 830 ? 33.017 -32.277 21.684 1.00 80.56 830 ASN A N 1
ATOM 6685 C CA . ASN A 1 830 ? 33.408 -31.315 20.644 1.00 80.56 830 ASN A CA 1
ATOM 6686 C C . ASN A 1 830 ? 32.373 -31.262 19.498 1.00 80.56 830 ASN A C 1
ATOM 6688 O O . ASN A 1 830 ? 31.894 -30.187 19.145 1.00 80.56 830 ASN A O 1
ATOM 6692 N N . ARG A 1 831 ? 31.907 -32.428 19.024 1.00 84.81 831 ARG A N 1
ATOM 6693 C CA . ARG A 1 831 ? 30.829 -32.527 18.024 1.00 84.81 831 ARG A CA 1
ATOM 6694 C C . ARG A 1 831 ? 29.520 -31.870 18.480 1.00 84.81 831 ARG A C 1
ATOM 6696 O O . ARG A 1 831 ? 28.901 -31.152 17.700 1.00 84.81 831 ARG A O 1
ATOM 6703 N N . GLY A 1 832 ? 29.113 -32.054 19.738 1.00 85.81 832 GLY A N 1
ATOM 6704 C CA . GLY A 1 832 ? 27.915 -31.408 20.286 1.00 85.81 832 GLY A CA 1
ATOM 6705 C C . GLY A 1 832 ? 28.027 -29.881 20.312 1.00 85.81 832 GLY A C 1
ATOM 6706 O O . GLY A 1 832 ? 27.074 -29.179 19.965 1.00 85.81 832 GLY A O 1
ATOM 6707 N N . LEU A 1 833 ? 29.208 -29.358 20.648 1.00 85.19 833 LEU A N 1
ATOM 6708 C CA . LEU A 1 833 ? 29.488 -27.925 20.601 1.00 85.19 833 LEU A CA 1
ATOM 6709 C C . LEU A 1 833 ? 29.474 -27.380 19.165 1.00 85.19 833 LEU A C 1
ATOM 6711 O O . LEU A 1 833 ? 28.832 -26.362 18.918 1.00 85.19 833 LEU A O 1
ATOM 6715 N N . GLN A 1 834 ? 30.132 -28.058 18.221 1.00 88.00 834 GLN A N 1
ATOM 6716 C CA . GLN A 1 834 ? 30.155 -27.655 16.810 1.00 88.00 834 GLN A CA 1
ATOM 6717 C C . GLN A 1 834 ? 28.748 -27.632 16.202 1.00 88.00 834 GLN A C 1
ATOM 6719 O O . GLN A 1 834 ? 28.389 -26.673 15.519 1.00 88.00 834 GLN A O 1
ATOM 6724 N N . LEU A 1 835 ? 27.922 -28.643 16.499 1.00 90.56 835 LEU A N 1
ATOM 6725 C CA . LEU A 1 835 ? 26.527 -28.675 16.058 1.00 90.56 835 LEU A CA 1
ATOM 6726 C C . LEU A 1 835 ? 25.731 -27.504 16.651 1.00 90.56 835 LEU A C 1
ATOM 6728 O O . LEU A 1 835 ? 24.980 -26.842 15.937 1.00 90.56 835 LEU A O 1
ATOM 6732 N N . SER A 1 836 ? 25.934 -27.216 17.941 1.00 90.12 836 SER A N 1
ATOM 6733 C CA . SER A 1 836 ? 25.311 -26.070 18.617 1.00 90.12 836 SER A CA 1
ATOM 6734 C C . SER A 1 836 ? 25.724 -24.747 17.972 1.00 90.12 836 SER A C 1
ATOM 6736 O O . SER A 1 836 ? 24.876 -23.891 17.735 1.00 90.12 836 SER A O 1
ATOM 6738 N N . ALA A 1 837 ? 27.006 -24.592 17.633 1.00 90.44 837 ALA A N 1
ATOM 6739 C CA . ALA A 1 837 ? 27.515 -23.421 16.931 1.00 90.44 837 ALA A CA 1
ATOM 6740 C C . ALA A 1 837 ? 26.884 -23.275 15.540 1.00 90.44 837 ALA A C 1
ATOM 6742 O O . ALA A 1 837 ? 26.407 -22.192 15.202 1.00 90.44 837 ALA A O 1
ATOM 6743 N N . CYS A 1 838 ? 26.786 -24.365 14.773 1.00 92.75 838 CYS A N 1
ATOM 6744 C CA . CYS A 1 838 ? 26.126 -24.371 13.466 1.00 92.75 838 CYS A CA 1
ATOM 6745 C C . CYS A 1 838 ? 24.641 -23.982 13.568 1.00 92.75 838 CYS A C 1
ATOM 6747 O O . CYS A 1 838 ? 24.157 -23.191 12.759 1.00 92.75 838 CYS A O 1
ATOM 6749 N N . MET A 1 839 ? 23.91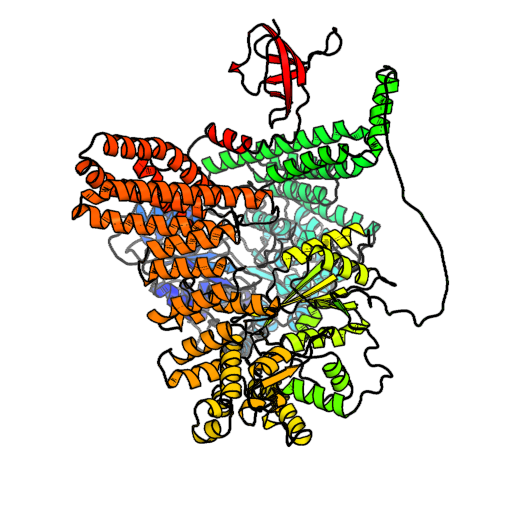9 -24.478 14.580 1.00 92.81 839 MET A N 1
ATOM 6750 C CA . MET A 1 839 ? 22.525 -24.090 14.829 1.00 92.81 839 MET A CA 1
ATOM 6751 C C . MET A 1 839 ? 22.395 -22.623 15.252 1.00 92.81 839 MET A C 1
ATOM 6753 O O . MET A 1 839 ? 21.509 -21.930 14.754 1.00 92.81 839 MET A O 1
ATOM 6757 N N . CYS A 1 840 ? 23.274 -22.123 16.127 1.00 93.44 840 CYS A N 1
ATOM 6758 C CA . CYS A 1 840 ? 23.319 -20.705 16.494 1.00 93.44 840 CYS A CA 1
ATOM 6759 C C . CYS A 1 840 ? 23.565 -19.818 15.267 1.00 93.44 840 CYS A C 1
ATOM 6761 O O . CYS A 1 840 ? 22.888 -18.802 15.091 1.00 93.44 840 CYS A O 1
ATOM 6763 N N . LEU A 1 841 ? 24.489 -20.214 14.388 1.00 93.50 841 LEU A N 1
ATOM 6764 C CA . LEU A 1 841 ? 24.772 -19.518 13.137 1.00 93.50 841 LEU A CA 1
ATOM 6765 C C . LEU A 1 841 ? 23.532 -19.507 12.233 1.00 93.50 841 LEU A C 1
ATOM 6767 O O . LEU A 1 841 ? 23.033 -18.447 11.867 1.00 93.50 841 LEU A O 1
ATOM 6771 N N . LEU A 1 842 ? 22.973 -20.678 11.934 1.00 92.31 842 LEU A N 1
ATOM 6772 C CA . LEU A 1 842 ? 21.845 -20.791 11.014 1.00 92.31 842 LEU A CA 1
ATOM 6773 C C . LEU A 1 842 ? 20.593 -20.081 11.554 1.00 92.31 842 LEU A C 1
ATOM 6775 O O . LEU A 1 842 ? 20.005 -19.255 10.863 1.00 92.31 842 LEU A O 1
ATOM 6779 N N . ASN A 1 843 ? 20.207 -20.339 12.806 1.00 92.19 843 ASN A N 1
ATOM 6780 C CA . ASN A 1 843 ? 18.985 -19.785 13.401 1.00 92.19 843 ASN A CA 1
ATOM 6781 C C . ASN A 1 843 ? 19.108 -18.306 13.791 1.00 92.19 843 ASN A C 1
ATOM 6783 O O . ASN A 1 843 ? 18.087 -17.625 13.886 1.00 92.19 843 ASN A O 1
ATOM 6787 N N . GLY A 1 844 ? 20.329 -17.815 14.031 1.00 90.69 844 GLY A N 1
ATOM 6788 C CA . GLY A 1 844 ? 20.591 -16.417 14.373 1.00 90.69 844 GLY A CA 1
ATOM 6789 C C . GLY A 1 844 ? 20.578 -15.483 13.161 1.00 90.69 844 GLY A C 1
ATOM 6790 O O . GLY A 1 844 ? 20.151 -14.339 13.285 1.00 90.69 844 GLY A O 1
ATOM 6791 N N . TYR A 1 845 ? 21.011 -15.968 11.992 1.00 90.00 845 TYR A N 1
ATOM 6792 C CA . TYR A 1 845 ? 21.027 -15.185 10.749 1.00 90.00 845 TYR A CA 1
ATOM 6793 C C . TYR A 1 845 ? 19.821 -15.477 9.842 1.00 90.00 845 TYR A C 1
ATOM 6795 O O . TYR A 1 845 ? 19.360 -14.583 9.137 1.00 90.00 845 TYR A O 1
ATOM 6803 N N . VAL A 1 846 ? 19.264 -16.693 9.889 1.00 88.19 846 VAL A N 1
ATOM 6804 C CA . VAL A 1 846 ? 18.060 -17.096 9.145 1.00 88.19 846 VAL A CA 1
ATOM 6805 C C . VAL A 1 846 ? 16.991 -17.532 10.141 1.00 88.19 846 VAL A C 1
ATOM 6807 O O . VAL A 1 846 ? 16.908 -18.690 10.552 1.00 88.19 846 VAL A O 1
ATOM 6810 N N . THR A 1 847 ? 16.161 -16.581 10.565 1.00 84.12 847 THR A N 1
ATOM 6811 C CA . THR A 1 847 ? 15.112 -16.830 11.563 1.00 84.12 847 THR A CA 1
ATOM 6812 C C . THR A 1 847 ? 14.126 -17.897 11.078 1.00 84.12 847 THR A C 1
ATOM 6814 O O . THR A 1 847 ? 13.595 -17.818 9.976 1.00 84.12 847 THR A O 1
ATOM 6817 N N . GLY A 1 848 ? 13.813 -18.870 11.937 1.00 80.81 848 GLY A N 1
ATOM 6818 C CA . GLY A 1 848 ? 12.845 -19.929 11.628 1.00 80.81 848 GLY A CA 1
ATOM 6819 C C . GLY A 1 848 ? 13.422 -21.110 10.846 1.00 80.81 848 GLY A C 1
ATOM 6820 O O . GLY A 1 848 ? 12.694 -22.074 10.617 1.00 80.81 848 GLY A O 1
ATOM 6821 N N . SER A 1 849 ? 14.712 -21.066 10.503 1.00 89.38 849 SER A N 1
ATOM 6822 C CA . SER A 1 849 ? 15.446 -22.218 9.980 1.00 89.38 849 SER A CA 1
ATOM 6823 C C . SER A 1 849 ? 15.502 -23.373 10.989 1.00 89.38 849 SER A C 1
ATOM 6825 O O . SER A 1 849 ? 15.306 -23.204 12.198 1.00 89.38 849 SER A O 1
ATOM 6827 N N . PHE A 1 850 ? 15.755 -24.572 10.478 1.00 91.12 850 PHE A N 1
ATOM 6828 C CA . PHE A 1 850 ? 15.888 -25.799 11.257 1.00 91.12 850 PHE A CA 1
ATOM 6829 C C . PHE A 1 850 ? 16.792 -26.789 10.520 1.00 91.12 850 PHE A C 1
ATOM 6831 O O . PHE A 1 850 ? 17.042 -26.650 9.323 1.00 91.12 850 PHE A O 1
ATOM 6838 N N . LEU A 1 851 ? 17.242 -27.812 11.238 1.00 90.50 851 LEU A N 1
ATOM 6839 C CA . LEU A 1 851 ? 17.946 -28.967 10.690 1.00 90.50 851 LEU A CA 1
ATOM 6840 C C . LEU A 1 851 ? 17.099 -30.224 10.881 1.00 90.50 851 LEU A C 1
ATOM 6842 O O . LEU A 1 851 ? 16.309 -30.303 11.818 1.00 90.50 851 LEU A O 1
ATOM 6846 N N . LEU A 1 852 ? 17.262 -31.220 10.016 1.00 89.50 852 LEU A N 1
ATOM 6847 C CA . LEU A 1 852 ? 16.625 -32.525 10.207 1.00 89.50 852 LEU A CA 1
ATOM 6848 C C . LEU A 1 852 ? 17.386 -33.325 11.267 1.00 89.50 852 LEU A C 1
ATOM 6850 O O . LEU A 1 852 ? 18.619 -33.367 11.247 1.00 89.50 852 LEU A O 1
ATOM 6854 N N . ALA A 1 853 ? 16.665 -33.993 12.167 1.00 89.62 853 ALA A N 1
ATOM 6855 C CA . ALA A 1 853 ? 17.255 -34.750 13.267 1.00 89.62 853 ALA A CA 1
ATOM 6856 C C . ALA A 1 853 ? 18.228 -35.829 12.768 1.00 89.62 853 ALA A C 1
ATOM 6858 O O . ALA A 1 853 ? 19.316 -35.966 13.326 1.00 89.62 853 ALA A O 1
ATOM 6859 N N . ARG A 1 854 ? 17.916 -36.521 11.658 1.00 87.12 854 ARG A N 1
ATOM 6860 C CA . ARG A 1 854 ? 18.843 -37.489 11.041 1.00 87.12 854 ARG A CA 1
ATOM 6861 C C . ARG A 1 854 ? 20.200 -36.882 10.688 1.00 87.12 854 ARG A C 1
ATOM 6863 O O . ARG A 1 854 ? 21.210 -37.563 10.800 1.00 87.12 854 ARG A O 1
ATOM 6870 N N . ARG A 1 855 ? 20.238 -35.605 10.290 1.00 85.75 855 ARG A N 1
ATOM 6871 C CA . ARG A 1 855 ? 21.470 -34.917 9.872 1.00 85.75 855 ARG A CA 1
ATOM 6872 C C . ARG A 1 855 ? 22.307 -34.499 11.051 1.00 85.75 855 ARG A C 1
ATOM 6874 O O . ARG A 1 855 ? 23.508 -34.726 11.060 1.00 85.75 855 ARG A O 1
ATOM 6881 N N . CYS A 1 856 ? 21.651 -33.969 12.072 1.00 88.62 856 CYS A N 1
ATOM 6882 C CA . CYS A 1 856 ? 22.284 -33.735 13.355 1.00 88.62 856 CYS A CA 1
ATOM 6883 C C . CYS A 1 856 ? 22.882 -35.038 13.908 1.00 88.62 856 CYS A C 1
ATOM 6885 O O . CYS A 1 856 ? 24.038 -35.049 14.308 1.00 88.62 856 CYS A O 1
ATOM 6887 N N . ASN A 1 857 ? 22.134 -36.146 13.869 1.00 88.62 857 ASN A N 1
ATOM 6888 C CA . ASN A 1 857 ? 22.623 -37.449 14.322 1.00 88.62 857 ASN A CA 1
ATOM 6889 C C . ASN A 1 857 ? 23.795 -37.954 13.473 1.00 88.62 857 ASN A C 1
ATOM 6891 O O . ASN A 1 857 ? 24.764 -38.430 14.049 1.00 88.62 857 ASN A O 1
ATOM 6895 N N . ALA A 1 858 ? 23.738 -37.825 12.143 1.00 86.31 858 ALA A N 1
ATOM 6896 C CA . ALA A 1 858 ? 24.835 -38.196 11.245 1.00 86.31 858 ALA A CA 1
ATOM 6897 C C . ALA A 1 858 ? 26.115 -37.392 11.537 1.00 86.31 858 ALA A C 1
ATOM 6899 O O . ALA A 1 858 ? 27.200 -37.958 11.609 1.00 86.31 858 ALA A O 1
ATOM 6900 N N . PHE A 1 859 ? 25.983 -36.090 11.797 1.00 87.00 859 PHE A N 1
ATOM 6901 C CA . PHE A 1 859 ? 27.104 -35.220 12.157 1.00 87.00 859 PHE A CA 1
ATOM 6902 C C . PHE A 1 859 ? 27.710 -35.540 13.530 1.00 87.00 859 PHE A C 1
ATOM 6904 O O . PHE A 1 859 ? 28.908 -35.368 13.745 1.00 87.00 859 PHE A O 1
ATOM 6911 N N . LEU A 1 860 ? 26.886 -35.997 14.477 1.00 86.81 860 LEU A N 1
ATOM 6912 C CA . LEU A 1 860 ? 27.337 -36.369 15.819 1.00 86.81 860 LEU A CA 1
ATOM 6913 C C . LEU A 1 860 ? 28.080 -37.711 15.854 1.00 86.81 860 LEU A C 1
ATOM 6915 O O . LEU A 1 860 ? 28.771 -37.965 16.841 1.00 86.81 860 LEU A O 1
ATOM 6919 N N . GLN A 1 861 ? 27.970 -38.544 14.812 1.00 82.00 861 GLN A N 1
ATOM 6920 C CA . GLN A 1 861 ? 28.649 -39.840 14.750 1.00 82.00 861 GLN A CA 1
ATOM 6921 C C . GLN A 1 861 ? 30.168 -39.683 14.914 1.00 82.00 861 GLN A C 1
ATOM 6923 O O . GLN A 1 861 ? 30.791 -38.765 14.375 1.00 82.00 861 GLN A O 1
ATOM 6928 N N . THR A 1 862 ? 30.781 -40.601 15.662 1.00 67.31 862 THR A N 1
ATOM 6929 C CA . THR A 1 862 ? 32.240 -40.662 15.846 1.00 67.31 862 THR A CA 1
ATOM 6930 C C . THR A 1 862 ? 32.740 -42.076 15.575 1.00 67.31 862 THR A C 1
ATOM 6932 O O . THR A 1 862 ? 31.979 -43.031 15.701 1.00 67.31 862 THR A O 1
ATOM 6935 N N . GLU A 1 863 ? 34.035 -42.241 15.289 1.00 57.50 863 GLU A N 1
ATOM 6936 C CA . GLU A 1 863 ? 34.664 -43.565 15.102 1.00 57.50 863 GLU A CA 1
ATOM 6937 C C . GLU A 1 863 ? 34.524 -44.497 16.329 1.00 57.50 863 GLU A C 1
ATOM 6939 O O . GLU A 1 863 ? 34.783 -45.694 16.234 1.00 57.50 863 GLU A O 1
ATOM 6944 N N . ILE A 1 864 ? 34.117 -43.958 17.488 1.00 52.97 864 ILE A N 1
ATOM 6945 C CA . ILE A 1 864 ? 34.110 -44.625 18.798 1.00 52.97 864 ILE A CA 1
ATOM 6946 C C . ILE A 1 864 ? 32.671 -44.950 19.275 1.00 52.97 864 ILE A C 1
ATOM 6948 O O . ILE A 1 864 ? 32.503 -45.612 20.300 1.00 52.97 864 ILE A O 1
ATOM 6952 N N . GLY A 1 865 ? 31.620 -44.560 18.536 1.00 58.34 865 GLY A N 1
ATOM 6953 C CA . GLY A 1 865 ? 30.234 -44.959 18.832 1.00 58.34 865 GLY A CA 1
ATOM 6954 C C . GLY A 1 865 ? 29.140 -44.048 18.257 1.00 58.34 865 GLY A C 1
ATOM 6955 O O . GLY A 1 865 ? 29.408 -42.915 17.845 1.00 58.34 865 GLY A O 1
ATOM 6956 N N . GLU A 1 866 ? 27.900 -44.559 18.276 1.00 65.12 866 GLU A N 1
ATOM 6957 C CA . GLU A 1 866 ? 26.695 -43.867 17.800 1.00 65.12 866 GLU A CA 1
ATOM 6958 C C . GLU A 1 866 ? 26.208 -42.816 18.809 1.00 65.12 866 GLU A C 1
ATOM 6960 O O . GLU A 1 866 ? 25.538 -43.137 19.787 1.00 65.12 866 GLU A O 1
ATOM 6965 N N . LEU A 1 867 ? 26.558 -41.547 18.583 1.00 74.62 867 LEU A N 1
ATOM 6966 C CA . LEU A 1 867 ? 26.038 -40.403 19.338 1.00 74.62 867 LEU A CA 1
ATOM 6967 C C . LEU A 1 867 ? 24.812 -39.822 18.628 1.00 74.62 867 LEU A C 1
ATOM 6969 O O . LEU A 1 867 ? 24.834 -39.567 17.423 1.00 74.62 867 LEU A O 1
ATOM 6973 N N . THR A 1 868 ? 23.754 -39.559 19.386 1.00 81.44 868 THR A N 1
ATOM 6974 C CA . THR A 1 868 ? 22.524 -38.919 18.908 1.00 81.44 868 THR A CA 1
ATOM 6975 C C . THR A 1 868 ? 22.331 -37.546 19.553 1.00 81.44 868 THR A C 1
ATOM 6977 O O . THR A 1 868 ? 22.984 -37.194 20.536 1.00 81.44 868 THR A O 1
ATOM 6980 N N . ILE A 1 869 ? 21.382 -36.754 19.047 1.00 82.38 869 ILE A N 1
ATOM 6981 C CA . ILE A 1 869 ? 20.972 -35.477 19.662 1.00 82.38 869 ILE A CA 1
ATOM 6982 C C . ILE A 1 869 ? 20.564 -35.658 21.133 1.00 82.38 869 ILE A C 1
ATOM 6984 O O . ILE A 1 869 ? 20.750 -34.749 21.943 1.00 82.38 869 ILE A O 1
ATOM 6988 N N . GLY A 1 870 ? 20.004 -36.820 21.485 1.00 77.31 870 GLY A N 1
ATOM 6989 C CA . GLY A 1 870 ? 19.622 -37.146 22.859 1.00 77.31 870 GLY A CA 1
ATOM 6990 C C . GLY A 1 870 ? 20.810 -37.256 23.818 1.00 77.31 870 GLY A C 1
ATOM 6991 O O . GLY A 1 870 ? 20.629 -37.043 25.014 1.00 77.31 870 GLY A O 1
ATOM 6992 N N . ASP A 1 871 ? 22.009 -37.522 23.296 1.00 79.19 871 ASP A N 1
ATOM 6993 C CA . ASP A 1 871 ? 23.236 -37.713 24.076 1.00 79.19 871 ASP A CA 1
ATOM 6994 C C . ASP A 1 871 ? 24.004 -36.405 24.325 1.00 79.19 871 ASP A C 1
ATOM 6996 O O . ASP A 1 871 ? 24.981 -36.382 25.082 1.00 79.19 871 ASP A O 1
ATOM 7000 N N . ILE A 1 872 ? 23.563 -35.292 23.720 1.00 81.38 872 ILE A N 1
ATOM 7001 C CA . ILE A 1 872 ? 24.069 -33.958 24.054 1.00 81.38 872 ILE A CA 1
ATOM 7002 C C . ILE A 1 872 ? 23.698 -33.674 25.512 1.00 81.38 872 ILE A C 1
ATOM 7004 O O . ILE A 1 872 ? 22.524 -33.631 25.876 1.00 81.38 872 ILE A O 1
ATOM 7008 N N . LYS A 1 873 ? 24.715 -33.489 26.357 1.00 79.25 873 LYS A N 1
ATOM 7009 C CA . LYS A 1 873 ? 24.532 -33.241 27.788 1.00 79.25 873 LYS A CA 1
ATOM 7010 C C . LYS A 1 873 ? 24.102 -31.808 28.071 1.00 79.25 873 LYS A C 1
ATOM 7012 O O . LYS A 1 873 ? 24.359 -30.876 27.305 1.00 79.25 873 LYS A O 1
ATOM 7017 N N . GLU A 1 874 ? 23.487 -31.642 29.234 1.00 75.06 874 GLU A N 1
ATOM 7018 C CA . GLU A 1 874 ? 23.224 -30.322 29.780 1.00 75.06 874 GLU A CA 1
ATOM 7019 C C . GLU A 1 874 ? 24.519 -29.562 30.080 1.00 75.06 874 GLU A C 1
ATOM 7021 O O . GLU A 1 874 ? 25.516 -30.183 30.459 1.00 75.06 874 GLU A O 1
ATOM 7026 N N . PRO A 1 875 ? 24.524 -28.228 29.897 1.00 77.50 875 PRO A N 1
ATOM 7027 C CA . PRO A 1 875 ? 23.350 -27.361 29.683 1.00 77.50 875 PRO A CA 1
ATOM 7028 C C . PRO A 1 875 ? 23.039 -27.004 28.211 1.00 77.50 875 PRO A C 1
ATOM 7030 O O . PRO A 1 875 ? 22.165 -26.178 27.955 1.00 77.50 875 PRO A O 1
ATOM 7033 N N . LEU A 1 876 ? 23.740 -27.576 27.221 1.00 83.75 876 LEU A N 1
ATOM 7034 C CA . LEU A 1 876 ? 23.491 -27.247 25.804 1.00 83.75 876 LEU A CA 1
ATOM 7035 C C . LEU A 1 876 ? 22.156 -27.791 25.294 1.00 83.75 876 LEU A C 1
ATOM 7037 O O . LEU A 1 876 ? 21.493 -27.155 24.474 1.00 83.75 876 LEU A O 1
ATOM 7041 N N . ARG A 1 877 ? 21.747 -28.962 25.783 1.00 87.06 877 ARG A N 1
ATOM 7042 C CA . ARG A 1 877 ? 20.521 -29.624 25.340 1.00 87.06 877 ARG A CA 1
ATOM 7043 C C . ARG A 1 877 ? 19.260 -28.857 25.741 1.00 87.06 877 ARG A C 1
ATOM 7045 O O . ARG A 1 877 ? 18.291 -28.896 24.973 1.00 87.06 877 ARG A O 1
ATOM 7052 N N . HIS A 1 878 ? 19.260 -28.116 26.851 1.00 87.50 878 HIS A N 1
ATOM 7053 C CA . HIS A 1 878 ? 18.180 -27.186 27.210 1.00 87.50 878 HIS A CA 1
ATOM 7054 C C . HIS A 1 878 ? 17.967 -26.083 26.164 1.00 87.50 878 HIS A C 1
ATOM 7056 O O . HIS A 1 878 ? 16.820 -25.736 25.884 1.00 87.50 878 HIS A O 1
ATOM 7062 N N . LEU A 1 879 ? 19.033 -25.614 25.508 1.00 91.44 879 LEU A N 1
ATOM 7063 C CA . LEU A 1 879 ? 18.978 -24.541 24.507 1.00 91.44 879 LEU A CA 1
ATOM 7064 C C . LEU A 1 879 ? 18.445 -24.994 23.137 1.00 91.44 879 LEU A C 1
ATOM 7066 O O . LEU A 1 879 ? 18.289 -24.163 22.241 1.00 91.44 879 LEU A O 1
ATOM 7070 N N . MET A 1 880 ? 18.153 -26.286 22.967 1.00 91.88 880 MET A N 1
ATOM 7071 C CA . MET A 1 880 ? 17.655 -26.885 21.727 1.00 91.88 880 MET A CA 1
ATOM 7072 C C . MET A 1 880 ? 16.251 -27.464 21.891 1.00 91.88 880 MET A C 1
ATOM 7074 O O . MET A 1 880 ? 15.873 -27.974 22.955 1.00 91.88 880 MET A O 1
ATOM 7078 N N . VAL A 1 881 ? 15.499 -27.470 20.791 1.00 91.69 881 VAL A N 1
ATOM 7079 C CA . VAL A 1 881 ? 14.178 -28.094 20.715 1.00 91.69 881 VAL A CA 1
ATOM 7080 C C . VAL A 1 881 ? 14.058 -28.995 19.487 1.00 91.69 881 VAL A C 1
ATOM 7082 O O . VAL A 1 881 ? 14.419 -28.593 18.380 1.00 91.69 881 VAL A O 1
ATOM 7085 N N . SER A 1 882 ? 13.535 -30.204 19.706 1.00 90.88 882 SER A N 1
ATOM 7086 C CA . SER A 1 882 ? 13.182 -31.170 18.660 1.00 90.88 882 SER A CA 1
ATOM 7087 C C . SER A 1 882 ? 11.668 -31.219 18.502 1.00 90.88 882 SER A C 1
ATOM 7089 O O . SER A 1 882 ? 10.945 -31.239 19.506 1.00 90.88 882 SER A O 1
ATOM 7091 N N . PHE A 1 883 ? 11.185 -31.213 17.266 1.00 88.69 883 PHE A N 1
ATOM 7092 C CA . PHE A 1 883 ? 9.759 -31.156 16.960 1.00 88.69 883 PHE A CA 1
ATOM 7093 C C . PHE A 1 883 ? 9.440 -31.807 15.615 1.00 88.69 883 PHE A C 1
ATOM 7095 O O . PHE A 1 883 ? 10.269 -31.831 14.709 1.00 88.69 883 PHE A O 1
ATOM 7102 N N . GLU A 1 884 ? 8.215 -32.296 15.471 1.00 85.94 884 GLU A N 1
ATOM 7103 C CA . GLU A 1 884 ? 7.685 -32.781 14.197 1.00 85.94 884 GLU A CA 1
ATOM 7104 C C . GLU A 1 884 ? 6.987 -31.631 13.453 1.00 85.94 884 GLU A C 1
ATOM 7106 O O . GLU A 1 884 ? 6.364 -30.778 14.098 1.00 85.94 884 GLU A O 1
ATOM 7111 N N . PRO A 1 885 ? 7.095 -31.557 12.118 1.00 79.25 885 PRO A N 1
ATOM 7112 C CA . PRO A 1 885 ? 6.359 -30.566 11.340 1.00 79.25 885 PRO A CA 1
ATOM 7113 C C . PRO A 1 885 ? 4.845 -30.811 11.327 1.00 79.25 885 PRO A C 1
ATOM 7115 O O . PRO A 1 885 ? 4.380 -31.931 11.532 1.00 79.25 885 PRO A O 1
ATOM 7118 N N . LEU A 1 886 ? 4.084 -29.747 11.046 1.00 71.06 886 LEU A N 1
ATOM 7119 C CA . LEU A 1 886 ? 2.657 -29.837 10.709 1.00 71.06 886 LEU A CA 1
ATOM 7120 C C . LEU A 1 886 ? 2.471 -30.670 9.432 1.00 71.06 886 LEU A C 1
ATOM 7122 O O . LEU A 1 886 ? 3.330 -30.625 8.553 1.00 71.06 886 LEU A O 1
ATOM 7126 N N . GLY A 1 887 ? 1.392 -31.455 9.357 1.00 65.25 887 GLY A N 1
ATOM 7127 C CA . GLY A 1 887 ? 1.174 -32.439 8.282 1.00 65.25 887 GLY A CA 1
ATOM 7128 C C . GLY A 1 887 ? 2.009 -33.727 8.395 1.00 65.25 887 GLY A C 1
ATOM 7129 O O . GLY A 1 887 ? 1.850 -34.640 7.590 1.00 65.25 887 GLY A O 1
ATOM 7130 N N . GLY A 1 888 ? 2.866 -33.843 9.415 1.00 71.75 888 GLY A N 1
ATOM 7131 C CA . GLY A 1 888 ? 3.750 -34.991 9.602 1.00 71.75 888 GLY A CA 1
ATOM 7132 C C . GLY A 1 888 ? 5.028 -34.909 8.763 1.00 71.75 888 GLY A C 1
ATOM 7133 O O . GLY A 1 888 ? 5.238 -33.997 7.966 1.00 71.75 888 GLY A O 1
ATOM 7134 N N . GLY A 1 889 ? 5.943 -35.846 9.000 1.00 75.75 889 GLY A N 1
ATOM 7135 C CA . GLY A 1 889 ? 7.238 -35.893 8.329 1.00 75.75 889 GLY A CA 1
ATOM 7136 C C . GLY A 1 889 ? 8.389 -36.077 9.304 1.00 75.75 889 GLY A C 1
ATOM 7137 O O . GLY A 1 889 ? 8.221 -36.519 10.438 1.00 75.75 889 GLY A O 1
ATOM 7138 N N . GLU A 1 890 ? 9.586 -35.763 8.835 1.00 82.62 890 GLU A N 1
ATOM 7139 C CA . GLU A 1 890 ? 10.805 -36.020 9.585 1.00 82.62 890 GLU A CA 1
ATOM 7140 C C . GLU A 1 890 ? 11.032 -35.010 10.726 1.00 82.62 890 GLU A C 1
ATOM 7142 O O . GLU A 1 890 ? 10.809 -33.809 10.554 1.00 82.62 890 GLU A O 1
ATOM 7147 N N . GLU A 1 891 ? 11.507 -35.497 11.882 1.00 88.75 891 GLU A N 1
ATOM 7148 C CA . GLU A 1 891 ? 11.802 -34.680 13.067 1.00 88.75 891 GLU A CA 1
ATOM 7149 C C . GLU A 1 891 ? 12.838 -33.586 12.753 1.00 88.75 891 GLU A C 1
ATOM 7151 O O . GLU A 1 891 ? 13.862 -33.813 12.101 1.00 88.75 891 GLU A O 1
ATOM 7156 N N . ARG A 1 892 ? 12.571 -32.376 13.244 1.00 90.81 892 ARG A N 1
ATOM 7157 C CA . ARG A 1 892 ? 13.354 -31.157 13.032 1.00 90.81 892 ARG A CA 1
ATOM 7158 C C . ARG A 1 892 ? 13.935 -30.671 14.352 1.00 90.81 892 ARG A C 1
ATOM 7160 O O . ARG A 1 892 ? 13.309 -30.804 15.400 1.00 90.81 892 ARG A O 1
ATOM 7167 N N . VAL A 1 893 ? 15.116 -30.065 14.299 1.00 91.94 893 VAL A N 1
ATOM 7168 C CA . VAL A 1 893 ? 15.837 -29.533 15.460 1.00 91.94 893 VAL A CA 1
ATOM 7169 C C . VAL A 1 893 ? 16.294 -28.106 15.189 1.00 91.94 893 VAL A C 1
ATOM 7171 O O . VAL A 1 893 ? 16.767 -27.788 14.095 1.00 91.94 893 VAL A O 1
ATOM 7174 N N . ARG A 1 894 ? 16.141 -27.236 16.189 1.00 92.56 894 ARG A N 1
ATOM 7175 C CA . ARG A 1 894 ? 16.603 -25.842 16.156 1.00 92.56 894 ARG A CA 1
ATOM 7176 C C . ARG A 1 894 ? 16.930 -25.330 17.560 1.00 92.56 894 ARG A C 1
ATOM 7178 O O . ARG A 1 894 ? 16.543 -25.946 18.556 1.00 92.56 894 ARG A O 1
ATOM 7185 N N . MET A 1 895 ? 17.572 -24.169 17.639 1.00 94.12 895 MET A N 1
ATOM 7186 C CA . MET A 1 895 ? 17.716 -23.416 18.884 1.00 94.12 895 MET A CA 1
ATOM 7187 C C . MET A 1 895 ? 16.342 -23.004 19.418 1.00 94.12 895 MET A C 1
ATOM 7189 O O . MET A 1 895 ? 15.475 -22.563 18.663 1.00 94.12 895 MET A O 1
ATOM 7193 N N . ALA A 1 896 ? 16.161 -23.108 20.732 1.00 92.75 896 ALA A N 1
ATOM 7194 C CA . ALA A 1 896 ? 14.900 -22.850 21.425 1.00 92.75 896 ALA A CA 1
ATOM 7195 C C . ALA A 1 896 ? 14.317 -21.456 21.130 1.00 92.75 896 ALA A C 1
ATOM 7197 O O . ALA A 1 896 ? 13.100 -21.284 21.103 1.00 92.75 896 ALA A O 1
ATOM 7198 N N . HIS A 1 897 ? 15.176 -20.462 20.877 1.00 92.94 897 HIS A N 1
ATOM 7199 C CA . HIS A 1 897 ? 14.754 -19.112 20.523 1.00 92.94 897 HIS A CA 1
ATOM 7200 C C . HIS A 1 897 ? 15.806 -18.375 19.667 1.00 92.94 897 HIS A C 1
ATOM 7202 O O . HIS A 1 897 ? 17.004 -18.541 19.916 1.00 92.94 897 HIS A O 1
ATOM 7208 N N . PRO A 1 898 ? 15.412 -17.493 18.722 1.00 91.12 898 PRO A N 1
ATOM 7209 C CA . PRO A 1 898 ? 16.359 -16.706 17.920 1.00 91.12 898 PRO A CA 1
ATOM 7210 C C . PRO A 1 898 ? 17.341 -15.862 18.750 1.00 91.12 898 PRO A C 1
ATOM 7212 O O . PRO A 1 898 ? 18.515 -15.771 18.410 1.00 91.12 898 PRO A O 1
ATOM 7215 N N . MET A 1 899 ? 16.901 -15.298 19.884 1.00 92.56 899 MET A N 1
ATOM 7216 C CA . MET A 1 899 ? 17.798 -14.540 20.779 1.00 92.56 899 MET A CA 1
ATOM 7217 C C . MET A 1 899 ? 18.872 -15.415 21.433 1.00 92.56 899 MET A C 1
ATOM 7219 O O . MET A 1 899 ? 19.969 -14.927 21.689 1.00 92.56 899 MET A O 1
ATOM 7223 N N . ILE A 1 900 ? 18.581 -16.697 21.686 1.00 94.12 900 ILE A N 1
ATOM 7224 C CA . ILE A 1 900 ? 19.583 -17.651 22.183 1.00 94.12 900 ILE A CA 1
ATOM 7225 C C . ILE A 1 900 ? 20.619 -17.913 21.090 1.00 94.12 900 ILE A C 1
ATOM 7227 O O . ILE A 1 900 ? 21.812 -17.871 21.367 1.00 94.12 900 ILE A O 1
ATOM 7231 N N . ALA A 1 901 ? 20.177 -18.121 19.846 1.00 93.75 901 ALA A N 1
ATOM 7232 C CA . ALA A 1 901 ? 21.072 -18.316 18.707 1.00 93.75 901 ALA A CA 1
ATOM 7233 C C . ALA A 1 901 ? 21.999 -17.102 18.489 1.00 93.75 901 ALA A C 1
ATOM 7235 O O . ALA A 1 901 ? 23.219 -17.250 18.388 1.00 93.75 901 ALA A O 1
ATOM 7236 N N . GLU A 1 902 ? 21.440 -15.887 18.499 1.00 91.31 902 GLU A N 1
ATOM 7237 C CA . GLU A 1 902 ? 22.210 -14.647 18.348 1.00 91.31 902 GLU A CA 1
ATOM 7238 C C . GLU A 1 902 ? 23.199 -14.433 19.505 1.00 91.31 902 GLU A C 1
ATOM 7240 O O . GLU A 1 902 ? 24.372 -14.116 19.281 1.00 91.31 902 GLU A O 1
ATOM 7245 N N . GLN A 1 903 ? 22.753 -14.626 20.749 1.00 91.75 903 GLN A N 1
ATOM 7246 C CA . GLN A 1 903 ? 23.620 -14.470 21.913 1.00 91.75 903 GLN A CA 1
ATOM 7247 C C . GLN A 1 903 ? 24.711 -15.546 21.960 1.00 91.75 903 GLN A C 1
ATOM 7249 O O . GLN A 1 903 ? 25.849 -15.228 22.309 1.00 91.75 903 GLN A O 1
ATOM 7254 N N . GLY A 1 904 ? 24.397 -16.781 21.561 1.00 90.06 904 GLY A N 1
ATOM 7255 C CA . GLY A 1 904 ? 25.364 -17.864 21.408 1.00 90.06 904 GLY A CA 1
ATOM 7256 C C . GLY A 1 904 ? 26.485 -17.481 20.444 1.00 90.06 904 GLY A C 1
ATOM 7257 O O . GLY A 1 904 ? 27.656 -17.554 20.818 1.00 90.06 904 GLY A O 1
ATOM 7258 N N . ASN A 1 905 ? 26.143 -16.963 19.257 1.00 89.44 905 ASN A N 1
ATOM 7259 C CA . ASN A 1 905 ? 27.137 -16.462 18.300 1.00 89.44 905 ASN A CA 1
ATOM 7260 C C . ASN A 1 905 ? 28.039 -15.392 18.932 1.00 89.44 905 ASN A C 1
ATOM 7262 O O . ASN A 1 905 ? 29.260 -15.508 18.867 1.00 89.44 905 ASN A O 1
ATOM 7266 N N . ARG A 1 906 ? 27.463 -14.391 19.616 1.00 86.94 906 ARG A N 1
ATOM 7267 C CA . ARG A 1 906 ? 28.242 -13.325 20.278 1.00 86.94 906 ARG A CA 1
ATOM 7268 C C . ARG A 1 906 ? 29.196 -13.859 21.348 1.00 86.94 906 ARG A C 1
ATOM 7270 O O . ARG A 1 906 ? 30.337 -13.409 21.421 1.00 86.94 906 ARG A O 1
ATOM 7277 N N . MET A 1 907 ? 28.737 -14.795 22.180 1.00 85.25 907 MET A N 1
ATOM 7278 C CA . MET A 1 907 ? 29.545 -15.357 23.269 1.00 85.25 907 MET A CA 1
ATOM 7279 C C . MET A 1 907 ? 30.698 -16.224 22.765 1.00 85.25 907 MET A C 1
ATOM 7281 O O . MET A 1 907 ? 31.770 -16.220 23.367 1.00 85.25 907 MET A O 1
ATOM 7285 N N . MET A 1 908 ? 30.502 -16.944 21.661 1.00 81.50 908 MET A N 1
ATOM 7286 C CA . MET A 1 908 ? 31.575 -17.728 21.051 1.00 81.50 908 MET A CA 1
ATOM 7287 C C . MET A 1 908 ? 32.557 -16.836 20.268 1.00 81.50 908 MET A C 1
ATOM 7289 O O . MET A 1 908 ? 33.766 -17.064 20.308 1.00 81.50 908 MET A O 1
ATOM 7293 N N . SER A 1 909 ? 32.073 -15.755 19.644 1.00 74.75 909 SER A N 1
ATOM 7294 C CA . SER A 1 909 ? 32.899 -14.771 18.927 1.00 74.75 909 SER A CA 1
ATOM 7295 C C . SER A 1 909 ? 33.743 -13.863 19.823 1.00 74.75 909 SER A C 1
ATOM 7297 O O . SER A 1 909 ? 34.770 -13.367 19.368 1.00 74.75 909 SER A O 1
ATOM 7299 N N . SER A 1 910 ? 33.386 -13.647 21.096 1.00 65.50 910 SER A N 1
ATOM 7300 C CA . SER A 1 910 ? 34.170 -12.789 22.005 1.00 65.50 910 SER A CA 1
ATOM 7301 C C . SER A 1 910 ? 35.577 -13.327 22.321 1.00 65.50 910 SER A C 1
ATOM 7303 O O . SER A 1 910 ? 36.336 -12.668 23.026 1.00 65.50 910 SER A O 1
ATOM 7305 N N . ARG A 1 911 ? 35.921 -14.526 21.830 1.00 58.72 911 ARG A N 1
ATOM 7306 C CA . ARG A 1 911 ? 37.228 -15.179 21.993 1.00 58.72 911 ARG A CA 1
ATOM 7307 C C . ARG A 1 911 ? 38.146 -15.054 20.770 1.00 58.72 911 ARG A C 1
ATOM 7309 O O . ARG A 1 911 ? 39.352 -15.192 20.929 1.00 58.72 911 ARG A O 1
ATOM 7316 N N . ASP A 1 912 ? 37.605 -14.775 19.583 1.00 54.03 912 ASP A N 1
ATOM 7317 C CA . ASP A 1 912 ? 38.379 -14.603 18.346 1.00 54.03 912 ASP A CA 1
ATOM 7318 C C . ASP A 1 912 ? 37.611 -13.683 17.387 1.00 54.03 912 ASP A C 1
ATOM 7320 O O . ASP A 1 912 ? 36.498 -14.014 16.975 1.00 54.03 912 ASP A O 1
ATOM 7324 N N . ALA A 1 913 ? 38.200 -12.528 17.053 1.00 54.19 913 ALA A N 1
ATOM 7325 C CA . ALA A 1 913 ? 37.623 -11.408 16.302 1.00 54.19 913 ALA A CA 1
ATOM 7326 C C . ALA A 1 913 ? 37.137 -11.794 14.882 1.00 54.19 913 ALA A C 1
ATOM 7328 O O . ALA A 1 913 ? 37.751 -11.441 13.874 1.00 54.19 913 ALA A O 1
ATOM 7329 N N . GLY A 1 914 ? 36.033 -12.541 14.805 1.00 56.00 914 GLY A N 1
ATOM 7330 C CA . GLY A 1 914 ? 35.425 -13.074 13.583 1.00 56.00 914 GLY A CA 1
ATOM 7331 C C . GLY A 1 914 ? 35.911 -14.469 13.157 1.00 56.00 914 GLY A C 1
ATOM 7332 O O . GLY A 1 914 ? 35.349 -15.023 12.216 1.00 56.00 914 GLY A O 1
ATOM 7333 N N . GLY A 1 915 ? 36.906 -15.064 13.831 1.00 65.50 915 GLY A N 1
ATOM 7334 C CA . GLY A 1 915 ? 37.415 -16.403 13.488 1.00 65.50 915 GLY A CA 1
ATOM 7335 C C . GLY A 1 915 ? 36.411 -17.525 13.757 1.00 65.50 915 GLY A C 1
ATOM 7336 O O . GLY A 1 915 ? 36.172 -18.351 12.885 1.00 65.50 915 GLY A O 1
ATOM 7337 N N . HIS A 1 916 ? 35.699 -17.466 14.886 1.00 79.69 916 HIS A N 1
ATOM 7338 C CA . HIS A 1 916 ? 34.682 -18.466 15.228 1.00 79.69 916 HIS A CA 1
ATOM 7339 C C . HIS A 1 916 ? 33.541 -18.559 14.196 1.00 79.69 916 HIS A C 1
ATOM 7341 O O . HIS A 1 916 ? 33.082 -19.652 13.873 1.00 79.69 916 HIS A O 1
ATOM 7347 N N . ILE A 1 917 ? 33.064 -17.418 13.682 1.00 86.12 917 ILE A N 1
ATOM 7348 C CA . ILE A 1 917 ? 31.973 -17.382 12.690 1.00 86.12 917 ILE A CA 1
ATOM 7349 C C . ILE A 1 917 ? 32.433 -18.035 11.386 1.00 86.12 917 ILE A C 1
ATOM 7351 O O . ILE A 1 917 ? 31.694 -18.824 10.806 1.00 86.12 917 ILE A O 1
ATOM 7355 N N . TYR A 1 918 ? 33.663 -17.735 10.963 1.00 88.12 918 TYR A N 1
ATOM 7356 C CA . TYR A 1 918 ? 34.294 -18.360 9.806 1.00 88.12 918 TYR A CA 1
ATOM 7357 C C . TYR A 1 918 ? 34.424 -19.881 9.975 1.00 88.12 918 TYR A C 1
ATOM 7359 O O . TYR A 1 918 ? 33.924 -20.623 9.132 1.00 88.12 918 TYR A O 1
ATOM 7367 N N . ASP A 1 919 ? 35.016 -20.345 11.081 1.00 87.56 919 ASP A N 1
ATOM 7368 C CA . ASP A 1 919 ? 35.220 -21.777 11.337 1.00 87.56 919 ASP A CA 1
ATOM 7369 C C . ASP A 1 919 ? 33.882 -22.530 11.414 1.00 87.56 919 ASP A C 1
ATOM 7371 O O . ASP A 1 919 ? 33.737 -23.625 10.876 1.00 87.56 919 ASP A O 1
ATOM 7375 N N . THR A 1 920 ? 32.867 -21.918 12.031 1.00 91.00 920 THR A N 1
ATOM 7376 C CA . THR A 1 920 ? 31.522 -22.504 12.125 1.00 91.00 920 THR A CA 1
ATOM 7377 C C . THR A 1 920 ? 30.835 -22.571 10.762 1.00 91.00 920 THR A C 1
ATOM 7379 O O . THR A 1 920 ? 30.200 -23.576 10.453 1.00 91.00 920 THR A O 1
ATOM 7382 N N . ALA A 1 921 ? 30.957 -21.527 9.934 1.00 92.50 921 ALA A N 1
ATOM 7383 C CA . ALA A 1 921 ? 30.397 -21.522 8.582 1.00 92.50 921 ALA A CA 1
ATOM 7384 C C . ALA A 1 921 ? 31.030 -22.618 7.715 1.00 92.50 921 ALA A C 1
ATOM 7386 O O . ALA A 1 921 ? 30.315 -23.311 6.995 1.00 92.50 921 ALA A O 1
ATOM 7387 N N . ARG A 1 922 ? 32.344 -22.818 7.854 1.00 92.25 922 ARG A N 1
ATOM 7388 C CA . ARG A 1 922 ? 33.075 -23.909 7.209 1.00 92.25 922 ARG A CA 1
ATOM 7389 C C . ARG A 1 922 ? 32.531 -25.270 7.610 1.00 92.25 922 ARG A C 1
ATOM 7391 O O . ARG A 1 922 ? 32.080 -26.010 6.751 1.00 92.25 922 ARG A O 1
ATOM 7398 N N . VAL A 1 923 ? 32.463 -25.558 8.910 1.00 91.38 923 VAL A N 1
ATOM 7399 C CA . VAL A 1 923 ? 31.911 -26.830 9.413 1.00 91.38 923 VAL A CA 1
ATOM 7400 C C . VAL A 1 923 ? 30.466 -27.047 8.941 1.00 91.38 923 VAL A C 1
ATOM 7402 O O . VAL A 1 923 ? 30.105 -28.148 8.524 1.00 91.38 923 VAL A O 1
ATOM 7405 N N . LEU A 1 924 ? 29.634 -26.000 8.947 1.00 92.31 924 LEU A N 1
ATOM 7406 C CA . LEU A 1 924 ? 28.264 -26.073 8.438 1.00 92.31 924 LEU A CA 1
ATOM 7407 C C . LEU A 1 924 ? 28.233 -26.495 6.958 1.00 92.31 924 LEU A C 1
ATOM 7409 O O . LEU A 1 924 ? 27.487 -27.406 6.604 1.00 92.31 924 LEU A O 1
ATOM 7413 N N . LEU A 1 925 ? 29.033 -25.861 6.099 1.00 91.31 925 LEU A N 1
ATOM 7414 C CA . LEU A 1 925 ? 29.043 -26.127 4.656 1.00 91.31 925 LEU A CA 1
ATOM 7415 C C . LEU A 1 925 ? 29.749 -27.445 4.311 1.00 91.31 925 LEU A C 1
ATOM 7417 O O . LEU A 1 925 ? 29.215 -28.247 3.547 1.00 91.31 925 LEU A O 1
ATOM 7421 N N . SER A 1 926 ? 30.920 -27.698 4.892 1.00 87.19 926 SER A N 1
ATOM 7422 C CA . SER A 1 926 ? 31.770 -28.832 4.539 1.00 87.19 926 SER A CA 1
ATOM 7423 C C . SER A 1 926 ? 31.478 -30.108 5.299 1.00 87.19 926 SER A C 1
ATOM 7425 O O . SER A 1 926 ? 32.028 -31.128 4.931 1.00 87.19 926 SER A O 1
ATOM 7427 N N . GLU A 1 927 ? 30.703 -30.103 6.378 1.00 86.12 927 GLU A N 1
ATOM 7428 C CA . GLU A 1 927 ? 30.438 -31.339 7.131 1.00 86.12 927 GLU A CA 1
ATOM 7429 C C . GLU A 1 927 ? 28.943 -31.582 7.320 1.00 86.12 927 GLU A C 1
ATOM 7431 O O . GLU A 1 927 ? 28.486 -32.718 7.216 1.00 86.12 927 GLU A O 1
ATOM 7436 N N . LEU A 1 928 ? 28.149 -30.530 7.538 1.00 86.44 928 LEU A N 1
ATOM 7437 C CA . LEU A 1 928 ? 26.707 -30.682 7.747 1.00 86.44 928 LEU A CA 1
ATOM 7438 C C . LEU A 1 928 ? 25.904 -30.741 6.432 1.00 86.44 928 LEU A C 1
ATOM 7440 O O . LEU A 1 928 ? 24.791 -31.271 6.430 1.00 86.44 928 LEU A O 1
ATOM 7444 N N . CYS A 1 929 ? 26.452 -30.224 5.322 1.00 84.56 929 CYS A N 1
ATOM 7445 C CA . CYS A 1 929 ? 25.759 -30.118 4.027 1.00 84.56 929 CYS A CA 1
ATOM 7446 C C . CYS A 1 929 ? 26.209 -31.127 2.942 1.00 84.56 929 CYS A C 1
ATOM 7448 O O . CYS A 1 929 ? 25.716 -31.034 1.825 1.00 84.56 929 CYS A O 1
ATOM 7450 N N . GLN A 1 930 ? 27.096 -32.094 3.221 1.00 68.56 930 GLN A N 1
ATOM 7451 C CA . GLN A 1 930 ? 27.745 -32.917 2.172 1.00 68.56 930 GLN A CA 1
ATOM 7452 C C . GLN A 1 930 ? 26.894 -34.029 1.518 1.00 68.56 930 GLN A C 1
ATOM 7454 O O . GLN A 1 930 ? 27.257 -34.523 0.455 1.00 68.56 930 GLN A O 1
ATOM 7459 N N . GLU A 1 931 ? 25.766 -34.431 2.104 1.00 63.38 931 GLU A N 1
ATOM 7460 C CA . GLU A 1 931 ? 24.913 -35.519 1.576 1.00 63.38 931 GLU A CA 1
ATOM 7461 C C . GLU A 1 931 ? 23.452 -35.052 1.484 1.00 63.38 931 GLU A C 1
ATOM 7463 O O . GLU A 1 931 ? 23.139 -34.047 2.106 1.00 63.38 931 GLU A O 1
ATOM 7468 N N . ASP A 1 932 ? 22.559 -35.736 0.754 1.00 62.06 932 ASP A N 1
ATOM 7469 C CA . ASP A 1 932 ? 21.077 -35.723 0.892 1.00 62.06 932 ASP A CA 1
ATOM 7470 C C . ASP A 1 932 ? 20.365 -34.346 1.020 1.00 62.06 932 ASP A C 1
ATOM 7472 O O . ASP A 1 932 ? 19.408 -34.181 1.792 1.00 62.06 932 ASP A O 1
ATOM 7476 N N . ILE A 1 933 ? 20.896 -33.309 0.365 1.00 67.31 933 ILE A N 1
ATOM 7477 C CA . ILE A 1 933 ? 20.510 -31.905 0.577 1.00 67.31 933 ILE A CA 1
ATOM 7478 C C . ILE A 1 933 ? 19.014 -31.710 0.293 1.00 67.31 933 ILE A C 1
ATOM 7480 O O . ILE A 1 933 ? 18.547 -31.877 -0.831 1.00 67.31 933 ILE A O 1
ATOM 7484 N N . THR A 1 934 ? 18.258 -31.322 1.320 1.00 71.50 934 THR A N 1
ATOM 7485 C CA . THR A 1 934 ? 16.825 -31.052 1.186 1.00 71.50 934 THR A CA 1
ATOM 7486 C C . THR A 1 934 ? 16.579 -29.622 0.713 1.00 71.50 934 THR A C 1
ATOM 7488 O O . THR A 1 934 ? 17.327 -28.708 1.070 1.00 71.50 934 THR A O 1
ATOM 7491 N N . GLN A 1 935 ? 15.495 -29.407 -0.041 1.00 75.19 935 GLN A N 1
ATOM 7492 C CA . GLN A 1 935 ? 15.124 -28.075 -0.537 1.00 75.19 935 GLN A CA 1
ATOM 7493 C C . GLN A 1 935 ? 15.059 -26.994 0.566 1.00 75.19 935 GLN A C 1
ATOM 7495 O O . GLN A 1 935 ? 15.597 -25.907 0.339 1.00 75.19 935 GLN A O 1
ATOM 7500 N N . PRO A 1 936 ? 14.516 -27.253 1.780 1.00 78.81 936 PRO A N 1
ATOM 7501 C CA . PRO A 1 936 ? 14.522 -26.256 2.851 1.00 78.81 936 PRO A CA 1
ATOM 7502 C C . PRO A 1 936 ? 15.930 -25.832 3.283 1.00 78.81 936 PRO A C 1
ATOM 7504 O O . PRO A 1 936 ? 16.183 -24.641 3.452 1.00 78.81 936 PRO A O 1
ATOM 7507 N N . LEU A 1 937 ? 16.869 -26.780 3.419 1.00 84.50 937 LEU A N 1
ATOM 7508 C CA . LEU A 1 937 ? 18.251 -26.465 3.792 1.00 84.50 937 LEU A CA 1
ATOM 7509 C C . LEU A 1 937 ? 18.946 -25.652 2.693 1.00 84.50 937 LEU A C 1
ATOM 7511 O O . LEU A 1 937 ? 19.608 -24.664 3.001 1.00 84.50 937 LEU A O 1
ATOM 7515 N N . THR A 1 938 ? 18.739 -26.011 1.421 1.00 85.50 938 THR A N 1
ATOM 7516 C CA . THR A 1 938 ? 19.211 -25.222 0.270 1.00 85.50 938 THR A CA 1
ATOM 7517 C C . THR A 1 938 ? 18.714 -23.777 0.348 1.00 85.50 938 THR A C 1
ATOM 7519 O O . THR A 1 938 ? 19.502 -22.844 0.187 1.00 85.50 938 THR A O 1
ATOM 7522 N N . GLY A 1 939 ? 17.426 -23.586 0.650 1.00 84.75 939 GLY A N 1
ATOM 7523 C CA . GLY A 1 939 ? 16.828 -22.267 0.853 1.00 84.75 939 GLY A CA 1
ATOM 7524 C C . GLY A 1 939 ? 17.472 -21.501 2.010 1.00 84.75 939 GLY A C 1
ATOM 7525 O O . GLY A 1 939 ? 17.851 -20.343 1.838 1.00 84.75 939 GLY A O 1
ATOM 7526 N N . PHE A 1 940 ? 17.676 -22.150 3.162 1.00 89.31 940 PHE A 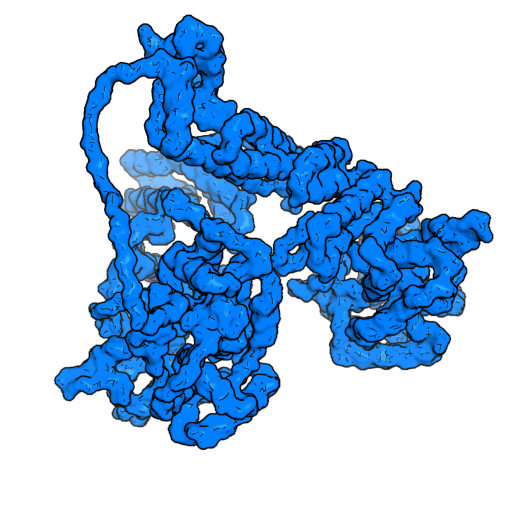N 1
ATOM 7527 C CA . PHE A 1 940 ? 18.304 -21.511 4.322 1.00 89.31 940 PHE A CA 1
ATOM 7528 C C . PHE A 1 940 ? 19.751 -21.095 4.052 1.00 89.31 940 PHE A C 1
ATOM 7530 O O . PHE A 1 940 ? 20.125 -19.982 4.408 1.00 89.31 940 PHE A O 1
ATOM 7537 N N . ILE A 1 941 ? 20.562 -21.939 3.407 1.00 91.88 941 ILE A N 1
ATOM 7538 C CA . ILE A 1 941 ? 21.961 -21.608 3.089 1.00 91.88 941 ILE A CA 1
ATOM 7539 C C . ILE A 1 941 ? 22.041 -20.508 2.024 1.00 91.88 941 ILE A C 1
ATOM 7541 O O . ILE A 1 941 ? 22.866 -19.597 2.135 1.00 91.88 941 ILE A O 1
ATOM 7545 N N . LYS A 1 942 ? 21.140 -20.528 1.033 1.00 90.19 942 LYS A N 1
ATOM 7546 C CA . LYS A 1 942 ? 21.009 -19.430 0.070 1.00 90.19 942 LYS A CA 1
ATOM 7547 C C . LYS A 1 942 ? 20.717 -18.110 0.785 1.00 90.19 942 LYS A C 1
ATOM 7549 O O . LYS A 1 942 ? 21.432 -17.134 0.554 1.00 90.19 942 LYS A O 1
ATOM 7554 N N . ASP A 1 943 ? 19.722 -18.080 1.670 1.00 87.62 943 ASP A N 1
ATOM 7555 C CA . ASP A 1 943 ? 19.372 -16.882 2.439 1.00 87.62 943 ASP A CA 1
ATOM 7556 C C . ASP A 1 943 ? 20.535 -16.429 3.334 1.00 87.62 943 ASP A C 1
ATOM 7558 O O . ASP A 1 943 ? 20.887 -15.249 3.330 1.00 87.62 943 ASP A O 1
ATOM 7562 N N . LEU A 1 944 ? 21.190 -17.369 4.020 1.00 92.44 944 LEU A N 1
ATOM 7563 C CA . LEU A 1 944 ? 22.319 -17.120 4.918 1.00 92.44 944 LEU A CA 1
ATOM 7564 C C . LEU A 1 944 ? 23.472 -16.363 4.233 1.00 92.44 944 LEU A C 1
ATOM 7566 O O . LEU A 1 944 ? 24.069 -15.478 4.846 1.00 92.44 944 LEU A O 1
ATOM 7570 N N . LEU A 1 945 ? 23.777 -16.699 2.974 1.00 92.31 945 LEU A N 1
ATOM 7571 C CA . LEU A 1 945 ? 24.932 -16.165 2.237 1.00 92.31 945 LEU A CA 1
ATOM 7572 C C . LEU A 1 945 ? 24.593 -15.025 1.265 1.00 92.31 945 LEU A C 1
ATOM 7574 O O . LEU A 1 945 ? 25.495 -14.307 0.827 1.00 92.31 945 LEU A O 1
ATOM 7578 N N . THR A 1 946 ? 23.318 -14.849 0.896 1.00 88.00 946 THR A N 1
ATOM 7579 C CA . THR A 1 946 ? 22.935 -13.924 -0.193 1.00 88.00 946 THR A CA 1
ATOM 7580 C C . THR A 1 946 ? 21.850 -12.912 0.178 1.00 88.00 946 THR A C 1
ATOM 7582 O O . THR A 1 946 ? 21.775 -11.854 -0.457 1.00 88.00 946 THR A O 1
ATOM 7585 N N . LYS A 1 947 ? 21.042 -13.159 1.221 1.00 85.12 947 LYS A N 1
ATOM 7586 C CA . LYS A 1 947 ? 19.981 -12.232 1.648 1.00 85.12 947 LYS A CA 1
ATOM 7587 C C . LYS A 1 947 ? 20.591 -11.021 2.349 1.00 85.12 947 LYS A C 1
ATOM 7589 O O . LYS A 1 947 ? 21.371 -11.148 3.288 1.00 85.12 947 LYS A O 1
ATOM 7594 N N . ARG A 1 948 ? 20.257 -9.826 1.858 1.00 79.00 948 ARG A N 1
ATOM 7595 C CA . ARG A 1 948 ? 20.823 -8.546 2.315 1.00 79.00 948 ARG A CA 1
ATOM 7596 C C . ARG A 1 948 ? 19.824 -7.830 3.217 1.00 79.00 948 ARG A C 1
ATOM 7598 O O . ARG A 1 948 ? 18.667 -7.676 2.828 1.00 79.00 948 ARG A O 1
ATOM 7605 N N . ASP A 1 949 ? 20.284 -7.349 4.369 1.00 65.88 949 ASP A N 1
ATOM 7606 C CA . ASP A 1 949 ? 19.447 -6.576 5.288 1.00 65.88 949 ASP A CA 1
ATOM 7607 C C . ASP A 1 949 ? 19.047 -5.232 4.655 1.00 65.88 949 ASP A C 1
ATOM 7609 O O . ASP A 1 949 ? 19.881 -4.502 4.100 1.00 65.88 949 ASP A O 1
ATOM 7613 N N . LYS A 1 950 ? 17.761 -4.877 4.759 1.00 55.31 950 LYS A N 1
ATOM 7614 C CA . LYS A 1 950 ? 17.302 -3.498 4.546 1.00 55.31 950 LYS A CA 1
ATOM 7615 C C . LYS A 1 950 ? 17.768 -2.697 5.772 1.00 55.31 950 LYS A C 1
ATOM 7617 O O . LYS A 1 950 ? 17.432 -3.067 6.890 1.00 55.31 950 LYS A O 1
ATOM 7622 N N . HIS A 1 951 ? 18.611 -1.677 5.593 1.00 43.34 951 HIS A N 1
ATOM 7623 C CA . HIS A 1 951 ? 19.169 -0.911 6.716 1.00 43.34 951 HIS A CA 1
ATOM 7624 C C . HIS A 1 951 ? 18.076 -0.313 7.617 1.00 43.34 951 HIS A C 1
ATOM 7626 O O . HIS A 1 951 ? 17.096 0.236 7.126 1.00 43.34 951 HIS A O 1
ATOM 7632 N N . THR A 1 952 ? 18.310 -0.368 8.930 1.00 35.12 952 THR A N 1
ATOM 7633 C CA . THR A 1 952 ? 17.442 0.131 10.012 1.00 35.12 952 THR A CA 1
ATOM 7634 C C . THR A 1 952 ? 17.571 1.634 10.286 1.00 35.12 952 THR A C 1
ATOM 7636 O O . THR A 1 952 ? 16.907 2.142 11.179 1.00 35.12 952 THR A O 1
ATOM 7639 N N . ASN A 1 953 ? 18.408 2.367 9.544 1.00 28.89 953 ASN A N 1
ATOM 7640 C CA . ASN A 1 953 ? 18.673 3.787 9.794 1.00 28.89 953 ASN A CA 1
ATOM 7641 C C . ASN A 1 953 ? 18.474 4.595 8.508 1.00 28.89 953 ASN A C 1
ATOM 7643 O O . ASN A 1 953 ? 19.446 4.757 7.780 1.00 28.89 953 ASN A O 1
ATOM 7647 N N . GLY A 1 954 ? 17.245 5.046 8.222 1.00 34.66 954 GLY A N 1
ATOM 7648 C CA . GLY A 1 954 ? 16.844 6.242 7.440 1.00 34.66 954 GLY A CA 1
ATOM 7649 C C . GLY A 1 954 ? 17.629 6.742 6.206 1.00 34.66 954 GLY A C 1
ATOM 7650 O O . GLY A 1 954 ? 17.363 7.844 5.751 1.00 34.66 954 GLY A O 1
ATOM 7651 N N . GLN A 1 955 ? 18.597 6.006 5.655 1.00 30.55 955 GLN A N 1
ATOM 7652 C CA . GLN A 1 955 ? 19.536 6.473 4.621 1.00 30.55 955 GLN A CA 1
ATOM 7653 C C . GLN A 1 955 ? 19.455 5.669 3.313 1.00 30.55 955 GLN A C 1
ATOM 7655 O O . GLN A 1 955 ? 20.301 5.826 2.436 1.00 30.55 955 GLN A O 1
ATOM 7660 N N . GLY A 1 956 ? 18.455 4.801 3.150 1.00 39.25 956 GLY A N 1
ATOM 7661 C CA . GLY A 1 956 ? 18.068 4.230 1.850 1.00 39.25 956 GLY A CA 1
ATOM 7662 C C . GLY A 1 956 ? 19.061 3.292 1.136 1.00 39.25 956 GLY A C 1
ATOM 7663 O O . GLY A 1 956 ? 18.661 2.619 0.191 1.00 39.2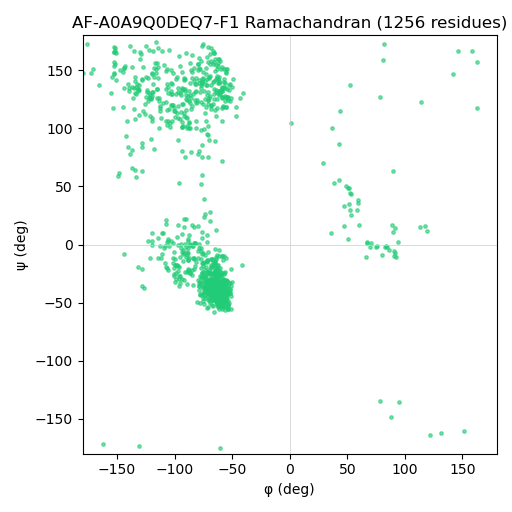5 956 GLY A O 1
ATOM 7664 N N . LYS A 1 957 ? 20.330 3.162 1.553 1.00 45.38 957 LYS A N 1
ATOM 7665 C CA . LYS A 1 957 ? 21.306 2.282 0.877 1.00 45.38 957 LYS A CA 1
ATOM 7666 C C . LYS A 1 957 ? 21.299 0.866 1.462 1.00 45.38 957 LYS A C 1
ATOM 7668 O O . LYS A 1 957 ? 21.661 0.654 2.615 1.00 45.38 957 LYS A O 1
ATOM 7673 N N . LYS A 1 958 ? 20.907 -0.124 0.648 1.00 54.38 958 LYS A N 1
ATOM 7674 C CA . LYS A 1 958 ? 21.015 -1.560 0.978 1.00 54.38 958 LYS A CA 1
ATOM 7675 C C . LYS A 1 958 ? 22.486 -1.954 1.165 1.00 54.38 958 LYS A C 1
ATOM 7677 O O . LYS A 1 958 ? 23.337 -1.518 0.390 1.00 54.38 958 LYS A O 1
ATOM 7682 N N . ALA A 1 959 ? 22.773 -2.833 2.127 1.00 67.62 959 ALA A N 1
ATOM 7683 C CA . ALA A 1 959 ? 24.104 -3.424 2.279 1.00 67.62 959 ALA A CA 1
ATOM 7684 C C . ALA A 1 959 ? 24.552 -4.141 0.983 1.00 67.62 959 ALA A C 1
ATOM 7686 O O . ALA A 1 959 ? 23.721 -4.635 0.216 1.00 67.62 959 ALA A O 1
ATOM 7687 N N . HIS A 1 960 ? 25.862 -4.215 0.724 1.00 73.88 960 HIS A N 1
ATOM 7688 C CA . HIS A 1 960 ? 26.393 -4.869 -0.483 1.00 73.88 960 HIS A CA 1
ATOM 7689 C C . HIS A 1 960 ? 26.325 -6.405 -0.424 1.00 73.88 960 HIS A C 1
ATOM 7691 O O . HIS A 1 960 ? 26.136 -7.038 -1.460 1.00 73.88 960 HIS A O 1
ATOM 7697 N N . PHE A 1 961 ? 26.427 -6.991 0.773 1.00 86.50 961 PHE A N 1
ATOM 7698 C CA . PHE A 1 961 ? 26.463 -8.439 1.008 1.00 86.50 961 PHE A CA 1
ATOM 7699 C C . PHE A 1 961 ? 25.545 -8.831 2.174 1.00 86.50 961 PHE A C 1
ATOM 7701 O O . PHE A 1 961 ? 25.094 -7.961 2.923 1.00 86.50 961 PHE A O 1
ATOM 7708 N N . SER A 1 962 ? 25.257 -10.130 2.318 1.00 88.19 962 SER A N 1
ATOM 7709 C CA . SER A 1 962 ? 24.520 -10.659 3.475 1.00 88.19 962 SER A CA 1
ATOM 7710 C C . SER A 1 962 ? 25.241 -10.355 4.786 1.00 88.19 962 SER A C 1
ATOM 7712 O O . SER A 1 962 ? 26.475 -10.283 4.800 1.00 88.19 962 SER A O 1
ATOM 7714 N N . LYS A 1 963 ? 24.491 -10.262 5.887 1.00 88.50 963 LYS A N 1
ATOM 7715 C CA . LYS A 1 963 ? 25.044 -9.982 7.218 1.00 88.50 963 LYS A CA 1
ATOM 7716 C C . LYS A 1 963 ? 26.169 -10.950 7.609 1.00 88.50 963 LYS A C 1
ATOM 7718 O O . LYS A 1 963 ? 27.217 -10.493 8.051 1.00 88.50 963 LYS A O 1
ATOM 7723 N N . LEU A 1 964 ? 26.014 -12.253 7.341 1.00 90.69 964 LEU A N 1
ATOM 7724 C CA . LEU A 1 964 ? 27.045 -13.254 7.644 1.00 90.69 964 LEU A CA 1
ATOM 7725 C C . LEU A 1 964 ? 28.377 -12.946 6.945 1.00 90.69 964 LEU A C 1
ATOM 7727 O O . LEU A 1 964 ? 29.427 -12.926 7.582 1.00 90.69 964 LEU A O 1
ATOM 7731 N N . ILE A 1 965 ? 28.341 -12.681 5.635 1.00 90.38 965 ILE A N 1
ATOM 7732 C CA . ILE A 1 965 ? 29.546 -12.352 4.858 1.00 90.38 965 ILE A CA 1
ATOM 7733 C C . ILE A 1 965 ? 30.235 -11.098 5.409 1.00 90.38 965 ILE A C 1
ATOM 7735 O O . ILE A 1 965 ? 31.464 -11.029 5.416 1.00 90.38 965 ILE A O 1
ATOM 7739 N N . LEU A 1 966 ? 29.470 -10.114 5.888 1.00 87.88 966 LEU A N 1
ATOM 7740 C CA . LEU A 1 966 ? 30.028 -8.905 6.494 1.00 87.88 966 LEU A CA 1
ATOM 7741 C C . LEU A 1 966 ? 30.687 -9.186 7.854 1.00 87.88 966 LEU A C 1
ATOM 7743 O O . LEU A 1 966 ? 31.760 -8.635 8.108 1.00 87.88 966 LEU A O 1
ATOM 7747 N N . ASP A 1 967 ? 30.107 -10.077 8.661 1.00 86.81 967 ASP A N 1
ATOM 7748 C CA . ASP A 1 967 ? 30.611 -10.454 9.990 1.00 86.81 967 ASP A CA 1
ATOM 7749 C C . ASP A 1 967 ? 31.844 -11.391 9.935 1.00 86.81 967 ASP A C 1
ATOM 7751 O O . ASP A 1 967 ? 32.594 -11.500 10.908 1.00 86.81 967 ASP A O 1
ATOM 7755 N N . ILE A 1 968 ? 32.120 -12.020 8.784 1.00 87.00 968 ILE A N 1
ATOM 7756 C CA . ILE A 1 968 ? 33.357 -12.782 8.527 1.00 87.00 968 ILE A CA 1
ATOM 7757 C C . ILE A 1 968 ? 34.526 -11.833 8.195 1.00 87.00 968 ILE A C 1
ATOM 7759 O O . ILE A 1 968 ? 34.375 -10.850 7.459 1.00 87.00 968 ILE A O 1
ATOM 7763 N N . ARG A 1 969 ? 35.736 -12.152 8.686 1.00 82.19 969 ARG A N 1
ATOM 7764 C CA . ARG A 1 969 ? 36.979 -11.409 8.384 1.00 82.19 969 ARG A CA 1
ATOM 7765 C C . ARG A 1 969 ? 37.234 -11.358 6.875 1.00 82.19 969 ARG A C 1
ATOM 7767 O O . ARG A 1 969 ? 37.174 -12.380 6.205 1.00 82.19 969 ARG A O 1
ATOM 7774 N N . ASN A 1 970 ? 37.614 -10.191 6.346 1.00 80.25 970 ASN A N 1
ATOM 7775 C CA . ASN A 1 970 ? 37.703 -9.954 4.895 1.00 80.25 970 ASN A CA 1
ATOM 7776 C C . ASN A 1 970 ? 38.516 -11.019 4.123 1.00 80.25 970 ASN A C 1
ATOM 7778 O O . ASN A 1 970 ? 38.049 -11.528 3.109 1.00 80.25 970 ASN A O 1
ATOM 7782 N N . ARG A 1 971 ? 39.683 -11.420 4.647 1.00 80.62 971 ARG A N 1
ATOM 7783 C CA . ARG A 1 971 ? 40.560 -12.433 4.027 1.00 80.62 971 ARG A CA 1
ATOM 7784 C C . ARG A 1 971 ? 39.950 -13.841 3.930 1.00 80.62 971 ARG A C 1
ATOM 7786 O O . ARG A 1 971 ? 40.381 -14.614 3.087 1.00 80.62 971 ARG A O 1
ATOM 7793 N N . ASP A 1 972 ? 38.958 -14.149 4.764 1.00 85.56 972 ASP A N 1
ATOM 7794 C CA . ASP A 1 972 ? 38.384 -15.491 4.909 1.00 85.56 972 ASP A CA 1
ATOM 7795 C C . ASP A 1 972 ? 37.033 -15.633 4.165 1.00 85.56 972 ASP A C 1
ATOM 7797 O O . ASP A 1 972 ? 36.530 -16.737 3.967 1.00 85.56 972 ASP A O 1
ATOM 7801 N N . ARG A 1 973 ? 36.443 -14.517 3.704 1.00 89.88 973 ARG A N 1
ATOM 7802 C CA . ARG A 1 973 ? 35.120 -14.479 3.046 1.00 89.88 973 ARG A CA 1
ATOM 7803 C C . ARG A 1 973 ? 35.060 -15.279 1.743 1.00 89.88 973 ARG A C 1
ATOM 7805 O O . ARG A 1 973 ? 34.043 -15.907 1.470 1.00 89.88 973 ARG A O 1
ATOM 7812 N N . CYS A 1 974 ? 36.127 -15.241 0.939 1.00 89.50 974 CYS A N 1
ATOM 7813 C CA . CYS A 1 974 ? 36.175 -15.972 -0.330 1.00 89.50 974 CYS A CA 1
ATOM 7814 C C . CYS A 1 974 ? 36.101 -17.482 -0.103 1.00 89.50 974 CYS A C 1
ATOM 7816 O O . CYS A 1 974 ? 35.360 -18.154 -0.804 1.00 89.50 974 CYS A O 1
ATOM 7818 N N . VAL A 1 975 ? 36.804 -17.982 0.917 1.00 90.94 975 VAL A N 1
ATOM 7819 C CA . VAL A 1 975 ? 36.885 -19.416 1.216 1.00 90.94 975 VAL A CA 1
ATOM 7820 C C . VAL A 1 975 ? 35.505 -19.979 1.557 1.00 90.94 975 VAL A C 1
ATOM 7822 O O . VAL A 1 975 ? 35.126 -21.017 1.035 1.00 90.94 975 VAL A O 1
ATOM 7825 N N . VAL A 1 976 ? 34.716 -19.266 2.367 1.00 92.69 976 VAL A N 1
ATOM 7826 C CA . VAL A 1 976 ? 33.348 -19.696 2.721 1.00 92.69 976 VAL A CA 1
ATOM 7827 C C . VAL A 1 976 ? 32.438 -19.762 1.493 1.00 92.69 976 VAL A C 1
ATOM 7829 O O . VAL A 1 976 ? 31.610 -20.660 1.377 1.00 92.69 976 VAL A O 1
ATOM 7832 N N . LEU A 1 977 ? 32.580 -18.821 0.556 1.00 94.00 977 LEU A N 1
ATOM 7833 C CA . LEU A 1 977 ? 31.803 -18.848 -0.685 1.00 94.00 977 LEU A CA 1
ATOM 7834 C C . LEU A 1 977 ? 32.274 -19.954 -1.635 1.00 94.00 977 LEU A C 1
ATOM 7836 O O . LEU A 1 977 ? 31.431 -20.564 -2.280 1.00 94.00 977 LEU A O 1
ATOM 7840 N N . GLU A 1 978 ? 33.576 -20.235 -1.709 1.00 92.94 978 GLU A N 1
ATOM 7841 C CA . GLU A 1 978 ? 34.120 -21.364 -2.478 1.00 92.94 978 GLU A CA 1
ATOM 7842 C C . GLU A 1 978 ? 33.572 -22.697 -1.959 1.00 92.94 978 GLU A C 1
ATOM 7844 O O . GLU A 1 978 ? 33.063 -23.495 -2.739 1.00 92.94 978 GLU A O 1
ATOM 7849 N N . GLU A 1 979 ? 33.532 -22.892 -0.641 1.00 92.38 979 GLU A N 1
ATOM 7850 C CA . GLU A 1 979 ? 32.895 -24.077 -0.061 1.00 92.38 979 GLU A CA 1
ATOM 7851 C C . GLU A 1 979 ? 31.398 -24.164 -0.321 1.00 92.38 979 GLU A C 1
ATOM 7853 O O . GLU A 1 979 ? 30.865 -25.254 -0.511 1.00 92.38 979 GLU A O 1
ATOM 7858 N N . ALA A 1 980 ? 30.701 -23.028 -0.311 1.00 92.44 980 ALA A N 1
ATOM 7859 C CA . ALA A 1 980 ? 29.283 -23.005 -0.633 1.00 92.44 980 ALA A CA 1
ATOM 7860 C C . ALA A 1 980 ? 29.042 -23.408 -2.094 1.00 92.44 980 ALA A C 1
ATOM 7862 O O . ALA A 1 980 ? 28.052 -24.075 -2.382 1.00 92.44 980 ALA A O 1
ATOM 7863 N N . ILE A 1 981 ? 29.943 -23.036 -3.008 1.00 93.50 981 ILE A N 1
ATOM 7864 C CA . ILE A 1 981 ? 29.894 -23.448 -4.416 1.00 93.50 981 ILE A CA 1
ATOM 7865 C C . ILE A 1 981 ? 30.118 -24.955 -4.538 1.00 93.50 981 ILE A C 1
ATOM 7867 O O . ILE A 1 981 ? 29.355 -25.617 -5.238 1.00 93.50 981 ILE A O 1
ATOM 7871 N N . ASP A 1 982 ? 31.105 -25.498 -3.823 1.00 90.56 982 ASP A N 1
ATOM 7872 C CA . ASP A 1 982 ? 31.386 -26.936 -3.826 1.00 90.56 982 ASP A CA 1
ATOM 7873 C C . ASP A 1 982 ? 30.221 -27.745 -3.228 1.00 90.56 982 ASP A C 1
ATOM 7875 O O . ASP A 1 982 ? 29.847 -28.790 -3.760 1.00 90.56 982 ASP A O 1
ATOM 7879 N N . ALA A 1 983 ? 29.613 -27.250 -2.146 1.00 88.56 983 ALA A N 1
ATOM 7880 C CA . ALA A 1 983 ? 28.491 -27.908 -1.479 1.00 88.56 983 ALA A CA 1
ATOM 7881 C C . ALA A 1 983 ? 27.155 -27.756 -2.237 1.00 88.56 983 ALA A C 1
ATOM 7883 O O . ALA A 1 983 ? 26.283 -28.616 -2.122 1.00 88.56 983 ALA A O 1
ATOM 7884 N N . PHE A 1 984 ? 26.973 -26.679 -3.010 1.00 89.75 984 PHE A N 1
ATOM 7885 C CA . PHE A 1 984 ? 25.723 -26.365 -3.713 1.00 89.75 984 PHE A CA 1
ATOM 7886 C C . PHE A 1 984 ? 25.978 -25.868 -5.151 1.00 89.75 984 PHE A C 1
ATOM 7888 O O . PHE A 1 984 ? 25.654 -24.718 -5.485 1.00 89.75 984 PHE A O 1
ATOM 7895 N N . PRO A 1 985 ? 26.502 -26.729 -6.041 1.00 89.19 985 PRO A N 1
ATOM 7896 C CA . PRO A 1 985 ? 26.882 -26.346 -7.404 1.00 89.19 985 PRO A CA 1
ATOM 7897 C C . PRO A 1 985 ? 25.701 -25.864 -8.265 1.00 89.19 985 PRO A C 1
ATOM 7899 O O . PRO A 1 985 ? 25.893 -25.198 -9.277 1.00 89.19 985 PRO A O 1
ATOM 7902 N N . GLN A 1 986 ? 24.466 -26.168 -7.863 1.00 87.69 986 GLN A N 1
ATOM 7903 C CA . GLN A 1 986 ? 23.234 -25.765 -8.540 1.00 87.69 986 GLN A CA 1
ATOM 7904 C C . GLN A 1 986 ? 22.795 -24.314 -8.265 1.00 87.69 986 GLN A C 1
ATOM 7906 O O . GLN A 1 986 ? 21.808 -23.861 -8.842 1.00 87.69 986 GLN A O 1
ATOM 7911 N N . ILE A 1 987 ? 23.462 -23.576 -7.367 1.00 89.44 987 ILE A N 1
ATOM 7912 C CA . ILE A 1 987 ? 23.039 -22.220 -6.974 1.00 89.44 987 ILE A CA 1
ATOM 7913 C C . ILE A 1 987 ? 23.930 -21.159 -7.631 1.00 89.44 987 ILE A C 1
ATOM 7915 O O . ILE A 1 987 ? 24.993 -20.820 -7.116 1.00 89.44 987 ILE A O 1
ATOM 7919 N N . ALA A 1 988 ? 23.439 -20.531 -8.705 1.00 92.56 988 ALA A N 1
ATOM 7920 C CA . ALA A 1 988 ? 24.168 -19.490 -9.448 1.00 92.56 988 ALA A CA 1
ATOM 7921 C C . ALA A 1 988 ? 24.548 -18.253 -8.601 1.00 92.56 988 ALA A C 1
ATOM 7923 O O . ALA A 1 988 ? 25.519 -17.553 -8.894 1.00 92.56 988 ALA A O 1
ATOM 7924 N N . TYR A 1 989 ? 23.816 -17.983 -7.515 1.00 92.12 989 TYR A N 1
ATOM 7925 C CA . TYR A 1 989 ? 24.058 -16.827 -6.647 1.00 92.12 989 TYR A CA 1
ATOM 7926 C C . TYR A 1 989 ? 25.356 -16.916 -5.827 1.00 92.12 989 TYR A C 1
ATOM 7928 O O . TYR A 1 989 ? 25.890 -15.872 -5.446 1.00 92.12 989 TYR A O 1
ATOM 7936 N N . PHE A 1 990 ? 25.892 -18.109 -5.549 1.00 94.56 990 PHE A N 1
ATOM 7937 C CA . PHE A 1 990 ? 27.162 -18.256 -4.821 1.00 94.56 990 PHE A CA 1
ATOM 7938 C C . PHE A 1 990 ? 28.383 -17.830 -5.649 1.00 94.56 990 PHE A C 1
ATOM 7940 O O . PHE A 1 990 ? 29.081 -16.910 -5.205 1.00 94.56 990 PHE A O 1
ATOM 7947 N N . PRO A 1 991 ? 28.614 -18.360 -6.870 1.00 95.75 991 PRO A N 1
ATOM 7948 C CA . PRO A 1 991 ? 29.696 -17.869 -7.723 1.00 95.75 991 PRO A CA 1
ATOM 7949 C C . PRO A 1 991 ? 29.492 -16.397 -8.117 1.00 95.75 991 PRO A C 1
ATOM 7951 O O . PRO A 1 991 ? 30.455 -15.628 -8.152 1.00 95.75 991 PRO A O 1
ATOM 7954 N N . GLN A 1 992 ? 28.243 -15.945 -8.290 1.00 94.19 992 GLN A N 1
ATOM 7955 C CA . GLN A 1 992 ? 27.940 -14.524 -8.485 1.00 94.19 992 GLN A CA 1
ATOM 7956 C C . GLN A 1 992 ? 28.388 -13.659 -7.288 1.00 94.19 992 GLN A C 1
ATOM 7958 O O . GLN A 1 992 ? 29.040 -12.627 -7.464 1.00 94.19 992 GLN A O 1
ATOM 7963 N N . THR A 1 993 ? 28.056 -14.065 -6.060 1.00 92.88 993 THR A N 1
ATOM 7964 C CA . THR A 1 993 ? 28.428 -13.332 -4.836 1.00 92.88 993 THR A CA 1
ATOM 7965 C C . THR A 1 993 ? 29.943 -13.314 -4.646 1.00 92.88 993 THR A C 1
ATOM 7967 O O . THR A 1 993 ? 30.499 -12.264 -4.314 1.00 92.88 993 THR A O 1
ATOM 7970 N N . LEU A 1 994 ? 30.624 -14.426 -4.937 1.00 94.06 994 LEU A N 1
ATOM 7971 C CA . LEU A 1 994 ? 32.085 -14.519 -4.910 1.00 94.06 994 LEU A CA 1
ATOM 7972 C C . LEU A 1 994 ? 32.736 -13.584 -5.935 1.00 94.06 994 LEU A C 1
ATOM 7974 O O . LEU A 1 994 ? 33.664 -12.848 -5.595 1.00 94.06 994 LEU A O 1
ATOM 7978 N N . SER A 1 995 ? 32.203 -13.534 -7.157 1.00 94.19 995 SER A N 1
ATOM 7979 C CA . SER A 1 995 ? 32.643 -12.590 -8.187 1.00 94.19 995 SER A CA 1
ATOM 7980 C C . SER A 1 995 ? 32.537 -11.135 -7.711 1.00 94.19 995 SER A C 1
ATOM 7982 O O . SER A 1 995 ? 33.514 -10.381 -7.761 1.00 94.19 995 SER A O 1
ATOM 7984 N N . ARG A 1 996 ? 31.384 -10.746 -7.147 1.00 91.31 996 ARG A N 1
ATOM 7985 C CA . ARG A 1 996 ? 31.158 -9.388 -6.615 1.00 91.31 996 ARG A CA 1
ATOM 7986 C C . ARG A 1 996 ? 32.073 -9.072 -5.429 1.00 91.31 996 ARG A C 1
ATOM 7988 O O . ARG A 1 996 ? 32.549 -7.945 -5.313 1.00 91.31 996 ARG A O 1
ATOM 7995 N N . LEU A 1 997 ? 32.352 -10.046 -4.564 1.00 89.88 997 LEU A N 1
ATOM 7996 C CA . LEU A 1 997 ? 33.279 -9.890 -3.441 1.00 89.88 997 LEU A CA 1
ATOM 7997 C C . LEU A 1 997 ? 34.714 -9.630 -3.924 1.00 89.88 997 LEU A C 1
ATOM 7999 O O . LEU A 1 997 ? 35.368 -8.696 -3.451 1.00 89.88 997 LEU A O 1
ATOM 8003 N N . LEU A 1 998 ? 35.185 -10.421 -4.891 1.00 88.50 998 LEU A N 1
ATOM 8004 C CA . LEU A 1 998 ? 36.505 -10.261 -5.506 1.00 88.50 998 LEU A CA 1
ATOM 8005 C C . LEU A 1 998 ? 36.645 -8.915 -6.220 1.00 88.50 998 LEU A C 1
ATOM 8007 O O . LEU A 1 998 ? 37.723 -8.318 -6.180 1.00 88.50 998 LEU A O 1
ATOM 8011 N N . LEU A 1 999 ? 35.552 -8.422 -6.805 1.00 85.75 999 LEU A N 1
ATOM 8012 C CA . LEU A 1 999 ? 35.480 -7.110 -7.432 1.00 85.75 999 LEU A CA 1
ATOM 8013 C C . LEU A 1 999 ? 35.629 -5.970 -6.414 1.00 85.75 999 LEU A C 1
ATOM 8015 O O . LEU A 1 999 ? 36.544 -5.159 -6.537 1.00 85.75 999 LEU A O 1
ATOM 8019 N N . PHE A 1 1000 ? 34.755 -5.912 -5.403 1.00 79.69 1000 PHE A N 1
ATOM 8020 C CA . PHE A 1 1000 ? 34.673 -4.760 -4.495 1.00 79.69 1000 PHE A CA 1
ATOM 8021 C C . PHE A 1 1000 ? 35.754 -4.743 -3.409 1.00 79.69 1000 PHE A C 1
ATOM 8023 O O . PHE A 1 1000 ? 36.250 -3.670 -3.067 1.00 79.69 1000 PHE A O 1
ATOM 8030 N N . ASN A 1 1001 ? 36.150 -5.905 -2.877 1.00 75.50 1001 ASN A N 1
ATOM 8031 C CA . ASN A 1 1001 ? 37.056 -5.959 -1.724 1.00 75.50 1001 ASN A CA 1
ATOM 8032 C C . ASN A 1 1001 ? 38.509 -6.244 -2.113 1.00 75.50 1001 ASN A C 1
ATOM 8034 O O . ASN A 1 1001 ? 39.413 -5.742 -1.451 1.00 75.50 1001 ASN A O 1
ATOM 8038 N N . ASN A 1 1002 ? 38.734 -7.023 -3.177 1.00 70.44 1002 ASN A N 1
ATOM 8039 C CA . ASN A 1 1002 ? 40.068 -7.532 -3.522 1.00 70.44 1002 ASN A CA 1
ATOM 8040 C C . ASN A 1 1002 ? 40.617 -6.971 -4.840 1.00 70.44 1002 ASN A C 1
ATOM 8042 O O . ASN A 1 1002 ? 41.796 -7.164 -5.123 1.00 70.44 1002 ASN A O 1
ATOM 8046 N N . HIS A 1 1003 ? 39.778 -6.301 -5.643 1.00 80.06 1003 HIS A N 1
ATOM 8047 C CA . HIS A 1 1003 ? 40.129 -5.761 -6.965 1.00 80.06 1003 HIS A CA 1
ATOM 8048 C C . HIS A 1 1003 ? 40.760 -6.833 -7.880 1.00 80.06 1003 HIS A C 1
ATOM 8050 O O . HIS A 1 1003 ? 41.590 -6.543 -8.740 1.00 80.06 1003 HIS A O 1
ATOM 8056 N N . ASN A 1 1004 ? 40.376 -8.099 -7.682 1.00 87.38 1004 ASN A N 1
ATOM 8057 C CA . ASN A 1 1004 ? 40.905 -9.238 -8.424 1.00 87.38 1004 ASN A CA 1
ATOM 8058 C C . ASN A 1 1004 ? 39.996 -9.528 -9.621 1.00 87.38 1004 ASN A C 1
ATOM 8060 O O . ASN A 1 1004 ? 39.136 -10.409 -9.572 1.00 87.38 1004 ASN A O 1
ATOM 8064 N N . TYR A 1 1005 ? 40.177 -8.744 -10.685 1.00 89.94 1005 TYR A N 1
ATOM 8065 C CA . TYR A 1 1005 ? 39.313 -8.780 -11.865 1.00 89.94 1005 TYR A CA 1
ATOM 8066 C C . TYR A 1 1005 ? 39.333 -10.132 -12.587 1.00 89.94 1005 TYR A C 1
ATOM 8068 O O . TYR A 1 1005 ? 38.284 -10.585 -13.028 1.00 89.94 1005 TYR A O 1
ATOM 8076 N N . LEU A 1 1006 ? 40.487 -10.808 -12.652 1.00 90.12 1006 LEU A N 1
ATOM 8077 C CA . LEU A 1 1006 ? 40.623 -12.104 -13.329 1.00 90.12 1006 LEU A CA 1
ATOM 8078 C C . LEU A 1 1006 ? 39.790 -13.195 -12.647 1.00 90.12 1006 LEU A C 1
ATOM 8080 O O . LEU A 1 1006 ? 39.026 -13.901 -13.304 1.00 90.12 1006 LEU A O 1
ATOM 8084 N N . ASN A 1 1007 ? 39.890 -13.313 -11.320 1.00 90.88 1007 ASN A N 1
ATOM 8085 C CA . ASN A 1 1007 ? 39.082 -14.288 -10.589 1.00 90.88 1007 ASN A CA 1
ATOM 8086 C C . ASN A 1 1007 ? 37.608 -13.866 -10.527 1.00 90.88 1007 ASN A C 1
ATOM 8088 O O . ASN A 1 1007 ? 36.733 -14.727 -10.583 1.00 90.88 1007 ASN A O 1
ATOM 8092 N N . ALA A 1 1008 ? 37.314 -12.562 -10.453 1.00 94.25 1008 ALA A N 1
ATOM 8093 C CA . ALA A 1 1008 ? 35.939 -12.076 -10.524 1.00 94.25 1008 ALA A CA 1
ATOM 8094 C C . ALA A 1 1008 ? 35.286 -12.429 -11.872 1.00 94.25 1008 ALA A C 1
ATOM 8096 O O . ALA A 1 1008 ? 34.142 -12.882 -11.899 1.00 94.25 1008 ALA A O 1
ATOM 8097 N N . GLU A 1 1009 ? 36.021 -12.290 -12.978 1.00 94.88 1009 GLU A N 1
ATOM 8098 C CA . GLU A 1 1009 ? 35.573 -12.673 -14.318 1.00 94.88 1009 GLU A CA 1
ATOM 8099 C C . GLU A 1 1009 ? 35.344 -14.181 -14.416 1.00 94.88 1009 GLU A C 1
ATOM 8101 O O . GLU A 1 1009 ? 34.292 -14.603 -14.897 1.00 94.88 1009 GLU A O 1
ATOM 8106 N N . LYS A 1 1010 ? 36.296 -14.988 -13.923 1.00 95.75 1010 LYS A N 1
ATOM 8107 C CA . LYS A 1 1010 ? 36.165 -16.449 -13.869 1.00 95.75 1010 LYS A CA 1
ATOM 8108 C C . LYS A 1 1010 ? 34.845 -16.841 -13.202 1.00 95.75 1010 LYS A C 1
ATOM 8110 O O . LYS A 1 1010 ? 34.028 -17.511 -13.818 1.00 95.75 1010 LYS A O 1
ATOM 8115 N N . TRP A 1 1011 ? 34.600 -16.369 -11.981 1.00 96.19 1011 TRP A N 1
ATOM 8116 C CA . TRP A 1 1011 ? 33.403 -16.748 -11.227 1.00 96.19 1011 TRP A CA 1
ATOM 8117 C C . TRP A 1 1011 ? 32.099 -16.188 -11.809 1.00 96.19 1011 TRP A C 1
ATOM 8119 O O . TRP A 1 1011 ? 31.069 -16.851 -11.726 1.00 96.19 1011 TRP A O 1
ATOM 8129 N N . ALA A 1 1012 ? 32.124 -15.017 -12.455 1.00 95.38 1012 ALA A N 1
ATOM 8130 C CA . ALA A 1 1012 ? 30.959 -14.513 -13.186 1.00 95.38 1012 ALA A CA 1
ATOM 8131 C C . ALA A 1 1012 ? 30.596 -15.420 -14.376 1.00 95.38 1012 ALA A C 1
ATOM 8133 O O . ALA A 1 1012 ? 29.416 -15.673 -14.614 1.00 95.38 1012 ALA A O 1
ATOM 8134 N N . LYS A 1 1013 ? 31.600 -15.943 -15.094 1.00 94.88 1013 LYS A N 1
ATOM 8135 C CA . LYS A 1 1013 ? 31.404 -16.895 -16.200 1.00 94.88 1013 LYS A CA 1
ATOM 8136 C C . LYS A 1 1013 ? 30.928 -18.265 -15.723 1.00 94.88 1013 LYS A C 1
ATOM 8138 O O . LYS A 1 1013 ? 30.096 -18.858 -16.395 1.00 94.88 1013 LYS A O 1
ATOM 8143 N N . GLU A 1 1014 ? 31.394 -18.734 -14.566 1.00 95.19 1014 GLU A N 1
ATOM 8144 C CA . GLU A 1 1014 ? 30.909 -19.983 -13.950 1.00 95.19 1014 GLU A CA 1
ATOM 8145 C C . GLU A 1 1014 ? 29.450 -19.872 -13.470 1.00 95.19 1014 GLU A C 1
ATOM 8147 O O . GLU A 1 1014 ? 28.719 -20.857 -13.475 1.00 95.19 1014 GLU A O 1
ATOM 8152 N N . ALA A 1 1015 ? 28.985 -18.675 -13.091 1.00 94.25 1015 ALA A N 1
ATOM 8153 C CA . ALA A 1 1015 ? 27.610 -18.469 -12.629 1.00 94.25 1015 ALA A CA 1
ATOM 8154 C C . ALA A 1 1015 ? 26.559 -18.552 -13.756 1.00 94.25 1015 ALA A C 1
ATOM 8156 O O . ALA A 1 1015 ? 25.458 -19.054 -13.538 1.00 94.25 1015 ALA A O 1
ATOM 8157 N N . GLN A 1 1016 ? 26.886 -18.067 -14.959 1.00 92.25 1016 GLN A N 1
ATOM 8158 C CA . GLN A 1 1016 ? 25.962 -17.994 -16.101 1.00 92.25 1016 GLN A CA 1
ATOM 8159 C C . GLN A 1 1016 ? 25.376 -19.344 -16.562 1.00 92.25 1016 GLN A C 1
ATOM 8161 O O . GLN A 1 1016 ? 24.163 -19.404 -16.747 1.00 92.25 1016 GLN A O 1
ATOM 8166 N N . PRO A 1 1017 ? 26.150 -20.432 -16.754 1.00 93.31 1017 PRO A N 1
ATOM 8167 C CA . PRO A 1 1017 ? 25.588 -21.706 -17.203 1.00 93.31 1017 PRO A CA 1
ATOM 8168 C C . PRO A 1 1017 ? 24.691 -22.379 -16.156 1.00 93.31 1017 PRO A C 1
ATOM 8170 O O . PRO A 1 1017 ? 23.887 -23.231 -16.525 1.00 93.31 1017 PRO A O 1
ATOM 8173 N N . ILE A 1 1018 ? 24.809 -22.003 -14.875 1.00 91.81 1018 ILE A N 1
ATOM 8174 C CA . ILE A 1 1018 ? 23.976 -22.543 -13.792 1.00 91.81 1018 ILE A CA 1
ATOM 8175 C C . ILE A 1 1018 ? 22.543 -21.991 -13.886 1.00 91.81 1018 ILE A C 1
ATOM 8177 O O . ILE A 1 1018 ? 21.591 -22.729 -13.648 1.00 91.81 1018 ILE A O 1
ATOM 8181 N N . ASP A 1 1019 ? 22.379 -20.718 -14.268 1.00 86.12 1019 ASP A N 1
ATOM 8182 C CA . ASP A 1 1019 ? 21.069 -20.084 -14.484 1.00 86.12 1019 ASP A CA 1
ATOM 8183 C C . ASP A 1 1019 ? 21.090 -19.179 -15.739 1.00 86.12 1019 ASP A C 1
ATOM 8185 O O . ASP A 1 1019 ? 21.205 -17.953 -15.641 1.00 86.12 1019 ASP A O 1
ATOM 8189 N N . PRO A 1 1020 ? 21.016 -19.776 -16.947 1.00 87.06 1020 PRO A N 1
ATOM 8190 C CA . PRO A 1 1020 ? 21.323 -19.090 -18.205 1.00 87.06 1020 PRO A CA 1
ATOM 8191 C C . PRO A 1 1020 ? 20.257 -18.090 -18.652 1.00 87.06 1020 PRO A C 1
ATOM 8193 O O . PRO A 1 1020 ? 20.525 -17.282 -19.536 1.00 87.06 1020 PRO A O 1
ATOM 8196 N N . GLN A 1 1021 ? 19.054 -18.152 -18.077 1.00 82.81 1021 GLN A N 1
ATOM 8197 C CA . GLN A 1 1021 ? 17.959 -17.236 -18.405 1.00 82.81 1021 GLN A CA 1
ATOM 8198 C C . GLN A 1 1021 ? 17.913 -16.023 -17.472 1.00 82.81 1021 GLN A C 1
ATOM 8200 O O . GLN A 1 1021 ? 17.112 -15.128 -17.707 1.00 82.81 1021 GLN A O 1
ATOM 8205 N N . ASN A 1 1022 ? 18.749 -15.987 -16.429 1.00 82.56 1022 ASN A N 1
ATOM 8206 C CA . ASN A 1 1022 ? 18.646 -14.997 -15.367 1.00 82.56 1022 ASN A CA 1
ATOM 8207 C C . ASN A 1 1022 ? 19.451 -13.730 -15.667 1.00 82.56 1022 ASN A C 1
ATOM 8209 O O . ASN A 1 1022 ? 20.688 -13.718 -15.586 1.00 82.56 1022 ASN A O 1
ATOM 8213 N N . SER A 1 1023 ? 18.748 -12.636 -15.962 1.00 84.69 1023 SER A N 1
ATOM 8214 C CA . SER A 1 1023 ? 19.371 -11.352 -16.298 1.00 84.69 1023 SER A CA 1
ATOM 8215 C C . SER A 1 1023 ? 20.216 -10.796 -15.142 1.00 84.69 1023 SER A C 1
ATOM 8217 O O . SER A 1 1023 ? 21.293 -10.248 -15.366 1.00 84.69 1023 SER A O 1
ATOM 8219 N N . PHE A 1 1024 ? 19.834 -11.028 -13.883 1.00 83.50 1024 PHE A N 1
ATOM 8220 C CA . PHE A 1 1024 ? 20.616 -10.569 -12.728 1.00 83.50 1024 PHE A CA 1
ATOM 8221 C C . PHE A 1 1024 ? 21.952 -11.304 -12.583 1.00 83.50 1024 PHE A C 1
ATOM 8223 O O . PHE A 1 1024 ? 22.927 -10.707 -12.119 1.00 83.50 1024 PHE A O 1
ATOM 8230 N N . ILE A 1 1025 ? 22.024 -12.585 -12.960 1.00 88.19 1025 ILE A N 1
ATOM 8231 C CA . ILE A 1 1025 ? 23.291 -13.332 -12.988 1.00 88.19 1025 ILE A CA 1
ATOM 8232 C C . ILE A 1 1025 ? 24.203 -12.764 -14.083 1.00 88.19 1025 ILE A C 1
ATOM 8234 O O . ILE A 1 1025 ? 25.391 -12.534 -13.834 1.00 88.19 1025 ILE A O 1
ATOM 8238 N N . ALA A 1 1026 ? 23.644 -12.448 -15.254 1.00 88.62 1026 ALA A N 1
ATOM 8239 C CA . ALA A 1 1026 ? 24.389 -11.874 -16.372 1.00 88.62 1026 ALA A CA 1
ATOM 8240 C C . ALA A 1 1026 ? 24.984 -10.477 -16.080 1.00 88.62 1026 ALA A C 1
ATOM 8242 O O . ALA A 1 1026 ? 26.132 -10.237 -16.466 1.00 88.62 1026 ALA A O 1
ATOM 8243 N N . ASP A 1 1027 ? 24.282 -9.613 -15.329 1.00 89.88 1027 ASP A N 1
ATOM 8244 C CA . ASP A 1 1027 ? 24.738 -8.261 -14.913 1.00 89.88 1027 ASP A CA 1
ATOM 8245 C C . ASP A 1 1027 ? 26.135 -8.274 -14.275 1.00 89.88 1027 ASP A C 1
ATOM 8247 O O . ASP A 1 1027 ? 26.957 -7.376 -14.481 1.00 89.88 1027 ASP A O 1
ATOM 8251 N N . THR A 1 1028 ? 26.447 -9.329 -13.519 1.00 91.81 1028 THR A N 1
ATOM 8252 C CA . THR A 1 1028 ? 27.699 -9.399 -12.756 1.00 91.81 1028 THR A CA 1
ATOM 8253 C C . THR A 1 1028 ? 28.931 -9.398 -13.660 1.00 91.81 1028 THR A C 1
ATOM 8255 O O . THR A 1 1028 ? 29.916 -8.733 -13.334 1.00 91.81 1028 THR A O 1
ATOM 8258 N N . LEU A 1 1029 ? 28.874 -10.055 -14.823 1.00 93.62 1029 LEU A N 1
ATOM 8259 C CA . LEU A 1 1029 ? 29.988 -10.069 -15.775 1.00 93.62 1029 LEU A CA 1
ATOM 8260 C C . LEU A 1 1029 ? 30.234 -8.675 -16.381 1.00 93.62 1029 LEU A C 1
ATOM 8262 O O . LEU A 1 1029 ? 31.383 -8.239 -16.476 1.00 93.62 1029 LEU A O 1
ATOM 8266 N N . GLY A 1 1030 ? 29.162 -7.950 -16.721 1.00 91.56 1030 GLY A N 1
ATOM 8267 C CA . GLY A 1 1030 ? 29.249 -6.572 -17.212 1.00 91.56 1030 GLY A CA 1
ATOM 8268 C C . GLY A 1 1030 ? 29.901 -5.640 -16.190 1.00 91.56 1030 GLY A C 1
ATOM 8269 O O . GLY A 1 1030 ? 30.829 -4.896 -16.521 1.00 91.56 1030 GLY A O 1
ATOM 8270 N N . ARG A 1 1031 ? 29.508 -5.752 -14.912 1.00 90.44 1031 ARG A N 1
ATOM 8271 C CA . ARG A 1 1031 ? 30.114 -4.975 -13.815 1.00 90.44 1031 ARG A CA 1
ATOM 8272 C C . ARG A 1 1031 ? 31.598 -5.266 -13.619 1.00 90.44 1031 ARG A C 1
ATOM 8274 O O . ARG A 1 1031 ? 32.361 -4.328 -13.382 1.00 90.44 1031 ARG A O 1
ATOM 8281 N N . VAL A 1 1032 ? 32.018 -6.530 -13.724 1.00 93.38 1032 VAL A N 1
ATOM 8282 C CA . VAL A 1 1032 ? 33.440 -6.901 -13.626 1.00 93.38 1032 VAL A CA 1
ATOM 8283 C C . VAL A 1 1032 ? 34.245 -6.212 -14.724 1.00 93.38 1032 VAL A C 1
ATOM 8285 O O . VAL A 1 1032 ? 35.230 -5.537 -14.414 1.00 93.38 1032 VAL A O 1
ATOM 8288 N N . TYR A 1 1033 ? 33.810 -6.313 -15.983 1.00 94.19 1033 TYR A N 1
ATOM 8289 C CA . TYR A 1 1033 ? 34.518 -5.673 -17.093 1.00 94.19 1033 TYR A CA 1
ATOM 8290 C C . TYR A 1 1033 ? 34.518 -4.147 -16.990 1.00 94.19 1033 TYR A C 1
ATOM 8292 O O . TYR A 1 1033 ? 35.546 -3.526 -17.249 1.00 94.19 1033 TYR A O 1
ATOM 8300 N N . MET A 1 1034 ? 33.418 -3.531 -16.553 1.00 90.75 1034 MET A N 1
ATOM 8301 C CA . MET A 1 1034 ? 33.348 -2.081 -16.361 1.00 90.75 1034 MET A CA 1
ATOM 8302 C C . MET A 1 1034 ? 34.343 -1.584 -15.301 1.00 90.75 1034 MET A C 1
ATOM 8304 O O . MET A 1 1034 ? 35.098 -0.642 -15.544 1.00 90.75 1034 MET A O 1
ATOM 8308 N N . HIS A 1 1035 ? 34.376 -2.206 -14.123 1.00 90.00 1035 HIS A N 1
ATOM 8309 C CA . HIS A 1 1035 ? 35.322 -1.821 -13.073 1.00 90.00 1035 HIS A CA 1
ATOM 8310 C C . HIS A 1 1035 ? 36.776 -2.107 -13.483 1.00 90.00 1035 HIS A C 1
ATOM 8312 O O . HIS A 1 1035 ? 37.659 -1.289 -13.208 1.00 90.00 1035 HIS A O 1
ATOM 8318 N N . HIS A 1 1036 ? 37.023 -3.214 -14.194 1.00 91.88 1036 HIS A N 1
ATOM 8319 C CA . HIS A 1 1036 ? 38.341 -3.524 -14.746 1.00 91.88 1036 HIS A CA 1
ATOM 8320 C C . HIS A 1 1036 ? 38.783 -2.459 -15.766 1.00 91.88 1036 HIS A C 1
ATOM 8322 O O . HIS A 1 1036 ? 39.914 -1.974 -15.695 1.00 91.88 1036 HIS A O 1
ATOM 8328 N N . LEU A 1 1037 ? 37.872 -2.014 -16.639 1.00 91.00 1037 LEU A N 1
ATOM 8329 C CA . LEU A 1 1037 ? 38.104 -0.928 -17.593 1.00 91.00 1037 LEU A CA 1
ATOM 8330 C C . LEU A 1 1037 ? 38.500 0.371 -16.881 1.00 91.00 1037 LEU A C 1
ATOM 8332 O O . LEU A 1 1037 ? 39.503 0.986 -17.238 1.00 91.00 1037 LEU A O 1
ATOM 8336 N N . ILE A 1 1038 ? 37.751 0.769 -15.846 1.00 89.19 1038 ILE A N 1
ATOM 8337 C CA . ILE A 1 1038 ? 38.050 1.972 -15.050 1.00 89.19 1038 ILE A CA 1
ATOM 8338 C C . ILE A 1 1038 ? 39.446 1.879 -14.418 1.00 89.19 1038 ILE A C 1
ATOM 8340 O O . ILE A 1 1038 ? 40.171 2.875 -14.389 1.00 89.19 1038 ILE A O 1
ATOM 8344 N N . SER A 1 1039 ? 39.836 0.704 -13.915 1.00 89.00 1039 SER A N 1
ATOM 8345 C CA . SER A 1 1039 ? 41.173 0.478 -13.349 1.00 89.00 1039 SER A CA 1
ATOM 8346 C C . SER A 1 1039 ? 42.266 0.645 -14.403 1.00 89.00 1039 SER A C 1
ATOM 8348 O O . SER A 1 1039 ? 43.189 1.438 -14.216 1.00 89.00 1039 SER A O 1
ATOM 8350 N N . LYS A 1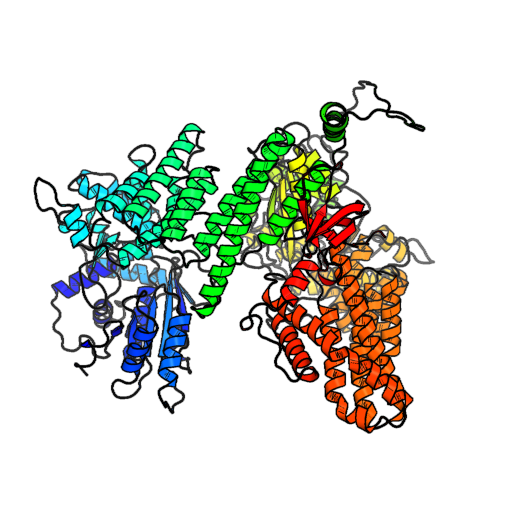 1040 ? 42.129 -0.029 -15.548 1.00 89.31 1040 LYS A N 1
ATOM 8351 C CA . LYS A 1 1040 ? 43.128 -0.004 -16.625 1.00 89.31 1040 LYS A CA 1
ATOM 8352 C C . LYS A 1 1040 ? 43.263 1.371 -17.277 1.00 89.31 1040 LYS A C 1
ATOM 8354 O O . LYS A 1 1040 ? 44.370 1.803 -17.580 1.00 89.31 1040 LYS A O 1
ATOM 8359 N N . LEU A 1 1041 ? 42.172 2.126 -17.403 1.00 87.88 1041 LEU A N 1
ATOM 8360 C CA . LEU A 1 1041 ? 42.222 3.511 -17.885 1.00 87.88 1041 LEU A CA 1
ATOM 8361 C C . LEU A 1 1041 ? 43.017 4.442 -16.955 1.00 87.88 1041 LEU A C 1
ATOM 8363 O O . LEU A 1 1041 ? 43.627 5.400 -17.431 1.00 87.88 1041 LEU A O 1
ATOM 8367 N N . LYS A 1 1042 ? 43.064 4.162 -15.644 1.00 86.69 1042 LYS A N 1
ATOM 8368 C CA . LYS A 1 1042 ? 43.944 4.895 -14.715 1.00 86.69 1042 LYS A CA 1
ATOM 8369 C C . LYS A 1 1042 ? 45.419 4.556 -14.950 1.00 86.69 1042 LYS A C 1
ATOM 8371 O O . LYS A 1 1042 ? 46.256 5.452 -14.868 1.00 86.69 1042 LYS A O 1
ATOM 8376 N N . GLU A 1 1043 ? 45.727 3.301 -15.275 1.00 87.00 1043 GLU A N 1
ATOM 8377 C CA . GLU A 1 1043 ? 47.089 2.812 -15.556 1.00 87.00 1043 GLU A CA 1
ATOM 8378 C C . GLU A 1 1043 ? 47.641 3.303 -16.905 1.00 87.00 1043 GLU A C 1
ATOM 8380 O O . GLU A 1 1043 ? 48.852 3.480 -17.047 1.00 87.00 1043 GLU A O 1
ATOM 8385 N N . LEU A 1 1044 ? 46.765 3.604 -17.871 1.00 83.56 1044 LEU A N 1
ATOM 8386 C CA . LEU A 1 1044 ? 47.136 4.007 -19.234 1.00 83.56 1044 LEU A CA 1
ATOM 8387 C C . LEU A 1 1044 ? 48.089 5.212 -19.281 1.00 83.56 1044 LEU A C 1
ATOM 8389 O O . LEU A 1 1044 ? 48.929 5.309 -20.171 1.00 83.56 1044 LEU A O 1
ATOM 8393 N N . ARG A 1 1045 ? 47.998 6.130 -18.307 1.00 76.56 1045 ARG A N 1
ATOM 8394 C CA . ARG A 1 1045 ? 48.892 7.302 -18.222 1.00 76.56 1045 ARG A CA 1
ATOM 8395 C C . ARG A 1 1045 ? 50.354 6.928 -17.970 1.00 76.56 1045 ARG A C 1
ATOM 8397 O O . ARG A 1 1045 ? 51.238 7.712 -18.301 1.00 76.56 1045 ARG A O 1
ATOM 8404 N N . SER A 1 1046 ? 50.595 5.777 -17.350 1.00 81.31 1046 SER A N 1
ATOM 8405 C CA . SER A 1 1046 ? 51.921 5.305 -16.947 1.00 81.31 1046 SER A CA 1
ATOM 8406 C C . SER A 1 1046 ? 52.428 4.155 -17.814 1.00 81.31 1046 SER A C 1
ATOM 8408 O O . SER A 1 1046 ? 53.631 3.911 -17.832 1.00 81.31 1046 SER A O 1
ATOM 8410 N N . ASN A 1 1047 ? 51.539 3.465 -18.532 1.00 81.81 1047 ASN A N 1
ATOM 8411 C CA . ASN A 1 1047 ? 51.888 2.360 -19.416 1.00 81.81 1047 ASN A CA 1
ATOM 8412 C C . ASN A 1 1047 ? 51.013 2.378 -20.688 1.00 81.81 1047 ASN A C 1
ATOM 8414 O O . ASN A 1 1047 ? 49.916 1.823 -20.670 1.00 81.81 1047 ASN A O 1
ATOM 8418 N N . PRO A 1 1048 ? 51.471 3.003 -21.787 1.00 77.94 1048 PRO A N 1
ATOM 8419 C CA . PRO A 1 1048 ? 50.739 3.040 -23.057 1.00 77.94 1048 PRO A CA 1
ATOM 8420 C C . PRO A 1 1048 ? 50.498 1.672 -23.709 1.00 77.94 1048 PRO A C 1
ATOM 8422 O O . PRO A 1 1048 ? 49.523 1.508 -24.442 1.00 77.94 1048 PRO A O 1
ATOM 8425 N N . ASP A 1 1049 ? 51.340 0.675 -23.417 1.00 81.56 1049 ASP A N 1
ATOM 8426 C CA . ASP A 1 1049 ? 51.298 -0.641 -24.070 1.00 81.56 1049 ASP A CA 1
ATOM 8427 C C . ASP A 1 1049 ? 50.044 -1.457 -23.702 1.00 81.56 1049 ASP A C 1
ATOM 8429 O O . ASP A 1 1049 ? 49.730 -2.447 -24.363 1.00 81.56 1049 ASP A O 1
ATOM 8433 N N . ILE A 1 1050 ? 49.282 -1.036 -22.683 1.00 85.94 1050 ILE A N 1
ATOM 8434 C CA . ILE A 1 1050 ? 48.026 -1.687 -22.263 1.00 85.94 1050 ILE A CA 1
ATOM 8435 C C . ILE A 1 1050 ? 46.807 -1.225 -23.076 1.00 85.94 1050 ILE A C 1
ATOM 8437 O O . ILE A 1 1050 ? 45.692 -1.693 -22.844 1.00 85.94 1050 ILE A O 1
ATOM 8441 N N . LEU A 1 1051 ? 46.980 -0.301 -24.026 1.00 82.38 1051 LEU A N 1
ATOM 8442 C CA . LEU A 1 1051 ? 45.883 0.211 -24.848 1.00 82.38 1051 LEU A CA 1
ATOM 8443 C C . LEU A 1 1051 ? 45.098 -0.898 -25.585 1.00 82.38 1051 LEU A C 1
ATOM 8445 O O . LEU A 1 1051 ? 43.866 -0.866 -25.530 1.00 82.38 1051 LEU A O 1
ATOM 8449 N N . PRO A 1 1052 ? 45.732 -1.920 -26.203 1.00 83.06 1052 PRO A N 1
ATOM 8450 C CA . PRO A 1 1052 ? 45.000 -3.040 -26.797 1.00 83.06 1052 PRO A CA 1
ATOM 8451 C C . PRO A 1 1052 ? 44.150 -3.806 -25.775 1.00 83.06 1052 PRO A C 1
ATOM 8453 O O . PRO A 1 1052 ? 43.015 -4.176 -26.070 1.00 83.06 1052 PRO A O 1
ATOM 8456 N N . GLU A 1 1053 ? 44.669 -3.995 -24.557 1.00 86.69 1053 GLU A N 1
ATOM 8457 C CA . GLU A 1 1053 ? 43.961 -4.659 -23.455 1.00 86.69 1053 GLU A CA 1
ATOM 8458 C C . GLU A 1 1053 ? 42.701 -3.869 -23.059 1.00 86.69 1053 GLU A C 1
ATOM 8460 O O . GLU A 1 1053 ? 41.619 -4.443 -22.941 1.00 86.69 1053 GLU A O 1
ATOM 8465 N N . ILE A 1 1054 ? 42.807 -2.541 -22.946 1.00 88.19 1054 ILE A N 1
ATOM 8466 C CA . ILE A 1 1054 ? 41.683 -1.641 -22.634 1.00 88.19 1054 ILE A CA 1
ATOM 8467 C C . ILE A 1 1054 ? 40.566 -1.750 -23.676 1.00 88.19 1054 ILE A C 1
ATOM 8469 O O . ILE A 1 1054 ? 39.392 -1.836 -23.306 1.00 88.19 1054 ILE A O 1
ATOM 8473 N N . LEU A 1 1055 ? 40.910 -1.770 -24.968 1.00 85.94 1055 LEU A N 1
ATOM 8474 C CA . LEU A 1 1055 ? 39.921 -1.881 -26.047 1.00 85.94 1055 LEU A CA 1
ATOM 8475 C C . LEU A 1 1055 ? 39.187 -3.229 -26.011 1.00 85.94 1055 LEU A C 1
ATOM 8477 O O . LEU A 1 1055 ? 37.974 -3.276 -26.232 1.00 85.94 1055 LEU A O 1
ATOM 8481 N N . VAL A 1 1056 ? 39.899 -4.314 -25.689 1.00 89.38 1056 VAL A N 1
ATOM 8482 C CA . VAL A 1 1056 ? 39.298 -5.644 -25.514 1.00 89.38 1056 VAL A CA 1
ATOM 8483 C C . VAL A 1 1056 ? 38.362 -5.667 -24.304 1.00 89.38 1056 VAL A C 1
ATOM 8485 O O . VAL A 1 1056 ? 37.227 -6.129 -24.428 1.00 89.38 1056 VAL A O 1
ATOM 8488 N N . ILE A 1 1057 ? 38.781 -5.119 -23.157 1.00 90.38 1057 ILE A N 1
ATOM 8489 C CA . ILE A 1 1057 ? 37.945 -5.058 -21.945 1.00 90.38 1057 ILE A CA 1
ATOM 8490 C C . ILE A 1 1057 ? 36.681 -4.227 -22.199 1.00 90.38 1057 ILE A C 1
ATOM 8492 O O . ILE A 1 1057 ? 35.589 -4.644 -21.816 1.00 90.38 1057 ILE A O 1
ATOM 8496 N N . ALA A 1 1058 ? 36.799 -3.088 -22.886 1.00 89.50 1058 ALA A N 1
ATOM 8497 C CA . ALA A 1 1058 ? 35.656 -2.252 -23.244 1.00 89.50 1058 ALA A CA 1
ATOM 8498 C C . ALA A 1 1058 ? 34.652 -2.991 -24.141 1.00 89.50 1058 ALA A C 1
ATOM 8500 O O . ALA A 1 1058 ? 33.450 -2.974 -23.871 1.00 89.50 1058 ALA A O 1
ATOM 8501 N N . LYS A 1 1059 ? 35.139 -3.699 -25.169 1.00 90.69 1059 LYS A N 1
ATOM 8502 C CA . LYS A 1 1059 ? 34.294 -4.529 -26.041 1.00 90.69 1059 LYS A CA 1
ATOM 8503 C C . LYS A 1 1059 ? 33.580 -5.635 -25.256 1.00 90.69 1059 LYS A C 1
ATOM 8505 O O . LYS A 1 1059 ? 32.389 -5.867 -25.467 1.00 90.69 1059 LYS A O 1
ATOM 8510 N N . ASN A 1 1060 ? 34.286 -6.288 -24.335 1.00 92.62 1060 ASN A N 1
ATOM 8511 C CA . ASN A 1 1060 ? 33.710 -7.325 -23.481 1.00 92.62 1060 ASN A CA 1
ATOM 8512 C C . ASN A 1 1060 ? 32.641 -6.758 -22.534 1.00 92.62 1060 ASN A C 1
ATOM 8514 O O . ASN A 1 1060 ? 31.604 -7.393 -22.353 1.00 92.62 1060 ASN A O 1
ATOM 8518 N N . ALA A 1 1061 ? 32.847 -5.555 -21.987 1.00 92.44 1061 ALA A N 1
ATOM 8519 C CA . ALA A 1 1061 ? 31.866 -4.883 -21.137 1.00 92.44 1061 ALA A CA 1
ATOM 8520 C C . ALA A 1 1061 ? 30.561 -4.591 -21.893 1.00 92.44 1061 ALA A C 1
ATOM 8522 O O . ALA A 1 1061 ? 29.487 -4.945 -21.411 1.00 92.44 1061 ALA A O 1
ATOM 8523 N N . PHE A 1 1062 ? 30.652 -4.020 -23.100 1.00 91.75 1062 PHE A N 1
ATOM 8524 C CA . PHE A 1 1062 ? 29.477 -3.785 -23.944 1.00 91.75 1062 PHE A CA 1
ATOM 8525 C C . PHE A 1 1062 ? 28.745 -5.085 -24.282 1.00 91.75 1062 PHE A C 1
ATOM 8527 O O . PHE A 1 1062 ? 27.537 -5.169 -24.088 1.00 91.75 1062 PHE A O 1
ATOM 8534 N N . THR A 1 1063 ? 29.483 -6.121 -24.691 1.00 93.19 1063 THR A N 1
ATOM 8535 C CA . THR A 1 1063 ? 28.905 -7.433 -25.033 1.00 93.19 1063 THR A CA 1
ATOM 8536 C C . THR A 1 1063 ? 28.188 -8.067 -23.835 1.00 93.19 1063 THR A C 1
ATOM 8538 O O . THR A 1 1063 ? 27.111 -8.640 -23.979 1.00 93.19 1063 THR A O 1
ATOM 8541 N N . ALA A 1 1064 ? 28.765 -7.964 -22.635 1.00 91.56 1064 ALA A N 1
ATOM 8542 C CA . ALA A 1 1064 ? 28.172 -8.524 -21.424 1.00 91.56 1064 ALA A CA 1
ATOM 8543 C C . ALA A 1 1064 ? 26.866 -7.811 -21.035 1.00 91.56 1064 ALA A C 1
ATOM 8545 O O . ALA A 1 1064 ? 25.888 -8.482 -20.709 1.00 91.56 1064 ALA A O 1
ATOM 8546 N N . PHE A 1 1065 ? 26.826 -6.478 -21.124 1.00 92.38 1065 PHE A N 1
ATOM 8547 C CA . PHE A 1 1065 ? 25.615 -5.701 -20.851 1.00 92.38 1065 PHE A CA 1
ATOM 8548 C C . PHE A 1 1065 ? 24.540 -5.848 -21.939 1.00 92.38 1065 PHE A C 1
ATOM 8550 O O . PHE A 1 1065 ? 23.353 -5.836 -21.624 1.00 92.38 1065 PHE A O 1
ATOM 8557 N N . GLU A 1 1066 ? 24.924 -6.057 -23.201 1.00 89.44 1066 GLU A N 1
ATOM 8558 C CA . GLU A 1 1066 ? 23.989 -6.431 -24.274 1.00 89.44 1066 GLU A CA 1
ATOM 8559 C C . GLU A 1 1066 ? 23.376 -7.815 -24.043 1.00 89.44 1066 GLU A C 1
ATOM 8561 O O . GLU A 1 1066 ? 22.182 -8.013 -24.258 1.00 89.44 1066 GLU A O 1
ATOM 8566 N N . ASN A 1 1067 ? 24.171 -8.784 -23.583 1.00 88.75 1067 ASN A N 1
ATOM 8567 C CA . ASN A 1 1067 ? 23.656 -10.104 -23.231 1.00 88.75 1067 ASN A CA 1
ATOM 8568 C C . ASN A 1 1067 ? 22.661 -10.028 -22.064 1.00 88.75 1067 ASN A C 1
ATOM 8570 O O . ASN A 1 1067 ? 21.593 -10.629 -22.131 1.00 88.75 1067 ASN A O 1
ATOM 8574 N N . GLU A 1 1068 ? 22.982 -9.256 -21.023 1.00 88.19 1068 GLU A N 1
ATOM 8575 C CA . GLU A 1 1068 ? 22.059 -8.984 -19.916 1.00 88.19 1068 GLU A CA 1
ATOM 8576 C C . GLU A 1 1068 ? 20.746 -8.350 -20.403 1.00 88.19 1068 GLU A C 1
ATOM 8578 O O . GLU A 1 1068 ? 19.668 -8.805 -20.026 1.00 88.19 1068 GLU A O 1
ATOM 8583 N N . GLU A 1 1069 ? 20.839 -7.336 -21.271 1.00 82.50 1069 GLU A N 1
ATOM 8584 C CA . GLU A 1 1069 ? 19.694 -6.658 -21.890 1.00 82.50 1069 GLU A CA 1
ATOM 8585 C C . GLU A 1 1069 ? 18.795 -7.648 -22.647 1.00 82.50 1069 GLU A C 1
ATOM 8587 O O . GLU A 1 1069 ? 17.582 -7.654 -22.443 1.00 82.50 1069 GLU A O 1
ATOM 8592 N N . ASN A 1 1070 ? 19.382 -8.524 -23.465 1.00 81.50 1070 ASN A N 1
ATOM 8593 C CA . ASN A 1 1070 ? 18.636 -9.536 -24.216 1.00 81.50 1070 ASN A CA 1
ATOM 8594 C C . ASN A 1 1070 ? 17.962 -10.564 -23.293 1.00 81.50 1070 ASN A C 1
ATOM 8596 O O . ASN A 1 1070 ? 16.839 -10.990 -23.558 1.00 81.50 1070 ASN A O 1
ATOM 8600 N N . LEU A 1 1071 ? 18.633 -10.977 -22.213 1.00 78.81 1071 LEU A N 1
ATOM 8601 C CA . LEU A 1 1071 ? 18.058 -11.896 -21.229 1.00 78.81 1071 LEU A CA 1
ATOM 8602 C C . LEU A 1 1071 ? 16.886 -11.252 -20.488 1.00 78.81 1071 LEU A C 1
ATOM 8604 O O . LEU A 1 1071 ? 15.834 -11.874 -20.389 1.00 78.81 1071 LEU A O 1
ATOM 8608 N N . ALA A 1 1072 ? 17.023 -9.993 -20.061 1.00 72.19 1072 ALA A N 1
ATOM 8609 C CA . ALA A 1 1072 ? 15.933 -9.249 -19.434 1.00 72.19 1072 ALA A CA 1
ATOM 8610 C C . ALA A 1 1072 ? 14.718 -9.144 -20.371 1.00 72.19 1072 ALA A C 1
ATOM 8612 O O . ALA A 1 1072 ? 13.587 -9.380 -19.952 1.00 72.19 1072 ALA A O 1
ATOM 8613 N N . GLU A 1 1073 ? 14.938 -8.869 -21.660 1.00 65.75 1073 GLU A N 1
ATOM 8614 C CA . GLU A 1 1073 ? 13.866 -8.825 -22.663 1.00 65.75 1073 GLU A CA 1
ATOM 8615 C C . GLU A 1 1073 ? 13.175 -10.195 -22.851 1.00 65.75 1073 GLU A C 1
ATOM 8617 O O . GLU A 1 1073 ? 11.951 -10.246 -22.982 1.00 65.75 1073 GLU A O 1
ATOM 8622 N N . ASN A 1 1074 ? 13.914 -11.308 -22.782 1.00 65.56 1074 ASN A N 1
ATOM 8623 C CA . ASN A 1 1074 ? 13.374 -12.669 -22.929 1.00 65.56 1074 ASN A CA 1
ATOM 8624 C C . ASN A 1 1074 ? 12.688 -13.219 -21.660 1.00 65.56 1074 ASN A C 1
ATOM 8626 O O . ASN A 1 1074 ? 11.728 -13.994 -21.766 1.00 65.56 1074 ASN A O 1
ATOM 8630 N N . GLU A 1 1075 ? 13.131 -12.812 -20.465 1.00 58.97 1075 GLU A N 1
ATOM 8631 C CA . GLU A 1 1075 ? 12.482 -13.151 -19.188 1.00 58.97 1075 GLU A CA 1
ATOM 8632 C C . GLU A 1 1075 ? 11.022 -12.678 -19.174 1.00 58.97 1075 GLU A C 1
ATOM 8634 O O . GLU A 1 1075 ? 10.144 -13.404 -18.715 1.00 58.97 1075 GLU A O 1
ATOM 8639 N N . HIS A 1 1076 ? 10.732 -11.508 -19.749 1.00 47.69 1076 HIS A N 1
ATOM 8640 C CA . HIS A 1 1076 ? 9.365 -10.986 -19.852 1.00 47.69 1076 HIS A CA 1
ATOM 8641 C C . HIS A 1 1076 ? 8.473 -11.761 -20.821 1.00 47.69 1076 HIS A C 1
ATOM 8643 O O . HIS A 1 1076 ? 7.269 -11.862 -20.595 1.00 47.69 1076 HIS A O 1
ATOM 8649 N N . VAL A 1 1077 ? 9.046 -12.316 -21.891 1.00 42.78 1077 VAL A N 1
ATOM 8650 C CA . VAL A 1 1077 ? 8.294 -13.104 -22.882 1.00 42.78 1077 VAL A CA 1
ATOM 8651 C C . VAL A 1 1077 ? 7.874 -14.459 -22.304 1.00 42.78 1077 VAL A C 1
ATOM 8653 O O . VAL A 1 1077 ? 6.836 -14.998 -22.678 1.00 42.78 1077 VAL A O 1
ATOM 8656 N N . THR A 1 1078 ? 8.660 -15.008 -21.376 1.00 34.81 1078 THR A N 1
ATOM 8657 C CA . THR A 1 1078 ? 8.432 -16.334 -20.777 1.00 34.81 1078 THR A CA 1
ATOM 8658 C C . THR A 1 1078 ? 7.772 -16.285 -19.395 1.00 34.81 1078 THR A C 1
ATOM 8660 O O . THR A 1 1078 ? 7.076 -17.228 -19.024 1.00 34.81 1078 THR A O 1
ATOM 8663 N N . ARG A 1 1079 ? 7.929 -15.186 -18.643 1.00 35.53 1079 ARG A N 1
ATOM 8664 C CA . ARG A 1 1079 ? 7.283 -14.924 -17.347 1.00 35.53 1079 ARG A CA 1
ATOM 8665 C C . ARG A 1 1079 ? 6.386 -13.690 -17.455 1.00 35.53 1079 ARG A C 1
ATOM 8667 O O . ARG A 1 1079 ? 6.767 -12.594 -17.044 1.00 35.53 1079 ARG A O 1
ATOM 8674 N N . ALA A 1 1080 ? 5.175 -13.890 -17.975 1.00 32.25 1080 ALA A N 1
ATOM 8675 C CA . ALA A 1 1080 ? 4.176 -12.841 -18.215 1.00 32.25 1080 ALA A CA 1
ATOM 8676 C C . ALA A 1 1080 ? 3.749 -12.041 -16.957 1.00 32.25 1080 ALA A C 1
ATOM 8678 O O . ALA A 1 1080 ? 3.101 -11.006 -17.086 1.00 32.25 1080 ALA A O 1
ATOM 8679 N N . ASP A 1 1081 ? 4.141 -12.479 -15.754 1.00 35.53 1081 ASP A N 1
ATOM 8680 C CA . ASP A 1 1081 ? 3.800 -11.856 -14.468 1.00 35.53 1081 ASP A CA 1
ATOM 8681 C C . ASP A 1 1081 ? 4.948 -11.077 -13.785 1.00 35.53 1081 ASP A C 1
ATOM 8683 O O . ASP A 1 1081 ? 4.756 -10.551 -12.686 1.00 35.53 1081 ASP A O 1
ATOM 8687 N N . SER A 1 1082 ? 6.138 -10.942 -14.395 1.00 33.50 1082 SER A N 1
ATOM 8688 C CA . SER A 1 1082 ? 7.197 -10.092 -13.815 1.00 33.50 1082 SER A CA 1
ATOM 8689 C C . SER A 1 1082 ? 6.861 -8.603 -13.978 1.00 33.50 1082 SER A C 1
ATOM 8691 O O . SER A 1 1082 ? 6.987 -8.034 -15.063 1.00 33.50 1082 SER A O 1
ATOM 8693 N N . THR A 1 1083 ? 6.475 -7.936 -12.887 1.00 35.84 1083 THR A N 1
ATOM 8694 C CA . THR A 1 1083 ? 6.178 -6.490 -12.849 1.00 35.84 1083 THR A CA 1
ATOM 8695 C C . THR A 1 1083 ? 7.425 -5.591 -12.858 1.00 35.84 1083 THR A C 1
ATOM 8697 O O . THR A 1 1083 ? 7.296 -4.380 -12.679 1.00 35.84 1083 THR A O 1
ATOM 8700 N N . CYS A 1 1084 ? 8.633 -6.147 -13.008 1.00 43.81 1084 CYS A N 1
ATOM 8701 C CA . CYS A 1 1084 ? 9.895 -5.407 -12.935 1.00 43.81 1084 CYS A CA 1
ATOM 8702 C C . CYS A 1 1084 ? 10.751 -5.679 -14.178 1.00 43.81 1084 CYS A C 1
ATOM 8704 O O . CYS A 1 1084 ? 11.197 -6.807 -14.374 1.00 43.81 1084 CYS A O 1
ATOM 8706 N N . PHE A 1 1085 ? 10.981 -4.647 -14.998 1.00 56.28 1085 PHE A N 1
ATOM 8707 C CA . PHE A 1 1085 ? 11.906 -4.708 -16.131 1.00 56.28 1085 PHE A 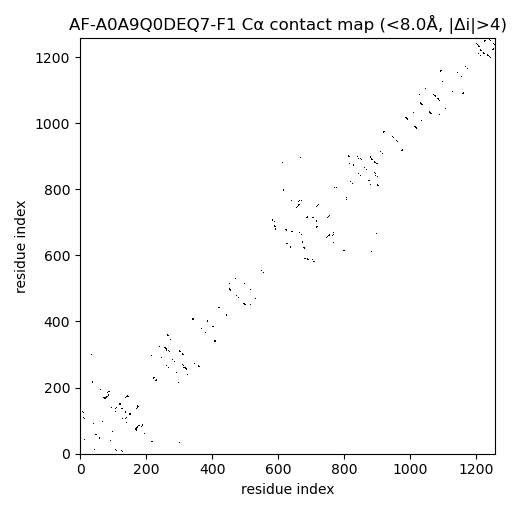CA 1
ATOM 8708 C C . PHE A 1 1085 ? 13.324 -4.386 -15.669 1.00 56.28 1085 PHE A C 1
ATOM 8710 O O . PHE A 1 1085 ? 13.590 -3.272 -15.211 1.00 56.28 1085 PHE A O 1
ATOM 8717 N N . ASN A 1 1086 ? 14.239 -5.354 -15.779 1.00 64.31 1086 ASN A N 1
ATOM 8718 C CA . ASN A 1 1086 ? 15.637 -5.136 -15.425 1.00 64.31 1086 ASN A CA 1
ATOM 8719 C C . ASN A 1 1086 ? 16.306 -4.211 -16.464 1.00 64.31 1086 ASN A C 1
ATOM 8721 O O . ASN A 1 1086 ? 16.658 -4.625 -17.565 1.00 64.31 1086 ASN A O 1
ATOM 8725 N N . ILE A 1 1087 ? 16.476 -2.934 -16.108 1.00 71.62 1087 ILE A N 1
ATOM 8726 C CA . ILE A 1 1087 ? 17.147 -1.917 -16.939 1.00 71.62 1087 ILE A CA 1
ATOM 8727 C C . ILE A 1 1087 ? 18.657 -1.806 -16.677 1.00 71.62 1087 ILE A C 1
ATOM 8729 O O . ILE A 1 1087 ? 19.318 -0.964 -17.296 1.00 71.62 1087 ILE A O 1
ATOM 8733 N N . LEU A 1 1088 ? 19.214 -2.606 -15.759 1.00 74.44 1088 LEU A N 1
ATOM 8734 C CA . LEU A 1 1088 ? 20.598 -2.447 -15.306 1.00 74.44 1088 LEU A CA 1
ATOM 8735 C C . LEU A 1 1088 ? 21.606 -2.671 -16.436 1.00 74.44 1088 LEU A C 1
ATOM 8737 O O . LEU A 1 1088 ? 22.544 -1.883 -16.533 1.00 74.44 1088 LEU A O 1
ATOM 8741 N N . GLY A 1 1089 ? 21.354 -3.604 -17.355 1.00 80.25 1089 GLY A N 1
ATOM 8742 C CA . GLY A 1 1089 ? 22.204 -3.805 -18.531 1.00 80.25 1089 GLY A CA 1
ATOM 8743 C C . GLY A 1 1089 ? 22.286 -2.579 -19.433 1.00 80.25 1089 GLY A C 1
ATOM 8744 O O . GLY A 1 1089 ? 23.374 -2.143 -19.813 1.00 80.25 1089 GLY A O 1
ATOM 8745 N N . LYS A 1 1090 ? 21.151 -1.920 -19.692 1.00 84.19 1090 LYS A N 1
ATOM 8746 C CA . LYS A 1 1090 ? 21.130 -0.678 -20.482 1.00 84.19 1090 LYS A CA 1
ATOM 8747 C C . LYS A 1 1090 ? 21.877 0.447 -19.755 1.00 84.19 1090 LYS A C 1
ATOM 8749 O O . LYS A 1 1090 ? 22.618 1.189 -20.394 1.00 84.19 1090 LYS A O 1
ATOM 8754 N N . SER A 1 1091 ? 21.748 0.541 -18.429 1.00 83.31 1091 SER A N 1
ATOM 8755 C CA . SER A 1 1091 ? 22.503 1.502 -17.608 1.00 83.31 1091 SER A CA 1
ATOM 8756 C C . SER A 1 1091 ? 24.009 1.216 -17.599 1.00 83.31 1091 SER A C 1
ATOM 8758 O O . SER A 1 1091 ? 24.810 2.138 -17.755 1.00 83.31 1091 SER A O 1
ATOM 8760 N N . GLY A 1 1092 ? 24.404 -0.046 -17.438 1.00 83.94 1092 GLY A N 1
ATOM 8761 C CA . GLY A 1 1092 ? 25.798 -0.482 -17.441 1.00 83.94 1092 GLY A CA 1
ATOM 8762 C C . GLY A 1 1092 ? 26.480 -0.213 -18.781 1.00 83.94 1092 GLY A C 1
ATOM 8763 O O . GLY A 1 1092 ? 27.619 0.253 -18.825 1.00 83.94 1092 GLY A O 1
ATOM 8764 N N . TYR A 1 1093 ? 25.753 -0.382 -19.886 1.00 91.44 1093 TYR A N 1
ATOM 8765 C CA . TYR A 1 1093 ? 26.229 -0.001 -21.214 1.00 91.44 1093 TYR A CA 1
ATOM 8766 C C . TYR A 1 1093 ? 26.567 1.499 -21.293 1.00 91.44 1093 TYR A C 1
ATOM 8768 O O . TYR A 1 1093 ? 27.655 1.880 -21.736 1.00 91.44 1093 TYR A O 1
ATOM 8776 N N . LEU A 1 1094 ? 25.661 2.365 -20.822 1.00 89.19 1094 LEU A N 1
ATOM 8777 C CA . LEU A 1 1094 ? 25.876 3.819 -20.809 1.00 89.19 1094 LEU A CA 1
ATOM 8778 C C . LEU A 1 1094 ? 27.043 4.220 -19.894 1.00 89.19 1094 LEU A C 1
ATOM 8780 O O . LEU A 1 1094 ? 27.827 5.106 -20.236 1.00 89.19 1094 LEU A O 1
ATOM 8784 N N . GLN A 1 1095 ? 27.216 3.530 -18.768 1.00 88.69 1095 GLN A N 1
ATOM 8785 C CA . GLN A 1 1095 ? 28.354 3.712 -17.864 1.00 88.69 1095 GLN A CA 1
ATOM 8786 C C . GLN A 1 1095 ? 29.703 3.440 -18.541 1.00 88.69 1095 GLN A C 1
ATOM 8788 O O . GLN A 1 1095 ? 30.645 4.234 -18.409 1.00 88.69 1095 GLN A O 1
ATOM 8793 N N . VAL A 1 1096 ? 29.802 2.346 -19.301 1.00 89.69 1096 VAL A N 1
ATOM 8794 C CA . VAL A 1 1096 ? 31.008 2.004 -20.073 1.00 89.69 1096 VAL A CA 1
ATOM 8795 C C . VAL A 1 1096 ? 31.280 3.074 -21.132 1.00 89.69 1096 VAL A C 1
ATOM 8797 O O . VAL A 1 1096 ? 32.401 3.582 -21.219 1.00 89.69 1096 VAL A O 1
ATOM 8800 N N . ALA A 1 1097 ? 30.254 3.490 -21.878 1.00 89.31 1097 ALA A N 1
ATOM 8801 C CA . ALA A 1 1097 ? 30.386 4.537 -22.887 1.00 89.31 1097 ALA A CA 1
ATOM 8802 C C . ALA A 1 1097 ? 30.856 5.873 -22.286 1.00 89.31 1097 ALA A C 1
ATOM 8804 O O . ALA A 1 1097 ? 31.799 6.487 -22.794 1.00 89.31 1097 ALA A O 1
ATOM 8805 N N . ASN A 1 1098 ? 30.264 6.300 -21.170 1.00 88.50 1098 ASN A N 1
ATOM 8806 C CA . ASN A 1 1098 ? 30.692 7.493 -20.437 1.00 88.50 1098 ASN A CA 1
ATOM 8807 C C . ASN A 1 1098 ? 32.148 7.407 -19.975 1.00 88.50 1098 ASN A C 1
ATOM 8809 O O . ASN A 1 1098 ? 32.886 8.390 -20.043 1.00 88.50 1098 ASN A O 1
ATOM 8813 N N . THR A 1 1099 ? 32.571 6.238 -19.503 1.00 88.44 1099 THR A N 1
ATOM 8814 C CA . THR A 1 1099 ? 33.943 6.012 -19.037 1.00 88.44 1099 THR A CA 1
ATOM 8815 C C . THR A 1 1099 ? 34.954 6.190 -20.177 1.00 88.44 1099 THR A C 1
ATOM 8817 O O . THR A 1 1099 ? 35.975 6.863 -19.997 1.00 88.44 1099 THR A O 1
ATOM 8820 N N . LEU A 1 1100 ? 34.653 5.653 -21.366 1.00 87.50 1100 LEU A N 1
ATOM 8821 C CA . LEU A 1 1100 ? 35.483 5.834 -22.561 1.00 87.50 1100 LEU A CA 1
ATOM 8822 C C . LEU A 1 1100 ? 35.520 7.292 -23.022 1.00 87.50 1100 LEU A C 1
ATOM 8824 O O . LEU A 1 1100 ? 36.594 7.800 -23.333 1.00 87.50 1100 LEU A O 1
ATOM 8828 N N . PHE A 1 1101 ? 34.380 7.986 -22.994 1.00 86.75 1101 PHE A N 1
ATOM 8829 C CA . PHE A 1 1101 ? 34.293 9.383 -23.419 1.00 86.75 1101 PHE A CA 1
ATOM 8830 C C . PHE A 1 1101 ? 35.195 10.302 -22.597 1.00 86.75 1101 PHE A C 1
ATOM 8832 O O . PHE A 1 1101 ? 35.995 11.049 -23.154 1.00 86.75 1101 PHE A O 1
ATOM 8839 N N . HIS A 1 1102 ? 35.135 10.204 -21.266 1.00 85.50 1102 HIS A N 1
ATOM 8840 C CA . HIS A 1 1102 ? 35.991 11.014 -20.390 1.00 85.50 1102 HIS A CA 1
ATOM 8841 C C . HIS A 1 1102 ? 37.486 10.688 -20.544 1.00 85.50 1102 HIS A C 1
ATOM 8843 O O . HIS A 1 1102 ? 38.335 11.471 -20.121 1.00 85.50 1102 HIS A O 1
ATOM 8849 N N . SER A 1 1103 ? 37.813 9.540 -21.140 1.00 84.00 1103 SER A N 1
ATOM 8850 C CA . SER A 1 1103 ? 39.188 9.107 -21.394 1.00 84.00 1103 SER A CA 1
ATOM 8851 C C . SER A 1 1103 ? 39.628 9.320 -22.848 1.00 84.00 1103 SER A C 1
ATOM 8853 O O . SER A 1 1103 ? 40.769 8.995 -23.179 1.00 84.00 1103 SER A O 1
ATOM 8855 N N . LYS A 1 1104 ? 38.763 9.884 -23.703 1.00 84.19 1104 LYS A N 1
ATOM 8856 C CA . LYS A 1 1104 ? 38.961 10.033 -25.152 1.00 84.19 1104 LYS A CA 1
ATOM 8857 C C . LYS A 1 1104 ? 40.285 10.708 -25.504 1.00 84.19 1104 LYS A C 1
ATOM 8859 O O . LYS A 1 1104 ? 41.065 10.138 -26.255 1.00 84.19 1104 LYS A O 1
ATOM 8864 N N . ASP A 1 1105 ? 40.586 11.852 -24.893 1.00 81.19 1105 ASP A N 1
ATOM 8865 C CA . ASP A 1 1105 ? 41.814 12.607 -25.180 1.00 81.19 1105 ASP A CA 1
ATOM 8866 C C . ASP A 1 1105 ? 43.090 11.819 -24.865 1.00 81.19 1105 ASP A C 1
ATOM 8868 O O . ASP A 1 1105 ? 44.129 12.020 -25.492 1.00 81.19 1105 ASP A O 1
ATOM 8872 N N . ILE A 1 1106 ? 43.041 10.956 -23.847 1.00 81.62 1106 ILE A N 1
ATOM 8873 C CA . ILE A 1 1106 ? 44.181 10.127 -23.444 1.00 81.62 1106 ILE A CA 1
ATOM 8874 C C . ILE A 1 1106 ? 44.311 8.948 -24.404 1.00 81.62 1106 ILE A C 1
ATOM 8876 O O . ILE A 1 1106 ? 45.417 8.653 -24.844 1.00 81.62 1106 ILE A O 1
ATOM 8880 N N . LEU A 1 1107 ? 43.190 8.312 -24.751 1.00 80.69 1107 LEU A N 1
ATOM 8881 C CA . LEU A 1 1107 ? 43.148 7.207 -25.705 1.00 80.69 1107 LEU A CA 1
ATOM 8882 C C . LEU A 1 1107 ? 43.664 7.663 -27.075 1.00 80.69 1107 LEU A C 1
ATOM 8884 O O . LEU A 1 1107 ? 44.588 7.058 -27.604 1.00 80.69 1107 LEU A O 1
ATOM 8888 N N . GLU A 1 1108 ? 43.161 8.782 -27.598 1.00 80.25 1108 GLU A N 1
ATOM 8889 C CA . GLU A 1 1108 ? 43.534 9.311 -28.915 1.00 80.25 1108 GLU A CA 1
ATOM 8890 C C . GLU A 1 1108 ? 45.007 9.728 -29.012 1.00 80.25 1108 GLU A C 1
ATOM 8892 O O . GLU A 1 1108 ? 45.615 9.577 -30.069 1.00 80.25 1108 GLU A O 1
ATOM 8897 N N . LYS A 1 1109 ? 45.612 10.188 -27.908 1.00 79.69 1109 LYS A N 1
ATOM 8898 C CA . LYS A 1 1109 ? 47.044 10.536 -27.850 1.00 79.69 1109 LYS A CA 1
ATOM 8899 C C . LYS A 1 1109 ? 47.982 9.330 -27.835 1.00 79.69 1109 LYS A C 1
ATOM 8901 O O . LYS A 1 1109 ? 49.158 9.508 -28.130 1.00 79.69 1109 LYS A O 1
ATOM 8906 N N . GLN A 1 1110 ? 47.497 8.154 -27.439 1.00 75.31 1110 GLN A N 1
ATOM 8907 C CA . GLN A 1 1110 ? 48.308 6.939 -27.276 1.00 75.31 1110 GLN A CA 1
ATOM 8908 C C . GLN A 1 1110 ? 48.102 5.923 -28.415 1.00 75.31 1110 GLN A C 1
ATOM 8910 O O . GLN A 1 1110 ? 48.736 4.870 -28.418 1.00 75.31 1110 GLN A O 1
ATOM 8915 N N . LEU A 1 1111 ? 47.226 6.219 -29.384 1.00 76.31 1111 LEU A N 1
ATOM 8916 C CA . LEU A 1 1111 ? 47.025 5.399 -30.581 1.00 76.31 1111 LEU A CA 1
ATOM 8917 C C . LEU A 1 1111 ? 48.232 5.539 -31.519 1.00 76.31 1111 LEU A C 1
ATOM 8919 O O . LEU A 1 1111 ? 48.304 6.465 -32.325 1.00 76.31 1111 LEU A O 1
ATOM 8923 N N . ASN A 1 1112 ? 49.174 4.602 -31.412 1.00 66.25 1112 ASN A N 1
ATOM 8924 C CA . ASN A 1 1112 ? 50.452 4.650 -32.133 1.00 66.25 1112 ASN A CA 1
ATOM 8925 C C . ASN A 1 1112 ? 50.483 3.768 -33.398 1.00 66.25 1112 ASN A C 1
ATOM 8927 O O . ASN A 1 1112 ? 51.400 3.898 -34.206 1.00 66.25 1112 ASN A O 1
ATOM 8931 N N . ASP A 1 1113 ? 49.495 2.883 -33.579 1.00 68.62 1113 ASP A N 1
ATOM 8932 C CA . ASP A 1 1113 ? 49.404 1.935 -34.697 1.00 68.62 1113 ASP A CA 1
ATOM 8933 C C . ASP A 1 1113 ? 48.036 2.006 -35.404 1.00 68.62 1113 ASP A C 1
ATOM 8935 O O . ASP A 1 1113 ? 46.978 2.142 -34.782 1.00 68.62 1113 ASP A O 1
ATOM 8939 N N . THR A 1 1114 ? 48.071 1.876 -36.729 1.00 66.62 1114 THR A N 1
ATOM 8940 C CA . THR A 1 1114 ? 46.942 1.837 -37.667 1.00 66.62 1114 THR A CA 1
ATOM 8941 C C . THR A 1 1114 ? 45.877 0.810 -37.275 1.00 66.62 1114 THR A C 1
ATOM 8943 O O . THR A 1 1114 ? 44.682 1.082 -37.412 1.00 66.62 1114 THR A O 1
ATOM 8946 N N . GLU A 1 1115 ? 46.281 -0.357 -36.763 1.00 71.69 1115 GLU A N 1
ATOM 8947 C CA . GLU A 1 1115 ? 45.346 -1.409 -36.342 1.00 71.69 1115 GLU A CA 1
ATOM 8948 C C . GLU A 1 1115 ? 44.591 -1.027 -35.056 1.00 71.69 1115 GLU A C 1
ATOM 8950 O O . GLU A 1 1115 ? 43.371 -1.182 -34.971 1.00 71.69 1115 GLU A O 1
ATOM 8955 N N . GLN A 1 1116 ? 45.283 -0.433 -34.079 1.00 69.38 1116 GLN A N 1
ATOM 8956 C CA . GLN A 1 1116 ? 44.674 0.054 -32.834 1.00 69.38 1116 GLN A CA 1
ATOM 8957 C C . GLN A 1 1116 ? 43.711 1.210 -33.104 1.00 69.38 1116 GLN A C 1
ATOM 8959 O O . GLN A 1 1116 ? 42.604 1.242 -32.562 1.00 69.38 1116 GLN A O 1
ATOM 8964 N N . TYR A 1 1117 ? 44.108 2.124 -33.994 1.00 71.50 1117 TYR A N 1
ATOM 8965 C CA . TYR A 1 1117 ? 43.259 3.222 -34.442 1.00 71.50 1117 TYR A CA 1
ATOM 8966 C C . TYR A 1 1117 ? 41.998 2.698 -35.134 1.00 71.50 1117 TYR A C 1
ATOM 8968 O O . TYR A 1 1117 ? 40.892 3.149 -34.834 1.00 71.50 1117 TYR A O 1
ATOM 8976 N N . SER A 1 1118 ? 42.139 1.695 -36.005 1.00 72.25 1118 SER A N 1
ATOM 8977 C CA . SER A 1 1118 ? 41.007 1.033 -36.662 1.00 72.25 1118 SER A CA 1
ATOM 8978 C C . SER A 1 1118 ? 40.055 0.382 -35.652 1.00 72.25 1118 SER A C 1
ATOM 8980 O O . SER A 1 1118 ? 38.840 0.578 -35.734 1.00 72.25 1118 SER A O 1
ATOM 8982 N N . ASN A 1 1119 ? 40.588 -0.325 -34.651 1.00 71.38 1119 ASN A N 1
ATOM 8983 C CA . ASN A 1 1119 ? 39.795 -0.997 -33.618 1.00 71.38 1119 ASN A CA 1
ATOM 8984 C C . ASN A 1 1119 ? 39.058 -0.006 -32.705 1.00 71.38 1119 ASN A C 1
ATOM 8986 O O . ASN A 1 1119 ? 37.859 -0.165 -32.473 1.00 71.38 1119 ASN A O 1
ATOM 8990 N N . TYR A 1 1120 ? 39.732 1.052 -32.246 1.00 77.06 1120 TYR A N 1
ATOM 8991 C CA . TYR A 1 1120 ? 39.114 2.119 -31.451 1.00 77.06 1120 TYR A CA 1
ATOM 8992 C C . TYR A 1 1120 ? 38.041 2.876 -32.242 1.00 77.06 1120 TYR A C 1
ATOM 8994 O O . TYR A 1 1120 ? 36.935 3.097 -31.747 1.00 77.06 1120 TYR A O 1
ATOM 9002 N N . THR A 1 1121 ? 38.327 3.215 -33.502 1.00 74.12 1121 THR A N 1
ATOM 9003 C CA . THR A 1 1121 ? 37.361 3.890 -34.379 1.00 74.12 1121 THR A CA 1
ATOM 9004 C C . THR A 1 1121 ? 36.160 2.989 -34.663 1.00 74.12 1121 THR A C 1
ATOM 9006 O O . THR A 1 1121 ? 35.029 3.457 -34.709 1.00 74.12 1121 THR A O 1
ATOM 9009 N N . THR A 1 1122 ? 36.370 1.683 -34.828 1.00 78.94 1122 THR A N 1
ATOM 9010 C CA . THR A 1 1122 ? 35.276 0.722 -35.033 1.00 78.94 1122 THR A CA 1
ATOM 9011 C C . THR A 1 1122 ? 34.402 0.589 -33.789 1.00 78.94 1122 THR A C 1
ATOM 9013 O O . THR A 1 1122 ? 33.182 0.600 -33.920 1.00 78.94 1122 THR A O 1
ATOM 9016 N N . LEU A 1 1123 ? 35.006 0.541 -32.597 1.00 77.31 1123 LEU A N 1
ATOM 9017 C CA . LEU A 1 1123 ? 34.290 0.483 -31.320 1.00 77.31 1123 LEU A CA 1
ATOM 9018 C C . LEU A 1 1123 ? 33.465 1.751 -31.052 1.00 77.31 1123 LEU A C 1
ATOM 9020 O O . LEU A 1 1123 ? 32.354 1.663 -30.547 1.00 77.31 1123 LEU A O 1
ATOM 9024 N N . THR A 1 1124 ? 34.004 2.927 -31.381 1.00 77.75 1124 THR A N 1
ATOM 9025 C CA . THR A 1 1124 ? 33.376 4.221 -31.062 1.00 77.75 1124 THR A CA 1
ATOM 9026 C C . THR A 1 1124 ? 32.374 4.696 -32.110 1.00 77.75 1124 THR A C 1
ATOM 9028 O O . THR A 1 1124 ? 31.452 5.435 -31.770 1.00 77.75 1124 THR A O 1
ATOM 9031 N N . ARG A 1 1125 ? 32.497 4.249 -33.367 1.00 79.81 1125 ARG A N 1
ATOM 9032 C CA . ARG A 1 1125 ? 31.627 4.675 -34.478 1.00 79.81 1125 ARG A CA 1
ATOM 9033 C C . ARG A 1 1125 ? 30.150 4.329 -34.263 1.00 79.81 1125 ARG A C 1
ATOM 9035 O O . ARG A 1 1125 ? 29.300 5.082 -34.722 1.00 79.81 1125 ARG A O 1
ATOM 9042 N N . SER A 1 1126 ? 29.839 3.222 -33.587 1.00 77.69 1126 SER A N 1
ATOM 9043 C CA . SER A 1 1126 ? 28.456 2.793 -33.318 1.00 77.69 1126 SER A CA 1
ATOM 9044 C C . SER A 1 1126 ? 27.863 3.361 -32.024 1.00 77.69 1126 SER A C 1
ATOM 9046 O O . SER A 1 1126 ? 26.651 3.288 -31.834 1.00 77.69 1126 SER A O 1
ATOM 9048 N N . LEU A 1 1127 ? 28.681 3.942 -31.136 1.00 83.38 1127 LEU A N 1
ATOM 9049 C CA . LEU A 1 1127 ? 28.232 4.384 -29.811 1.00 83.38 1127 LEU A CA 1
ATOM 9050 C C . LEU A 1 1127 ? 27.162 5.485 -29.832 1.00 83.38 1127 LEU A C 1
ATOM 9052 O O . LEU A 1 1127 ? 26.236 5.367 -29.035 1.00 83.38 1127 LEU A O 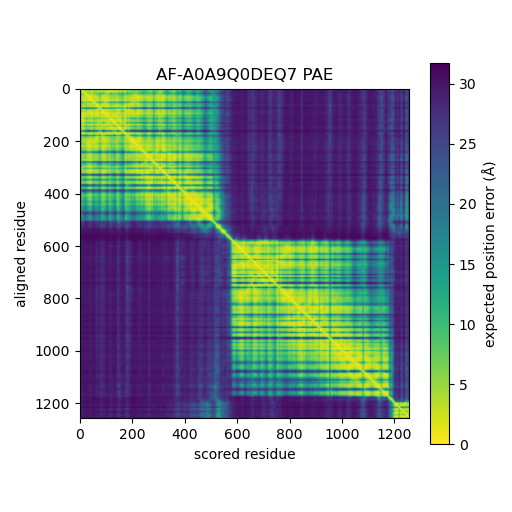1
ATOM 9056 N N . PRO A 1 1128 ? 27.209 6.514 -30.703 1.00 83.69 1128 PRO A N 1
ATOM 9057 C CA . PRO A 1 1128 ? 26.193 7.568 -30.689 1.00 83.69 1128 PRO A CA 1
ATOM 9058 C C . PRO A 1 1128 ? 24.760 7.039 -30.857 1.00 83.69 1128 PRO A C 1
ATOM 9060 O O . PRO A 1 1128 ? 23.869 7.417 -30.097 1.00 83.69 1128 PRO A O 1
ATOM 9063 N N . GLU A 1 1129 ? 24.544 6.108 -31.792 1.00 80.00 1129 GLU A N 1
ATOM 9064 C CA . GLU A 1 1129 ? 23.224 5.505 -32.028 1.00 80.00 1129 GLU A CA 1
ATOM 9065 C C . GLU A 1 1129 ? 22.811 4.551 -30.897 1.00 80.00 1129 GLU A C 1
ATOM 9067 O O . GLU A 1 1129 ? 21.671 4.586 -30.427 1.00 80.00 1129 GLU A O 1
ATOM 9072 N N . GLU A 1 1130 ? 23.743 3.736 -30.399 1.00 81.88 1130 GLU A N 1
ATOM 9073 C CA . GLU A 1 1130 ? 23.477 2.785 -29.313 1.00 81.88 1130 GLU A CA 1
ATOM 9074 C C . GLU A 1 1130 ? 23.201 3.478 -27.964 1.00 81.88 1130 GLU A C 1
ATOM 9076 O O . GLU A 1 1130 ? 22.365 3.010 -27.180 1.00 81.88 1130 GLU A O 1
ATOM 9081 N N . ILE A 1 1131 ? 23.852 4.618 -27.704 1.00 84.81 1131 ILE A N 1
ATOM 9082 C CA . ILE A 1 1131 ? 23.610 5.479 -26.538 1.00 84.81 1131 ILE A CA 1
ATOM 9083 C C . ILE A 1 1131 ? 22.258 6.162 -26.663 1.00 84.81 1131 ILE A C 1
ATOM 9085 O O . ILE A 1 1131 ? 21.481 6.123 -25.712 1.00 84.81 1131 ILE A O 1
ATOM 9089 N N . LYS A 1 1132 ? 21.946 6.735 -27.832 1.00 81.38 1132 LYS A N 1
ATOM 9090 C CA . LYS A 1 1132 ? 20.637 7.340 -28.101 1.00 81.38 1132 LYS A CA 1
ATOM 9091 C C . LYS A 1 1132 ? 19.513 6.347 -27.827 1.00 81.38 1132 LYS A C 1
ATOM 9093 O O . LYS A 1 1132 ? 18.634 6.630 -27.019 1.00 81.38 1132 LYS A O 1
ATOM 9098 N N . LYS A 1 1133 ? 19.597 5.142 -28.397 1.00 79.62 1133 LYS A N 1
ATOM 9099 C CA . LYS A 1 1133 ? 18.616 4.068 -28.183 1.00 79.62 1133 LYS A CA 1
ATOM 9100 C C . LYS A 1 1133 ? 18.392 3.764 -26.694 1.00 79.62 1133 LYS A C 1
ATOM 9102 O O . LYS A 1 1133 ? 17.246 3.668 -26.258 1.00 79.62 1133 LYS A O 1
ATOM 9107 N N . ARG A 1 1134 ? 19.463 3.597 -25.910 1.00 80.31 1134 ARG A N 1
ATOM 9108 C CA . ARG A 1 1134 ? 19.372 3.196 -24.491 1.00 80.31 1134 ARG A CA 1
ATOM 9109 C C . ARG A 1 1134 ? 19.002 4.345 -23.558 1.00 80.31 1134 ARG A C 1
ATOM 9111 O O . ARG A 1 1134 ? 18.197 4.134 -22.657 1.00 80.31 1134 ARG A O 1
ATOM 9118 N N . ALA A 1 1135 ? 19.532 5.546 -23.782 1.00 78.50 1135 ALA A N 1
ATOM 9119 C CA . ALA A 1 1135 ? 19.215 6.728 -22.984 1.00 78.50 1135 ALA A CA 1
ATOM 9120 C C . ALA A 1 1135 ? 17.747 7.140 -23.160 1.00 78.50 1135 ALA A C 1
ATOM 9122 O O . ALA A 1 1135 ? 17.059 7.364 -22.166 1.00 78.50 1135 ALA A O 1
ATOM 9123 N N . THR A 1 1136 ? 17.237 7.128 -24.398 1.00 71.62 1136 THR A N 1
ATOM 9124 C CA . THR A 1 1136 ? 15.811 7.357 -24.676 1.00 71.62 1136 THR A CA 1
ATOM 9125 C C . THR A 1 1136 ? 14.937 6.278 -24.035 1.00 71.62 1136 THR A C 1
ATOM 9127 O O . THR A 1 1136 ? 13.900 6.592 -23.464 1.00 71.62 1136 THR A O 1
ATOM 9130 N N . PHE A 1 1137 ? 15.362 5.010 -24.054 1.00 69.88 1137 PHE A N 1
ATOM 9131 C CA . PHE A 1 1137 ? 14.617 3.926 -23.408 1.00 69.88 1137 PHE A CA 1
ATOM 9132 C C . PHE A 1 1137 ? 14.560 4.062 -21.877 1.00 69.88 1137 PHE A C 1
ATOM 9134 O O . PHE A 1 1137 ? 13.502 3.852 -21.288 1.00 69.88 1137 PHE A O 1
ATOM 9141 N N . ILE A 1 1138 ? 15.671 4.429 -21.226 1.00 69.69 1138 ILE A N 1
ATOM 9142 C CA . ILE A 1 1138 ? 15.714 4.663 -19.771 1.00 69.69 1138 ILE A CA 1
ATOM 9143 C C . ILE A 1 1138 ? 14.840 5.862 -19.398 1.00 69.69 1138 ILE A C 1
ATOM 9145 O O . ILE A 1 1138 ? 14.035 5.755 -18.476 1.00 69.69 1138 ILE A O 1
ATOM 9149 N N . GLN A 1 1139 ? 14.941 6.966 -20.142 1.00 70.12 1139 GLN A N 1
ATOM 9150 C CA . GLN A 1 1139 ? 14.077 8.133 -19.964 1.00 70.12 1139 GLN A CA 1
ATOM 9151 C C . GLN A 1 1139 ? 12.599 7.747 -20.111 1.00 70.12 1139 GLN A C 1
ATOM 9153 O O . GLN A 1 1139 ? 11.801 8.057 -19.236 1.00 70.12 1139 GLN A O 1
ATOM 9158 N N . MET A 1 1140 ? 12.251 6.973 -21.140 1.00 59.28 1140 MET A N 1
ATOM 9159 C CA . MET A 1 1140 ? 10.896 6.469 -21.365 1.00 59.28 1140 MET A CA 1
ATOM 9160 C C . MET A 1 1140 ? 10.403 5.585 -20.203 1.00 59.28 1140 MET A C 1
ATOM 9162 O O . MET A 1 1140 ? 9.334 5.837 -19.654 1.00 59.28 1140 MET A O 1
ATOM 9166 N N . ILE A 1 1141 ? 11.163 4.574 -19.766 1.00 56.59 1141 ILE A N 1
ATOM 9167 C CA . ILE A 1 1141 ? 10.730 3.699 -18.659 1.00 56.59 1141 ILE A CA 1
ATOM 9168 C C . ILE A 1 1141 ? 10.562 4.470 -17.347 1.00 56.59 1141 ILE A C 1
ATOM 9170 O O . ILE A 1 1141 ? 9.599 4.222 -16.619 1.00 56.59 1141 ILE A O 1
ATOM 9174 N N . LEU A 1 1142 ? 11.466 5.398 -17.035 1.00 59.03 1142 LEU A N 1
ATOM 9175 C CA . LEU A 1 1142 ? 11.380 6.194 -15.810 1.00 59.03 1142 LEU A CA 1
ATOM 9176 C C . LEU A 1 1142 ? 10.237 7.219 -15.869 1.00 59.03 1142 LEU A C 1
ATOM 9178 O O . LEU A 1 1142 ? 9.614 7.482 -14.845 1.00 59.03 1142 LEU A O 1
ATOM 9182 N N . CYS A 1 1143 ? 9.909 7.737 -17.055 1.00 54.53 1143 CYS A N 1
ATOM 9183 C CA . CYS A 1 1143 ? 8.758 8.619 -17.256 1.00 54.53 1143 CYS A CA 1
ATOM 9184 C C . CYS A 1 1143 ? 7.410 7.876 -17.193 1.00 54.53 1143 CYS A C 1
ATOM 9186 O O . CYS A 1 1143 ? 6.432 8.445 -16.709 1.00 54.53 1143 CYS A O 1
ATOM 9188 N N . TYR A 1 1144 ? 7.337 6.618 -17.649 1.00 45.88 1144 TYR A N 1
ATOM 9189 C CA . TYR A 1 1144 ? 6.058 5.912 -17.836 1.00 45.88 1144 TYR A CA 1
ATOM 9190 C C . TYR A 1 1144 ? 5.799 4.724 -16.884 1.00 45.88 1144 TYR A C 1
ATOM 9192 O O . TYR A 1 1144 ? 4.663 4.250 -16.814 1.00 45.88 1144 TYR A O 1
ATOM 9200 N N . SER A 1 1145 ? 6.781 4.237 -16.112 1.00 44.25 1145 SER A N 1
ATOM 9201 C CA . SER A 1 1145 ? 6.574 3.135 -15.150 1.00 44.25 1145 SER A CA 1
ATOM 9202 C C . SER A 1 1145 ? 6.335 3.655 -13.721 1.00 44.25 1145 SER A C 1
ATOM 9204 O O . SER A 1 1145 ? 7.218 4.175 -13.050 1.00 44.25 1145 SER A O 1
ATOM 9206 N N . LYS A 1 1146 ? 5.098 3.527 -13.224 1.00 39.69 1146 LYS A N 1
ATOM 9207 C CA . LYS A 1 1146 ? 4.650 4.168 -11.968 1.00 39.69 1146 LYS A CA 1
ATOM 9208 C C . LYS A 1 1146 ? 4.885 3.377 -10.665 1.00 39.69 1146 LYS A C 1
ATOM 9210 O O . LYS A 1 1146 ? 4.384 3.814 -9.635 1.00 39.69 1146 LYS A O 1
ATOM 9215 N N . LYS A 1 1147 ? 5.554 2.211 -10.656 1.00 38.91 1147 LYS A N 1
ATOM 9216 C CA . LYS A 1 1147 ? 5.529 1.333 -9.455 1.00 38.91 1147 LYS A CA 1
ATOM 9217 C C . LYS A 1 1147 ? 6.779 0.528 -9.064 1.00 38.91 1147 LYS A C 1
ATOM 9219 O O . LYS A 1 1147 ? 6.738 -0.060 -7.989 1.00 38.91 1147 LYS A O 1
ATOM 9224 N N . SER A 1 1148 ? 7.860 0.459 -9.849 1.00 39.25 1148 SER A N 1
ATOM 9225 C CA . SER A 1 1148 ? 8.961 -0.493 -9.556 1.00 39.25 1148 SER A CA 1
ATOM 9226 C C . SER A 1 1148 ? 10.290 0.115 -9.101 1.00 39.25 1148 SER A C 1
ATOM 9228 O O . SER A 1 1148 ? 11.176 -0.638 -8.702 1.00 39.25 1148 SER A O 1
ATOM 9230 N N . PHE A 1 1149 ? 10.459 1.437 -9.142 1.00 41.00 1149 PHE A N 1
ATOM 9231 C CA . PHE A 1 1149 ? 11.707 2.093 -8.740 1.00 41.00 1149 PHE A CA 1
ATOM 9232 C C . PHE A 1 1149 ? 11.523 2.776 -7.385 1.00 41.00 1149 PHE A C 1
ATOM 9234 O O . PHE A 1 1149 ? 10.548 3.494 -7.180 1.00 41.00 1149 PHE A O 1
ATOM 9241 N N . THR A 1 1150 ? 12.437 2.537 -6.441 1.00 39.91 1150 THR A N 1
ATOM 9242 C CA . THR A 1 1150 ? 12.478 3.313 -5.196 1.00 39.91 1150 THR A CA 1
ATOM 9243 C C . THR A 1 1150 ? 12.779 4.772 -5.538 1.00 39.91 1150 THR A C 1
ATOM 9245 O O . THR A 1 1150 ? 13.574 5.031 -6.443 1.00 39.91 1150 THR A O 1
ATOM 9248 N N . GLU A 1 1151 ? 12.183 5.725 -4.813 1.00 40.16 1151 GLU A N 1
ATOM 9249 C CA . GLU A 1 1151 ? 12.342 7.176 -5.048 1.00 40.16 1151 GLU A CA 1
ATOM 9250 C C . GLU A 1 1151 ? 13.815 7.636 -5.134 1.00 40.16 1151 GLU A C 1
ATOM 9252 O O . GLU A 1 1151 ? 14.120 8.657 -5.744 1.00 40.16 1151 GLU A O 1
ATOM 9257 N N . THR A 1 1152 ? 14.752 6.854 -4.590 1.00 37.75 1152 THR A N 1
ATOM 9258 C CA . THR A 1 1152 ? 16.197 7.119 -4.602 1.00 37.75 1152 THR A CA 1
ATOM 9259 C C . THR A 1 1152 ? 16.949 6.661 -5.859 1.00 37.75 1152 THR A C 1
ATOM 9261 O O . THR A 1 1152 ? 17.999 7.229 -6.155 1.00 37.75 1152 THR A O 1
ATOM 9264 N N . ASP A 1 1153 ? 16.468 5.649 -6.593 1.00 47.97 1153 ASP A N 1
ATOM 9265 C CA . ASP A 1 1153 ? 17.242 4.995 -7.670 1.00 47.97 1153 ASP A CA 1
ATOM 9266 C C . ASP A 1 1153 ? 16.908 5.567 -9.064 1.00 47.97 1153 ASP A C 1
ATOM 9268 O O . ASP A 1 1153 ? 17.771 5.619 -9.944 1.00 47.97 1153 ASP A O 1
ATOM 9272 N N . ALA A 1 1154 ? 15.679 6.056 -9.262 1.00 59.06 1154 ALA A N 1
ATOM 9273 C CA . ALA A 1 1154 ? 15.214 6.624 -10.531 1.00 59.06 1154 ALA A CA 1
ATOM 9274 C C . ALA A 1 1154 ? 15.958 7.909 -10.972 1.00 59.06 1154 ALA A C 1
ATOM 9276 O O . ALA A 1 1154 ? 16.329 7.995 -12.146 1.00 59.06 1154 ALA A O 1
ATOM 9277 N N . PRO A 1 1155 ? 16.250 8.889 -10.088 1.00 63.09 1155 PRO A N 1
ATOM 9278 C CA . PRO A 1 1155 ? 16.918 10.126 -10.504 1.00 63.09 1155 PRO A CA 1
ATOM 9279 C C . PRO A 1 1155 ? 18.358 9.898 -10.975 1.00 63.09 1155 PRO A C 1
ATOM 9281 O O . PRO A 1 1155 ? 18.792 10.488 -11.961 1.00 63.09 1155 PRO A O 1
ATOM 9284 N N . TYR A 1 1156 ? 19.092 9.003 -10.303 1.00 69.06 1156 TYR A N 1
ATOM 9285 C CA . TYR A 1 1156 ? 20.489 8.712 -10.632 1.00 69.06 1156 TYR A CA 1
ATOM 9286 C C . TYR A 1 1156 ? 20.640 8.109 -12.035 1.00 69.06 1156 TYR A C 1
ATOM 9288 O O . TYR A 1 1156 ? 21.494 8.543 -12.808 1.00 69.06 1156 TYR A O 1
ATOM 9296 N N . LEU A 1 1157 ? 19.793 7.133 -12.375 1.00 71.94 1157 LEU A N 1
ATOM 9297 C CA . LEU A 1 1157 ? 19.838 6.450 -13.671 1.00 71.94 1157 LEU A CA 1
ATOM 9298 C C . LEU A 1 1157 ? 19.501 7.397 -14.831 1.00 71.94 1157 LEU A C 1
ATOM 9300 O O . LEU A 1 1157 ? 20.112 7.312 -15.899 1.00 71.94 1157 LEU A O 1
ATOM 9304 N N . LEU A 1 1158 ? 18.555 8.318 -14.619 1.00 75.94 1158 LEU A N 1
ATOM 9305 C CA . LEU A 1 1158 ? 18.189 9.314 -15.623 1.00 75.94 1158 LEU A CA 1
ATOM 9306 C C . LEU A 1 1158 ? 19.304 10.340 -15.843 1.00 75.94 1158 LEU A C 1
ATOM 9308 O O . LEU A 1 1158 ? 19.650 10.621 -16.989 1.00 75.94 1158 LEU A O 1
ATOM 9312 N N . GLU A 1 1159 ? 19.886 10.875 -14.770 1.00 81.31 1159 GLU A N 1
ATOM 9313 C CA . GLU A 1 1159 ? 21.014 11.813 -14.850 1.00 81.31 1159 GLU A CA 1
ATOM 9314 C C . GLU A 1 1159 ? 22.209 11.200 -15.586 1.00 81.31 1159 GLU A C 1
ATOM 9316 O O . GLU A 1 1159 ? 22.815 11.819 -16.466 1.00 81.31 1159 GLU A O 1
ATOM 9321 N N . GLU A 1 1160 ? 22.520 9.942 -15.284 1.00 78.94 1160 GLU A N 1
ATOM 9322 C CA . GLU A 1 1160 ? 23.594 9.217 -15.950 1.00 78.94 1160 GLU A CA 1
ATOM 9323 C C . GLU A 1 1160 ? 23.333 9.027 -17.452 1.00 78.94 1160 GLU A C 1
ATOM 9325 O O . GLU A 1 1160 ? 24.236 9.236 -18.275 1.00 78.94 1160 GLU A O 1
ATOM 9330 N N . ALA A 1 1161 ? 22.092 8.695 -17.817 1.00 82.94 1161 ALA A N 1
ATOM 9331 C CA . ALA A 1 1161 ? 21.672 8.569 -19.205 1.00 82.94 1161 ALA A CA 1
ATOM 9332 C C . ALA A 1 1161 ? 21.729 9.909 -19.956 1.00 82.94 1161 ALA A C 1
ATOM 9334 O O . ALA A 1 1161 ? 22.292 9.965 -21.054 1.00 82.94 1161 ALA A O 1
ATOM 9335 N N . LYS A 1 1162 ? 21.230 10.996 -19.349 1.00 83.75 1162 LYS A N 1
ATOM 9336 C CA . LYS A 1 1162 ? 21.290 12.363 -19.899 1.00 83.75 1162 LYS A CA 1
ATOM 9337 C C . LYS A 1 1162 ? 22.731 12.796 -20.155 1.00 83.75 1162 LYS A C 1
ATOM 9339 O O . LYS A 1 1162 ? 23.058 13.266 -21.246 1.00 83.75 1162 LYS A O 1
ATOM 9344 N N . LYS A 1 1163 ? 23.615 12.569 -19.179 1.00 86.19 1163 LYS A N 1
ATOM 9345 C CA . LYS A 1 1163 ? 25.043 12.884 -19.297 1.00 86.19 1163 LYS A CA 1
ATOM 9346 C C . LYS A 1 1163 ? 25.715 12.088 -20.417 1.00 86.19 1163 LYS A C 1
ATOM 9348 O O . LYS A 1 1163 ? 26.484 12.659 -21.188 1.00 86.19 1163 LYS A O 1
ATOM 9353 N N . CYS A 1 1164 ? 25.423 10.788 -20.520 1.00 85.25 1164 CYS A N 1
ATOM 9354 C CA . CYS A 1 1164 ? 25.986 9.943 -21.576 1.00 85.25 1164 CYS A CA 1
ATOM 9355 C C . CYS A 1 1164 ? 25.547 10.372 -22.968 1.00 85.25 1164 CYS A C 1
ATOM 9357 O O . CYS A 1 1164 ? 26.381 10.485 -23.867 1.00 85.25 1164 CYS A O 1
ATOM 9359 N N . TYR A 1 1165 ? 24.258 10.668 -23.116 1.00 86.94 1165 TYR A N 1
ATOM 9360 C CA . TYR A 1 1165 ? 23.706 11.191 -24.352 1.00 86.94 1165 TYR A CA 1
ATOM 9361 C C . TYR A 1 1165 ? 24.428 12.475 -24.769 1.00 86.94 1165 TYR A C 1
ATOM 9363 O O . TYR A 1 1165 ? 25.059 12.495 -25.824 1.00 86.94 1165 TYR A O 1
ATOM 9371 N N . LYS A 1 1166 ? 24.451 13.482 -23.886 1.00 87.69 1166 LYS A N 1
ATOM 9372 C CA . LYS A 1 1166 ? 25.078 14.783 -24.149 1.00 87.69 1166 LYS A CA 1
ATOM 9373 C C . LYS A 1 1166 ? 26.539 14.683 -24.558 1.00 87.69 1166 LYS A C 1
ATOM 9375 O O . LYS A 1 1166 ? 26.977 15.380 -25.467 1.00 87.69 1166 LYS A O 1
ATOM 9380 N N . ASN A 1 1167 ? 27.290 13.794 -23.916 1.00 86.69 1167 ASN A N 1
ATOM 9381 C CA . ASN A 1 1167 ? 28.691 13.566 -24.244 1.00 86.69 1167 ASN A CA 1
ATOM 9382 C C . ASN A 1 1167 ? 28.882 13.129 -25.711 1.00 86.69 1167 ASN A C 1
ATOM 9384 O O . ASN A 1 1167 ? 29.733 13.675 -26.407 1.00 86.69 1167 ASN A O 1
ATOM 9388 N N . TYR A 1 1168 ? 28.089 12.177 -26.206 1.00 83.31 1168 TYR A N 1
ATOM 9389 C CA . TYR A 1 1168 ? 28.292 11.607 -27.546 1.00 83.31 1168 TYR A CA 1
ATOM 9390 C C . TYR A 1 1168 ? 27.526 12.306 -28.667 1.00 83.31 1168 TYR A C 1
ATOM 9392 O O . TYR A 1 1168 ? 27.946 12.207 -29.821 1.00 83.31 1168 TYR A O 1
ATOM 9400 N N . THR A 1 1169 ? 26.425 12.991 -28.359 1.00 82.12 1169 THR A N 1
ATOM 9401 C CA . THR A 1 1169 ? 25.618 13.708 -29.358 1.00 82.12 1169 THR A CA 1
ATOM 9402 C C . THR A 1 1169 ? 25.935 15.201 -29.403 1.00 82.12 1169 THR A C 1
ATOM 9404 O O . THR A 1 1169 ? 25.750 15.819 -30.445 1.00 82.12 1169 THR A O 1
ATOM 9407 N N . GLY A 1 1170 ? 26.446 15.777 -28.308 1.00 79.56 1170 GLY A N 1
ATOM 9408 C CA . GLY A 1 1170 ? 26.608 17.225 -28.135 1.00 79.56 1170 GLY A CA 1
ATOM 9409 C C . GLY A 1 1170 ? 25.319 17.952 -27.736 1.00 79.56 1170 GLY A C 1
ATOM 9410 O O . GLY A 1 1170 ? 25.383 19.115 -27.342 1.00 79.56 1170 GLY A O 1
ATOM 9411 N N . ASP A 1 1171 ? 24.182 17.256 -27.769 1.00 80.81 1171 ASP A N 1
ATOM 9412 C CA . ASP A 1 1171 ? 22.849 17.793 -27.510 1.00 80.81 1171 ASP A CA 1
ATOM 9413 C C . ASP A 1 1171 ? 22.325 17.306 -26.156 1.00 80.81 1171 ASP A C 1
ATOM 9415 O O . ASP A 1 1171 ? 22.626 16.192 -25.723 1.00 80.81 1171 ASP A O 1
ATOM 9419 N N . ASP A 1 1172 ? 21.495 18.102 -25.482 1.00 79.69 1172 ASP A N 1
ATOM 9420 C CA . ASP A 1 1172 ? 20.768 17.605 -24.313 1.00 79.69 1172 ASP A CA 1
ATOM 9421 C C . ASP A 1 1172 ? 19.801 16.481 -24.727 1.00 79.69 1172 ASP A C 1
ATOM 9423 O O . ASP A 1 1172 ? 19.218 16.510 -25.816 1.00 79.69 1172 ASP A O 1
ATOM 9427 N N . LEU A 1 1173 ? 19.665 15.452 -23.876 1.00 72.94 1173 LEU A N 1
ATOM 9428 C CA . LEU A 1 1173 ? 18.696 14.378 -24.109 1.00 72.94 1173 LEU A CA 1
ATOM 9429 C C . LEU A 1 1173 ? 17.312 15.031 -24.213 1.00 72.94 1173 LEU A C 1
ATOM 9431 O O . LEU A 1 1173 ? 16.917 15.680 -23.243 1.00 72.94 1173 LEU A O 1
ATOM 9435 N N . PRO A 1 1174 ? 16.602 14.899 -25.350 1.00 66.50 1174 PRO A N 1
ATOM 9436 C CA . PRO A 1 1174 ? 15.365 15.632 -25.575 1.00 66.50 1174 PRO A CA 1
ATOM 9437 C C . PRO A 1 1174 ? 14.392 15.372 -24.432 1.00 66.50 1174 PRO A C 1
ATOM 9439 O O . PRO A 1 1174 ? 14.118 14.214 -24.112 1.00 66.50 1174 PRO A O 1
ATOM 9442 N N . ASP A 1 1175 ? 13.884 16.424 -23.793 1.00 55.28 1175 ASP A N 1
ATOM 9443 C CA . ASP A 1 1175 ? 12.798 16.242 -22.843 1.00 55.28 1175 ASP A CA 1
ATOM 9444 C C . ASP A 1 1175 ? 11.601 15.697 -23.621 1.00 55.28 1175 ASP A C 1
ATOM 9446 O O . ASP A 1 1175 ? 11.147 16.301 -24.594 1.00 55.28 1175 ASP A O 1
ATOM 9450 N N . LEU A 1 1176 ? 11.071 14.554 -23.177 1.00 50.69 1176 LEU A N 1
ATOM 9451 C CA . LEU A 1 1176 ? 9.865 13.943 -23.750 1.00 50.69 1176 LEU A CA 1
ATOM 9452 C C . LEU A 1 1176 ? 8.651 14.901 -23.725 1.00 50.69 1176 LEU A C 1
ATOM 9454 O O . LEU A 1 1176 ? 7.640 14.607 -24.343 1.00 50.69 1176 LEU A O 1
ATOM 9458 N N . ALA A 1 1177 ? 8.756 16.047 -23.039 1.00 39.75 1177 ALA A N 1
ATOM 9459 C CA . ALA A 1 1177 ? 7.735 17.082 -22.937 1.00 39.75 1177 ALA A CA 1
ATOM 9460 C C . ALA A 1 1177 ? 7.796 18.183 -24.021 1.00 39.75 1177 ALA A C 1
ATOM 9462 O O . ALA A 1 1177 ? 6.869 18.983 -24.085 1.00 39.75 1177 ALA A O 1
ATOM 9463 N N . THR A 1 1178 ? 8.849 18.287 -24.851 1.00 32.62 1178 THR A N 1
ATOM 9464 C CA . THR A 1 1178 ? 9.038 19.476 -25.727 1.00 32.62 1178 THR A CA 1
ATOM 9465 C C . THR A 1 1178 ? 9.161 19.200 -27.228 1.00 32.62 1178 THR A C 1
ATOM 9467 O O . THR A 1 1178 ? 9.313 20.137 -28.012 1.00 32.62 1178 THR A O 1
ATOM 9470 N N . GLY A 1 1179 ? 9.039 17.950 -27.676 1.00 32.53 1179 GLY A N 1
ATOM 9471 C CA . GLY A 1 1179 ? 9.036 17.615 -29.100 1.00 32.53 1179 GLY A CA 1
ATOM 9472 C C . GLY A 1 1179 ? 7.749 16.917 -29.507 1.00 32.53 1179 GLY A C 1
ATOM 9473 O O . GLY A 1 1179 ? 7.441 15.865 -28.960 1.00 32.53 1179 GLY A O 1
ATOM 9474 N N . THR A 1 1180 ? 7.048 17.441 -30.521 1.00 32.12 1180 THR A N 1
ATOM 9475 C CA . THR A 1 1180 ? 6.050 16.668 -31.283 1.00 32.12 1180 THR A CA 1
ATOM 9476 C C . THR A 1 1180 ? 6.585 15.256 -31.533 1.00 32.12 1180 THR A C 1
ATOM 9478 O O . THR A 1 1180 ? 7.725 15.141 -32.009 1.00 32.12 1180 THR A O 1
ATOM 9481 N N . PRO A 1 1181 ? 5.810 14.202 -31.241 1.00 31.03 1181 PRO A N 1
ATOM 9482 C CA . PRO A 1 1181 ? 6.318 12.842 -31.170 1.00 31.03 1181 PRO A CA 1
ATOM 9483 C C . PRO A 1 1181 ? 6.935 12.427 -32.505 1.00 31.03 1181 PRO A C 1
ATOM 9485 O O . PRO A 1 1181 ? 6.259 12.224 -33.519 1.00 31.03 1181 PRO A O 1
ATOM 9488 N N . SER A 1 1182 ? 8.269 12.370 -32.536 1.00 36.03 1182 SER A N 1
ATOM 9489 C CA . SER A 1 1182 ? 8.994 12.007 -33.747 1.00 36.03 1182 SER A CA 1
ATOM 9490 C C . SER A 1 1182 ? 8.714 10.545 -34.095 1.00 36.03 1182 SER A C 1
ATOM 9492 O O . SER A 1 1182 ? 8.404 9.714 -33.242 1.00 36.03 1182 SER A O 1
ATOM 9494 N N . TYR A 1 1183 ? 8.870 10.222 -35.375 1.00 32.06 1183 TYR A N 1
ATOM 9495 C CA . TYR A 1 1183 ? 8.663 8.926 -36.031 1.00 32.06 1183 TYR A CA 1
ATOM 9496 C C . TYR A 1 1183 ? 9.170 7.673 -35.262 1.00 32.06 1183 TYR A C 1
ATOM 9498 O O . TYR A 1 1183 ? 8.739 6.558 -35.558 1.00 32.06 1183 TYR A O 1
ATOM 9506 N N . GLN A 1 1184 ? 10.052 7.834 -34.267 1.00 32.44 1184 GLN A N 1
ATOM 9507 C CA . GLN A 1 1184 ? 10.555 6.776 -33.383 1.00 32.44 1184 GLN A CA 1
ATOM 9508 C C . GLN A 1 1184 ? 9.532 6.288 -32.334 1.00 32.44 1184 GLN A C 1
ATOM 9510 O O . GLN A 1 1184 ? 9.552 5.103 -31.998 1.00 32.44 1184 GLN A O 1
ATOM 9515 N N . GLU A 1 1185 ? 8.565 7.110 -31.911 1.00 36.44 1185 GLU A N 1
ATOM 9516 C CA . GLU A 1 1185 ? 7.459 6.672 -31.034 1.00 36.44 1185 GLU A CA 1
ATOM 9517 C C . GLU A 1 1185 ? 6.473 5.743 -31.764 1.00 36.44 1185 GLU A C 1
ATOM 9519 O O . GLU A 1 1185 ? 6.036 4.721 -31.229 1.00 36.44 1185 GLU A O 1
ATOM 9524 N N . LYS A 1 1186 ? 6.232 6.003 -33.059 1.00 32.91 1186 LYS A N 1
ATOM 9525 C CA . LYS A 1 1186 ? 5.556 5.050 -33.961 1.00 32.91 1186 LYS A CA 1
ATOM 9526 C C . LYS A 1 1186 ? 6.366 3.766 -34.150 1.00 32.91 1186 LYS A C 1
ATOM 9528 O O . LYS A 1 1186 ? 5.778 2.704 -34.337 1.00 32.91 1186 LYS A O 1
ATOM 9533 N N . TYR A 1 1187 ? 7.695 3.843 -34.075 1.00 31.55 1187 TYR A N 1
ATOM 9534 C CA . TYR A 1 1187 ? 8.591 2.697 -34.231 1.00 31.55 1187 TYR A CA 1
ATOM 9535 C C . TYR A 1 1187 ? 8.561 1.767 -33.005 1.00 31.55 1187 TYR A C 1
ATOM 9537 O O . TYR A 1 1187 ? 8.548 0.546 -33.175 1.00 31.55 1187 TYR A O 1
ATOM 9545 N N . PHE A 1 1188 ? 8.442 2.307 -31.786 1.00 32.69 1188 PHE A N 1
ATOM 9546 C CA . PHE A 1 1188 ? 8.291 1.507 -30.561 1.00 32.69 1188 PHE A CA 1
ATOM 9547 C C . PHE A 1 1188 ? 6.868 0.968 -30.354 1.00 32.69 1188 PHE A C 1
ATOM 9549 O O . PHE A 1 1188 ? 6.733 -0.189 -29.959 1.00 32.69 1188 PHE A O 1
ATOM 9556 N N . ARG A 1 1189 ? 5.815 1.699 -30.768 1.00 35.56 1189 ARG A N 1
ATOM 9557 C CA . ARG A 1 1189 ? 4.459 1.115 -30.905 1.00 35.56 1189 ARG A CA 1
ATOM 9558 C C . ARG A 1 1189 ? 4.407 -0.002 -31.978 1.00 35.56 1189 ARG A C 1
ATOM 9560 O O . ARG A 1 1189 ? 3.491 -0.816 -31.953 1.00 35.56 1189 ARG A O 1
ATOM 9567 N N . SER A 1 1190 ? 5.394 -0.090 -32.887 1.00 29.97 1190 SER A N 1
ATOM 9568 C CA . SER A 1 1190 ? 5.457 -1.096 -33.972 1.00 29.97 1190 SER A CA 1
ATOM 9569 C C . SER A 1 1190 ? 6.329 -2.337 -33.708 1.00 29.97 1190 SER A C 1
ATOM 9571 O O . SER A 1 1190 ? 6.161 -3.341 -34.398 1.00 29.97 1190 SER A O 1
ATOM 9573 N N . ARG A 1 1191 ? 7.246 -2.326 -32.726 1.00 26.66 1191 ARG A N 1
ATOM 9574 C CA . ARG A 1 1191 ? 8.136 -3.480 -32.449 1.00 26.66 1191 ARG A CA 1
ATOM 9575 C C . ARG A 1 1191 ? 7.514 -4.592 -31.597 1.00 26.66 1191 ARG A C 1
ATOM 9577 O O . ARG A 1 1191 ? 8.154 -5.617 -31.406 1.00 26.66 1191 ARG A O 1
ATOM 9584 N N . TYR A 1 1192 ? 6.248 -4.450 -31.208 1.00 35.56 1192 TYR A N 1
ATOM 9585 C CA . TYR A 1 1192 ? 5.414 -5.553 -30.710 1.00 35.56 1192 TYR A CA 1
ATOM 9586 C C . TYR A 1 1192 ? 4.832 -6.432 -31.839 1.00 35.56 1192 TYR A C 1
ATOM 9588 O O . TYR A 1 1192 ? 3.925 -7.227 -31.615 1.00 35.56 1192 TYR A O 1
ATOM 9596 N N . LEU A 1 1193 ? 5.366 -6.332 -33.062 1.00 31.31 1193 LEU A N 1
ATOM 9597 C CA . LEU A 1 1193 ? 5.151 -7.314 -34.123 1.00 31.31 1193 LEU A CA 1
ATOM 9598 C C . LEU A 1 1193 ? 6.005 -8.563 -33.857 1.00 31.31 1193 LEU A C 1
ATOM 9600 O O . LEU A 1 1193 ? 7.104 -8.706 -34.394 1.00 31.31 1193 LEU A O 1
ATOM 9604 N N . LEU A 1 1194 ? 5.484 -9.496 -33.061 1.00 27.97 1194 LEU A N 1
ATOM 9605 C CA . LEU A 1 1194 ? 5.887 -10.894 -33.200 1.00 27.97 1194 LEU A CA 1
ATOM 9606 C C . LEU A 1 1194 ? 5.286 -11.431 -34.511 1.00 27.97 1194 LEU A C 1
ATOM 9608 O O . LEU A 1 1194 ? 4.064 -11.397 -34.675 1.00 27.97 1194 LEU A O 1
ATOM 9612 N N . PRO A 1 1195 ? 6.085 -11.972 -35.449 1.00 29.58 1195 PRO A N 1
ATOM 9613 C CA . PRO A 1 1195 ? 5.554 -12.865 -36.463 1.00 29.58 1195 PRO A CA 1
ATOM 9614 C C . PRO A 1 1195 ? 5.174 -14.177 -35.768 1.00 29.58 1195 PRO A C 1
ATOM 9616 O O . PRO A 1 1195 ? 5.983 -15.094 -35.636 1.00 29.58 1195 PRO A O 1
ATOM 9619 N N . ILE A 1 1196 ? 3.934 -14.269 -35.292 1.00 30.84 1196 ILE A N 1
ATOM 9620 C CA . ILE A 1 1196 ? 3.367 -15.537 -34.834 1.00 30.84 1196 ILE A CA 1
ATOM 9621 C C . ILE A 1 1196 ? 3.059 -16.363 -36.091 1.00 30.84 1196 ILE A C 1
ATOM 9623 O O . ILE A 1 1196 ? 2.064 -16.115 -36.755 1.00 30.84 1196 ILE A O 1
ATOM 9627 N N . GLY A 1 1197 ? 3.942 -17.307 -36.433 1.00 33.81 1197 GLY A N 1
ATOM 9628 C CA . GLY A 1 1197 ? 3.696 -18.497 -37.270 1.00 33.81 1197 GLY A CA 1
ATOM 9629 C C . GLY A 1 1197 ? 2.869 -18.367 -38.570 1.00 33.81 1197 GLY A C 1
ATOM 9630 O O . GLY A 1 1197 ? 1.657 -18.213 -38.535 1.00 33.81 1197 GLY A O 1
ATOM 9631 N N . LYS A 1 1198 ? 3.530 -18.607 -39.717 1.00 35.84 1198 LYS A N 1
ATOM 9632 C CA . LYS A 1 1198 ? 2.994 -18.796 -41.092 1.00 35.84 1198 LYS A CA 1
ATOM 9633 C C . LYS A 1 1198 ? 1.869 -17.832 -41.513 1.00 35.84 1198 LYS A C 1
ATOM 9635 O O . LYS A 1 1198 ? 0.689 -18.172 -41.491 1.00 35.84 1198 LYS A O 1
ATOM 9640 N N . PHE A 1 1199 ? 2.269 -16.672 -42.033 1.00 43.19 1199 PHE A N 1
ATOM 9641 C CA . PHE A 1 1199 ? 1.389 -15.797 -42.807 1.00 43.19 1199 PHE A CA 1
ATOM 9642 C C . PHE A 1 1199 ? 0.796 -16.524 -44.024 1.00 43.19 1199 PHE A C 1
ATOM 9644 O O . PHE A 1 1199 ? 1.472 -17.318 -44.683 1.00 43.19 1199 PHE A O 1
ATOM 9651 N N . VAL A 1 1200 ? -0.469 -16.234 -44.333 1.00 45.44 1200 VAL A N 1
ATOM 9652 C CA . VAL A 1 1200 ? -1.115 -16.712 -45.559 1.00 45.44 1200 VAL A CA 1
ATOM 9653 C C . VAL A 1 1200 ? -0.678 -15.809 -46.706 1.00 45.44 1200 VAL A C 1
ATOM 9655 O O . VAL A 1 1200 ? -0.846 -14.588 -46.643 1.00 45.44 1200 VAL A O 1
ATOM 9658 N N . ARG A 1 1201 ? -0.123 -16.414 -47.757 1.00 64.19 1201 ARG A N 1
ATOM 9659 C CA . ARG A 1 1201 ? 0.261 -15.697 -48.970 1.00 64.19 1201 ARG A CA 1
ATOM 9660 C C . ARG A 1 1201 ? -0.950 -15.512 -49.880 1.00 64.19 1201 ARG A C 1
ATOM 9662 O O . ARG A 1 1201 ? -1.607 -16.486 -50.239 1.00 64.19 1201 ARG A O 1
ATOM 9669 N N . VAL A 1 1202 ? -1.234 -14.267 -50.246 1.00 56.91 1202 VAL A N 1
ATOM 9670 C CA . VAL A 1 1202 ? -2.420 -13.847 -51.003 1.00 56.91 1202 VAL A CA 1
ATOM 9671 C C . VAL A 1 1202 ? -1.993 -13.191 -52.319 1.00 56.91 1202 VAL A C 1
ATOM 9673 O O . VAL A 1 1202 ? -0.938 -12.560 -52.395 1.00 56.91 1202 VAL A O 1
ATOM 9676 N N . GLN A 1 1203 ? -2.796 -13.370 -53.369 1.00 70.50 1203 GLN A N 1
ATOM 9677 C CA . GLN A 1 1203 ? -2.601 -12.744 -54.679 1.00 70.50 1203 GLN A CA 1
ATOM 9678 C C . GLN A 1 1203 ? -3.370 -11.422 -54.762 1.00 70.50 1203 GLN A C 1
ATOM 9680 O O . GLN A 1 1203 ? -4.478 -11.299 -54.242 1.00 70.50 1203 GLN A O 1
ATOM 9685 N N . GLY A 1 1204 ? -2.801 -10.430 -55.437 1.00 73.00 1204 GLY A N 1
ATOM 9686 C CA . GLY A 1 1204 ? -3.431 -9.129 -55.597 1.00 73.00 1204 GLY A CA 1
ATOM 9687 C C . GLY A 1 1204 ? -2.841 -8.298 -56.726 1.00 73.00 1204 GLY A C 1
ATOM 9688 O O . GLY A 1 1204 ? -2.024 -8.756 -57.526 1.00 73.00 1204 GLY A O 1
ATOM 9689 N N . VAL A 1 1205 ? -3.274 -7.045 -56.799 1.00 78.62 1205 VAL A N 1
ATOM 9690 C CA . VAL A 1 1205 ? -2.861 -6.074 -57.811 1.00 78.62 1205 VAL A CA 1
ATOM 9691 C C . VAL A 1 1205 ? -2.516 -4.763 -57.125 1.00 78.62 1205 VAL A C 1
ATOM 9693 O O . VAL A 1 1205 ? -3.222 -4.302 -56.229 1.00 78.62 1205 VAL A O 1
ATOM 9696 N N . VAL A 1 1206 ? -1.432 -4.136 -57.565 1.00 71.38 1206 VAL A N 1
ATOM 9697 C CA . VAL A 1 1206 ? -1.080 -2.777 -57.158 1.00 71.38 1206 VAL A CA 1
ATOM 9698 C C . VAL A 1 1206 ? -1.611 -1.801 -58.198 1.00 71.38 1206 VAL A C 1
ATOM 9700 O O . VAL A 1 1206 ? -1.394 -2.005 -59.392 1.00 71.38 1206 VAL A O 1
ATOM 9703 N N . ARG A 1 1207 ? -2.319 -0.752 -57.760 1.00 75.44 1207 ARG A N 1
ATOM 9704 C CA . ARG A 1 1207 ? -2.779 0.370 -58.600 1.00 75.44 1207 ARG A CA 1
ATOM 9705 C C . ARG A 1 1207 ? -2.623 1.673 -57.829 1.00 75.44 1207 ARG A C 1
ATOM 9707 O O . ARG A 1 1207 ? -3.047 1.749 -56.679 1.00 75.44 1207 ARG A O 1
ATOM 9714 N N . ASN A 1 1208 ? -2.036 2.700 -58.443 1.00 72.12 1208 ASN A N 1
ATOM 9715 C CA . ASN A 1 1208 ? -1.815 4.006 -57.803 1.00 72.12 1208 ASN A CA 1
ATOM 9716 C C . ASN A 1 1208 ? -1.078 3.896 -56.452 1.00 72.12 1208 ASN A C 1
ATOM 9718 O O . ASN A 1 1208 ? -1.473 4.535 -55.478 1.00 72.12 1208 ASN A O 1
ATOM 9722 N N . TYR A 1 1209 ? -0.033 3.061 -56.387 1.00 66.38 1209 TYR A N 1
ATOM 9723 C CA . TYR A 1 1209 ? 0.765 2.820 -55.172 1.00 66.38 1209 TYR A CA 1
ATOM 9724 C C . TYR A 1 1209 ? -0.045 2.303 -53.973 1.00 66.38 1209 TYR A C 1
ATOM 9726 O O . TYR A 1 1209 ? 0.302 2.551 -52.821 1.00 66.38 1209 TYR A O 1
ATOM 9734 N N . LYS A 1 1210 ? -1.128 1.571 -54.240 1.00 64.69 1210 LYS A N 1
ATOM 9735 C CA . LYS A 1 1210 ? -1.960 0.909 -53.234 1.00 64.69 1210 LYS A CA 1
ATOM 9736 C C . LYS A 1 1210 ? -2.141 -0.555 -53.599 1.00 64.69 1210 LYS A C 1
ATOM 9738 O O . LYS A 1 1210 ? -2.251 -0.870 -54.785 1.00 64.69 1210 LYS A O 1
ATOM 9743 N N . VAL A 1 1211 ? -2.149 -1.432 -52.598 1.00 68.12 1211 VAL A N 1
ATOM 9744 C CA . VAL A 1 1211 ? -2.287 -2.879 -52.801 1.00 68.12 1211 VAL A CA 1
ATOM 9745 C C . VAL A 1 1211 ? -3.734 -3.281 -52.604 1.00 68.12 1211 VAL A C 1
ATOM 9747 O O . VAL A 1 1211 ? -4.356 -2.919 -51.608 1.00 68.12 1211 VAL A O 1
ATOM 9750 N N . TYR A 1 1212 ? -4.252 -4.051 -53.549 1.00 69.88 1212 TYR A N 1
ATOM 9751 C CA . TYR A 1 1212 ? -5.593 -4.601 -53.493 1.00 69.88 1212 TYR A CA 1
ATOM 9752 C C . TYR A 1 1212 ? -5.503 -6.111 -53.622 1.00 69.88 1212 TYR A C 1
ATOM 9754 O O . TYR A 1 1212 ? -4.822 -6.619 -54.510 1.00 69.88 1212 TYR A O 1
ATOM 9762 N N . THR A 1 1213 ? -6.172 -6.837 -52.736 1.00 63.78 1213 THR A N 1
ATOM 9763 C CA . THR A 1 1213 ? -6.367 -8.281 -52.919 1.00 63.78 1213 THR A CA 1
ATOM 9764 C C . THR A 1 1213 ? -7.541 -8.518 -53.872 1.00 63.78 1213 THR A C 1
ATOM 9766 O O . THR A 1 1213 ? -8.503 -7.746 -53.863 1.00 63.78 1213 THR A O 1
ATOM 9769 N N . THR A 1 1214 ? -7.446 -9.543 -54.720 1.00 54.06 1214 THR A N 1
ATOM 9770 C CA . THR A 1 1214 ? -8.457 -9.873 -55.740 1.00 54.06 1214 THR A CA 1
ATOM 9771 C C . THR A 1 1214 ? -9.040 -11.261 -55.495 1.00 54.06 1214 THR A C 1
ATOM 9773 O O . THR A 1 1214 ? -8.281 -12.219 -55.355 1.00 54.06 1214 THR A O 1
ATOM 9776 N N . GLN A 1 1215 ? -10.369 -11.379 -55.503 1.00 49.34 1215 GLN A N 1
ATOM 9777 C CA . GLN A 1 1215 ? -11.102 -12.644 -55.402 1.00 49.34 1215 GLN A CA 1
ATOM 9778 C C . GLN A 1 1215 ? -11.847 -12.922 -56.727 1.00 49.34 1215 GLN A C 1
ATOM 9780 O O . GLN A 1 1215 ? -12.562 -12.050 -57.213 1.00 49.34 1215 GLN A O 1
ATOM 9785 N N . ASP A 1 1216 ? -11.635 -14.104 -57.320 1.00 45.75 1216 ASP A N 1
ATOM 9786 C CA . ASP A 1 1216 ? -12.371 -14.694 -58.462 1.00 45.75 1216 ASP A CA 1
ATOM 9787 C C . ASP A 1 1216 ? -12.720 -13.773 -59.656 1.00 45.75 1216 ASP A C 1
ATOM 9789 O O . ASP A 1 1216 ? -13.878 -13.677 -60.058 1.00 45.75 1216 ASP A O 1
ATOM 9793 N N . ASP A 1 1217 ? -11.719 -13.109 -60.254 1.00 44.16 1217 ASP A N 1
ATOM 9794 C CA . ASP A 1 1217 ? -11.777 -12.370 -61.539 1.00 44.16 1217 ASP A CA 1
ATOM 9795 C C . ASP A 1 1217 ? -12.975 -11.402 -61.765 1.00 44.16 1217 ASP A C 1
ATOM 9797 O O . ASP A 1 1217 ? -13.176 -10.920 -62.885 1.00 44.16 1217 ASP A O 1
ATOM 9801 N N . LYS A 1 1218 ? -13.725 -11.009 -60.719 1.00 42.62 1218 LYS A N 1
ATOM 9802 C CA . LYS A 1 1218 ? -14.714 -9.912 -60.757 1.00 42.62 1218 LYS A CA 1
ATOM 9803 C C . LYS A 1 1218 ? -14.811 -9.104 -59.453 1.00 42.62 1218 LYS A C 1
ATOM 9805 O O . LYS A 1 1218 ? -15.223 -9.597 -58.414 1.00 42.62 1218 LYS A O 1
ATOM 9810 N N . GLU A 1 1219 ? -14.498 -7.813 -59.601 1.00 47.28 1219 GLU A N 1
ATOM 9811 C CA . GLU A 1 1219 ? -15.013 -6.611 -58.913 1.00 47.28 1219 GLU A CA 1
ATOM 9812 C C . GLU A 1 1219 ? -15.321 -6.654 -57.402 1.00 47.28 1219 GLU A C 1
ATOM 9814 O O . GLU A 1 1219 ? -16.364 -6.180 -56.952 1.00 47.28 1219 GLU A O 1
ATOM 9819 N N . THR A 1 1220 ? -14.385 -7.084 -56.556 1.00 48.22 1220 THR A N 1
ATOM 9820 C CA . THR A 1 1220 ? -14.314 -6.523 -55.191 1.00 48.22 1220 THR A CA 1
ATOM 9821 C C . THR A 1 1220 ? -12.860 -6.350 -54.766 1.00 48.22 1220 THR A C 1
ATOM 9823 O O . THR A 1 1220 ? -12.150 -7.316 -54.506 1.00 48.22 1220 THR A O 1
ATOM 9826 N N . GLU A 1 1221 ? -12.400 -5.097 -54.746 1.00 55.06 1221 GLU A N 1
ATOM 9827 C CA . GLU A 1 1221 ? -11.022 -4.722 -54.416 1.00 55.06 1221 GLU A CA 1
ATOM 9828 C C . GLU A 1 1221 ? -10.961 -4.253 -52.954 1.00 55.06 1221 GLU A C 1
ATOM 9830 O O . GLU A 1 1221 ? -11.479 -3.190 -52.611 1.00 55.06 1221 GLU A O 1
ATOM 9835 N N . LEU A 1 1222 ? -10.333 -5.037 -52.072 1.00 50.88 1222 LEU A N 1
ATOM 9836 C CA . LEU A 1 1222 ? -10.096 -4.628 -50.682 1.00 50.88 1222 LEU A CA 1
ATOM 9837 C C . LEU A 1 1222 ? -8.722 -3.961 -50.577 1.00 50.88 1222 LEU A C 1
ATOM 9839 O O . LEU A 1 1222 ? -7.708 -4.588 -50.887 1.00 50.88 1222 LEU A O 1
ATOM 9843 N N . HIS A 1 1223 ? -8.689 -2.706 -50.126 1.00 58.88 1223 HIS A N 1
ATOM 9844 C CA . HIS A 1 1223 ? -7.444 -1.975 -49.907 1.00 58.88 1223 HIS A CA 1
ATOM 9845 C C . HIS A 1 1223 ? -6.665 -2.548 -48.718 1.00 58.88 1223 HIS A C 1
ATOM 9847 O O . HIS A 1 1223 ? -7.187 -2.637 -47.605 1.00 58.88 1223 HIS A O 1
ATOM 9853 N N . VAL A 1 1224 ? -5.396 -2.864 -48.955 1.00 55.81 1224 VAL A N 1
ATOM 9854 C CA . VAL A 1 1224 ? -4.447 -3.346 -47.955 1.00 55.81 1224 VAL A CA 1
ATOM 9855 C C . VAL A 1 1224 ? -3.251 -2.392 -47.944 1.00 55.81 1224 VAL A C 1
ATOM 9857 O O . VAL A 1 1224 ? -2.657 -2.099 -48.984 1.00 55.81 1224 VAL A O 1
ATOM 9860 N N . GLU A 1 1225 ? -2.903 -1.862 -46.773 1.00 56.62 1225 GLU A N 1
ATOM 9861 C CA . GLU A 1 1225 ? -1.798 -0.912 -46.628 1.00 56.62 1225 GLU A CA 1
ATOM 9862 C C . GLU A 1 1225 ? -0.463 -1.647 -46.829 1.00 56.62 1225 GLU A C 1
ATOM 9864 O O . GLU A 1 1225 ? -0.249 -2.711 -46.266 1.00 56.62 1225 GLU A O 1
ATOM 9869 N N . ALA A 1 1226 ? 0.464 -1.149 -47.645 1.00 58.16 1226 ALA A N 1
ATOM 9870 C CA . ALA A 1 1226 ? 1.759 -1.822 -47.766 1.00 58.16 1226 ALA A CA 1
ATOM 9871 C C . ALA A 1 1226 ? 2.617 -1.556 -46.528 1.00 58.16 1226 ALA A C 1
ATOM 9873 O O . ALA A 1 1226 ? 2.817 -0.402 -46.153 1.00 58.16 1226 ALA A O 1
ATOM 9874 N N . CYS A 1 1227 ? 3.210 -2.608 -45.956 1.00 52.06 1227 CYS A N 1
ATOM 9875 C CA . CYS A 1 1227 ? 4.166 -2.467 -44.855 1.00 52.06 1227 CYS A CA 1
ATOM 9876 C C . CYS A 1 1227 ? 5.363 -1.578 -45.247 1.00 52.06 1227 CYS A C 1
ATOM 9878 O O . CYS A 1 1227 ? 5.941 -0.899 -44.401 1.00 52.06 1227 CYS A O 1
ATOM 9880 N N . GLN A 1 1228 ? 5.733 -1.571 -46.533 1.00 59.31 1228 GLN A N 1
ATOM 9881 C CA . GLN A 1 1228 ? 6.744 -0.683 -47.099 1.00 59.31 1228 GLN A CA 1
ATOM 9882 C C . GLN A 1 1228 ? 6.236 -0.082 -48.412 1.00 59.31 1228 GLN A C 1
ATOM 9884 O O . GLN A 1 1228 ? 6.174 -0.753 -49.442 1.00 59.31 1228 GLN A O 1
ATOM 9889 N N . LEU A 1 1229 ? 5.908 1.212 -48.386 1.00 51.09 1229 LEU A N 1
ATOM 9890 C CA . LEU A 1 1229 ? 5.456 1.970 -49.562 1.00 51.09 1229 LEU A CA 1
ATOM 9891 C C . LEU A 1 1229 ? 6.483 1.958 -50.712 1.00 51.09 1229 LEU A C 1
ATOM 9893 O O . LEU A 1 1229 ? 6.095 1.958 -51.876 1.00 51.09 1229 LEU A O 1
ATOM 9897 N N . GLY A 1 1230 ? 7.785 1.878 -50.401 1.00 56.09 1230 GLY A N 1
ATOM 9898 C CA . GLY A 1 1230 ? 8.869 1.810 -51.393 1.00 56.09 1230 GLY A CA 1
ATOM 9899 C C . GLY A 1 1230 ? 8.905 0.522 -52.227 1.00 56.09 1230 GLY A C 1
ATOM 9900 O O . GLY A 1 1230 ? 9.589 0.476 -53.245 1.00 56.09 1230 GLY A O 1
ATOM 9901 N N . CYS A 1 1231 ? 8.150 -0.510 -51.840 1.00 53.81 1231 CYS A N 1
ATOM 9902 C CA . CYS A 1 1231 ? 8.044 -1.767 -52.583 1.00 53.81 1231 CYS A CA 1
ATOM 9903 C C . CYS A 1 1231 ? 6.937 -1.743 -53.652 1.00 53.81 1231 CYS A C 1
ATOM 9905 O O . CYS A 1 1231 ? 6.701 -2.763 -54.295 1.00 53.81 1231 CYS A O 1
ATOM 9907 N N . LEU A 1 1232 ? 6.233 -0.620 -53.848 1.00 58.81 1232 LEU A N 1
ATOM 9908 C CA . LEU A 1 1232 ? 5.100 -0.515 -54.771 1.00 58.81 1232 LEU A CA 1
ATOM 9909 C C . LEU A 1 1232 ? 5.466 0.179 -56.094 1.00 58.81 1232 LEU A C 1
ATOM 9911 O O . LEU A 1 1232 ? 5.999 1.284 -56.110 1.00 58.81 1232 LEU A O 1
ATOM 9915 N N . ARG A 1 1233 ? 5.118 -0.454 -57.219 1.00 70.44 1233 ARG A N 1
ATOM 9916 C CA . ARG A 1 1233 ? 5.114 0.113 -58.575 1.00 70.44 1233 ARG A CA 1
ATOM 9917 C C . ARG A 1 1233 ? 3.743 0.743 -58.863 1.00 70.44 1233 ARG A C 1
ATOM 9919 O O . ARG A 1 1233 ? 2.771 0.478 -58.161 1.00 70.44 1233 ARG A O 1
ATOM 9926 N N . SER A 1 1234 ? 3.643 1.572 -59.905 1.00 62.50 1234 SER A N 1
ATOM 9927 C CA . SER A 1 1234 ? 2.386 2.252 -60.268 1.00 62.50 1234 SER A CA 1
ATOM 9928 C C . SER A 1 1234 ? 1.267 1.280 -60.673 1.00 62.50 1234 SER A C 1
ATOM 9930 O O . SER A 1 1234 ? 0.093 1.569 -60.422 1.00 62.50 1234 SER A O 1
ATOM 9932 N N . PHE A 1 1235 ? 1.628 0.129 -61.254 1.00 74.88 1235 PHE A N 1
ATOM 9933 C CA . PHE A 1 1235 ? 0.714 -0.948 -61.626 1.00 74.88 1235 PHE A CA 1
ATOM 9934 C C . PHE A 1 1235 ? 1.425 -2.317 -61.679 1.00 74.88 1235 PHE A C 1
ATOM 9936 O O . PHE A 1 1235 ? 2.578 -2.380 -62.109 1.00 74.88 1235 PHE A O 1
ATOM 9943 N N . GLY A 1 1236 ? 0.758 -3.412 -61.290 1.00 77.00 1236 GLY A N 1
ATOM 9944 C CA . GLY A 1 1236 ? 1.252 -4.786 -61.510 1.00 77.00 1236 GLY A CA 1
ATOM 9945 C C . GLY A 1 1236 ? 0.571 -5.855 -60.645 1.00 77.00 1236 GLY A C 1
ATOM 9946 O O . GLY A 1 1236 ? 0.018 -5.531 -59.594 1.00 77.00 1236 GLY A O 1
ATOM 9947 N N . ARG A 1 1237 ? 0.603 -7.127 -61.078 1.00 79.94 1237 ARG A N 1
ATOM 9948 C CA . ARG A 1 1237 ? 0.159 -8.273 -60.258 1.00 79.94 1237 ARG A CA 1
ATOM 9949 C C . ARG A 1 1237 ? 1.215 -8.595 -59.204 1.00 79.94 1237 ARG A C 1
ATOM 9951 O O . ARG A 1 1237 ? 2.411 -8.578 -59.494 1.00 79.94 1237 ARG A O 1
ATOM 9958 N N . VAL A 1 1238 ? 0.770 -8.877 -57.986 1.00 76.81 1238 VAL A N 1
ATOM 9959 C CA . VAL A 1 1238 ? 1.639 -9.130 -56.835 1.00 76.81 1238 VAL A CA 1
ATOM 9960 C C . VAL A 1 1238 ? 1.143 -10.307 -56.006 1.00 76.81 1238 VAL A C 1
ATOM 9962 O O . VAL A 1 1238 ? -0.052 -10.565 -55.932 1.00 76.81 1238 VAL A O 1
ATOM 9965 N N . SER A 1 1239 ? 2.062 -10.974 -55.315 1.00 76.19 1239 SER A N 1
ATOM 9966 C CA . SER A 1 1239 ? 1.748 -11.841 -54.179 1.00 76.19 1239 SER A CA 1
ATOM 9967 C C . SER A 1 1239 ? 2.342 -11.250 -52.907 1.00 76.19 1239 SER A C 1
ATOM 9969 O O . SER A 1 1239 ? 3.437 -10.686 -52.952 1.00 76.19 1239 SER A O 1
ATOM 9971 N N . PHE A 1 1240 ? 1.652 -11.358 -51.778 1.00 67.44 1240 PHE A N 1
ATOM 9972 C CA . PHE A 1 1240 ? 2.111 -10.796 -50.508 1.00 67.44 1240 PHE A CA 1
ATOM 9973 C C . PHE A 1 1240 ? 1.553 -11.573 -49.317 1.00 67.44 1240 PHE A C 1
ATOM 9975 O O . PHE A 1 1240 ? 0.527 -12.241 -49.414 1.00 67.44 1240 PHE A O 1
ATOM 9982 N N . ASP A 1 1241 ? 2.240 -11.481 -48.190 1.00 63.44 1241 ASP A N 1
ATOM 9983 C CA . ASP A 1 1241 ? 1.844 -12.080 -46.923 1.00 63.44 1241 ASP A CA 1
ATOM 9984 C C . ASP A 1 1241 ? 0.878 -11.109 -46.218 1.00 63.44 1241 ASP A C 1
ATOM 9986 O O . ASP A 1 1241 ? 1.222 -9.949 -45.977 1.00 63.44 1241 ASP A O 1
ATOM 9990 N N . LEU A 1 1242 ? -0.359 -11.533 -45.946 1.00 52.59 1242 LEU A N 1
ATOM 9991 C CA . LEU A 1 1242 ? -1.382 -10.653 -45.364 1.00 52.59 1242 LEU A CA 1
ATOM 9992 C C . LEU A 1 1242 ? -1.292 -10.650 -43.828 1.00 52.59 1242 LEU A C 1
ATOM 9994 O O . LEU A 1 1242 ? -1.433 -11.695 -43.193 1.00 52.59 1242 LEU A O 1
ATOM 9998 N N . GLY A 1 1243 ? -1.089 -9.469 -43.240 1.00 47.03 1243 GLY A N 1
ATOM 9999 C CA . GLY A 1 1243 ? -1.098 -9.221 -41.793 1.00 47.03 1243 GLY A CA 1
ATOM 10000 C C . GLY A 1 1243 ? -1.979 -8.021 -41.418 1.00 47.03 1243 GLY A C 1
ATOM 10001 O O . GLY A 1 1243 ? -2.676 -7.468 -42.267 1.00 47.03 1243 GLY A O 1
ATOM 10002 N N . LEU A 1 1244 ? -1.974 -7.608 -40.148 1.00 42.75 1244 LEU A N 1
ATOM 10003 C CA . LEU A 1 1244 ? -2.768 -6.481 -39.630 1.00 42.75 1244 LEU A CA 1
ATOM 10004 C C . LEU A 1 1244 ? -1.905 -5.596 -38.722 1.00 42.75 1244 LEU A C 1
ATOM 10006 O O . LEU A 1 1244 ? -1.190 -6.106 -37.862 1.00 42.75 1244 LEU A O 1
ATOM 10010 N N . THR A 1 1245 ? -1.988 -4.277 -38.908 1.00 41.81 1245 THR A N 1
ATOM 10011 C CA . THR A 1 1245 ? -1.358 -3.272 -38.035 1.00 41.81 1245 THR A CA 1
ATOM 10012 C C . THR A 1 1245 ? -2.416 -2.403 -37.358 1.00 41.81 1245 THR A C 1
ATOM 10014 O O . THR A 1 1245 ? -3.597 -2.457 -37.697 1.00 41.81 1245 THR A O 1
ATOM 10017 N N . VAL A 1 1246 ? -1.981 -1.521 -36.452 1.00 34.78 1246 VAL A N 1
ATOM 10018 C CA . VAL A 1 1246 ? -2.814 -0.471 -35.829 1.00 34.78 1246 VAL A CA 1
ATOM 10019 C C . VAL A 1 1246 ? -3.514 0.460 -36.836 1.00 34.78 1246 VAL A C 1
ATOM 10021 O O . VAL A 1 1246 ? -4.399 1.214 -36.448 1.00 34.78 1246 VAL A O 1
ATOM 10024 N N . ARG A 1 1247 ? -3.143 0.416 -38.125 1.00 35.31 1247 ARG A N 1
ATOM 10025 C CA . ARG A 1 1247 ? -3.766 1.190 -39.211 1.00 35.31 1247 ARG A CA 1
ATOM 10026 C C . ARG A 1 1247 ? -4.762 0.393 -40.065 1.00 35.31 1247 ARG A C 1
ATOM 10028 O O . ARG A 1 1247 ? -5.446 0.982 -40.899 1.00 35.31 1247 ARG A O 1
ATOM 10035 N N . GLY A 1 1248 ? -4.877 -0.922 -39.857 1.00 41.28 1248 GLY A N 1
ATOM 10036 C CA . GLY A 1 1248 ? -5.754 -1.815 -40.622 1.00 41.28 1248 GLY A CA 1
ATOM 10037 C C . GLY A 1 1248 ? -5.006 -2.967 -41.316 1.00 41.28 1248 GLY A C 1
ATOM 10038 O O . GLY A 1 1248 ? -3.877 -3.286 -40.937 1.00 41.28 1248 GLY A O 1
ATOM 10039 N N . PRO A 1 1249 ? -5.631 -3.643 -42.305 1.00 48.19 1249 PRO A N 1
ATOM 10040 C CA . PRO A 1 1249 ? -5.010 -4.739 -43.056 1.00 48.19 1249 PRO A CA 1
ATOM 10041 C C . PRO A 1 1249 ? -3.731 -4.276 -43.758 1.00 48.19 1249 PRO A C 1
ATOM 10043 O O . PRO A 1 1249 ? -3.736 -3.246 -44.435 1.00 48.19 1249 PRO A O 1
ATOM 10046 N N . THR A 1 1250 ? -2.643 -5.036 -43.626 1.00 53.44 1250 THR A N 1
ATOM 10047 C CA . THR A 1 1250 ? -1.311 -4.659 -44.114 1.00 53.44 1250 THR A CA 1
ATOM 10048 C C . THR A 1 1250 ? -0.643 -5.787 -44.911 1.00 53.44 1250 THR A C 1
ATOM 10050 O O . THR A 1 1250 ? -0.642 -6.945 -44.504 1.00 53.44 1250 THR A O 1
ATOM 10053 N N . ALA A 1 1251 ? -0.067 -5.451 -46.064 1.00 60.59 1251 ALA A N 1
ATOM 10054 C CA . ALA A 1 1251 ? 0.609 -6.358 -46.982 1.00 60.59 1251 ALA A CA 1
ATOM 10055 C C . ALA A 1 1251 ? 2.117 -6.387 -46.694 1.00 60.59 1251 ALA A C 1
ATOM 10057 O O . ALA A 1 1251 ? 2.799 -5.361 -46.793 1.00 60.59 1251 ALA A O 1
ATOM 10058 N N . TYR A 1 1252 ? 2.641 -7.566 -46.373 1.00 60.59 1252 TYR A N 1
ATOM 10059 C CA . TYR A 1 1252 ? 4.050 -7.829 -46.084 1.00 60.59 1252 TYR A CA 1
ATOM 10060 C C . TYR A 1 1252 ? 4.695 -8.632 -47.219 1.00 60.59 1252 TYR A C 1
ATOM 10062 O O . TYR A 1 1252 ? 4.015 -9.360 -47.935 1.00 60.59 1252 TYR A O 1
ATOM 10070 N N . ASN A 1 1253 ? 6.017 -8.516 -47.393 1.00 67.62 1253 ASN A N 1
ATOM 10071 C CA . ASN A 1 1253 ? 6.784 -9.346 -48.335 1.00 67.62 1253 ASN A CA 1
ATOM 10072 C C . ASN A 1 1253 ? 6.192 -9.373 -49.768 1.00 67.62 1253 ASN A C 1
ATOM 10074 O O . ASN A 1 1253 ? 5.963 -10.433 -50.354 1.00 67.62 1253 ASN A O 1
ATOM 10078 N N . ILE A 1 1254 ? 5.888 -8.188 -50.305 1.00 74.44 1254 ILE A N 1
ATOM 10079 C CA . ILE A 1 1254 ? 5.219 -8.001 -51.599 1.00 74.44 1254 ILE A CA 1
ATOM 10080 C C . ILE A 1 1254 ? 6.178 -8.367 -52.740 1.00 74.44 1254 ILE A C 1
ATOM 10082 O O . ILE A 1 1254 ? 7.264 -7.802 -52.846 1.00 74.44 1254 ILE A O 1
ATOM 10086 N N . GLN A 1 1255 ? 5.768 -9.283 -53.616 1.00 77.50 1255 GLN A N 1
ATOM 10087 C CA . GLN A 1 1255 ? 6.539 -9.750 -54.772 1.00 77.50 1255 GLN A CA 1
ATOM 10088 C C . GLN A 1 1255 ? 5.726 -9.568 -56.052 1.00 77.50 1255 GLN A C 1
ATOM 10090 O O . GLN A 1 1255 ? 4.598 -10.053 -56.128 1.00 77.50 1255 GLN A O 1
ATOM 10095 N N . TYR A 1 1256 ? 6.296 -8.896 -57.052 1.00 79.38 1256 TYR A N 1
ATOM 10096 C CA . TYR A 1 1256 ? 5.676 -8.744 -58.371 1.00 79.38 1256 TYR A CA 1
ATOM 10097 C C . TYR A 1 1256 ? 5.807 -10.032 -59.171 1.00 79.38 1256 TYR A C 1
ATOM 10099 O O . TYR A 1 1256 ? 6.847 -10.684 -59.129 1.00 79.38 1256 TYR A O 1
ATOM 10107 N N . GLN A 1 1257 ? 4.741 -10.379 -59.879 1.00 74.62 1257 GLN A N 1
ATOM 10108 C CA . GLN A 1 1257 ? 4.747 -11.453 -60.864 1.00 74.62 1257 GLN A CA 1
ATOM 10109 C C . GLN A 1 1257 ? 5.032 -10.844 -62.238 1.00 74.62 1257 GLN A C 1
ATOM 10111 O O . GLN A 1 1257 ? 4.472 -9.789 -62.548 1.00 74.62 1257 GLN A O 1
ATOM 10116 N N . ASP A 1 1258 ? 5.923 -11.481 -63.000 1.00 55.06 1258 ASP A N 1
ATOM 10117 C CA . ASP A 1 1258 ? 6.270 -11.087 -64.372 1.00 55.06 1258 ASP A CA 1
ATOM 10118 C C . ASP A 1 1258 ? 5.134 -11.363 -65.368 1.00 55.06 1258 ASP A C 1
ATOM 10120 O O . ASP A 1 1258 ? 4.445 -12.404 -65.222 1.00 55.06 1258 ASP A O 1
#

Sequence (1258 aa):
MQRIGDHLHLLDILHEDAFEGQIIDPEIKKKTEVNFYRGAPPQWLNFYLDEQNEESNRLIKRDGYEELSCQILSKKFGGQCVRLNHEPGSGGTTLAMQLLWDLRSSFRCAVLVDPTSDDSEVATQVTEHYTAGEPKTVLLLVQDQYVDKLQKSIVEELSKMKTSDGAPAVVILHCVRMALIDTEDINLRKELSAEETIQFDAKKEQLRTMFPKEHEQFHGFNIMQSNFSQDYVQRSCQVFNNPDFLLTKRGLQLSACMCLLNAYVTGSFLLARRCNAFLQTEIGDLTIGDIKEPFRHLMVSFEPLGGGEEHVRMAHPMIAEQGNCMMSSRDADGQIYDTARVLLSELCQEDVTQSLTGFIKDLLTKRETKRWEKKPNFSQLIVDIRIPDVLPTPCSLLQYQERCVSVLKKAIDAFPQMAILPQTLSRFYNLNSDFINAEKWAKEAQHVDPLNSFTADTLGRVYMRQLISKLKELPSNPQILPEILLFAKNAFTAFENEENLAEEEQTMREDWTCFGLFGKYGYLQSYIEHIFEITRRPDLLTRVIEYRTTVLKISEDDEVDTKLTRIPSAKKNLVRTQMPRIGDHLDLLDILHEDAFEGQRIDPKIKKKTEVNFYRGAPPQWLNFYLDEQNEESNRLIKRDGYEELRGQILSKKFGVQCVRFNHEPGSGGTTLAMQLLWDLRSSFRCAVLVDPTSDDSEVATQVTELYTAGELKTVLLLLVQDQYVDTLQKSIVEEVSKKKTSDIAPAVVILHCVRMALVDAEDINLRKELSAEETIQFDAKKEQLLTKFPKEYEQFHGFNIMQTNFSKGYVQSSCHVFNNPDLMQQVTNRGLQLSACMCLLNGYVTGSFLLARRCNAFLQTEIGELTIGDIKEPLRHLMVSFEPLGGGEERVRMAHPMIAEQGNRMMSSRDAGGHIYDTARVLLSELCQEDITQPLTGFIKDLLTKRDKHTNGQGKKAHFSKLILDIRNRDRCVVLEEAIDAFPQIAYFPQTLSRLLLFNNHNYLNAEKWAKEAQPIDPQNSFIADTLGRVYMHHLISKLKELRSNPDILPEILVIAKNAFTAFENEENLAENEHVTRADSTCFNILGKSGYLQVANTLFHSKDILEKQLNDTEQYSNYTTLTRSLPEEIKKRATFIQMILCYSKKSFTETDAPYLLEEAKKCYKNYTGDDLPDLATGTPSYQEKYFRSRYLLPIGKFVRVQGVVRNYKVYTTQDDKETELHVEACQLGCLRSFGRVSFDLGLTVRGPTAYNIQYQD

Radius of gyration: 38.23 Å; Cα contacts (8 Å, |Δi|>4): 1723; chains: 1; bounding box: 101×105×104 Å

pLDDT: mean 76.2, std 18.31, range [22.14, 96.19]

Nearest PDB structures (foldseek):
  5lyp-assembly1_A  TM=7.362E-01  e=2.753E-01  Saccharomyces cerevisiae
  5lyn-assembly1_B  TM=7.319E-01  e=2.861E-01  Saccharomyces cerevisiae
  6fdp-assembly1_A  TM=6.054E-01  e=2.022E-01  Homo sapiens
  8ye5-assembly1_A  TM=6.379E-01  e=7.221E-01  Dehalobacter sp.
  8qoy-assembly1_A  TM=2.350E-01  e=6.607E-02  Actinobacillus pleuropneumoniae

Mean predicted aligned error: 20.81 Å

Solvent-accessible surface area (backbone atoms only — not comparable to full-atom values): 70710 Å² total; per-residue (Å²): 123,96,80,60,66,88,78,36,81,58,44,37,71,52,58,72,67,66,73,66,95,59,88,74,54,70,66,56,53,52,50,53,54,53,36,36,37,19,34,33,79,81,52,74,66,56,56,55,59,31,70,74,39,58,83,95,63,43,78,84,80,53,78,57,49,69,59,53,50,51,55,62,74,66,60,53,55,56,52,44,76,47,58,39,40,16,28,84,81,44,47,50,69,50,54,54,51,50,51,41,61,76,40,22,85,78,32,42,23,33,33,58,66,52,83,82,57,58,43,62,61,51,19,49,44,53,50,50,62,21,52,66,73,76,75,44,32,24,40,36,38,41,64,75,55,88,55,68,62,38,37,50,33,32,46,55,55,51,66,76,49,92,76,91,65,84,62,29,52,32,37,35,41,39,39,36,75,33,96,73,90,89,65,98,59,49,64,32,58,59,74,63,51,78,67,52,47,54,52,39,53,55,48,49,57,50,42,40,69,78,31,74,89,51,48,91,41,19,47,35,43,52,37,52,60,53,55,63,36,63,71,57,46,53,60,68,46,49,54,73,80,43,67,86,34,39,82,39,76,50,46,51,52,53,51,46,32,43,15,49,46,24,44,71,31,73,86,51,66,43,50,43,69,57,56,22,60,63,41,47,51,102,88,49,90,42,46,74,83,66,43,30,74,75,50,44,53,52,44,33,71,42,68,48,83,82,62,70,70,48,31,33,34,54,16,36,50,66,52,10,40,53,41,41,55,60,58,46,73,72,55,82,89,56,49,68,50,52,35,52,40,47,38,36,67,62,72,42,56,75,90,70,49,72,67,55,53,51,48,53,48,40,40,64,60,45,52,74,72,56,89,95,52,81,64,57,97,55,4,64,58,54,46,59,50,51,50,68,102,56,94,71,52,80,72,54,49,54,54,22,51,52,48,45,52,52,44,50,49,40,43,34,73,55,40,69,82,46,30,67,47,35,35,50,50,11,54,51,28,48,72,71,69,39,53,69,63,11,45,54,25,13,52,48,9,26,67,58,36,72,69,42,24,64,28,30,45,49,38,15,53,38,29,47,50,53,28,56,55,50,58,70,43,38,91,82,42,68,83,50,53,67,59,40,55,50,28,50,52,52,20,51,56,27,43,52,51,17,51,53,28,35,54,51,43,55,75,76,42,98,67,93,84,80,69,72,87,67,80,51,70,64,56,56,52,54,53,54,55,48,56,56,57,65,70,70,43,74,86,56,44,59,59,56,48,47,48,46,44,74,76,60,65,67,82,93,84,86,84,90,88,86,87,87,88,85,87,89,83,90,83,90,82,93,74,97,62,86,74,77,61,92,59,81,81,38,88,59,47,35,69,50,58,68,68,66,71,65,95,60,86,75,56,68,68,55,55,51,50,54,52,54,36,36,35,20,35,31,78,81,51,75,66,54,58,57,59,29,71,74,39,59,81,94,64,41,77,84,81,54,79,56,48,70,58,53,50,49,63,70,68,62,70,57,75,45,73,46,77,49,62,37,40,18,28,86,84,44,48,49,71,48,52,55,51,52,52,42,62,76,39,19,83,80,34,43,22,30,32,58,58,56,83,88,56,57,44,63,62,54,16,47,48,54,41,49,56,23,58,56,79,70,85,43,33,26,37,39,38,39,86,54,85,64,78,60,68,62,38,51,50,33,31,51,56,48,46,61,74,68,74,71,75,94,83,54,32,49,32,39,34,40,40,38,33,75,33,97,71,81,66,96,89,54,53,56,33,58,60,73,64,52,75,68,52,47,55,52,40,52,56,48,46,57,50,43,46,71,78,33,69,86,55,49,90,36,21,48,36,43,51,38,53,62,54,54,64,37,64,67,60,46,52,64,72,43,42,58,62,69,34,71,77,60,46,73,72,48,54,70,54,54,50,51,53,50,46,32,38,14,51,47,24,41,72,32,74,88,50,65,44,49,43,70,55,56,25,60,60,41,46,50,104,87,49,92,37,45,75,86,67,44,49,79,75,63,44,52,51,43,31,69,39,68,48,73,82,58,72,72,46,29,34,32,50,18,37,52,67,49,11,43,50,38,47,53,46,47,30,76,78,33,93,27,51,48,59,44,56,35,51,42,48,39,36,71,60,69,40,72,62,92,77,46,70,68,54,54,50,46,54,49,43,40,63,61,47,52,56,77,66,92,68,99,68,90,63,62,54,96,54,5,62,56,57,67,61,25,45,78,92,55,41,59,58,53,34,52,43,43,32,73,54,37,71,78,47,32,64,38,35,38,50,43,13,53,46,27,44,76,77,64,66,37,49,69,63,15,43,50,26,22,60,64,15,33,79,56,41,74,65,42,30,76,56,35,41,50,40,16,51,40,29,42,54,45,36,58,53,48,62,65,47,40,84,82,40,61,85,49,53,68,57,46,54,51,34,48,52,50,18,44,53,30,12,50,52,14,36,54,28,32,60,48,43,51,75,75,39,83,78,67,84,66,81,69,56,60,20,52,51,51,37,42,50,48,54,41,54,50,58,81,40,38,77,62,53,66,73,59,57,84,46,75,68,58,44,49,53,52,49,59,65,55,71,55,41,51,62,56,39,46,56,40,31,53,48,50,48,48,48,66,76,70,56,91,82,74,70,58,91,79,56,54,61,57,57,44,52,53,29,37,52,35,30,24,72,63,69,75,44,76,57,78,57,90,88,78,55,81,85,53,76,64,59,62,48,61,74,52,68,76,67,71,87,77,74,83,68,56,76,43,55,27,39,29,51,79,66,38,37,25,44,65,56,88,98,58,96,56,76,50,80,28,46,56,76,53,68,88,75,54,51,65,63,49,46,30,38,24,29,57,47,73,51,103,90,42,52,25,35,34,82,70,39,76,60,134

Organism: NCBI:txid630683

InterPro domains:
  IPR011029 Death-like domain superfamily [G3DSA:1.10.533.10] (524-591)

Foldseek 3Di:
DVPLPVVLLQKQWDALCPCPPPDDDPVNLVLLCLLVLLADQDDPSLQVVQVPDDPLQHDDQAPCLVVQLVVQVPDFAALAEAEEEEAFLLCLSVNLVNSLNVCNVQAGEIERQDLVDDLLSNLVSLLCSQVVPPGGAYEYEDEAHDCPSSSVNNVVVCVVDPDDDRHYNYYYYYYHHDNDDDDPHHYRYLAGDPVRLVSLVSNLVVCCVVPVPRSLLSCSSVCSNVSNDPVSLLVLLCVLVDCVQQPDPLSNLLLLLQLLLCQQQPPAWAFQVLSQVSVDDPVDRDGLVVRGPPVNSQKHWDAGRSGDTIIIHGSGNSNSVSNNVVVQVPDDAAPLLVSLLCCLQRSLPDPHDPRVVVSVCCSWAPWDDDVPDDTDLTGPSLVPLQDDPDDDDPVVNVVSLVSSLSSLVSNCVSCVLDLVSLLSSLSSCLVVVVLVSNLVSLVSSCVSPVLDLSSLLSNLSSLVSVLVVVVVCCVVDVVCVVVSVVSLVSSVVSNVSSVVSLLVCVVVDVDPPDRPPDDVVVVSVVVVVVVVVVVVDVVCVVVVVVCCCVVVNDDDDDDDDDDDDDDDDDDDDDDDDPDDPQQPVVLQKQWDAPCVCPPPDDDPVVLVVLCLLVLLFDQHDPSLQVVQVVDDPLQHDDQAPLLVVQLCVVVVWDWEEAEAEEEEEFLLCLSVSVVNSLNVCNVQAGEIERQDPPDDLLSNLQSLLSSCPGDDRGEYEYEYAEADDVPSSSVNNRVNNVVVPDDRPTYSYYYYYYYYDNDDDPPHHYRYLAGDPVRLVSLVSNLVVCCVVPVPSSLLSCSSVCSNVSNDPVSLLVLLCCLQDPVSVVVFDPLLVLLLLLQLLLCLQPPPAWDFQVLSQVSSDDPVDRDGLVNGDPDSNSQKHWDAGRSGDTIIMHGSGNSNSNSSNVSNCVVPQQVSLLVSLCCCLVPSQQDDHDPSNVVSVCCSWAPWDDDPDDDRDTDPTRPSLVSHDLVRSLVSLVSNCVSCVLQLVSLLSSLVSCVPPVVNLVSSLVSLVSSCVSPVLDLVSLLSNLVSLLSVLLVVLVCCVVPLVCLVVSLVSLVSNLVSLVSSQVSLVVCCVVPVPPLDRPLSSLLSNLSSLLSCLVSVVSSVVSPPDPVSVVSVCVVLVCQLVSLLVSLVVLLVCLVPRDPDDDPPPSVVSNVSSQSSNCSNVVDGNDDPSPDDDPPVVVVVLVVPDDPDDDFDKFKFKAAQLWTFGDDDPDDDTDTAAEPDSVVGDNIAIWIFGWDADPVGIYTHPIDGDD